Protein 9NV3 (pdb70)

Sequence (1065 aa):
IDPVLEYRLSQVQSRISEERFLKNNGSGNEIGFWIFDYPAQNELQVREHLKYLLRNLEKDHKFAHLNIFQIIVDMLTERGLFDRVCQQEVKVGTEALKKQLVGLLNQKKIADYIAKKVDLQNQEFVILTGMGNAWPLVRGHELMSALQDVMGFTPLLMFYPGTYSGHDLSPLAGIDSRNYYRAFRLVPESGPAATLNPRTLQNQEFIAGLKAKFAEHRIVFWHDPDKRFLEELDNLELENVTLLDMTDQSQLAVKKRIEIDEPEQQFLLWFPHDAPPKEFDWLLDIRLYSTEFHADFAAITLNTLGIPQLGLREHIQRRKAFFSTKRLSALKGLVTEQENEASLDKKMVAVIAGVKTAKTEEILFSLITQYVNQQKDDDSDLENTLAMLKRHDLEGVLWDILNQEMGYQAEHPTLENLILKLFCTDLSAQADPQKREWLEKNVLATPSGRASALAFMVTWRADRRYKEAYDYCAQQMQDALRPEDQYRLSSPYDLHECETTLSIEQTIIHALVTQLLEESTTLDREAFKKLLSERQSKYWCQTRQEYCAIYDALRQAERLLNLRNRHIDGFHYQDSATFWKAYCEELFRFDQAYRLFNEYALLVHSKGAMILKSLDDYIEALYSNWYLAELSRSWNKVLETENRMQEWRIAGVPRQQNFYNEVVKPQFNNPQIKRVFVIISDALRYEVAEELGNQINTEKRFTAELRSQLGVLPSYTQLGMAALLPHDEICYQPGSGDIVYADGLSTSGTPNRDTILKKYKGMAVKSDDLLKWKNQQGRDLIRDYEVVYIWHNTIDAMGDSASTEEKTFEACRNAVVELKDLVTRVINRLHGTRIIVTADHGFLFQQQPLSGQDKTTLQIKPDNTIKNHKRFIIGHQLPADDFCWKGKVADTAGVSDNSEFLIPKGIQRFHFSGGARFVHGGAMLQEVCVPVLQVKALQKTAAEKQPQRRPVDIVKHHPLIKLVNNIDKVSLLQTHPVGELYEPRTLNIFIVDNANNVVSGKERICFDSDNNTMEKRVRDVTLKLIGANFNRRNEYWLILEDAQTETGYQKYPVIIDLAFQDDFF

Nearest PDB structures (foldseek):
  1ng1-assembly1_A  TM=3.173E-01  e=8.007E-02  Thermus aquaticus
  1hz4-assembly1_A  TM=1.875E-01  e=4.697E+00  Escherichia coli
  4wnd-assembly1_A  TM=2.031E-01  e=5.831E+00  Homo sapiens
  4cba-assembly1_A  TM=1.301E-01  e=3.216E+00  Homo sapiens

Organism: Salmonella typhimurium (strain D23580) (NCBI:txid568708)

B-factor: mean 88.4, std 10.83, range [21.86, 98.82]

Secondary structure (DSSP, 8-state):
--HHHHHHHHHHHHHHHSHHHHHTTTTSSS---EEEEE-TT-HHHHHHHHHHHHHHGGGT--EEEEEHHHHHHTT-SSSTHHHHHGGGHHHH-HHHHHHHHHS---GGGGHHHHHHHS-TTTSSEEEEESTT---SS--HHHHHHHGGGTSTT---EEEEEEEE-SSEEEETTT---EE--SSEESS-SSSGGG-----/-HHHHHHHHHHHHHHTT-SEEEEE-TT-TTSS-TTS---SS-EEEE-TTS-HHHHHHIIIII-TT--EEEEESSSPPPGGG-TTHHHHHHSEE---S-HHHHHHHTS---TTTHHHHHHTGGG--HHHHHHHHTT--SS--HHHHHHHHHHHHHT-SS--HHHHHHHHHHHHHHHTTSS--HHHHHHHHHHTTTHHHHHHHHHHHTT----SS--HHHHHHHHHHHHHHHTS-TTS-GGGSTT--SSHHHHHHHHHHHHHHHHSTTTGGGHHHHHHHTTTTT-HHHHHTTS-SGGGGG--S-HHHHHHHHHHHHHIIIII-SS--HHHHHHTHHHHHHSHHHHH-HHHHHHHHHHHHHHHHHHHHHHTBTB---SSHHHHHHHIIIIITHHHHHHHHHHHHHHHHGGGS--TTTTHHHHHHHHIIIIIIHHHHHHHHHHHHHH-GGG----SS--BSTTHIIIIIGGGGGSTT-S--EEEEES---TTHHHHHHHTTTT-SSS-EE---EE--SS-SHHHHHHTTSS-SSEE--TTTTT--EETTEESSSHHHHHHTTGGGT-EEE-TTTGGG--SGGGGTTTTT-S-EEEEE-TTHHHHTSGGGTTTHHHHHHHHHHHHTT---S-SSBBS--------S------SSS--STT----SS--SS-S-EETTEEEESS---BTTBB---HHHHS-SB---EEEB-STT-----TT-SSS---SSSHHHHEE---EE------SS-SSS---------SSSSS---SSEEEE--B-----TTTS----EEEEEEETT--EEEEEEEE---B----GGG-B--EEEEB-TT-S-TTS-EEEEEEETTT-SS-EEEEE------GGGT-

Structure (mmCIF, N/CA/C/O backbone):
data_9NV3
#
_entry.id   9NV3
#
_cell.length_a   1.00
_cell.length_b   1.00
_cell.length_c   1.00
_cell.angle_alpha   90.00
_cell.angle_beta   90.00
_cell.angle_gamma   90.00
#
_symmetry.space_group_name_H-M   'P 1'
#
loop_
_entity.id
_entity.type
_entity.pdbx_description
1 polymer 'DUF1788 domain-containing protein'
2 polymer 'PglZ domain-containing protein'
#
loop_
_atom_site.group_PDB
_atom_site.id
_atom_site.type_symbol
_atom_site.label_atom_id
_atom_site.label_alt_id
_atom_site.label_comp_id
_atom_site.label_asym_id
_atom_site.label_entity_id
_atom_site.label_seq_id
_atom_site.pdbx_PDB_ins_code
_atom_site.Cartn_x
_atom_site.Cartn_y
_atom_site.Cartn_z
_atom_site.occupancy
_atom_site.B_iso_or_equiv
_atom_site.auth_seq_id
_atom_site.auth_comp_id
_atom_site.auth_asym_id
_atom_site.auth_atom_id
_atom_site.pdbx_PDB_model_num
ATOM 1 N N . ILE A 1 1 ? 152.346 163.717 238.815 1.00 61.99 3 ILE A N 1
ATOM 2 C CA . ILE A 1 1 ? 153.093 162.465 238.591 1.00 61.99 3 ILE A CA 1
ATOM 3 C C . ILE A 1 1 ? 153.116 162.117 237.091 1.00 61.99 3 ILE A C 1
ATOM 4 O O . ILE A 1 1 ? 152.079 162.171 236.431 1.00 61.99 3 ILE A O 1
ATOM 20 N N . ASP A 1 2 ? 154.262 161.680 236.557 1.00 71.66 4 ASP A N 1
ATOM 21 C CA . ASP A 1 2 ? 154.323 160.880 235.320 1.00 71.66 4 ASP A CA 1
ATOM 22 C C . ASP A 1 2 ? 154.136 159.382 235.658 1.00 71.66 4 ASP A C 1
ATOM 23 O O . ASP A 1 2 ? 155.037 158.785 236.263 1.00 71.66 4 ASP A O 1
ATOM 32 N N . PRO A 1 3 ? 153.003 158.754 235.289 1.00 73.44 5 PRO A N 1
ATOM 33 C CA . PRO A 1 3 ? 152.708 157.373 235.652 1.00 73.44 5 PRO A CA 1
ATOM 34 C C . PRO A 1 3 ? 153.554 156.354 234.879 1.00 73.44 5 PRO A C 1
ATOM 35 O O . PRO A 1 3 ? 153.709 155.226 235.337 1.00 73.44 5 PRO A O 1
ATOM 46 N N . VAL A 1 4 ? 154.114 156.714 233.718 1.00 75.39 6 VAL A N 1
ATOM 47 C CA . VAL A 1 4 ? 154.964 155.807 232.931 1.00 75.39 6 VAL A CA 1
ATOM 48 C C . VAL A 1 4 ? 156.327 155.657 233.599 1.00 75.39 6 VAL A C 1
ATOM 49 O O . VAL A 1 4 ? 156.781 154.538 233.829 1.00 75.39 6 VAL A O 1
ATOM 62 N N . LEU A 1 5 ? 156.962 156.765 233.990 1.00 83.41 7 LEU A N 1
ATOM 63 C CA . LEU A 1 5 ? 158.214 156.692 234.740 1.00 83.41 7 LEU A CA 1
ATOM 64 C C . LEU A 1 5 ? 157.997 156.164 236.165 1.00 83.41 7 LEU A C 1
ATOM 65 O O . LEU A 1 5 ? 158.813 155.384 236.633 1.00 83.41 7 LEU A O 1
ATOM 81 N N . GLU A 1 6 ? 156.885 156.493 236.832 1.00 79.95 8 GLU A N 1
ATOM 82 C CA . GLU A 1 6 ? 156.542 155.903 238.135 1.00 79.95 8 GLU A CA 1
ATOM 83 C C . GLU A 1 6 ? 156.351 154.384 238.039 1.00 79.95 8 GLU A C 1
ATOM 84 O O . GLU A 1 6 ? 156.899 153.651 238.860 1.00 79.95 8 GLU A O 1
ATOM 96 N N . TYR A 1 7 ? 155.669 153.891 237.000 1.00 78.46 9 TYR A N 1
ATOM 97 C CA . TYR A 1 7 ? 155.615 152.462 236.715 1.00 78.46 9 TYR A CA 1
ATOM 98 C C . TYR A 1 7 ? 157.023 151.900 236.491 1.00 78.46 9 TYR A C 1
ATOM 99 O O . TYR A 1 7 ? 157.409 150.978 237.202 1.00 78.46 9 TYR A O 1
ATOM 117 N N . ARG A 1 8 ? 157.829 152.450 235.575 1.00 85.00 10 ARG A N 1
ATOM 118 C CA . ARG A 1 8 ? 159.177 151.920 235.295 1.00 85.00 10 ARG A CA 1
ATOM 119 C C . ARG A 1 8 ? 160.043 151.926 236.561 1.00 85.00 10 ARG A C 1
ATOM 120 O O . ARG A 1 8 ? 160.692 150.929 236.858 1.00 85.00 10 ARG A O 1
ATOM 141 N N . LEU A 1 9 ? 159.972 152.983 237.368 1.00 88.95 11 LEU A N 1
ATOM 142 C CA . LEU A 1 9 ? 160.613 153.061 238.680 1.00 88.95 11 LEU A CA 1
ATOM 143 C C . LEU A 1 9 ? 160.081 151.990 239.651 1.00 88.95 11 LEU A C 1
ATOM 144 O O . LEU A 1 9 ? 160.870 151.313 240.303 1.00 88.95 11 LEU A O 1
ATOM 160 N N . SER A 1 10 ? 158.772 151.733 239.711 1.00 84.30 12 SER A N 1
ATOM 161 C CA . SER A 1 10 ? 158.229 150.629 240.520 1.00 84.30 12 SER A CA 1
ATOM 162 C C . SER A 1 10 ? 158.754 149.269 240.040 1.00 84.30 12 SER A C 1
ATOM 163 O O . SER A 1 10 ? 158.971 148.356 240.839 1.00 84.30 12 SER A O 1
ATOM 171 N N . GLN A 1 11 ? 159.031 149.142 238.736 1.00 84.91 13 GLN A N 1
ATOM 172 C CA . GLN A 1 11 ? 159.639 147.939 238.188 1.00 84.91 13 GLN A CA 1
ATOM 173 C C . GLN A 1 11 ? 161.112 147.771 238.567 1.00 84.91 13 GLN A C 1
ATOM 174 O O . GLN A 1 11 ? 161.656 146.692 238.365 1.00 84.91 13 GLN A O 1
ATOM 188 N N . VAL A 1 12 ? 161.758 148.757 239.200 1.00 90.07 14 VAL A N 1
ATOM 189 C CA . VAL A 1 12 ? 163.044 148.517 239.874 1.00 90.07 14 VAL A CA 1
ATOM 190 C C . VAL A 1 12 ? 162.837 147.482 240.986 1.00 90.07 14 VAL A C 1
ATOM 191 O O . VAL A 1 12 ? 163.466 146.426 240.978 1.00 90.07 14 VAL A O 1
ATOM 204 N N . GLN A 1 13 ? 161.874 147.719 241.886 1.00 89.45 15 GLN A N 1
ATOM 205 C CA . GLN A 1 13 ? 161.509 146.764 242.938 1.00 89.45 15 GLN A CA 1
ATOM 206 C C . GLN A 1 13 ? 160.898 145.469 242.375 1.00 89.45 15 GLN A C 1
ATOM 207 O O . GLN A 1 13 ? 161.192 144.395 242.894 1.00 89.45 15 GLN A O 1
ATOM 221 N N . SER A 1 14 ? 160.109 145.525 241.292 1.00 85.29 16 SER A N 1
ATOM 222 C CA . SER A 1 14 ? 159.608 144.287 240.671 1.00 85.29 16 SER A CA 1
ATOM 223 C C . SER A 1 14 ? 160.734 143.438 240.069 1.00 85.29 16 SER A C 1
ATOM 224 O O . SER A 1 14 ? 160.824 142.263 240.412 1.00 85.29 16 SER A O 1
ATOM 232 N N . ARG A 1 15 ? 161.646 143.996 239.254 1.00 86.20 17 ARG A N 1
ATOM 233 C CA . ARG A 1 15 ? 162.756 143.220 238.679 1.00 86.20 17 ARG A CA 1
ATOM 234 C C . ARG A 1 15 ? 163.666 142.670 239.770 1.00 86.20 17 ARG A C 1
ATOM 235 O O . ARG A 1 15 ? 164.040 141.509 239.686 1.00 86.20 17 ARG A O 1
ATOM 256 N N . ILE A 1 16 ? 163.971 143.461 240.801 1.00 89.90 18 ILE A N 1
ATOM 257 C CA . ILE A 1 16 ? 164.786 143.044 241.954 1.00 89.90 18 ILE A CA 1
ATOM 258 C C . ILE A 1 16 ? 164.225 141.791 242.657 1.00 89.90 18 ILE A C 1
ATOM 259 O O . ILE A 1 16 ? 165.004 140.897 242.985 1.00 89.90 18 ILE A O 1
ATOM 275 N N . SER A 1 17 ? 162.907 141.692 242.872 1.00 84.17 19 SER A N 1
ATOM 276 C CA . SER A 1 17 ? 162.288 140.497 243.477 1.00 84.17 19 SER A CA 1
ATOM 277 C C . SER A 1 17 ? 161.870 139.411 242.465 1.00 84.17 19 SER A C 1
ATOM 278 O O . SER A 1 17 ? 161.675 138.259 242.852 1.00 84.17 19 SER A O 1
ATOM 286 N N . GLU A 1 18 ? 161.767 139.721 241.172 1.00 81.94 20 GLU A N 1
ATOM 287 C CA . GLU A 1 18 ? 161.737 138.720 240.097 1.00 81.94 20 GLU A CA 1
ATOM 288 C C . GLU A 1 18 ? 163.089 137.988 239.960 1.00 81.94 20 GLU A C 1
ATOM 289 O O . GLU A 1 18 ? 164.125 138.434 240.451 1.00 81.94 20 GLU A O 1
ATOM 301 N N . GLU A 1 19 ? 163.101 136.828 239.300 1.00 79.32 21 GLU A N 1
ATOM 302 C CA . GLU A 1 19 ? 164.281 135.949 239.287 1.00 79.32 21 GLU A CA 1
ATOM 303 C C . GLU A 1 19 ? 165.490 136.543 238.554 1.00 79.32 21 GLU A C 1
ATOM 304 O O . GLU A 1 19 ? 166.621 136.423 239.029 1.00 79.32 21 GLU A O 1
ATOM 316 N N . ARG A 1 20 ? 165.279 137.173 237.388 1.00 79.09 22 ARG A N 1
ATOM 317 C CA . ARG A 1 20 ? 166.378 137.519 236.470 1.00 79.09 22 ARG A CA 1
ATOM 318 C C . ARG A 1 20 ? 167.431 138.437 237.083 1.00 79.09 22 ARG A C 1
ATOM 319 O O . ARG A 1 20 ? 168.598 138.329 236.716 1.00 79.09 22 ARG A O 1
ATOM 340 N N . PHE A 1 21 ? 167.035 139.339 237.979 1.00 85.63 23 PHE A N 1
ATOM 341 C CA . PHE A 1 21 ? 167.903 140.415 238.449 1.00 85.63 23 PHE A CA 1
ATOM 342 C C . PHE A 1 21 ? 169.045 139.881 239.305 1.00 85.63 23 PHE A C 1
ATOM 343 O O . PHE A 1 21 ? 170.197 140.004 238.911 1.00 85.63 23 PHE A O 1
ATOM 360 N N . LEU A 1 22 ? 168.733 139.214 240.418 1.00 84.91 24 LEU A N 1
ATOM 361 C CA . LEU A 1 22 ? 169.739 138.704 241.355 1.00 84.91 24 LEU A CA 1
ATOM 362 C C . LEU A 1 22 ? 170.371 137.371 240.921 1.00 84.91 24 LEU A C 1
ATOM 363 O O . LEU A 1 22 ? 171.486 137.063 241.344 1.00 84.91 24 LEU A O 1
ATOM 379 N N . LYS A 1 23 ? 169.697 136.587 240.065 1.00 76.08 25 LYS A N 1
ATOM 380 C CA . LYS A 1 23 ? 170.293 135.405 239.410 1.00 76.08 25 LYS A CA 1
ATOM 381 C C . LYS A 1 23 ? 171.112 135.750 238.157 1.00 76.08 25 LYS A C 1
ATOM 382 O O . LYS A 1 23 ? 171.785 134.880 237.613 1.00 76.08 25 LYS A O 1
ATOM 401 N N . ASN A 1 24 ? 171.068 137.003 237.700 1.00 64.05 26 ASN A N 1
ATOM 402 C CA . ASN A 1 24 ? 171.764 137.508 236.515 1.00 64.05 26 ASN A CA 1
ATOM 403 C C . ASN A 1 24 ? 171.350 136.799 235.203 1.00 64.05 26 ASN A C 1
ATOM 404 O O . ASN A 1 24 ? 172.157 136.654 234.285 1.00 64.05 26 ASN A O 1
ATOM 415 N N . ASN A 1 25 ? 170.102 136.324 235.097 1.00 54.42 27 ASN A N 1
ATOM 416 C CA . ASN A 1 25 ? 169.644 135.416 234.030 1.00 54.42 27 ASN A CA 1
ATOM 417 C C . ASN A 1 25 ? 169.388 136.077 232.655 1.00 54.42 27 ASN A C 1
ATOM 418 O O . ASN A 1 25 ? 168.356 135.846 232.027 1.00 54.42 27 ASN A O 1
ATOM 429 N N . GLY A 1 26 ? 170.340 136.864 232.154 1.00 45.50 28 GLY A N 1
ATOM 430 C CA . GLY A 1 26 ? 170.506 137.014 230.703 1.00 45.50 28 GLY A CA 1
ATOM 431 C C . GLY A 1 26 ? 171.054 135.698 230.148 1.00 45.50 28 GLY A C 1
ATOM 432 O O . GLY A 1 26 ? 170.358 134.972 229.439 1.00 45.50 28 GLY A O 1
ATOM 436 N N . SER A 1 27 ? 172.244 135.325 230.619 1.00 42.57 29 SER A N 1
ATOM 437 C CA . SER A 1 27 ? 172.802 133.962 230.530 1.00 42.57 29 SER A CA 1
ATOM 438 C C . SER A 1 27 ? 173.095 133.331 231.904 1.00 42.57 29 SER A C 1
ATOM 439 O O . SER A 1 27 ? 173.543 132.187 231.974 1.00 42.57 29 SER A O 1
ATOM 447 N N . GLY A 1 28 ? 172.886 134.057 233.011 1.00 46.69 30 GLY A N 1
ATOM 448 C CA . GLY A 1 28 ? 173.092 133.584 234.390 1.00 46.69 30 GLY A CA 1
ATOM 449 C C . GLY A 1 28 ? 174.560 133.590 234.827 1.00 46.69 30 GLY A C 1
ATOM 450 O O . GLY A 1 28 ? 174.907 134.164 235.856 1.00 46.69 30 GLY A O 1
ATOM 454 N N . ASN A 1 29 ? 175.444 133.025 234.003 1.00 49.80 31 ASN A N 1
ATOM 455 C CA . ASN A 1 29 ? 176.905 133.082 234.147 1.00 49.80 31 ASN A CA 1
ATOM 456 C C . ASN A 1 29 ? 177.457 134.446 233.686 1.00 49.80 31 ASN A C 1
ATOM 457 O O . ASN A 1 29 ? 178.338 134.536 232.835 1.00 49.80 31 ASN A O 1
ATOM 468 N N . GLU A 1 30 ? 176.882 135.522 234.216 1.00 54.50 32 GLU A N 1
ATOM 469 C CA . GLU A 1 30 ? 177.128 136.915 233.830 1.00 54.50 32 GLU A CA 1
ATOM 470 C C . GLU A 1 30 ? 177.069 137.826 235.053 1.00 54.50 32 GLU A C 1
ATOM 471 O O . GLU A 1 30 ? 176.384 137.525 236.025 1.00 54.50 32 GLU A O 1
ATOM 483 N N . ILE A 1 31 ? 177.714 138.989 234.988 1.00 64.80 33 ILE A N 1
ATOM 484 C CA . ILE A 1 31 ? 177.450 140.064 235.943 1.00 64.80 33 ILE A CA 1
ATOM 485 C C . ILE A 1 31 ? 176.077 140.667 235.609 1.00 64.80 33 ILE A C 1
ATOM 486 O O . ILE A 1 31 ? 175.854 141.142 234.498 1.00 64.80 33 ILE A O 1
ATOM 502 N N . GLY A 1 32 ? 175.133 140.628 236.546 1.00 82.76 34 GLY A N 1
ATOM 503 C CA . GLY A 1 32 ? 173.711 140.871 236.279 1.00 82.76 34 GLY A CA 1
ATOM 504 C C . GLY A 1 32 ? 173.301 142.333 236.170 1.00 82.76 34 GLY A C 1
ATOM 505 O O . GLY A 1 32 ? 172.343 142.727 236.817 1.00 82.76 34 GLY A O 1
ATOM 509 N N . PHE A 1 33 ? 174.036 143.169 235.439 1.00 88.37 35 PHE A N 1
ATOM 510 C CA . PHE A 1 33 ? 173.713 144.595 235.285 1.00 88.37 35 PHE A CA 1
ATOM 511 C C . PHE A 1 33 ? 172.382 144.829 234.531 1.00 88.37 35 PHE A C 1
ATOM 512 O O . PHE A 1 33 ? 171.852 143.939 233.867 1.00 88.37 35 PHE A O 1
ATOM 529 N N . TRP A 1 34 ? 171.849 146.054 234.611 1.00 88.60 36 TRP A N 1
ATOM 530 C CA . TRP A 1 34 ? 170.554 146.469 234.069 1.00 88.60 36 TRP A CA 1
ATOM 531 C C . TRP A 1 34 ? 170.554 147.917 233.528 1.00 88.60 36 TRP A C 1
ATOM 532 O O . TRP A 1 34 ? 171.434 148.710 233.861 1.00 88.60 36 TRP A O 1
ATOM 553 N N . ILE A 1 35 ? 169.574 148.283 232.694 1.00 91.99 37 ILE A N 1
ATOM 554 C CA . ILE A 1 35 ? 169.490 149.595 232.019 1.00 91.99 37 ILE A CA 1
ATOM 555 C C . ILE A 1 35 ? 168.161 150.308 232.307 1.00 91.99 37 ILE A C 1
ATOM 556 O O . ILE A 1 35 ? 167.103 149.677 232.272 1.00 91.99 37 ILE A O 1
ATOM 572 N N . PHE A 1 36 ? 168.230 151.625 232.545 1.00 93.22 38 PHE A N 1
ATOM 573 C CA . PHE A 1 36 ? 167.107 152.505 232.871 1.00 93.22 38 PHE A CA 1
ATOM 574 C C . PHE A 1 36 ? 167.314 153.929 232.329 1.00 93.22 38 PHE A C 1
ATOM 575 O O . PHE A 1 36 ? 167.502 154.904 233.057 1.00 93.22 38 PHE A O 1
ATOM 592 N N . ASP A 1 37 ? 167.263 154.090 231.012 1.00 91.78 39 ASP A N 1
ATOM 593 C CA . ASP A 1 37 ? 167.103 155.425 230.440 1.00 91.78 39 ASP A CA 1
ATOM 594 C C . ASP A 1 37 ? 165.760 156.033 230.880 1.00 91.78 39 ASP A C 1
ATOM 595 O O . ASP A 1 37 ? 164.741 155.338 230.920 1.00 91.78 39 ASP A O 1
ATOM 604 N N . TYR A 1 38 ? 165.735 157.321 231.211 1.00 90.41 40 TYR A N 1
ATOM 605 C CA . TYR A 1 38 ? 164.525 158.010 231.673 1.00 90.41 40 TYR A CA 1
ATOM 606 C C . TYR A 1 38 ? 164.468 159.457 231.170 1.00 90.41 40 TYR A C 1
ATOM 607 O O . TYR A 1 38 ? 165.518 160.076 231.008 1.00 90.41 40 TYR A O 1
ATOM 625 N N . PRO A 1 39 ? 163.267 160.027 230.958 1.00 87.27 41 PRO A N 1
ATOM 626 C CA . PRO A 1 39 ? 163.099 161.393 230.471 1.00 87.27 41 PRO A CA 1
ATOM 627 C C . PRO A 1 39 ? 163.943 162.410 231.252 1.00 87.27 41 PRO A C 1
ATOM 628 O O . PRO A 1 39 ? 163.811 162.538 232.468 1.00 87.27 41 PRO A O 1
ATOM 639 N N . ALA A 1 40 ? 164.824 163.127 230.555 1.00 90.08 42 ALA A N 1
ATOM 640 C CA . ALA A 1 40 ? 165.974 163.800 231.160 1.00 90.08 42 ALA A CA 1
ATOM 641 C C . ALA A 1 40 ? 165.632 164.853 232.229 1.00 90.08 42 ALA A C 1
ATOM 642 O O . ALA A 1 40 ? 166.363 165.007 233.207 1.00 90.08 42 ALA A O 1
ATOM 649 N N . GLN A 1 41 ? 164.520 165.570 232.067 1.00 87.40 43 GLN A N 1
ATOM 650 C CA . GLN A 1 41 ? 164.038 166.568 233.028 1.00 87.40 43 GLN A CA 1
ATOM 651 C C . GLN A 1 41 ? 163.361 165.976 234.284 1.00 87.40 43 GLN A C 1
ATOM 652 O O . GLN A 1 41 ? 163.166 166.703 235.259 1.00 87.40 43 GLN A O 1
ATOM 666 N N . ASN A 1 42 ? 163.014 164.682 234.313 1.00 89.52 44 ASN A N 1
ATOM 667 C CA . ASN A 1 42 ? 162.342 164.029 235.456 1.00 89.52 44 ASN A CA 1
ATOM 668 C C . ASN A 1 42 ? 163.314 163.655 236.605 1.00 89.52 44 ASN A C 1
ATOM 669 O O . ASN A 1 42 ? 163.068 162.723 237.370 1.00 89.52 44 ASN A O 1
ATOM 680 N N . GLU A 1 43 ? 164.406 164.410 236.751 1.00 90.89 45 GLU A N 1
ATOM 681 C CA . GLU A 1 43 ? 165.420 164.324 237.813 1.00 90.89 45 GLU A CA 1
ATOM 682 C C . GLU A 1 43 ? 164.813 164.077 239.197 1.00 90.89 45 GLU A C 1
ATOM 683 O O . GLU A 1 43 ? 165.108 163.085 239.863 1.00 90.89 45 GLU A O 1
ATOM 695 N N . LEU A 1 44 ? 163.916 164.976 239.609 1.00 89.00 46 LEU A N 1
ATOM 696 C CA . LEU A 1 44 ? 163.291 164.972 240.932 1.00 89.00 46 LEU A CA 1
ATOM 697 C C . LEU A 1 44 ? 162.576 163.653 241.204 1.00 89.00 46 LEU A C 1
ATOM 698 O O . LEU A 1 44 ? 162.743 163.059 242.263 1.00 89.00 46 LEU A O 1
ATOM 714 N N . GLN A 1 45 ? 161.821 163.174 240.217 1.00 89.68 47 GLN A N 1
ATOM 715 C CA . GLN A 1 45 ? 161.048 161.950 240.325 1.00 89.68 47 GLN A CA 1
ATOM 716 C C . GLN A 1 45 ? 161.955 160.748 240.595 1.00 89.68 47 GLN A C 1
ATOM 717 O O . GLN A 1 45 ? 161.701 159.989 241.525 1.00 89.68 47 GLN A O 1
ATOM 731 N N . VAL A 1 46 ? 163.050 160.601 239.847 1.00 92.49 48 VAL A N 1
ATOM 732 C CA . VAL A 1 46 ? 163.987 159.483 240.034 1.00 92.49 48 VAL A CA 1
ATOM 733 C C . VAL A 1 46 ? 164.777 159.631 241.339 1.00 92.49 48 VAL A C 1
ATOM 734 O O . VAL A 1 46 ? 164.850 158.693 242.128 1.00 92.49 48 VAL A O 1
ATOM 747 N N . ARG A 1 47 ? 165.311 160.822 241.633 1.00 91.30 49 ARG A N 1
ATOM 748 C CA . ARG A 1 47 ? 166.023 161.101 242.890 1.00 91.30 49 ARG A CA 1
ATOM 749 C C . ARG A 1 47 ? 165.163 160.772 244.103 1.00 91.30 49 ARG A C 1
ATOM 750 O O . ARG A 1 47 ? 165.570 160.009 244.973 1.00 91.30 49 ARG A O 1
ATOM 771 N N . GLU A 1 48 ? 163.969 161.352 244.150 1.00 88.63 50 GLU A N 1
ATOM 772 C CA . GLU A 1 48 ? 163.051 161.226 245.275 1.00 88.63 50 GLU A CA 1
ATOM 773 C C . GLU A 1 48 ? 162.522 159.801 245.388 1.00 88.63 50 GLU A C 1
ATOM 774 O O . GLU A 1 48 ? 162.483 159.257 246.489 1.00 88.63 50 GLU A O 1
ATOM 786 N N . HIS A 1 49 ? 162.205 159.154 244.261 1.00 90.98 51 HIS A N 1
ATOM 787 C CA . HIS A 1 49 ? 161.833 157.748 244.274 1.00 90.98 51 HIS A CA 1
ATOM 788 C C . HIS A 1 49 ? 162.949 156.893 244.858 1.00 90.98 51 HIS A C 1
ATOM 789 O O . HIS A 1 49 ? 162.659 155.993 245.626 1.00 90.98 51 HIS A O 1
ATOM 803 N N . LEU A 1 50 ? 164.216 157.151 244.547 1.00 92.74 52 LEU A N 1
ATOM 804 C CA . LEU A 1 50 ? 165.303 156.327 245.060 1.00 92.74 52 LEU A CA 1
ATOM 805 C C . LEU A 1 50 ? 165.655 156.651 246.510 1.00 92.74 52 LEU A C 1
ATOM 806 O O . LEU A 1 50 ? 165.947 155.739 247.283 1.00 92.74 52 LEU A O 1
ATOM 822 N N . LYS A 1 51 ? 165.498 157.910 246.933 1.00 89.17 53 LYS A N 1
ATOM 823 C CA . LYS A 1 51 ? 165.473 158.272 248.356 1.00 89.17 53 LYS A CA 1
ATOM 824 C C . LYS A 1 51 ? 164.350 157.549 249.108 1.00 89.17 53 LYS A C 1
ATOM 825 O O . LYS A 1 51 ? 164.569 157.078 250.220 1.00 89.17 53 LYS A O 1
ATOM 844 N N . TYR A 1 52 ? 163.178 157.385 248.498 1.00 90.38 54 TYR A N 1
ATOM 845 C CA . TYR A 1 52 ? 162.118 156.516 249.019 1.00 90.38 54 TYR A CA 1
ATOM 846 C C . TYR A 1 52 ? 162.509 155.031 248.953 1.00 90.38 54 TYR A C 1
ATOM 847 O O . TYR A 1 52 ? 162.273 154.285 249.899 1.00 90.38 54 TYR A O 1
ATOM 865 N N . LEU A 1 53 ? 163.135 154.579 247.868 1.00 91.37 55 LEU A N 1
ATOM 866 C CA . LEU A 1 53 ? 163.442 153.173 247.649 1.00 91.37 55 LEU A CA 1
ATOM 867 C C . LEU A 1 53 ? 164.473 152.660 248.654 1.00 91.37 55 LEU A C 1
ATOM 868 O O . LEU A 1 53 ? 164.334 151.544 249.147 1.00 91.37 55 LEU A O 1
ATOM 884 N N . LEU A 1 54 ? 165.426 153.506 249.056 1.00 91.13 56 LEU A N 1
ATOM 885 C CA . LEU A 1 54 ? 166.320 153.245 250.186 1.00 91.13 56 LEU A CA 1
ATOM 886 C C . LEU A 1 54 ? 165.572 152.921 251.487 1.00 91.13 56 LEU A C 1
ATOM 887 O O . LEU A 1 54 ? 166.075 152.164 252.316 1.00 91.13 56 LEU A O 1
ATOM 903 N N . ARG A 1 55 ? 164.377 153.488 251.679 1.00 90.00 57 ARG A N 1
ATOM 904 C CA . ARG A 1 55 ? 163.511 153.236 252.838 1.00 90.00 57 ARG A CA 1
ATOM 905 C C . ARG A 1 55 ? 162.593 152.026 252.633 1.00 90.00 57 ARG A C 1
ATOM 906 O O . ARG A 1 55 ? 162.323 151.296 253.583 1.00 90.00 57 ARG A O 1
ATOM 927 N N . ASN A 1 56 ? 162.104 151.803 251.412 1.00 90.27 58 ASN A N 1
ATOM 928 C CA . ASN A 1 56 ? 161.125 150.755 251.127 1.00 90.27 58 ASN A CA 1
ATOM 929 C C . ASN A 1 56 ? 161.743 149.372 250.865 1.00 90.27 58 ASN A C 1
ATOM 930 O O . ASN A 1 56 ? 161.216 148.376 251.356 1.00 90.27 58 ASN A O 1
ATOM 941 N N . LEU A 1 57 ? 162.832 149.264 250.094 1.00 91.16 59 LEU A N 1
ATOM 942 C CA . LEU A 1 57 ? 163.281 147.954 249.601 1.00 91.16 59 LEU A CA 1
ATOM 943 C C . LEU A 1 57 ? 163.891 147.048 250.685 1.00 91.16 59 LEU A C 1
ATOM 944 O O . LEU A 1 57 ? 163.993 145.843 250.469 1.00 91.16 59 LEU A O 1
ATOM 960 N N . GLU A 1 58 ? 164.250 147.569 251.866 1.00 89.55 60 GLU A N 1
ATOM 961 C CA . GLU A 1 58 ? 164.725 146.736 252.988 1.00 89.55 60 GLU A CA 1
ATOM 962 C C . GLU A 1 58 ? 163.649 145.782 253.530 1.00 89.55 60 GLU A C 1
ATOM 963 O O . GLU A 1 58 ? 163.968 144.828 254.243 1.00 89.55 60 GLU A O 1
ATOM 975 N N . LYS A 1 59 ? 162.379 145.977 253.147 1.00 87.95 61 LYS A N 1
ATOM 976 C CA . LYS A 1 59 ? 161.306 144.990 253.344 1.00 87.95 61 LYS A CA 1
ATOM 977 C C . LYS A 1 59 ? 161.605 143.668 252.630 1.00 87.95 61 LYS A C 1
ATOM 978 O O . LYS A 1 59 ? 161.128 142.622 253.068 1.00 87.95 61 LYS A O 1
ATOM 997 N N . ASP A 1 60 ? 162.407 143.712 251.564 1.00 86.93 62 ASP A N 1
ATOM 998 C CA . ASP A 1 60 ? 162.637 142.607 250.637 1.00 86.93 62 ASP A CA 1
ATOM 999 C C . ASP A 1 60 ? 164.117 142.186 250.521 1.00 86.93 62 ASP A C 1
ATOM 1000 O O . ASP A 1 60 ? 164.384 140.986 250.439 1.00 86.93 62 ASP A O 1
ATOM 1009 N N . HIS A 1 61 ? 165.079 143.121 250.512 1.00 91.65 63 HIS A N 1
ATOM 1010 C CA . HIS A 1 61 ? 166.473 142.856 250.097 1.00 91.65 63 HIS A CA 1
ATOM 1011 C C . HIS A 1 61 ? 167.530 143.761 250.770 1.00 91.65 63 HIS A C 1
ATOM 1012 O O . HIS A 1 61 ? 167.202 144.772 251.390 1.00 91.65 63 HIS A O 1
ATOM 1026 N N . LYS A 1 62 ? 168.816 143.394 250.649 1.00 92.88 64 LYS A N 1
ATOM 1027 C CA . LYS A 1 62 ? 169.986 144.016 251.295 1.00 92.88 64 LYS A CA 1
ATOM 1028 C C . LYS A 1 62 ? 170.798 144.913 250.353 1.00 92.88 64 LYS A C 1
ATOM 1029 O O . LYS A 1 62 ? 171.234 144.474 249.291 1.00 92.88 64 LYS A O 1
ATOM 1048 N N . PHE A 1 63 ? 171.063 146.146 250.774 1.00 94.53 65 PHE A N 1
ATOM 1049 C CA . PHE A 1 63 ? 171.752 147.166 249.974 1.00 94.53 65 PHE A CA 1
ATOM 1050 C C . PHE A 1 63 ? 172.308 148.309 250.831 1.00 94.53 65 PHE A C 1
ATOM 1051 O O . PHE A 1 63 ? 172.096 148.361 252.043 1.00 94.53 65 PHE A O 1
ATOM 1068 N N . ALA A 1 64 ? 172.982 149.258 250.178 1.00 94.47 66 ALA A N 1
ATOM 1069 C CA . ALA A 1 64 ? 173.418 150.525 250.764 1.00 94.47 66 ALA A CA 1
ATOM 1070 C C . ALA A 1 64 ? 173.141 151.724 249.826 1.00 94.47 66 ALA A C 1
ATOM 1071 O O . ALA A 1 64 ? 172.474 151.572 248.802 1.00 94.47 66 ALA A O 1
ATOM 1078 N N . HIS A 1 65 ? 173.638 152.912 250.181 1.00 94.69 67 HIS A N 1
ATOM 1079 C CA . HIS A 1 65 ? 173.345 154.205 249.539 1.00 94.69 67 HIS A CA 1
ATOM 1080 C C . HIS A 1 65 ? 174.556 154.815 248.818 1.00 94.69 67 HIS A C 1
ATOM 1081 O O . HIS A 1 65 ? 175.673 154.788 249.331 1.00 94.69 67 HIS A O 1
ATOM 1095 N N . LEU A 1 66 ? 174.314 155.439 247.660 1.00 95.43 68 LEU A N 1
ATOM 1096 C CA . LEU A 1 66 ? 175.257 156.303 246.944 1.00 95.43 68 LEU A CA 1
ATOM 1097 C C . LEU A 1 66 ? 174.603 157.638 246.537 1.00 95.43 68 LEU A C 1
ATOM 1098 O O . LEU A 1 66 ? 173.430 157.684 246.173 1.00 95.43 68 LEU A O 1
ATOM 1114 N N . ASN A 1 67 ? 175.361 158.733 246.534 1.00 94.46 69 ASN A N 1
ATOM 1115 C CA . ASN A 1 67 ? 174.959 159.998 245.907 1.00 94.46 69 ASN A CA 1
ATOM 1116 C C . ASN A 1 67 ? 175.931 160.345 244.774 1.00 94.46 69 ASN A C 1
ATOM 1117 O O . ASN A 1 67 ? 177.135 160.468 244.991 1.00 94.46 69 ASN A O 1
ATOM 1128 N N . ILE A 1 68 ? 175.390 160.506 243.565 1.00 94.33 70 ILE A N 1
ATOM 1129 C CA . ILE A 1 68 ? 176.150 160.637 242.318 1.00 94.33 70 ILE A CA 1
ATOM 1130 C C . ILE A 1 68 ? 177.143 161.796 242.364 1.00 94.33 70 ILE A C 1
ATOM 1131 O O . ILE A 1 68 ? 178.326 161.614 242.082 1.00 94.33 70 ILE A O 1
ATOM 1147 N N . PHE A 1 69 ? 176.680 162.990 242.731 1.00 94.28 71 PHE A N 1
ATOM 1148 C CA . PHE A 1 69 ? 177.547 164.165 242.740 1.00 94.28 71 PHE A CA 1
ATOM 1149 C C . PHE A 1 69 ? 178.418 164.227 244.004 1.00 94.28 71 PHE A C 1
ATOM 1150 O O . PHE A 1 69 ? 179.560 164.682 243.954 1.00 94.28 71 PHE A O 1
ATOM 1167 N N . GLN A 1 70 ? 177.933 163.683 245.124 1.00 94.06 72 GLN A N 1
ATOM 1168 C CA . GLN A 1 70 ? 178.716 163.553 246.349 1.00 94.06 72 GLN A CA 1
ATOM 1169 C C . GLN A 1 70 ? 179.996 162.740 246.119 1.00 94.06 72 GLN A C 1
ATOM 1170 O O . GLN A 1 70 ? 181.060 163.160 246.551 1.00 94.06 72 GLN A O 1
ATOM 1184 N N . ILE A 1 71 ? 179.932 161.618 245.393 1.00 94.12 73 ILE A N 1
ATOM 1185 C CA . ILE A 1 71 ? 181.117 160.782 245.113 1.00 94.12 73 ILE A CA 1
ATOM 1186 C C . ILE A 1 71 ? 182.237 161.588 244.433 1.00 94.12 73 ILE A C 1
ATOM 1187 O O . ILE A 1 71 ? 183.416 161.358 244.687 1.00 94.12 73 ILE A O 1
ATOM 1203 N N . ILE A 1 72 ? 181.874 162.550 243.583 1.00 93.06 74 ILE A N 1
ATOM 1204 C CA . ILE A 1 72 ? 182.818 163.417 242.867 1.00 93.06 74 ILE A CA 1
ATOM 1205 C C . ILE A 1 72 ? 183.329 164.525 243.797 1.00 93.06 74 ILE A C 1
ATOM 1206 O O . ILE A 1 72 ? 184.533 164.725 243.947 1.00 93.06 74 ILE A O 1
ATOM 1222 N N . VAL A 1 73 ? 182.405 165.196 244.480 1.00 93.10 75 VAL A N 1
ATOM 1223 C CA . VAL A 1 73 ? 182.666 166.209 245.513 1.00 93.10 75 VAL A CA 1
ATOM 1224 C C . VAL A 1 73 ? 183.590 165.698 246.624 1.00 93.10 75 VAL A C 1
ATOM 1225 O O . VAL A 1 73 ? 184.412 166.443 247.154 1.00 93.10 75 VAL A O 1
ATOM 1238 N N . ASP A 1 74 ? 183.487 164.421 246.978 1.00 92.63 76 ASP A N 1
ATOM 1239 C CA . ASP A 1 74 ? 184.319 163.766 247.982 1.00 92.63 76 ASP A CA 1
ATOM 1240 C C . ASP A 1 74 ? 185.803 163.673 247.587 1.00 92.63 76 ASP A C 1
ATOM 1241 O O . ASP A 1 74 ? 186.646 163.445 248.456 1.00 92.63 76 ASP A O 1
ATOM 1250 N N . MET A 1 75 ? 186.147 163.854 246.307 1.00 92.16 77 MET A N 1
ATOM 1251 C CA . MET A 1 75 ? 187.531 163.759 245.811 1.00 92.16 77 MET A CA 1
ATOM 1252 C C . MET A 1 75 ? 188.001 164.984 245.012 1.00 92.16 77 MET A C 1
ATOM 1253 O O . MET A 1 75 ? 189.205 165.178 244.831 1.00 92.16 77 MET A O 1
ATOM 1267 N N . LEU A 1 76 ? 187.081 165.840 244.574 1.00 91.51 78 LEU A N 1
ATOM 1268 C CA . LEU A 1 76 ? 187.354 167.025 243.769 1.00 91.51 78 LEU A CA 1
ATOM 1269 C C . LEU A 1 76 ? 186.673 168.273 244.330 1.00 91.51 78 LEU A C 1
ATOM 1270 O O . LEU A 1 76 ? 185.675 168.229 245.044 1.00 91.51 78 LEU A O 1
ATOM 1286 N N . THR A 1 77 ? 187.227 169.421 243.967 1.00 91.19 79 THR A N 1
ATOM 1287 C CA . THR A 1 77 ? 186.682 170.758 244.222 1.00 91.19 79 THR A CA 1
ATOM 1288 C C . THR A 1 77 ? 187.333 171.611 243.151 1.00 91.19 79 THR A C 1
ATOM 1289 O O . THR A 1 77 ? 188.493 171.994 243.268 1.00 91.19 79 THR A O 1
ATOM 1300 N N . GLU A 1 78 ? 186.584 171.800 242.056 1.00 90.37 80 GLU A N 1
ATOM 1301 C CA . GLU A 1 78 ? 187.036 172.072 240.676 1.00 90.37 80 GLU A CA 1
ATOM 1302 C C . GLU A 1 78 ? 187.794 170.934 239.984 1.00 90.37 80 GLU A C 1
ATOM 1303 O O . GLU A 1 78 ? 187.814 169.817 240.512 1.00 90.37 80 GLU A O 1
ATOM 1315 N N . ARG A 1 79 ? 188.396 171.156 238.809 1.00 88.28 81 ARG A N 1
ATOM 1316 C CA . ARG A 1 79 ? 189.113 170.087 238.093 1.00 88.28 81 ARG A CA 1
ATOM 1317 C C . ARG A 1 79 ? 190.213 169.434 238.933 1.00 88.28 81 ARG A C 1
ATOM 1318 O O . ARG A 1 79 ? 190.584 168.308 238.621 1.00 88.28 81 ARG A O 1
ATOM 1339 N N . GLY A 1 80 ? 190.707 170.096 239.985 1.00 88.90 82 GLY A N 1
ATOM 1340 C CA . GLY A 1 80 ? 191.279 169.500 241.204 1.00 88.90 82 GLY A CA 1
ATOM 1341 C C . GLY A 1 80 ? 192.502 168.612 240.991 1.00 88.90 82 GLY A C 1
ATOM 1342 O O . GLY A 1 80 ? 193.631 169.025 241.221 1.00 88.90 82 GLY A O 1
ATOM 1346 N N . LEU A 1 81 ? 192.297 167.393 240.497 1.00 88.84 83 LEU A N 1
ATOM 1347 C CA . LEU A 1 81 ? 193.363 166.565 239.931 1.00 88.84 83 LEU A CA 1
ATOM 1348 C C . LEU A 1 81 ? 194.132 167.286 238.812 1.00 88.84 83 LEU A C 1
ATOM 1349 O O . LEU A 1 81 ? 195.331 167.078 238.688 1.00 88.84 83 LEU A O 1
ATOM 1365 N N . PHE A 1 82 ? 193.495 168.203 238.083 1.00 89.24 84 PHE A N 1
ATOM 1366 C CA . PHE A 1 82 ? 194.180 169.186 237.237 1.00 89.24 84 PHE A CA 1
ATOM 1367 C C . PHE A 1 82 ? 195.217 169.990 238.039 1.00 89.24 84 PHE A C 1
ATOM 1368 O O . PHE A 1 82 ? 196.413 169.979 237.762 1.00 89.24 84 PHE A O 1
ATOM 1385 N N . ASP A 1 83 ? 194.766 170.654 239.100 1.00 88.54 85 ASP A N 1
ATOM 1386 C CA . ASP A 1 83 ? 195.612 171.499 239.946 1.00 88.54 85 ASP A CA 1
ATOM 1387 C C . ASP A 1 83 ? 196.744 170.695 240.610 1.00 88.54 85 ASP A C 1
ATOM 1388 O O . ASP A 1 83 ? 197.853 171.194 240.791 1.00 88.54 85 ASP A O 1
ATOM 1397 N N . ARG A 1 84 ? 196.477 169.427 240.936 1.00 89.18 86 ARG A N 1
ATOM 1398 C CA . ARG A 1 84 ? 197.430 168.488 241.549 1.00 89.18 86 ARG A CA 1
ATOM 1399 C C . ARG A 1 84 ? 198.431 167.929 240.533 1.00 89.18 86 ARG A C 1
ATOM 1400 O O . ARG A 1 84 ? 199.622 167.870 240.826 1.00 89.18 86 ARG A O 1
ATOM 1421 N N . VAL A 1 85 ? 198.003 167.563 239.323 1.00 88.91 87 VAL A N 1
ATOM 1422 C CA . VAL A 1 85 ? 198.888 166.970 238.304 1.00 88.91 87 VAL A CA 1
ATOM 1423 C C . VAL A 1 85 ? 199.832 167.986 237.652 1.00 88.91 87 VAL A C 1
ATOM 1424 O O . VAL A 1 85 ? 200.790 167.610 236.980 1.00 88.91 87 VAL A O 1
ATOM 1437 N N . CYS A 1 86 ? 199.671 169.274 237.962 1.00 88.27 88 CYS A N 1
ATOM 1438 C CA . CYS A 1 86 ? 200.700 170.292 237.740 1.00 88.27 88 CYS A CA 1
ATOM 1439 C C . CYS A 1 86 ? 202.084 169.893 238.314 1.00 88.27 88 CYS A C 1
ATOM 1440 O O . CYS A 1 86 ? 203.112 170.374 237.843 1.00 88.27 88 CYS A O 1
ATOM 1448 N N . GLN A 1 87 ? 202.135 168.975 239.289 1.00 89.73 89 GLN A N 1
ATOM 1449 C CA . GLN A 1 87 ? 203.369 168.396 239.840 1.00 89.73 89 GLN A CA 1
ATOM 1450 C C . GLN A 1 87 ? 204.209 167.582 238.832 1.00 89.73 89 GLN A C 1
ATOM 1451 O O . GLN A 1 87 ? 205.370 167.290 239.110 1.00 89.73 89 GLN A O 1
ATOM 1465 N N . GLN A 1 88 ? 203.659 167.171 237.685 1.00 86.00 90 GLN A N 1
ATOM 1466 C CA . GLN A 1 88 ? 204.341 166.271 236.742 1.00 86.00 90 GLN A CA 1
ATOM 1467 C C . GLN A 1 88 ? 205.594 166.887 236.076 1.00 86.00 90 GLN A C 1
ATOM 1468 O O . GLN A 1 88 ? 206.469 166.168 235.597 1.00 86.00 90 GLN A O 1
ATOM 1482 N N . GLU A 1 89 ? 205.707 168.217 236.059 1.00 85.10 91 GLU A N 1
ATOM 1483 C CA . GLU A 1 89 ? 206.658 168.955 235.216 1.00 85.10 91 GLU A CA 1
ATOM 1484 C C . GLU A 1 89 ? 208.132 168.546 235.390 1.00 85.10 91 GLU A C 1
ATOM 1485 O O . GLU A 1 89 ? 208.823 168.279 234.409 1.00 85.10 91 GLU A O 1
ATOM 1497 N N . VAL A 1 90 ? 208.623 168.486 236.628 1.00 85.70 92 VAL A N 1
ATOM 1498 C CA . VAL A 1 90 ? 210.039 168.185 236.926 1.00 85.70 92 VAL A CA 1
ATOM 1499 C C . VAL A 1 90 ? 210.378 166.710 236.660 1.00 85.70 92 VAL A C 1
ATOM 1500 O O . VAL A 1 90 ? 211.526 166.361 236.383 1.00 85.70 92 VAL A O 1
ATOM 1513 N N . LYS A 1 91 ? 209.377 165.830 236.746 1.00 84.98 93 LYS A N 1
ATOM 1514 C CA . LYS A 1 91 ? 209.548 164.372 236.793 1.00 84.98 93 LYS A CA 1
ATOM 1515 C C . LYS A 1 91 ? 209.953 163.784 235.438 1.00 84.98 93 LYS A C 1
ATOM 1516 O O . LYS A 1 91 ? 210.876 162.976 235.371 1.00 84.98 93 LYS A O 1
ATOM 1535 N N . VAL A 1 92 ? 209.281 164.209 234.366 1.00 84.90 94 VAL A N 1
ATOM 1536 C CA . VAL A 1 92 ? 209.478 163.710 232.987 1.00 84.90 94 VAL A CA 1
ATOM 1537 C C . VAL A 1 92 ? 209.343 164.801 231.912 1.00 84.90 94 VAL A C 1
ATOM 1538 O O . VAL A 1 92 ? 209.340 164.496 230.719 1.00 84.90 94 VAL A O 1
ATOM 1551 N N . GLY A 1 93 ? 209.222 166.073 232.299 1.00 85.52 95 GLY A N 1
ATOM 1552 C CA . GLY A 1 93 ? 209.013 167.193 231.378 1.00 85.52 95 GLY A CA 1
ATOM 1553 C C . GLY A 1 93 ? 207.544 167.521 231.089 1.00 85.52 95 GLY A C 1
ATOM 1554 O O . GLY A 1 93 ? 206.605 166.916 231.613 1.00 85.52 95 GLY A O 1
ATOM 1558 N N . THR A 1 94 ? 207.346 168.530 230.240 1.00 85.74 96 THR A N 1
ATOM 1559 C CA . THR A 1 94 ? 206.046 169.187 230.003 1.00 85.74 96 THR A CA 1
ATOM 1560 C C . THR A 1 94 ? 205.035 168.364 229.194 1.00 85.74 96 THR A C 1
ATOM 1561 O O . THR A 1 94 ? 203.848 168.683 229.210 1.00 85.74 96 THR A O 1
ATOM 1572 N N . GLU A 1 95 ? 205.450 167.294 228.513 1.00 86.05 97 GLU A N 1
ATOM 1573 C CA . GLU A 1 95 ? 204.554 166.464 227.694 1.00 86.05 97 GLU A CA 1
ATOM 1574 C C . GLU A 1 95 ? 203.505 165.728 228.538 1.00 86.05 97 GLU A C 1
ATOM 1575 O O . GLU A 1 95 ? 202.304 165.914 228.334 1.00 86.05 97 GLU A O 1
ATOM 1587 N N . ALA A 1 96 ? 203.941 164.927 229.516 1.00 87.21 98 ALA A N 1
ATOM 1588 C CA . ALA A 1 96 ? 203.033 164.200 230.399 1.00 87.21 98 ALA A CA 1
ATOM 1589 C C . ALA A 1 96 ? 202.169 165.172 231.214 1.00 87.21 98 ALA A C 1
ATOM 1590 O O . ALA A 1 96 ? 200.958 164.993 231.305 1.00 87.21 98 ALA A O 1
ATOM 1597 N N . LEU A 1 97 ? 202.782 166.249 231.719 1.00 86.74 99 LEU A N 1
ATOM 1598 C CA . LEU A 1 97 ? 202.115 167.360 232.395 1.00 86.74 99 LEU A CA 1
ATOM 1599 C C . LEU A 1 97 ? 200.937 167.896 231.569 1.00 86.74 99 LEU A C 1
ATOM 1600 O O . LEU A 1 97 ? 199.794 167.837 232.014 1.00 86.74 99 LEU A O 1
ATOM 1616 N N . LYS A 1 98 ? 201.192 168.387 230.352 1.00 88.91 100 LYS A N 1
ATOM 1617 C CA . LYS A 1 98 ? 200.154 168.980 229.500 1.00 88.91 100 LYS A CA 1
ATOM 1618 C C . LYS A 1 98 ? 199.067 167.968 229.146 1.00 88.91 100 LYS A C 1
ATOM 1619 O O . LYS A 1 98 ? 197.886 168.275 229.284 1.00 88.91 100 LYS A O 1
ATOM 1638 N N . LYS A 1 99 ? 199.437 166.748 228.746 1.00 87.86 101 LYS A N 1
ATOM 1639 C CA . LYS A 1 99 ? 198.466 165.701 228.380 1.00 87.86 101 LYS A CA 1
ATOM 1640 C C . LYS A 1 99 ? 197.586 165.295 229.569 1.00 87.86 101 LYS A C 1
ATOM 1641 O O . LYS A 1 99 ? 196.404 165.033 229.377 1.00 87.86 101 LYS A O 1
ATOM 1660 N N . GLN A 1 100 ? 198.119 165.309 230.792 1.00 87.01 102 GLN A N 1
ATOM 1661 C CA . GLN A 1 100 ? 197.366 165.013 232.017 1.00 87.01 102 GLN A CA 1
ATOM 1662 C C . GLN A 1 100 ? 196.530 166.196 232.532 1.00 87.01 102 GLN A C 1
ATOM 1663 O O . GLN A 1 100 ? 195.485 165.981 233.139 1.00 87.01 102 GLN A O 1
ATOM 1677 N N . LEU A 1 101 ? 196.931 167.441 232.265 1.00 88.18 103 LEU A N 1
ATOM 1678 C CA . LEU A 1 101 ? 196.082 168.613 232.499 1.00 88.18 103 LEU A CA 1
ATOM 1679 C C . LEU A 1 101 ? 194.914 168.678 231.502 1.00 88.18 103 LEU A C 1
ATOM 1680 O O . LEU A 1 101 ? 193.785 168.965 231.888 1.00 88.18 103 LEU A O 1
ATOM 1696 N N . VAL A 1 102 ? 195.162 168.399 230.220 1.00 83.62 104 VAL A N 1
ATOM 1697 C CA . VAL A 1 102 ? 194.151 168.482 229.149 1.00 83.62 104 VAL A CA 1
ATOM 1698 C C . VAL A 1 102 ? 193.210 167.269 229.134 1.00 83.62 104 VAL A C 1
ATOM 1699 O O . VAL A 1 102 ? 191.991 167.428 229.187 1.00 83.62 104 VAL A O 1
ATOM 1712 N N . GLY A 1 103 ? 193.753 166.053 229.063 1.00 83.95 105 GLY A N 1
ATOM 1713 C CA . GLY A 1 103 ? 193.008 164.806 228.836 1.00 83.95 105 GLY A CA 1
ATOM 1714 C C . GLY A 1 103 ? 192.418 164.176 230.102 1.00 83.95 105 GLY A C 1
ATOM 1715 O O . GLY A 1 103 ? 192.757 163.038 230.436 1.00 83.95 105 GLY A O 1
ATOM 1719 N N . LEU A 1 104 ? 191.578 164.903 230.832 1.00 84.84 106 LEU A N 1
ATOM 1720 C CA . LEU A 1 104 ? 191.054 164.444 232.127 1.00 84.84 106 LEU A CA 1
ATOM 1721 C C . LEU A 1 104 ? 190.006 163.313 232.317 1.00 84.84 106 LEU A C 1
ATOM 1722 O O . LEU A 1 104 ? 189.267 162.926 231.408 1.00 84.84 106 LEU A O 1
ATOM 1738 N N . LEU A 1 105 ? 190.027 162.733 233.522 1.00 87.87 107 LEU A N 1
ATOM 1739 C CA . LEU A 1 105 ? 189.174 161.636 234.024 1.00 87.87 107 LEU A CA 1
ATOM 1740 C C . LEU A 1 105 ? 189.041 160.444 233.049 1.00 87.87 107 LEU A C 1
ATOM 1741 O O . LEU A 1 105 ? 187.980 160.203 232.476 1.00 87.87 107 LEU A O 1
ATOM 1757 N N . ASN A 1 106 ? 190.101 159.646 232.888 1.00 89.24 108 ASN A N 1
ATOM 1758 C CA . ASN A 1 106 ? 189.989 158.338 232.224 1.00 89.24 108 ASN A CA 1
ATOM 1759 C C . ASN A 1 106 ? 189.135 157.377 233.082 1.00 89.24 108 ASN A C 1
ATOM 1760 O O . ASN A 1 106 ? 189.488 157.048 234.214 1.00 89.24 108 ASN A O 1
ATOM 1771 N N . GLN A 1 107 ? 187.976 156.963 232.563 1.00 86.96 109 GLN A N 1
ATOM 1772 C CA . GLN A 1 107 ? 186.858 156.465 233.380 1.00 86.96 109 GLN A CA 1
ATOM 1773 C C . GLN A 1 107 ? 187.033 155.062 233.998 1.00 86.96 109 GLN A C 1
ATOM 1774 O O . GLN A 1 107 ? 186.308 154.740 234.938 1.00 86.96 109 GLN A O 1
ATOM 1788 N N . LYS A 1 108 ? 187.987 154.230 233.549 1.00 90.21 110 LYS A N 1
ATOM 1789 C CA . LYS A 1 108 ? 188.230 152.869 234.090 1.00 90.21 110 LYS A CA 1
ATOM 1790 C C . LYS A 1 108 ? 188.248 152.829 235.624 1.00 90.21 110 LYS A C 1
ATOM 1791 O O . LYS A 1 108 ? 187.696 151.925 236.245 1.00 90.21 110 LYS A O 1
ATOM 1810 N N . LYS A 1 109 ? 188.915 153.813 236.224 1.00 91.17 111 LYS A N 1
ATOM 1811 C CA . LYS A 1 109 ? 189.320 153.828 237.637 1.00 91.17 111 LYS A CA 1
ATOM 1812 C C . LYS A 1 109 ? 188.221 154.308 238.602 1.00 91.17 111 LYS A C 1
ATOM 1813 O O . LYS A 1 109 ? 188.467 154.390 239.804 1.00 91.17 111 LYS A O 1
ATOM 1832 N N . ILE A 1 110 ? 187.006 154.600 238.115 1.00 93.76 112 ILE A N 1
ATOM 1833 C CA . ILE A 1 110 ? 185.846 155.017 238.941 1.00 93.76 112 ILE A CA 1
ATOM 1834 C C . ILE A 1 110 ? 185.428 153.924 239.957 1.00 93.76 112 ILE A C 1
ATOM 1835 O O . ILE A 1 110 ? 184.791 154.217 240.967 1.00 93.76 112 ILE A O 1
ATOM 1851 N N . ALA A 1 111 ? 185.817 152.669 239.719 1.00 93.75 113 ALA A N 1
ATOM 1852 C CA . ALA A 1 111 ? 185.396 151.486 240.462 1.00 93.75 113 ALA A CA 1
ATOM 1853 C C . ALA A 1 111 ? 185.665 151.523 241.987 1.00 93.75 113 ALA A C 1
ATOM 1854 O O . ALA A 1 111 ? 184.732 151.390 242.780 1.00 93.75 113 ALA A O 1
ATOM 1861 N N . ASP A 1 112 ? 186.924 151.680 242.415 1.00 92.97 114 ASP A N 1
ATOM 1862 C CA . ASP A 1 112 ? 187.350 151.302 243.778 1.00 92.97 114 ASP A CA 1
ATOM 1863 C C . ASP A 1 112 ? 186.658 152.070 244.916 1.00 92.97 114 ASP A C 1
ATOM 1864 O O . ASP A 1 112 ? 186.331 151.478 245.944 1.00 92.97 114 ASP A O 1
ATOM 1873 N N . TYR A 1 113 ? 186.431 153.381 244.786 1.00 93.54 115 TYR A N 1
ATOM 1874 C CA . TYR A 1 113 ? 185.906 154.175 245.906 1.00 93.54 115 TYR A CA 1
ATOM 1875 C C . TYR A 1 113 ? 184.479 153.762 246.306 1.00 93.54 115 TYR A C 1
ATOM 1876 O O . TYR A 1 113 ? 184.154 153.697 247.488 1.00 93.54 115 TYR A O 1
ATOM 1894 N N . ILE A 1 114 ? 183.640 153.378 245.343 1.00 93.09 116 ILE A N 1
ATOM 1895 C CA . ILE A 1 114 ? 182.295 152.845 245.609 1.00 93.09 116 ILE A CA 1
ATOM 1896 C C . ILE A 1 114 ? 182.373 151.490 246.338 1.00 93.09 116 ILE A C 1
ATOM 1897 O O . ILE A 1 114 ? 181.563 151.240 247.226 1.00 93.09 116 ILE A O 1
ATOM 1913 N N . ALA A 1 115 ? 183.396 150.670 246.070 1.00 92.23 117 ALA A N 1
ATOM 1914 C CA . ALA A 1 115 ? 183.663 149.435 246.818 1.00 92.23 117 ALA A CA 1
ATOM 1915 C C . ALA A 1 115 ? 184.218 149.666 248.236 1.00 92.23 117 ALA A C 1
ATOM 1916 O O . ALA A 1 115 ? 184.102 148.798 249.106 1.00 92.23 117 ALA A O 1
ATOM 1923 N N . LYS A 1 116 ? 184.820 150.833 248.496 1.00 91.11 118 LYS A N 1
ATOM 1924 C CA . LYS A 1 116 ? 185.178 151.292 249.847 1.00 91.11 118 LYS A CA 1
ATOM 1925 C C . LYS A 1 116 ? 183.963 151.876 250.581 1.00 91.11 118 LYS A C 1
ATOM 1926 O O . LYS A 1 116 ? 183.809 151.632 251.776 1.00 91.11 118 LYS A O 1
ATOM 1945 N N . LYS A 1 117 ? 183.069 152.588 249.879 1.00 89.55 119 LYS A N 1
ATOM 1946 C CA . LYS A 1 117 ? 181.788 153.077 250.429 1.00 89.55 119 LYS A CA 1
ATOM 1947 C C . LYS A 1 117 ? 180.825 151.938 250.781 1.00 89.55 119 LYS A C 1
ATOM 1948 O O . LYS A 1 117 ? 180.178 151.987 251.825 1.00 89.55 119 LYS A O 1
ATOM 1967 N N . VAL A 1 118 ? 180.709 150.933 249.915 1.00 90.76 120 VAL A N 1
ATOM 1968 C CA . VAL A 1 118 ? 179.713 149.858 250.015 1.00 90.76 120 VAL A CA 1
ATOM 1969 C C . VAL A 1 118 ? 180.354 148.502 249.737 1.00 90.76 120 VAL A C 1
ATOM 1970 O O . VAL A 1 118 ? 181.098 148.348 248.777 1.00 90.76 120 VAL A O 1
ATOM 1983 N N . ASP A 1 119 ? 180.019 147.480 250.525 1.00 89.68 121 ASP A N 1
ATOM 1984 C CA . ASP A 1 119 ? 180.449 146.104 250.257 1.00 89.68 121 ASP A CA 1
ATOM 1985 C C . ASP A 1 119 ? 179.588 145.460 249.148 1.00 89.68 121 ASP A C 1
ATOM 1986 O O . ASP A 1 119 ? 178.629 144.732 249.408 1.00 89.68 121 ASP A O 1
ATOM 1995 N N . LEU A 1 120 ? 179.887 145.811 247.899 1.00 88.54 122 LEU A N 1
ATOM 1996 C CA . LEU A 1 120 ? 179.064 145.589 246.700 1.00 88.54 122 LEU A CA 1
ATOM 1997 C C . LEU A 1 120 ? 178.683 144.123 246.459 1.00 88.54 122 LEU A C 1
ATOM 1998 O O . LEU A 1 120 ? 177.555 143.814 246.084 1.00 88.54 122 LEU A O 1
ATOM 2014 N N . GLN A 1 121 ? 179.632 143.215 246.673 1.00 82.96 123 GLN A N 1
ATOM 2015 C CA . GLN A 1 121 ? 179.444 141.777 246.448 1.00 82.96 123 GLN A CA 1
ATOM 2016 C C . GLN A 1 121 ? 178.575 141.128 247.540 1.00 82.96 123 GLN A C 1
ATOM 2017 O O . GLN A 1 121 ? 177.928 140.109 247.311 1.00 82.96 123 GLN A O 1
ATOM 2031 N N . ASN A 1 122 ? 178.554 141.733 248.729 1.00 88.94 124 ASN A N 1
ATOM 2032 C CA . ASN A 1 122 ? 177.756 141.326 249.888 1.00 88.94 124 ASN A CA 1
ATOM 2033 C C . ASN A 1 122 ? 176.318 141.871 249.807 1.00 88.94 124 ASN A C 1
ATOM 2034 O O . ASN A 1 122 ? 175.366 141.211 250.227 1.00 88.94 124 ASN A O 1
ATOM 2045 N N . GLN A 1 123 ? 176.133 143.054 249.217 1.00 92.23 125 GLN A N 1
ATOM 2046 C CA . GLN A 1 123 ? 174.798 143.538 248.889 1.00 92.23 125 GLN A CA 1
ATOM 2047 C C . GLN A 1 123 ? 174.119 142.658 247.831 1.00 92.23 125 GLN A C 1
ATOM 2048 O O . GLN A 1 123 ? 174.766 142.050 246.981 1.00 92.23 125 GLN A O 1
ATOM 2062 N N . GLU A 1 124 ? 172.792 142.681 247.817 1.00 90.66 126 GLU A N 1
ATOM 2063 C CA . GLU A 1 124 ? 172.017 142.312 246.636 1.00 90.66 126 GLU A CA 1
ATOM 2064 C C . GLU A 1 124 ? 172.032 143.441 245.586 1.00 90.66 126 GLU A C 1
ATOM 2065 O O . GLU A 1 124 ? 171.957 143.148 244.396 1.00 90.66 126 GLU A O 1
ATOM 2077 N N . PHE A 1 125 ? 172.167 144.712 246.001 1.00 93.14 127 PHE A N 1
ATOM 2078 C CA . PHE A 1 125 ? 172.338 145.892 245.126 1.00 93.14 127 PHE A CA 1
ATOM 2079 C C . PHE A 1 125 ? 172.761 147.155 245.915 1.00 93.14 127 PHE A C 1
ATOM 2080 O O . PHE A 1 125 ? 173.051 147.096 247.105 1.00 93.14 127 PHE A O 1
ATOM 2097 N N . VAL A 1 126 ? 172.815 148.324 245.270 1.00 94.39 128 VAL A N 1
ATOM 2098 C CA . VAL A 1 126 ? 173.078 149.632 245.905 1.00 94.39 128 VAL A CA 1
ATOM 2099 C C . VAL A 1 126 ? 172.130 150.684 245.303 1.00 94.39 128 VAL A C 1
ATOM 2100 O O . VAL A 1 126 ? 171.908 150.658 244.092 1.00 94.39 128 VAL A O 1
ATOM 2113 N N . ILE A 1 127 ? 171.556 151.600 246.094 1.00 95.33 129 ILE A N 1
ATOM 2114 C CA . ILE A 1 127 ? 170.602 152.612 245.595 1.00 95.33 129 ILE A CA 1
ATOM 2115 C C . ILE A 1 127 ? 171.236 154.010 245.545 1.00 95.33 129 ILE A C 1
ATOM 2116 O O . ILE A 1 127 ? 171.887 154.468 246.483 1.00 95.33 129 ILE A O 1
ATOM 2132 N N . LEU A 1 128 ? 171.047 154.671 244.405 1.00 95.24 130 LEU A N 1
ATOM 2133 C CA . LEU A 1 128 ? 171.641 155.955 244.052 1.00 95.24 130 LEU A CA 1
ATOM 2134 C C . LEU A 1 128 ? 170.713 157.128 244.417 1.00 95.24 130 LEU A C 1
ATOM 2135 O O . LEU A 1 128 ? 169.520 156.959 244.635 1.00 95.24 130 LEU A O 1
ATOM 2151 N N . THR A 1 129 ? 171.269 158.337 244.454 1.00 95.88 131 THR A N 1
ATOM 2152 C CA . THR A 1 129 ? 170.588 159.619 244.697 1.00 95.88 131 THR A CA 1
ATOM 2153 C C . THR A 1 129 ? 171.377 160.740 243.999 1.00 95.88 131 THR A C 1
ATOM 2154 O O . THR A 1 129 ? 172.520 160.529 243.594 1.00 95.88 131 THR A O 1
ATOM 2165 N N . GLY A 1 130 ? 170.783 161.915 243.773 1.00 94.66 132 GLY A N 1
ATOM 2166 C CA . GLY A 1 130 ? 171.379 163.004 242.968 1.00 94.66 132 GLY A CA 1
ATOM 2167 C C . GLY A 1 130 ? 171.347 162.770 241.448 1.00 94.66 132 GLY A C 1
ATOM 2168 O O . GLY A 1 130 ? 171.255 163.715 240.670 1.00 94.66 132 GLY A O 1
ATOM 2172 N N . MET A 1 131 ? 171.345 161.505 241.029 1.00 92.58 133 MET A N 1
ATOM 2173 C CA . MET A 1 131 ? 170.891 161.009 239.725 1.00 92.58 133 MET A CA 1
ATOM 2174 C C . MET A 1 131 ? 171.419 161.763 238.496 1.00 92.58 133 MET A C 1
ATOM 2175 O O . MET A 1 131 ? 172.570 161.578 238.112 1.00 92.58 133 MET A O 1
ATOM 2189 N N . GLY A 1 132 ? 170.595 162.571 237.830 1.00 91.64 134 GLY A N 1
ATOM 2190 C CA . GLY A 1 132 ? 170.908 163.214 236.556 1.00 91.64 134 GLY A CA 1
ATOM 2191 C C . GLY A 1 132 ? 171.905 164.370 236.642 1.00 91.64 134 GLY A C 1
ATOM 2192 O O . GLY A 1 132 ? 172.173 165.007 235.628 1.00 91.64 134 GLY A O 1
ATOM 2196 N N . ASN A 1 133 ? 172.542 164.581 237.798 1.00 92.43 135 ASN A N 1
ATOM 2197 C CA . ASN A 1 133 ? 173.666 165.497 237.995 1.00 92.43 135 ASN A CA 1
ATOM 2198 C C . ASN A 1 133 ? 174.958 165.132 237.230 1.00 92.43 135 ASN A C 1
ATOM 2199 O O . ASN A 1 133 ? 176.056 165.517 237.640 1.00 92.43 135 ASN A O 1
ATOM 2210 N N . ALA A 1 134 ? 174.835 164.387 236.140 1.00 91.79 136 ALA A N 1
ATOM 2211 C CA . ALA A 1 134 ? 175.885 163.659 235.454 1.00 91.79 136 ALA A CA 1
ATOM 2212 C C . ALA A 1 134 ? 176.924 164.511 234.709 1.00 91.79 136 ALA A C 1
ATOM 2213 O O . ALA A 1 134 ? 177.873 163.931 234.184 1.00 91.79 136 ALA A O 1
ATOM 2220 N N . TRP A 1 135 ? 176.784 165.840 234.606 1.00 88.24 137 TRP A N 1
ATOM 2221 C CA . TRP A 1 135 ? 177.630 166.627 233.697 1.00 88.24 137 TRP A CA 1
ATOM 2222 C C . TRP A 1 135 ? 179.046 167.109 234.125 1.00 88.24 137 TRP A C 1
ATOM 2223 O O . TRP A 1 135 ? 179.571 168.075 233.576 1.00 88.24 137 TRP A O 1
ATOM 2244 N N . PRO A 1 136 ? 179.748 166.432 235.047 1.00 86.62 138 PRO A N 1
ATOM 2245 C CA . PRO A 1 136 ? 181.219 166.423 235.070 1.00 86.62 138 PRO A CA 1
ATOM 2246 C C . PRO A 1 136 ? 181.807 165.672 233.849 1.00 86.62 138 PRO A C 1
ATOM 2247 O O . PRO A 1 136 ? 181.402 165.921 232.716 1.00 86.62 138 PRO A O 1
ATOM 2258 N N . LEU A 1 137 ? 182.718 164.710 234.048 1.00 88.92 139 LEU A N 1
ATOM 2259 C CA . LEU A 1 137 ? 183.239 163.807 233.003 1.00 88.92 139 LEU A CA 1
ATOM 2260 C C . LEU A 1 137 ? 182.782 162.333 233.140 1.00 88.92 139 LEU A C 1
ATOM 2261 O O . LEU A 1 137 ? 183.184 161.488 232.340 1.00 88.92 139 LEU A O 1
ATOM 2277 N N . VAL A 1 138 ? 181.946 161.997 234.128 1.00 90.51 140 VAL A N 1
ATOM 2278 C CA . VAL A 1 138 ? 181.384 160.642 234.308 1.00 90.51 140 VAL A CA 1
ATOM 2279 C C . VAL A 1 138 ? 180.218 160.408 233.348 1.00 90.51 140 VAL A C 1
ATOM 2280 O O . VAL A 1 138 ? 179.271 161.193 233.304 1.00 90.51 140 VAL A O 1
ATOM 2293 N N . ARG A 1 139 ? 180.267 159.311 232.587 1.00 87.42 141 ARG A N 1
ATOM 2294 C CA . ARG A 1 139 ? 179.265 158.926 231.575 1.00 87.42 141 ARG A CA 1
ATOM 2295 C C . ARG A 1 139 ? 178.643 157.565 231.912 1.00 87.42 141 ARG A C 1
ATOM 2296 O O . ARG A 1 139 ? 179.316 156.717 232.487 1.00 87.42 141 ARG A O 1
ATOM 2317 N N . GLY A 1 140 ? 177.383 157.336 231.539 1.00 88.34 142 GLY A N 1
ATOM 2318 C CA . GLY A 1 140 ? 176.606 156.154 231.948 1.00 88.34 142 GLY A CA 1
ATOM 2319 C C . GLY A 1 140 ? 177.255 154.823 231.563 1.00 88.34 142 GLY A C 1
ATOM 2320 O O . GLY A 1 140 ? 177.623 154.037 232.433 1.00 88.34 142 GLY A O 1
ATOM 2324 N N . HIS A 1 141 ? 177.472 154.579 230.269 1.00 87.62 143 HIS A N 1
ATOM 2325 C CA . HIS A 1 141 ? 178.076 153.324 229.816 1.00 87.62 143 HIS A CA 1
ATOM 2326 C C . HIS A 1 141 ? 179.526 153.161 230.307 1.00 87.62 143 HIS A C 1
ATOM 2327 O O . HIS A 1 141 ? 179.983 152.039 230.506 1.00 87.62 143 HIS A O 1
ATOM 2341 N N . GLU A 1 142 ? 180.260 154.252 230.546 1.00 87.72 144 GLU A N 1
ATOM 2342 C CA . GLU A 1 142 ? 181.596 154.189 231.148 1.00 87.72 144 GLU A CA 1
ATOM 2343 C C . GLU A 1 142 ? 181.541 153.772 232.622 1.00 87.72 144 GLU A C 1
ATOM 2344 O O . GLU A 1 142 ? 182.301 152.902 233.032 1.00 87.72 144 GLU A O 1
ATOM 2356 N N . LEU A 1 143 ? 180.622 154.321 233.422 1.00 91.96 145 LEU A N 1
ATOM 2357 C CA . LEU A 1 143 ? 180.412 153.898 234.815 1.00 91.96 145 LEU A CA 1
ATOM 2358 C C . LEU A 1 143 ? 180.060 152.405 234.885 1.00 91.96 145 LEU A C 1
ATOM 2359 O O . LEU A 1 143 ? 180.641 151.654 235.668 1.00 91.96 145 LEU A O 1
ATOM 2375 N N . MET A 1 144 ? 179.169 151.970 233.993 1.00 89.85 146 MET A N 1
ATOM 2376 C CA . MET A 1 144 ? 178.817 150.563 233.807 1.00 89.85 146 MET A CA 1
ATOM 2377 C C . MET A 1 144 ? 179.988 149.715 233.281 1.00 89.85 146 MET A C 1
ATOM 2378 O O . MET A 1 144 ? 180.034 148.512 233.528 1.00 89.85 146 MET A O 1
ATOM 2392 N N . SER A 1 145 ? 180.952 150.303 232.575 1.00 87.10 147 SER A N 1
ATOM 2393 C CA . SER A 1 145 ? 182.194 149.622 232.187 1.00 87.10 147 SER A CA 1
ATOM 2394 C C . SER A 1 145 ? 183.205 149.545 233.339 1.00 87.10 147 SER A C 1
ATOM 2395 O O . SER A 1 145 ? 183.948 148.570 233.433 1.00 87.10 147 SER A O 1
ATOM 2403 N N . ALA A 1 146 ? 183.230 150.537 234.231 1.00 91.92 148 ALA A N 1
ATOM 2404 C CA . ALA A 1 146 ? 184.173 150.628 235.344 1.00 91.92 148 ALA A CA 1
ATOM 2405 C C . ALA A 1 146 ? 183.803 149.714 236.526 1.00 91.92 148 ALA A C 1
ATOM 2406 O O . ALA A 1 146 ? 184.617 148.909 236.976 1.00 91.92 148 ALA A O 1
ATOM 2413 N N . LEU A 1 147 ? 182.572 149.802 237.041 1.00 91.89 149 LEU A N 1
ATOM 2414 C CA . LEU A 1 147 ? 182.196 149.137 238.297 1.00 91.89 149 LEU A CA 1
ATOM 2415 C C . LEU A 1 147 ? 182.207 147.596 238.251 1.00 91.89 149 LEU A C 1
ATOM 2416 O O . LEU A 1 147 ? 182.281 146.958 239.302 1.00 91.89 149 LEU A O 1
ATOM 2432 N N . GLN A 1 148 ? 182.216 146.970 237.071 1.00 84.84 150 GLN A N 1
ATOM 2433 C CA . GLN A 1 148 ? 182.398 145.514 236.950 1.00 84.84 150 GLN A CA 1
ATOM 2434 C C . GLN A 1 148 ? 183.771 145.009 237.433 1.00 84.84 150 GLN A C 1
ATOM 2435 O O . GLN A 1 148 ? 183.923 143.816 237.688 1.00 84.84 150 GLN A O 1
ATOM 2449 N N . ASP A 1 149 ? 184.753 145.889 237.643 1.00 85.11 151 ASP A N 1
ATOM 2450 C CA . ASP A 1 149 ? 185.999 145.532 238.335 1.00 85.11 151 ASP A CA 1
ATOM 2451 C C . ASP A 1 149 ? 185.796 145.168 239.822 1.00 85.11 151 ASP A C 1
ATOM 2452 O O . ASP A 1 149 ? 186.653 144.497 240.399 1.00 85.11 151 ASP A O 1
ATOM 2461 N N . VAL A 1 150 ? 184.690 145.594 240.457 1.00 89.26 152 VAL A N 1
ATOM 2462 C CA . VAL A 1 150 ? 184.501 145.510 241.923 1.00 89.26 152 VAL A CA 1
ATOM 2463 C C . VAL A 1 150 ? 183.108 145.071 242.401 1.00 89.26 152 VAL A C 1
ATOM 2464 O O . VAL A 1 150 ? 183.003 144.478 243.476 1.00 89.26 152 VAL A O 1
ATOM 2477 N N . MET A 1 151 ? 182.048 145.280 241.613 1.00 87.74 153 MET A N 1
ATOM 2478 C CA . MET A 1 151 ? 180.694 144.780 241.916 1.00 87.74 153 MET A CA 1
ATOM 2479 C C . MET A 1 151 ? 180.626 143.244 241.976 1.00 87.74 153 MET A C 1
ATOM 2480 O O . MET A 1 151 ? 179.662 142.684 242.500 1.00 87.74 153 MET A O 1
ATOM 2494 N N . GLY A 1 152 ? 181.629 142.548 241.427 1.00 79.20 154 GLY A N 1
ATOM 2495 C CA . GLY A 1 152 ? 181.547 141.115 241.169 1.00 79.20 154 GLY A CA 1
ATOM 2496 C C . GLY A 1 152 ? 180.344 140.823 240.277 1.00 79.20 154 GLY A C 1
ATOM 2497 O O . GLY A 1 152 ? 180.050 141.583 239.358 1.00 79.20 154 GLY A O 1
ATOM 2501 N N . PHE A 1 153 ? 179.610 139.754 240.571 1.00 79.82 155 PHE A N 1
ATOM 2502 C CA . PHE A 1 153 ? 178.354 139.439 239.888 1.00 79.82 155 PHE A CA 1
ATOM 2503 C C . PHE A 1 153 ? 177.174 140.335 240.301 1.00 79.82 155 PHE A C 1
ATOM 2504 O O . PHE A 1 153 ? 176.150 140.289 239.619 1.00 79.82 155 PHE A O 1
ATOM 2521 N N . THR A 1 154 ? 177.265 141.138 241.370 1.00 88.22 156 THR A N 1
ATOM 2522 C CA . THR A 1 154 ? 176.112 141.911 241.870 1.00 88.22 156 THR A CA 1
ATOM 2523 C C . THR A 1 154 ? 175.596 142.909 240.814 1.00 88.22 156 THR A C 1
ATOM 2524 O O . THR A 1 154 ? 176.393 143.659 240.257 1.00 88.22 156 THR A O 1
ATOM 2535 N N . PRO A 1 155 ? 174.281 142.961 240.531 1.00 90.26 157 PRO A N 1
ATOM 2536 C CA . PRO A 1 155 ? 173.667 143.931 239.619 1.00 90.26 157 PRO A CA 1
ATOM 2537 C C . PRO A 1 155 ? 173.971 145.417 239.884 1.00 90.26 157 PRO A C 1
ATOM 2538 O O . PRO A 1 155 ? 173.999 145.867 241.028 1.00 90.26 157 PRO A O 1
ATOM 2549 N N . LEU A 1 156 ? 174.070 146.195 238.803 1.00 93.06 158 LEU A N 1
ATOM 2550 C CA . LEU A 1 156 ? 174.091 147.666 238.770 1.00 93.06 158 LEU A CA 1
ATOM 2551 C C . LEU A 1 156 ? 173.063 148.157 237.735 1.00 93.06 158 LEU A C 1
ATOM 2552 O O . LEU A 1 156 ? 172.910 147.514 236.698 1.00 93.06 158 LEU A O 1
ATOM 2568 N N . LEU A 1 157 ? 172.371 149.274 237.982 1.00 94.03 159 LEU A N 1
ATOM 2569 C CA . LEU A 1 157 ? 171.320 149.803 237.100 1.00 94.03 159 LEU A CA 1
ATOM 2570 C C . LEU A 1 157 ? 171.710 151.163 236.497 1.00 94.03 159 LEU A C 1
ATOM 2571 O O . LEU A 1 157 ? 171.883 152.141 237.226 1.00 94.03 159 LEU A O 1
ATOM 2587 N N . MET A 1 158 ? 171.809 151.252 235.165 1.00 94.93 160 MET A N 1
ATOM 2588 C CA . MET A 1 158 ? 172.093 152.501 234.448 1.00 94.93 160 MET A CA 1
ATOM 2589 C C . MET A 1 158 ? 170.848 153.391 234.358 1.00 94.93 160 MET A C 1
ATOM 2590 O O . MET A 1 158 ? 170.239 153.515 233.298 1.00 94.93 160 MET A O 1
ATOM 2604 N N . PHE A 1 159 ? 170.485 154.030 235.468 1.00 95.01 161 PHE A N 1
ATOM 2605 C CA . PHE A 1 159 ? 169.667 155.238 235.434 1.00 95.01 161 PHE A CA 1
ATOM 2606 C C . PHE A 1 159 ? 170.374 156.276 234.561 1.00 95.01 161 PHE A C 1
ATOM 2607 O O . PHE A 1 159 ? 171.477 156.697 234.918 1.00 95.01 161 PHE A O 1
ATOM 2624 N N . TYR A 1 160 ? 169.775 156.706 233.447 1.00 93.10 162 TYR A N 1
ATOM 2625 C CA . TYR A 1 160 ? 170.389 157.750 232.624 1.00 93.10 162 TYR A CA 1
ATOM 2626 C C . TYR A 1 160 ? 169.401 158.810 232.111 1.00 93.10 162 TYR A C 1
ATOM 2627 O O . TYR A 1 160 ? 168.382 158.446 231.521 1.00 93.10 162 TYR A O 1
ATOM 2645 N N . PRO A 1 161 ? 169.694 160.112 232.311 1.00 92.58 163 PRO A N 1
ATOM 2646 C CA . PRO A 1 161 ? 168.763 161.205 232.047 1.00 92.58 163 PRO A CA 1
ATOM 2647 C C . PRO A 1 161 ? 168.697 161.502 230.550 1.00 92.58 163 PRO A C 1
ATOM 2648 O O . PRO A 1 161 ? 169.379 162.388 230.044 1.00 92.58 163 PRO A O 1
ATOM 2659 N N . GLY A 1 162 ? 167.891 160.744 229.820 1.00 90.60 164 GLY A N 1
ATOM 2660 C CA . GLY A 1 162 ? 167.757 160.823 228.376 1.00 90.60 164 GLY A CA 1
ATOM 2661 C C . GLY A 1 162 ? 167.213 159.517 227.803 1.00 90.60 164 GLY A C 1
ATOM 2662 O O . GLY A 1 162 ? 166.126 159.075 228.175 1.00 90.60 164 GLY A O 1
ATOM 2666 N N . THR A 1 163 ? 167.962 158.905 226.887 1.00 87.19 165 THR A N 1
ATOM 2667 C CA . THR A 1 163 ? 167.537 157.736 226.101 1.00 87.19 165 THR A CA 1
ATOM 2668 C C . THR A 1 163 ? 168.640 156.679 225.971 1.00 87.19 165 THR A C 1
ATOM 2669 O O . THR A 1 163 ? 169.834 156.970 226.030 1.00 87.19 165 THR A O 1
ATOM 2680 N N . TYR A 1 164 ? 168.223 155.433 225.761 1.00 85.75 166 TYR A N 1
ATOM 2681 C CA . TYR A 1 164 ? 169.027 154.319 225.269 1.00 85.75 166 TYR A CA 1
ATOM 2682 C C . TYR A 1 164 ? 168.162 153.567 224.267 1.00 85.75 166 TYR A C 1
ATOM 2683 O O . TYR A 1 164 ? 167.181 152.930 224.646 1.00 85.75 166 TYR A O 1
ATOM 2701 N N . SER A 1 165 ? 168.498 153.654 222.985 1.00 77.73 167 SER A N 1
ATOM 2702 C CA . SER A 1 165 ? 167.660 153.160 221.878 1.00 77.73 167 SER A CA 1
ATOM 2703 C C . SER A 1 165 ? 167.602 151.624 221.759 1.00 77.73 167 SER A C 1
ATOM 2704 O O . SER A 1 165 ? 167.369 151.077 220.680 1.00 77.73 167 SER A O 1
ATOM 2712 N N . GLY A 1 166 ? 167.916 150.897 222.833 1.00 77.91 168 GLY A N 1
ATOM 2713 C CA . GLY A 1 166 ? 168.354 149.504 222.776 1.00 77.91 168 GLY A CA 1
ATOM 2714 C C . GLY A 1 166 ? 169.799 149.357 222.279 1.00 77.91 168 GLY A C 1
ATOM 2715 O O . GLY A 1 166 ? 170.272 148.235 222.119 1.00 77.91 168 GLY A O 1
ATOM 2719 N N . HIS A 1 167 ? 170.492 150.472 222.017 1.00 77.29 169 HIS A N 1
ATOM 2720 C CA . HIS A 1 167 ? 171.886 150.510 221.579 1.00 77.29 169 HIS A CA 1
ATOM 2721 C C . HIS A 1 167 ? 172.554 151.838 221.955 1.00 77.29 169 HIS A C 1
ATOM 2722 O O . HIS A 1 167 ? 173.389 151.868 222.856 1.00 77.29 169 HIS A O 1
ATOM 2736 N N . ASP A 1 168 ? 172.195 152.945 221.305 1.00 81.96 170 ASP A N 1
ATOM 2737 C CA . ASP A 1 168 ? 172.822 154.251 221.524 1.00 81.96 170 ASP A CA 1
ATOM 2738 C C . ASP A 1 168 ? 172.281 154.917 222.785 1.00 81.96 170 ASP A C 1
ATOM 2739 O O . ASP A 1 168 ? 171.122 155.328 222.848 1.00 81.96 170 ASP A O 1
ATOM 2748 N N . LEU A 1 169 ? 173.150 155.035 223.788 1.00 85.05 171 LEU A N 1
ATOM 2749 C CA . LEU A 1 169 ? 172.920 155.823 224.989 1.00 85.05 171 LEU A CA 1
ATOM 2750 C C . LEU A 1 169 ? 173.106 157.313 224.670 1.00 85.05 171 LEU A C 1
ATOM 2751 O O . LEU A 1 169 ? 174.046 157.678 223.962 1.00 85.05 171 LEU A O 1
ATOM 2767 N N . SER A 1 170 ? 172.266 158.187 225.226 1.00 87.18 172 SER A N 1
ATOM 2768 C CA . SER A 1 170 ? 172.483 159.636 225.152 1.00 87.18 172 SER A CA 1
ATOM 2769 C C . SER A 1 170 ? 171.762 160.421 226.264 1.00 87.18 172 SER A C 1
ATOM 2770 O O . SER A 1 170 ? 170.558 160.232 226.452 1.00 87.18 172 SER A O 1
ATOM 2778 N N . PRO A 1 171 ? 172.455 161.293 227.023 1.00 88.82 173 PRO A N 1
ATOM 2779 C CA . PRO A 1 171 ? 171.846 162.138 228.042 1.00 88.82 173 PRO A CA 1
ATOM 2780 C C . PRO A 1 171 ? 171.396 163.502 227.491 1.00 88.82 173 PRO A C 1
ATOM 2781 O O . PRO A 1 171 ? 171.892 163.973 226.465 1.00 88.82 173 PRO A O 1
ATOM 2792 N N . LEU A 1 172 ? 170.546 164.194 228.255 1.00 85.84 174 LEU A N 1
ATOM 2793 C CA . LEU A 1 172 ? 170.314 165.641 228.174 1.00 85.84 174 LEU A CA 1
ATOM 2794 C C . LEU A 1 172 ? 169.967 166.127 226.745 1.00 85.84 174 LEU A C 1
ATOM 2795 O O . LEU A 1 172 ? 169.051 165.592 226.121 1.00 85.84 174 LEU A O 1
ATOM 2811 N N . ALA A 1 173 ? 170.652 167.152 226.222 1.00 73.47 175 ALA A N 1
ATOM 2812 C CA . ALA A 1 173 ? 170.391 167.755 224.908 1.00 73.47 175 ALA A CA 1
ATOM 2813 C C . ALA A 1 173 ? 170.932 166.941 223.711 1.00 73.47 175 ALA A C 1
ATOM 2814 O O . ALA A 1 173 ? 170.849 167.413 222.575 1.00 73.47 175 ALA A O 1
ATOM 2821 N N . GLY A 1 174 ? 171.487 165.745 223.944 1.00 69.89 176 GLY A N 1
ATOM 2822 C CA . GLY A 1 174 ? 172.081 164.873 222.922 1.00 69.89 176 GLY A CA 1
ATOM 2823 C C . GLY A 1 174 ? 173.610 164.881 222.962 1.00 69.89 176 GLY A C 1
ATOM 2824 O O . GLY A 1 174 ? 174.251 165.730 222.340 1.00 69.89 176 GLY A O 1
ATOM 2828 N N . ILE A 1 175 ? 174.196 163.932 223.698 1.00 70.68 177 ILE A N 1
ATOM 2829 C CA . ILE A 1 175 ? 175.644 163.790 223.945 1.00 70.68 177 ILE A CA 1
ATOM 2830 C C . ILE A 1 175 ? 176.051 162.298 223.933 1.00 70.68 177 ILE A C 1
ATOM 2831 O O . ILE A 1 175 ? 175.185 161.428 223.994 1.00 70.68 177 ILE A O 1
ATOM 2847 N N . ASP A 1 176 ? 177.350 161.991 223.874 1.00 68.89 178 ASP A N 1
ATOM 2848 C CA . ASP A 1 176 ? 177.932 160.633 223.783 1.00 68.89 178 ASP A CA 1
ATOM 2849 C C . ASP A 1 176 ? 177.679 159.924 222.428 1.00 68.89 178 ASP A C 1
ATOM 2850 O O . ASP A 1 176 ? 176.837 160.336 221.628 1.00 68.89 178 ASP A O 1
ATOM 2859 N N . SER A 1 177 ? 178.453 158.879 222.128 1.00 73.09 179 SER A N 1
ATOM 2860 C CA . SER A 1 177 ? 178.455 158.165 220.834 1.00 73.09 179 SER A CA 1
ATOM 2861 C C . SER A 1 177 ? 178.713 156.663 221.019 1.00 73.09 179 SER A C 1
ATOM 2862 O O . SER A 1 177 ? 179.516 156.055 220.306 1.00 73.09 179 SER A O 1
ATOM 2870 N N . ARG A 1 178 ? 178.109 156.092 222.067 1.00 80.05 180 ARG A N 1
ATOM 2871 C CA . ARG A 1 178 ? 178.516 154.834 222.719 1.00 80.05 180 ARG A CA 1
ATOM 2872 C C . ARG A 1 178 ? 177.305 154.016 223.189 1.00 80.05 180 ARG A C 1
ATOM 2873 O O . ARG A 1 178 ? 176.165 154.486 223.176 1.00 80.05 180 ARG A O 1
ATOM 2894 N N . ASN A 1 179 ? 177.532 152.756 223.553 1.00 73.10 181 ASN A N 1
ATOM 2895 C CA . ASN A 1 179 ? 176.493 151.771 223.879 1.00 73.10 181 ASN A CA 1
ATOM 2896 C C . ASN A 1 179 ? 176.830 151.021 225.181 1.00 73.10 181 ASN A C 1
ATOM 2897 O O . ASN A 1 179 ? 177.980 151.001 225.623 1.00 73.10 181 ASN A O 1
ATOM 2908 N N . TYR A 1 180 ? 175.841 150.334 225.755 1.00 78.16 182 TYR A N 1
ATOM 2909 C CA . TYR A 1 180 ? 176.071 149.292 226.754 1.00 78.16 182 TYR A CA 1
ATOM 2910 C C . TYR A 1 180 ? 175.137 148.092 226.517 1.00 78.16 182 TYR A C 1
ATOM 2911 O O . TYR A 1 180 ? 173.994 148.276 226.096 1.00 78.16 182 TYR A O 1
ATOM 2929 N N . TYR A 1 181 ? 175.610 146.870 226.774 1.00 71.82 183 TYR A N 1
ATOM 2930 C CA . TYR A 1 181 ? 174.903 145.631 226.392 1.00 71.82 183 TYR A CA 1
ATOM 2931 C C . TYR A 1 181 ? 174.978 144.470 227.395 1.00 71.82 183 TYR A C 1
ATOM 2932 O O . TYR A 1 181 ? 174.077 143.630 227.408 1.00 71.82 183 TYR A O 1
ATOM 2950 N N . ARG A 1 182 ? 176.001 144.405 228.263 1.00 74.99 184 ARG A N 1
ATOM 2951 C CA . ARG A 1 182 ? 176.061 143.395 229.346 1.00 74.99 184 ARG A CA 1
ATOM 2952 C C . ARG A 1 182 ? 174.871 143.532 230.303 1.00 74.99 184 ARG A C 1
ATOM 2953 O O . ARG A 1 182 ? 174.439 142.564 230.917 1.00 74.99 184 ARG A O 1
ATOM 2974 N N . ALA A 1 183 ? 174.357 144.754 230.414 1.00 83.75 185 ALA A N 1
ATOM 2975 C CA . ALA A 1 183 ? 173.191 145.102 231.197 1.00 83.75 185 ALA A CA 1
ATOM 2976 C C . ALA A 1 183 ? 171.863 144.821 230.472 1.00 83.75 185 ALA A C 1
ATOM 2977 O O . ALA A 1 183 ? 171.700 145.153 229.298 1.00 83.75 185 ALA A O 1
ATOM 2984 N N . PHE A 1 184 ? 170.890 144.249 231.179 1.00 82.33 186 PHE A N 1
ATOM 2985 C CA . PHE A 1 184 ? 169.564 143.925 230.643 1.00 82.33 186 PHE A CA 1
ATOM 2986 C C . PHE A 1 184 ? 168.623 145.137 230.712 1.00 82.33 186 PHE A C 1
ATOM 2987 O O . PHE A 1 184 ? 168.685 145.910 231.663 1.00 82.33 186 PHE A O 1
ATOM 3004 N N . ARG A 1 185 ? 167.698 145.330 229.769 1.00 84.29 187 ARG A N 1
ATOM 3005 C CA . ARG A 1 185 ? 166.724 146.432 229.900 1.00 84.29 187 ARG A CA 1
ATOM 3006 C C . ARG A 1 185 ? 165.769 146.147 231.055 1.00 84.29 187 ARG A C 1
ATOM 3007 O O . ARG A 1 185 ? 165.047 145.155 231.011 1.00 84.29 187 ARG A O 1
ATOM 3028 N N . LEU A 1 186 ? 165.754 147.011 232.073 1.00 86.20 188 LEU A N 1
ATOM 3029 C CA . LEU A 1 186 ? 164.881 146.844 233.241 1.00 86.20 188 LEU A CA 1
ATOM 3030 C C . LEU A 1 186 ? 163.423 146.945 232.820 1.00 86.20 188 LEU A C 1
ATOM 3031 O O . LEU A 1 186 ? 162.640 146.017 233.022 1.00 86.20 188 LEU A O 1
ATOM 3047 N N . VAL A 1 187 ? 163.108 148.043 232.145 1.00 81.69 189 VAL A N 1
ATOM 3048 C CA . VAL A 1 187 ? 161.934 148.169 231.294 1.00 81.69 189 VAL A CA 1
ATOM 3049 C C . VAL A 1 187 ? 162.357 148.979 230.064 1.00 81.69 189 VAL A C 1
ATOM 3050 O O . VAL A 1 187 ? 162.925 150.061 230.246 1.00 81.69 189 VAL A O 1
ATOM 3063 N N . PRO A 1 188 ? 162.130 148.499 228.830 1.00 71.23 190 PRO A N 1
ATOM 3064 C CA . PRO A 1 188 ? 162.430 149.250 227.611 1.00 71.23 190 PRO A CA 1
ATOM 3065 C C . PRO A 1 188 ? 161.723 150.614 227.501 1.00 71.23 190 PRO A C 1
ATOM 3066 O O . PRO A 1 188 ? 160.883 150.977 228.323 1.00 71.23 190 PRO A O 1
ATOM 3077 N N . GLU A 1 189 ? 162.034 151.363 226.441 1.00 58.71 191 GLU A N 1
ATOM 3078 C CA . GLU A 1 189 ? 161.366 152.640 226.121 1.00 58.71 191 GLU A CA 1
ATOM 3079 C C . GLU A 1 189 ? 159.871 152.500 225.812 1.00 58.71 191 GLU A C 1
ATOM 3080 O O . GLU A 1 189 ? 159.125 153.469 225.944 1.00 58.71 191 GLU A O 1
ATOM 3092 N N . SER A 1 190 ? 159.453 151.336 225.308 1.00 53.33 192 SER A N 1
ATOM 3093 C CA . SER A 1 190 ? 158.286 151.234 224.430 1.00 53.33 192 SER A CA 1
ATOM 3094 C C . SER A 1 190 ? 157.432 149.977 224.630 1.00 53.33 192 SER A C 1
ATOM 3095 O O . SER A 1 190 ? 157.839 148.991 225.252 1.00 53.33 192 SER A O 1
ATOM 3103 N N . GLY A 1 191 ? 156.219 150.034 224.076 1.00 41.33 193 GLY A N 1
ATOM 3104 C CA . GLY A 1 191 ? 155.177 149.011 224.194 1.00 41.33 193 GLY A CA 1
ATOM 3105 C C . GLY A 1 191 ? 154.379 149.110 225.502 1.00 41.33 193 GLY A C 1
ATOM 3106 O O . GLY A 1 191 ? 154.750 149.865 226.404 1.00 41.33 193 GLY A O 1
ATOM 3110 N N . PRO A 1 192 ? 153.295 148.330 225.658 1.00 35.84 194 PRO A N 1
ATOM 3111 C CA . PRO A 1 192 ? 152.493 148.340 226.879 1.00 35.84 194 PRO A CA 1
ATOM 3112 C C . PRO A 1 192 ? 153.305 147.859 228.089 1.00 35.84 194 PRO A C 1
ATOM 3113 O O . PRO A 1 192 ? 153.099 148.347 229.195 1.00 35.84 194 PRO A O 1
ATOM 3124 N N . ALA A 1 193 ? 154.304 146.993 227.882 1.00 34.74 195 ALA A N 1
ATOM 3125 C CA . ALA A 1 193 ? 155.259 146.575 228.911 1.00 34.74 195 ALA A CA 1
ATOM 3126 C C . ALA A 1 193 ? 156.047 147.745 229.535 1.00 34.74 195 ALA A C 1
ATOM 3127 O O . ALA A 1 193 ? 156.564 147.604 230.643 1.00 34.74 195 ALA A O 1
ATOM 3134 N N . ALA A 1 194 ? 156.109 148.902 228.867 1.00 36.42 196 ALA A N 1
ATOM 3135 C CA . ALA A 1 194 ? 156.682 150.131 229.393 1.00 36.42 196 ALA A CA 1
ATOM 3136 C C . ALA A 1 194 ? 155.706 150.991 230.216 1.00 36.42 196 ALA A C 1
ATOM 3137 O O . ALA A 1 194 ? 156.141 152.008 230.745 1.00 36.42 196 ALA A O 1
ATOM 3144 N N . THR A 1 195 ? 154.419 150.634 230.348 1.00 31.32 197 THR A N 1
ATOM 3145 C CA . THR A 1 195 ? 153.369 151.547 230.865 1.00 31.32 197 THR A CA 1
ATOM 3146 C C . THR A 1 195 ? 152.271 150.873 231.720 1.00 31.32 197 THR A C 1
ATOM 3147 O O . THR A 1 195 ? 151.123 151.324 231.708 1.00 31.32 197 THR A O 1
ATOM 3158 N N . LEU A 1 196 ? 152.549 149.782 232.447 1.00 29.37 198 LEU A N 1
ATOM 3159 C CA . LEU A 1 196 ? 151.513 148.957 233.109 1.00 29.37 198 LEU A CA 1
ATOM 3160 C C . LEU A 1 196 ? 150.962 149.521 234.446 1.00 29.37 198 LEU A C 1
ATOM 3161 O O . LEU A 1 196 ? 150.979 148.843 235.474 1.00 29.37 198 LEU A O 1
ATOM 3177 N N . ASN A 1 197 ? 150.409 150.736 234.431 1.00 28.22 199 ASN A N 1
ATOM 3178 C CA . ASN A 1 197 ? 149.548 151.269 235.506 1.00 28.22 199 ASN A CA 1
ATOM 3179 C C . ASN A 1 197 ? 148.289 151.998 234.961 1.00 28.22 199 ASN A C 1
ATOM 3180 O O . ASN A 1 197 ? 148.149 153.216 235.121 1.00 28.22 199 ASN A O 1
ATOM 3191 N N . PRO A 1 198 ? 147.360 151.270 234.306 1.00 24.43 200 PRO A N 1
ATOM 3192 C CA . PRO A 1 198 ? 146.061 151.792 233.861 1.00 24.43 200 PRO A CA 1
ATOM 3193 C C . PRO A 1 198 ? 145.034 151.907 235.008 1.00 24.43 200 PRO A C 1
ATOM 3194 O O . PRO A 1 198 ? 145.279 151.480 236.139 1.00 24.43 200 PRO A O 1
ATOM 3205 N N . ARG A 1 199 ? 143.847 152.445 234.694 1.00 21.86 201 ARG A N 1
ATOM 3206 C CA . ARG A 1 199 ? 142.671 152.524 235.581 1.00 21.86 201 ARG A CA 1
ATOM 3207 C C . ARG A 1 199 ? 141.383 152.160 234.843 1.00 21.86 201 ARG A C 1
ATOM 3208 O O . ARG A 1 199 ? 141.118 152.766 233.787 1.00 21.86 201 ARG A O 1
ATOM 3230 N N . THR B 2 2 ? 164.926 202.389 236.765 1.00 40.98 2 THR C N 1
ATOM 3231 C CA . THR B 2 2 ? 163.856 202.219 237.780 1.00 40.98 2 THR C CA 1
ATOM 3232 C C . THR B 2 2 ? 162.784 201.187 237.395 1.00 40.98 2 THR C C 1
ATOM 3233 O O . THR B 2 2 ? 162.632 200.173 238.075 1.00 40.98 2 THR C O 1
ATOM 3244 N N . LEU B 2 3 ? 162.065 201.370 236.286 1.00 38.17 3 LEU C N 1
ATOM 3245 C CA . LEU B 2 3 ? 161.061 200.399 235.836 1.00 38.17 3 LEU C CA 1
ATOM 3246 C C . LEU B 2 3 ? 161.696 199.122 235.273 1.00 38.17 3 LEU C C 1
ATOM 3247 O O . LEU B 2 3 ? 161.151 198.039 235.463 1.00 38.17 3 LEU C O 1
ATOM 3263 N N . GLN B 2 4 ? 162.893 199.211 234.684 1.00 45.44 4 GLN C N 1
ATOM 3264 C CA . GLN B 2 4 ? 163.675 198.018 234.358 1.00 45.44 4 GLN C CA 1
ATOM 3265 C C . GLN B 2 4 ? 163.952 197.190 235.618 1.00 45.44 4 GLN C C 1
ATOM 3266 O O . GLN B 2 4 ? 163.868 195.975 235.554 1.00 45.44 4 GLN C O 1
ATOM 3280 N N . ASN B 2 5 ? 164.206 197.823 236.770 1.00 55.08 5 ASN C N 1
ATOM 3281 C CA . ASN B 2 5 ? 164.319 197.148 238.057 1.00 55.08 5 ASN C CA 1
ATOM 3282 C C . ASN B 2 5 ? 162.976 196.601 238.547 1.00 55.08 5 ASN C C 1
ATOM 3283 O O . ASN B 2 5 ? 162.949 195.480 239.037 1.00 55.08 5 ASN C O 1
ATOM 3294 N N . GLN B 2 6 ? 161.854 197.307 238.378 1.00 60.15 6 GLN C N 1
ATOM 3295 C CA . GLN B 2 6 ? 160.539 196.734 238.703 1.00 60.15 6 GLN C CA 1
ATOM 3296 C C . GLN B 2 6 ? 160.229 195.481 237.877 1.00 60.15 6 GLN C C 1
ATOM 3297 O O . GLN B 2 6 ? 159.762 194.485 238.421 1.00 60.15 6 GLN C O 1
ATOM 3311 N N . GLU B 2 7 ? 160.518 195.493 236.577 1.00 60.39 7 GLU C N 1
ATOM 3312 C CA . GLU B 2 7 ? 160.326 194.328 235.710 1.00 60.39 7 GLU C CA 1
ATOM 3313 C C . GLU B 2 7 ? 161.413 193.257 235.897 1.00 60.39 7 GLU C C 1
ATOM 3314 O O . GLU B 2 7 ? 161.135 192.074 235.733 1.00 60.39 7 GLU C O 1
ATOM 3326 N N . PHE B 2 8 ? 162.624 193.625 236.316 1.00 66.15 8 PHE C N 1
ATOM 3327 C CA . PHE B 2 8 ? 163.666 192.698 236.772 1.00 66.15 8 PHE C CA 1
ATOM 3328 C C . PHE B 2 8 ? 163.207 191.958 238.033 1.00 66.15 8 PHE C C 1
ATOM 3329 O O . PHE B 2 8 ? 163.225 190.730 238.072 1.00 66.15 8 PHE C O 1
ATOM 3346 N N . ILE B 2 9 ? 162.680 192.695 239.017 1.00 72.30 9 ILE C N 1
ATOM 3347 C CA . ILE B 2 9 ? 162.047 192.150 240.219 1.00 72.30 9 ILE C CA 1
ATOM 3348 C C . ILE B 2 9 ? 160.884 191.222 239.831 1.00 72.30 9 ILE C C 1
ATOM 3349 O O . ILE B 2 9 ? 160.862 190.072 240.261 1.00 72.30 9 ILE C O 1
ATOM 3365 N N . ALA B 2 10 ? 159.950 191.665 238.982 1.00 73.18 10 ALA C N 1
ATOM 3366 C CA . ALA B 2 10 ? 158.814 190.841 238.558 1.00 73.18 10 ALA C CA 1
ATOM 3367 C C . ALA B 2 10 ? 159.237 189.587 237.758 1.00 73.18 10 ALA C C 1
ATOM 3368 O O . ALA B 2 10 ? 158.679 188.508 237.956 1.00 73.18 10 ALA C O 1
ATOM 3375 N N . GLY B 2 11 ? 160.251 189.692 236.894 1.00 74.16 11 GLY C N 1
ATOM 3376 C CA . GLY B 2 11 ? 160.792 188.566 236.131 1.00 74.16 11 GLY C CA 1
ATOM 3377 C C . GLY B 2 11 ? 161.517 187.546 237.010 1.00 74.16 11 GLY C C 1
ATOM 3378 O O . GLY B 2 11 ? 161.274 186.349 236.883 1.00 74.16 11 GLY C O 1
ATOM 3382 N N . LEU B 2 12 ? 162.346 188.000 237.954 1.00 77.23 12 LEU C N 1
ATOM 3383 C CA . LEU B 2 12 ? 162.979 187.141 238.958 1.00 77.23 12 LEU C CA 1
ATOM 3384 C C . LEU B 2 12 ? 161.945 186.471 239.862 1.00 77.23 12 LEU C C 1
ATOM 3385 O O . LEU B 2 12 ? 162.016 185.260 240.053 1.00 77.23 12 LEU C O 1
ATOM 3401 N N . LYS B 2 13 ? 160.938 187.209 240.357 1.00 79.92 13 LYS C N 1
ATOM 3402 C CA . LYS B 2 13 ? 159.800 186.641 241.101 1.00 79.92 13 LYS C CA 1
ATOM 3403 C C . LYS B 2 13 ? 159.097 185.548 240.294 1.00 79.92 13 LYS C C 1
ATOM 3404 O O . LYS B 2 13 ? 158.835 184.472 240.822 1.00 79.92 13 LYS C O 1
ATOM 3423 N N . ALA B 2 14 ? 158.848 185.777 239.004 1.00 80.09 14 ALA C N 1
ATOM 3424 C CA . ALA B 2 14 ? 158.223 184.784 238.134 1.00 80.09 14 ALA C CA 1
ATOM 3425 C C . ALA B 2 14 ? 159.071 183.509 237.953 1.00 80.09 14 ALA C C 1
ATOM 3426 O O . ALA B 2 14 ? 158.505 182.434 237.751 1.00 80.09 14 ALA C O 1
ATOM 3433 N N . LYS B 2 15 ? 160.408 183.592 238.052 1.00 84.49 15 LYS C N 1
ATOM 3434 C CA . LYS B 2 15 ? 161.290 182.411 238.006 1.00 84.49 15 LYS C CA 1
ATOM 3435 C C . LYS B 2 15 ? 161.342 181.705 239.370 1.00 84.49 15 LYS C C 1
ATOM 3436 O O . LYS B 2 15 ? 161.074 180.508 239.471 1.00 84.49 15 LYS C O 1
ATOM 3455 N N . PHE B 2 16 ? 161.617 182.461 240.432 1.00 87.29 16 PHE C N 1
ATOM 3456 C CA . PHE B 2 16 ? 161.722 181.965 241.803 1.00 87.29 16 PHE C CA 1
ATOM 3457 C C . PHE B 2 16 ? 160.410 181.460 242.416 1.00 87.29 16 PHE C C 1
ATOM 3458 O O . PHE B 2 16 ? 160.440 180.760 243.429 1.00 87.29 16 PHE C O 1
ATOM 3475 N N . ALA B 2 17 ? 159.256 181.751 241.812 1.00 83.24 17 ALA C N 1
ATOM 3476 C CA . ALA B 2 17 ? 157.986 181.168 242.231 1.00 83.24 17 ALA C CA 1
ATOM 3477 C C . ALA B 2 17 ? 157.955 179.631 242.101 1.00 83.24 17 ALA C C 1
ATOM 3478 O O . ALA B 2 17 ? 157.288 178.968 242.894 1.00 83.24 17 ALA C O 1
ATOM 3485 N N . GLU B 2 18 ? 158.665 179.051 241.124 1.00 84.15 18 GLU C N 1
ATOM 3486 C CA . GLU B 2 18 ? 158.587 177.607 240.816 1.00 84.15 18 GLU C CA 1
ATOM 3487 C C . GLU B 2 18 ? 159.942 176.917 240.602 1.00 84.15 18 GLU C C 1
ATOM 3488 O O . GLU B 2 18 ? 160.027 175.699 240.765 1.00 84.15 18 GLU C O 1
ATOM 3500 N N . HIS B 2 19 ? 161.018 177.658 240.317 1.00 89.02 19 HIS C N 1
ATOM 3501 C CA . HIS B 2 19 ? 162.383 177.131 240.355 1.00 89.02 19 HIS C CA 1
ATOM 3502 C C . HIS B 2 19 ? 163.151 177.662 241.563 1.00 89.02 19 HIS C C 1
ATOM 3503 O O . HIS B 2 19 ? 163.272 178.870 241.753 1.00 89.02 19 HIS C O 1
ATOM 3517 N N . ARG B 2 20 ? 163.739 176.755 242.348 1.00 90.36 20 ARG C N 1
ATOM 3518 C CA . ARG B 2 20 ? 164.616 177.117 243.465 1.00 90.36 20 ARG C CA 1
ATOM 3519 C C . ARG B 2 20 ? 165.872 177.849 242.989 1.00 90.36 20 ARG C C 1
ATOM 3520 O O . ARG B 2 20 ? 166.351 178.745 243.672 1.00 90.36 20 ARG C O 1
ATOM 3541 N N . ILE B 2 21 ? 166.411 177.497 241.826 1.00 92.35 21 ILE C N 1
ATOM 3542 C CA . ILE B 2 21 ? 167.607 178.133 241.271 1.00 92.35 21 ILE C CA 1
ATOM 3543 C C . ILE B 2 21 ? 167.296 178.787 239.939 1.00 92.35 21 ILE C C 1
ATOM 3544 O O . ILE B 2 21 ? 166.681 178.183 239.061 1.00 92.35 21 ILE C O 1
ATOM 3560 N N . VAL B 2 22 ? 167.765 180.018 239.792 1.00 92.32 22 VAL C N 1
ATOM 3561 C CA . VAL B 2 22 ? 167.581 180.846 238.612 1.00 92.32 22 VAL C CA 1
ATOM 3562 C C . VAL B 2 22 ? 168.950 181.296 238.125 1.00 92.32 22 VAL C C 1
ATOM 3563 O O . VAL B 2 22 ? 169.767 181.796 238.891 1.00 92.32 22 VAL C O 1
ATOM 3576 N N . PHE B 2 23 ? 169.227 181.099 236.845 1.00 90.22 23 PHE C N 1
ATOM 3577 C CA . PHE B 2 23 ? 170.414 181.642 236.190 1.00 90.22 23 PHE C CA 1
ATOM 3578 C C . PHE B 2 23 ? 170.167 183.095 235.756 1.00 90.22 23 PHE C C 1
ATOM 3579 O O . PHE B 2 23 ? 169.025 183.532 235.641 1.00 90.22 23 PHE C O 1
ATOM 3596 N N . TRP B 2 24 ? 171.234 183.830 235.466 1.00 87.30 24 TRP C N 1
ATOM 3597 C CA . TRP B 2 24 ? 171.196 185.158 234.856 1.00 87.30 24 TRP C CA 1
ATOM 3598 C C . TRP B 2 24 ? 172.593 185.467 234.302 1.00 87.30 24 TRP C C 1
ATOM 3599 O O . TRP B 2 24 ? 173.478 185.959 234.999 1.00 87.30 24 TRP C O 1
ATOM 3620 N N . HIS B 2 25 ? 172.826 185.137 233.036 1.00 83.56 25 HIS C N 1
ATOM 3621 C CA . HIS B 2 25 ? 174.078 185.488 232.374 1.00 83.56 25 HIS C CA 1
ATOM 3622 C C . HIS B 2 25 ? 174.043 186.947 231.925 1.00 83.56 25 HIS C C 1
ATOM 3623 O O . HIS B 2 25 ? 173.057 187.429 231.362 1.00 83.56 25 HIS C O 1
ATOM 3637 N N . ASP B 2 26 ? 175.129 187.662 232.189 1.00 77.94 26 ASP C N 1
ATOM 3638 C CA . ASP B 2 26 ? 175.147 189.120 232.176 1.00 77.94 26 ASP C CA 1
ATOM 3639 C C . ASP B 2 26 ? 176.433 189.695 231.548 1.00 77.94 26 ASP C C 1
ATOM 3640 O O . ASP B 2 26 ? 177.057 190.578 232.134 1.00 77.94 26 ASP C O 1
ATOM 3649 N N . PRO B 2 27 ? 176.834 189.284 230.325 1.00 76.10 27 PRO C N 1
ATOM 3650 C CA . PRO B 2 27 ? 177.935 189.941 229.616 1.00 76.10 27 PRO C CA 1
ATOM 3651 C C . PRO B 2 27 ? 177.634 191.419 229.319 1.00 76.10 27 PRO C C 1
ATOM 3652 O O . PRO B 2 27 ? 178.545 192.237 229.216 1.00 76.10 27 PRO C O 1
ATOM 3663 N N . ASP B 2 28 ? 176.353 191.776 229.243 1.00 71.13 28 ASP C N 1
ATOM 3664 C CA . ASP B 2 28 ? 175.856 193.153 229.147 1.00 71.13 28 ASP C CA 1
ATOM 3665 C C . ASP B 2 28 ? 175.789 193.887 230.511 1.00 71.13 28 ASP C C 1
ATOM 3666 O O . ASP B 2 28 ? 175.497 195.082 230.549 1.00 71.13 28 ASP C O 1
ATOM 3675 N N . LYS B 2 29 ? 176.034 193.187 231.631 1.00 75.10 29 LYS C N 1
ATOM 3676 C CA . LYS B 2 29 ? 176.088 193.705 233.013 1.00 75.10 29 LYS C CA 1
ATOM 3677 C C . LYS B 2 29 ? 174.880 194.582 233.393 1.00 75.10 29 LYS C C 1
ATOM 3678 O O . LYS B 2 29 ? 175.030 195.701 233.886 1.00 75.10 29 LYS C O 1
ATOM 3697 N N . ARG B 2 30 ? 173.669 194.109 233.083 1.00 68.71 30 ARG C N 1
ATOM 3698 C CA . ARG B 2 30 ? 172.446 194.922 232.904 1.00 68.71 30 ARG C CA 1
ATOM 3699 C C . ARG B 2 30 ? 171.881 195.519 234.195 1.00 68.71 30 ARG C C 1
ATOM 3700 O O . ARG B 2 30 ? 171.181 196.528 234.144 1.00 68.71 30 ARG C O 1
ATOM 3721 N N . PHE B 2 31 ? 172.193 194.911 235.337 1.00 72.04 31 PHE C N 1
ATOM 3722 C CA . PHE B 2 31 ? 171.734 195.324 236.672 1.00 72.04 31 PHE C CA 1
ATOM 3723 C C . PHE B 2 31 ? 172.851 195.158 237.716 1.00 72.04 31 PHE C C 1
ATOM 3724 O O . PHE B 2 31 ? 172.667 194.584 238.790 1.00 72.04 31 PHE C O 1
ATOM 3741 N N . LEU B 2 32 ? 174.065 195.581 237.348 1.00 72.37 32 LEU C N 1
ATOM 3742 C CA . LEU B 2 32 ? 175.295 195.341 238.108 1.00 72.37 32 LEU C CA 1
ATOM 3743 C C . LEU B 2 32 ? 175.310 196.016 239.496 1.00 72.37 32 LEU C C 1
ATOM 3744 O O . LEU B 2 32 ? 176.034 195.579 240.387 1.00 72.37 32 LEU C O 1
ATOM 3760 N N . GLU B 2 33 ? 174.550 197.096 239.684 1.00 68.04 33 GLU C N 1
ATOM 3761 C CA . GLU B 2 33 ? 174.559 197.908 240.913 1.00 68.04 33 GLU C CA 1
ATOM 3762 C C . GLU B 2 33 ? 173.441 197.515 241.891 1.00 68.04 33 GLU C C 1
ATOM 3763 O O . GLU B 2 33 ? 173.583 197.636 243.105 1.00 68.04 33 GLU C O 1
ATOM 3775 N N . GLU B 2 34 ? 172.305 197.069 241.364 1.00 71.23 34 GLU C N 1
ATOM 3776 C CA . GLU B 2 34 ? 171.021 196.976 242.070 1.00 71.23 34 GLU C CA 1
ATOM 3777 C C . GLU B 2 34 ? 170.796 195.646 242.815 1.00 71.23 34 GLU C C 1
ATOM 3778 O O . GLU B 2 34 ? 169.693 195.369 243.286 1.00 71.23 34 GLU C O 1
ATOM 3790 N N . LEU B 2 35 ? 171.832 194.813 242.924 1.00 73.73 35 LEU C N 1
ATOM 3791 C CA . LEU B 2 35 ? 171.769 193.415 243.375 1.00 73.73 35 LEU C CA 1
ATOM 3792 C C . LEU B 2 35 ? 171.063 193.217 244.733 1.00 73.73 35 LEU C C 1
ATOM 3793 O O . LEU B 2 35 ? 170.382 192.214 244.929 1.00 73.73 35 LEU C O 1
ATOM 3809 N N . ASP B 2 36 ? 171.202 194.171 245.658 1.00 69.55 36 ASP C N 1
ATOM 3810 C CA . ASP B 2 36 ? 170.590 194.139 246.998 1.00 69.55 36 ASP C CA 1
ATOM 3811 C C . ASP B 2 36 ? 169.312 194.997 247.140 1.00 69.55 36 ASP C C 1
ATOM 3812 O O . ASP B 2 36 ? 168.673 194.977 248.191 1.00 69.55 36 ASP C O 1
ATOM 3821 N N . ASN B 2 37 ? 168.888 195.718 246.093 1.00 71.91 37 ASN C N 1
ATOM 3822 C CA . ASN B 2 37 ? 167.578 196.392 246.038 1.00 71.91 37 ASN C CA 1
ATOM 3823 C C . ASN B 2 37 ? 166.424 195.394 245.787 1.00 71.91 37 ASN C C 1
ATOM 3824 O O . ASN B 2 37 ? 165.244 195.738 245.860 1.00 71.91 37 ASN C O 1
ATOM 3835 N N . LEU B 2 38 ? 166.789 194.161 245.440 1.00 74.24 38 LEU C N 1
ATOM 3836 C CA . LEU B 2 38 ? 165.947 193.051 245.018 1.00 74.24 38 LEU C CA 1
ATOM 3837 C C . LEU B 2 38 ? 165.121 192.462 246.182 1.00 74.24 38 LEU C C 1
ATOM 3838 O O . LEU B 2 38 ? 165.665 192.033 247.198 1.00 74.24 38 LEU C O 1
ATOM 3854 N N . GLU B 2 39 ? 163.798 192.420 246.022 1.00 73.15 39 GLU C N 1
ATOM 3855 C CA . GLU B 2 39 ? 162.825 192.080 247.081 1.00 73.15 39 GLU C CA 1
ATOM 3856 C C . GLU B 2 39 ? 162.740 190.586 247.469 1.00 73.15 39 GLU C C 1
ATOM 3857 O O . GLU B 2 39 ? 161.966 190.235 248.361 1.00 73.15 39 GLU C O 1
ATOM 3869 N N . LEU B 2 40 ? 163.456 189.690 246.780 1.00 78.95 40 LEU C N 1
ATOM 3870 C CA . LEU B 2 40 ? 163.202 188.239 246.796 1.00 78.95 40 LEU C CA 1
ATOM 3871 C C . LEU B 2 40 ? 163.267 187.612 248.198 1.00 78.95 40 LEU C C 1
ATOM 3872 O O . LEU B 2 40 ? 164.235 187.789 248.940 1.00 78.95 40 LEU C O 1
ATOM 3888 N N . GLU B 2 41 ? 162.265 186.798 248.528 1.00 80.65 41 GLU C N 1
ATOM 3889 C CA . GLU B 2 41 ? 162.311 185.903 249.683 1.00 80.65 41 GLU C CA 1
ATOM 3890 C C . GLU B 2 41 ? 163.427 184.865 249.497 1.00 80.65 41 GLU C C 1
ATOM 3891 O O . GLU B 2 41 ? 163.561 184.278 248.427 1.00 80.65 41 GLU C O 1
ATOM 3903 N N . ASN B 2 42 ? 164.231 184.635 250.537 1.00 84.57 42 ASN C N 1
ATOM 3904 C CA . ASN B 2 42 ? 165.343 183.677 250.617 1.00 84.57 42 ASN C CA 1
ATOM 3905 C C . ASN B 2 42 ? 166.523 183.855 249.639 1.00 84.57 42 ASN C C 1
ATOM 3906 O O . ASN B 2 42 ? 167.639 183.514 250.019 1.00 84.57 42 ASN C O 1
ATOM 3917 N N . VAL B 2 43 ? 166.332 184.321 248.402 1.00 91.25 43 VAL C N 1
ATOM 3918 C CA . VAL B 2 43 ? 167.311 184.179 247.306 1.00 91.25 43 VAL C CA 1
ATOM 3919 C C . VAL B 2 43 ? 168.711 184.695 247.646 1.00 91.25 43 VAL C C 1
ATOM 3920 O O . VAL B 2 43 ? 168.888 185.834 248.073 1.00 91.25 43 VAL C O 1
ATOM 3933 N N . THR B 2 44 ? 169.712 183.855 247.372 1.00 91.77 44 THR C N 1
ATOM 3934 C CA . THR B 2 44 ? 171.143 184.176 247.443 1.00 91.77 44 THR C CA 1
ATOM 3935 C C . THR B 2 44 ? 171.687 184.362 246.031 1.00 91.77 44 THR C C 1
ATOM 3936 O O . THR B 2 44 ? 171.598 183.448 245.214 1.00 91.77 44 THR C O 1
ATOM 3947 N N . LEU B 2 45 ? 172.287 185.513 245.731 1.00 90.24 45 LEU C N 1
ATOM 3948 C CA . LEU B 2 45 ? 173.039 185.689 244.491 1.00 90.24 45 LEU C CA 1
ATOM 3949 C C . LEU B 2 45 ? 174.343 184.877 244.548 1.00 90.24 45 LEU C C 1
ATOM 3950 O O . LEU B 2 45 ? 175.067 184.933 245.542 1.00 90.24 45 LEU C O 1
ATOM 3966 N N . LEU B 2 46 ? 174.671 184.176 243.468 1.00 89.77 46 LEU C N 1
ATOM 3967 C CA . LEU B 2 46 ? 175.951 183.510 243.262 1.00 89.77 46 LEU C CA 1
ATOM 3968 C C . LEU B 2 46 ? 176.617 184.064 242.002 1.00 89.77 46 LEU C C 1
ATOM 3969 O O . LEU B 2 46 ? 176.324 183.613 240.902 1.00 89.77 46 LEU C O 1
ATOM 3985 N N . ASP B 2 47 ? 177.541 185.016 242.124 1.00 89.01 47 ASP C N 1
ATOM 3986 C CA . ASP B 2 47 ? 178.480 185.254 241.024 1.00 89.01 47 ASP C CA 1
ATOM 3987 C C . ASP B 2 47 ? 179.369 184.016 240.896 1.00 89.01 47 ASP C C 1
ATOM 3988 O O . ASP B 2 47 ? 180.183 183.724 241.768 1.00 89.01 47 ASP C O 1
ATOM 3997 N N . MET B 2 48 ? 179.158 183.261 239.829 1.00 89.26 48 MET C N 1
ATOM 3998 C CA . MET B 2 48 ? 179.757 181.959 239.592 1.00 89.26 48 MET C CA 1
ATOM 3999 C C . MET B 2 48 ? 181.173 182.038 239.026 1.00 89.26 48 MET C C 1
ATOM 4000 O O . MET B 2 48 ? 181.870 181.027 238.965 1.00 89.26 48 MET C O 1
ATOM 4014 N N . THR B 2 49 ? 181.608 183.223 238.609 1.00 85.98 49 THR C N 1
ATOM 4015 C CA . THR B 2 49 ? 182.795 183.419 237.768 1.00 85.98 49 THR C CA 1
ATOM 4016 C C . THR B 2 49 ? 184.092 182.997 238.450 1.00 85.98 49 THR C C 1
ATOM 4017 O O . THR B 2 49 ? 184.930 182.329 237.849 1.00 85.98 49 THR C O 1
ATOM 4028 N N . ASP B 2 50 ? 184.233 183.348 239.727 1.00 83.14 50 ASP C N 1
ATOM 4029 C CA . ASP B 2 50 ? 185.406 183.030 240.553 1.00 83.14 50 ASP C CA 1
ATOM 4030 C C . ASP B 2 50 ? 185.228 181.742 241.374 1.00 83.14 50 ASP C C 1
ATOM 4031 O O . ASP B 2 50 ? 186.119 181.345 242.128 1.00 83.14 50 ASP C O 1
ATOM 4040 N N . GLN B 2 51 ? 184.068 181.094 241.274 1.00 89.06 51 GLN C N 1
ATOM 4041 C CA . GLN B 2 51 ? 183.721 179.954 242.120 1.00 89.06 51 GLN C CA 1
ATOM 4042 C C . GLN B 2 51 ? 184.438 178.673 241.703 1.00 89.06 51 GLN C C 1
ATOM 4043 O O . GLN B 2 51 ? 184.640 178.402 240.519 1.00 89.06 51 GLN C O 1
ATOM 4057 N N . SER B 2 52 ? 184.699 177.805 242.680 1.00 90.05 52 SER C N 1
ATOM 4058 C CA . SER B 2 52 ? 184.882 176.383 242.410 1.00 90.05 52 SER C CA 1
ATOM 4059 C C . SER B 2 52 ? 183.536 175.798 241.969 1.00 90.05 52 SER C C 1
ATOM 4060 O O . SER B 2 52 ? 182.687 175.476 242.798 1.00 90.05 52 SER C O 1
ATOM 4068 N N . GLN B 2 53 ? 183.276 175.740 240.662 1.00 91.01 53 GLN C N 1
ATOM 4069 C CA . GLN B 2 53 ? 181.922 175.491 240.146 1.00 91.01 53 GLN C CA 1
ATOM 4070 C C . GLN B 2 53 ? 181.397 174.078 240.473 1.00 91.01 53 GLN C C 1
ATOM 4071 O O . GLN B 2 53 ? 180.189 173.898 240.622 1.00 91.01 53 GLN C O 1
ATOM 4085 N N . LEU B 2 54 ? 182.290 173.119 240.739 1.00 88.77 54 LEU C N 1
ATOM 4086 C CA . LEU B 2 54 ? 181.970 171.859 241.417 1.00 88.77 54 LEU C CA 1
ATOM 4087 C C . LEU B 2 54 ? 181.387 172.106 242.815 1.00 88.77 54 LEU C C 1
ATOM 4088 O O . LEU B 2 54 ? 180.259 171.713 243.110 1.00 88.77 54 LEU C O 1
ATOM 4104 N N . ALA B 2 55 ? 182.131 172.793 243.680 1.00 91.35 55 ALA C N 1
ATOM 4105 C CA . ALA B 2 55 ? 181.709 173.060 245.048 1.00 91.35 55 ALA C CA 1
ATOM 4106 C C . ALA B 2 55 ? 180.505 174.022 245.149 1.00 91.35 55 ALA C C 1
ATOM 4107 O O . ALA B 2 55 ? 179.797 174.000 246.153 1.00 91.35 55 ALA C O 1
ATOM 4114 N N . VAL B 2 56 ? 180.216 174.839 244.131 1.00 92.91 56 VAL C N 1
ATOM 4115 C CA . VAL B 2 56 ? 179.003 175.677 244.118 1.00 92.91 56 VAL C CA 1
ATOM 4116 C C . VAL B 2 56 ? 177.804 174.988 243.458 1.00 92.91 56 VAL C C 1
ATOM 4117 O O . VAL B 2 56 ? 176.687 175.176 243.930 1.00 92.91 56 VAL C O 1
ATOM 4130 N N . LYS B 2 57 ? 177.993 174.049 242.518 1.00 90.67 57 LYS C N 1
ATOM 4131 C CA . LYS B 2 57 ? 176.941 173.055 242.227 1.00 90.67 57 LYS C CA 1
ATOM 4132 C C . LYS B 2 57 ? 176.578 172.283 243.494 1.00 90.67 57 LYS C C 1
ATOM 4133 O O . LYS B 2 57 ? 175.407 172.146 243.823 1.00 90.67 57 LYS C O 1
ATOM 4152 N N . LYS B 2 58 ? 177.588 171.821 244.232 1.00 93.47 58 LYS C N 1
ATOM 4153 C CA . LYS B 2 58 ? 177.431 171.152 245.530 1.00 93.47 58 LYS C CA 1
ATOM 4154 C C . LYS B 2 58 ? 176.672 172.049 246.516 1.00 93.47 58 LYS C C 1
ATOM 4155 O O . LYS B 2 58 ? 175.700 171.587 247.103 1.00 93.47 58 LYS C O 1
ATOM 4174 N N . ARG B 2 59 ? 177.030 173.335 246.624 1.00 92.36 59 ARG C N 1
ATOM 4175 C CA . ARG B 2 59 ? 176.283 174.322 247.419 1.00 92.36 59 ARG C CA 1
ATOM 4176 C C . ARG B 2 59 ? 174.803 174.315 247.050 1.00 92.36 59 ARG C C 1
ATOM 4177 O O . ARG B 2 59 ? 173.937 174.133 247.901 1.00 92.36 59 ARG C O 1
ATOM 4198 N N . ILE B 2 60 ? 174.532 174.480 245.761 1.00 92.13 60 ILE C N 1
ATOM 4199 C CA . ILE B 2 60 ? 173.187 174.587 245.222 1.00 92.13 60 ILE C CA 1
ATOM 4200 C C . ILE B 2 60 ? 172.369 173.318 245.490 1.00 92.13 60 ILE C C 1
ATOM 4201 O O . ILE B 2 60 ? 171.258 173.385 246.010 1.00 92.13 60 ILE C O 1
ATOM 4217 N N . GLU B 2 61 ? 172.895 172.161 245.107 1.00 90.18 61 GLU C N 1
ATOM 4218 C CA . GLU B 2 61 ? 172.189 170.881 245.152 1.00 90.18 61 GLU C CA 1
ATOM 4219 C C . GLU B 2 61 ? 172.250 170.225 246.537 1.00 90.18 61 GLU C C 1
ATOM 4220 O O . GLU B 2 61 ? 171.222 170.022 247.185 1.00 90.18 61 GLU C O 1
ATOM 4232 N N . ILE B 2 62 ? 173.456 169.857 246.973 1.00 90.21 62 ILE C N 1
ATOM 4233 C CA . ILE B 2 62 ? 173.685 168.988 248.127 1.00 90.21 62 ILE C CA 1
ATOM 4234 C C . ILE B 2 62 ? 173.557 169.778 249.427 1.00 90.21 62 ILE C C 1
ATOM 4235 O O . ILE B 2 62 ? 172.832 169.374 250.335 1.00 90.21 62 ILE C O 1
ATOM 4251 N N . ASP B 2 63 ? 174.290 170.884 249.535 1.00 91.14 63 ASP C N 1
ATOM 4252 C CA . ASP B 2 63 ? 174.465 171.574 250.809 1.00 91.14 63 ASP C CA 1
ATOM 4253 C C . ASP B 2 63 ? 173.217 172.348 251.215 1.00 91.14 63 ASP C C 1
ATOM 4254 O O . ASP B 2 63 ? 172.842 172.342 252.385 1.00 91.14 63 ASP C O 1
ATOM 4263 N N . GLU B 2 64 ? 172.569 173.013 250.261 1.00 92.91 64 GLU C N 1
ATOM 4264 C CA . GLU B 2 64 ? 171.487 173.946 250.547 1.00 92.91 64 GLU C CA 1
ATOM 4265 C C . GLU B 2 64 ? 170.195 173.580 249.798 1.00 92.91 64 GLU C C 1
ATOM 4266 O O . GLU B 2 64 ? 169.705 174.365 248.986 1.00 92.91 64 GLU C O 1
ATOM 4278 N N . PRO B 2 65 ? 169.599 172.402 250.067 1.00 86.85 65 PRO C N 1
ATOM 4279 C CA . PRO B 2 65 ? 168.532 171.811 249.254 1.00 86.85 65 PRO C CA 1
ATOM 4280 C C . PRO B 2 65 ? 167.205 172.581 249.295 1.00 86.85 65 PRO C C 1
ATOM 4281 O O . PRO B 2 65 ? 166.319 172.327 248.484 1.00 86.85 65 PRO C O 1
ATOM 4292 N N . GLU B 2 66 ? 167.057 173.520 250.229 1.00 88.85 66 GLU C N 1
ATOM 4293 C CA . GLU B 2 66 ? 165.894 174.406 250.347 1.00 88.85 66 GLU C CA 1
ATOM 4294 C C . GLU B 2 66 ? 166.225 175.880 250.043 1.00 88.85 66 GLU C C 1
ATOM 4295 O O . GLU B 2 66 ? 165.323 176.713 249.973 1.00 88.85 66 GLU C O 1
ATOM 4307 N N . GLN B 2 67 ? 167.502 176.231 249.844 1.00 92.01 67 GLN C N 1
ATOM 4308 C CA . GLN B 2 67 ? 167.922 177.607 249.566 1.00 92.01 67 GLN C CA 1
ATOM 4309 C C . GLN B 2 67 ? 167.650 177.986 248.111 1.00 92.01 67 GLN C C 1
ATOM 4310 O O . GLN B 2 67 ? 168.054 177.260 247.202 1.00 92.01 67 GLN C O 1
ATOM 4324 N N . GLN B 2 68 ? 167.037 179.147 247.871 1.00 93.86 68 GLN C N 1
ATOM 4325 C CA . GLN B 2 68 ? 166.914 179.686 246.513 1.00 93.86 68 GLN C CA 1
ATOM 4326 C C . GLN B 2 68 ? 168.177 180.431 246.048 1.00 93.86 68 GLN C C 1
ATOM 4327 O O . GLN B 2 68 ? 168.800 181.141 246.837 1.00 93.86 68 GLN C O 1
ATOM 4341 N N . PHE B 2 69 ? 168.551 180.330 244.771 1.00 94.23 69 PHE C N 1
ATOM 4342 C CA . PHE B 2 69 ? 169.800 180.916 244.260 1.00 94.23 69 PHE C CA 1
ATOM 4343 C C . PHE B 2 69 ? 169.649 181.663 242.932 1.00 94.23 69 PHE C C 1
ATOM 4344 O O . PHE B 2 69 ? 169.042 181.130 242.012 1.00 94.23 69 PHE C O 1
ATOM 4361 N N . LEU B 2 70 ? 170.266 182.845 242.802 1.00 92.49 70 LEU C N 1
ATOM 4362 C CA . LEU B 2 70 ? 170.361 183.604 241.552 1.00 92.49 70 LEU C CA 1
ATOM 4363 C C . LEU B 2 70 ? 171.807 183.617 241.040 1.00 92.49 70 LEU C C 1
ATOM 4364 O O . LEU B 2 70 ? 172.648 184.340 241.561 1.00 92.49 70 LEU C O 1
ATOM 4380 N N . LEU B 2 71 ? 172.125 182.812 240.041 1.00 92.98 71 LEU C N 1
ATOM 4381 C CA . LEU B 2 71 ? 173.494 182.700 239.535 1.00 92.98 71 LEU C CA 1
ATOM 4382 C C . LEU B 2 71 ? 173.812 183.826 238.549 1.00 92.98 71 LEU C C 1
ATOM 4383 O O . LEU B 2 71 ? 172.957 184.210 237.759 1.00 92.98 71 LEU C O 1
ATOM 4399 N N . TRP B 2 72 ? 175.056 184.304 238.541 1.00 90.09 72 TRP C N 1
ATOM 4400 C CA . TRP B 2 72 ? 175.512 185.414 237.704 1.00 90.09 72 TRP C CA 1
ATOM 4401 C C . TRP B 2 72 ? 176.896 185.153 237.092 1.00 90.09 72 TRP C C 1
ATOM 4402 O O . TRP B 2 72 ? 177.750 184.544 237.730 1.00 90.09 72 TRP C O 1
ATOM 4423 N N . PHE B 2 73 ? 177.123 185.632 235.868 1.00 88.49 73 PHE C N 1
ATOM 4424 C CA . PHE B 2 73 ? 178.423 185.644 235.183 1.00 88.49 73 PHE C CA 1
ATOM 4425 C C . PHE B 2 73 ? 178.513 186.859 234.233 1.00 88.49 73 PHE C C 1
ATOM 4426 O O . PHE B 2 73 ? 177.492 187.250 233.664 1.00 88.49 73 PHE C O 1
ATOM 4443 N N . PRO B 2 74 ? 179.725 187.365 233.932 1.00 85.92 74 PRO C N 1
ATOM 4444 C CA . PRO B 2 74 ? 180.014 188.352 232.891 1.00 85.92 74 PRO C CA 1
ATOM 4445 C C . PRO B 2 74 ? 180.232 187.717 231.495 1.00 85.92 74 PRO C C 1
ATOM 4446 O O . PRO B 2 74 ? 180.740 188.369 230.584 1.00 85.92 74 PRO C O 1
ATOM 4457 N N . HIS B 2 75 ? 179.916 186.433 231.335 1.00 84.80 75 HIS C N 1
ATOM 4458 C CA . HIS B 2 75 ? 180.016 185.644 230.101 1.00 84.80 75 HIS C CA 1
ATOM 4459 C C . HIS B 2 75 ? 178.958 184.524 230.124 1.00 84.80 75 HIS C C 1
ATOM 4460 O O . HIS B 2 75 ? 178.184 184.437 231.077 1.00 84.80 75 HIS C O 1
ATOM 4474 N N . ASP B 2 76 ? 178.895 183.673 229.099 1.00 82.71 76 ASP C N 1
ATOM 4475 C CA . ASP B 2 76 ? 178.011 182.492 229.057 1.00 82.71 76 ASP C CA 1
ATOM 4476 C C . ASP B 2 76 ? 178.463 181.378 230.040 1.00 82.71 76 ASP C C 1
ATOM 4477 O O . ASP B 2 76 ? 179.222 181.620 230.978 1.00 82.71 76 ASP C O 1
ATOM 4486 N N . ALA B 2 77 ? 177.981 180.143 229.874 1.00 82.45 77 ALA C N 1
ATOM 4487 C CA . ALA B 2 77 ? 178.384 178.999 230.696 1.00 82.45 77 ALA C CA 1
ATOM 4488 C C . ALA B 2 77 ? 179.916 178.747 230.690 1.00 82.45 77 ALA C C 1
ATOM 4489 O O . ALA B 2 77 ? 180.592 179.055 229.701 1.00 82.45 77 ALA C O 1
ATOM 4496 N N . PRO B 2 78 ? 180.479 178.132 231.749 1.00 81.08 78 PRO C N 1
ATOM 4497 C CA . PRO B 2 78 ? 181.835 177.583 231.722 1.00 81.08 78 PRO C CA 1
ATOM 4498 C C . PRO B 2 78 ? 181.931 176.410 230.720 1.00 81.08 78 PRO C C 1
ATOM 4499 O O . PRO B 2 78 ? 180.897 175.883 230.298 1.00 81.08 78 PRO C O 1
ATOM 4510 N N . PRO B 2 79 ? 183.142 175.996 230.295 1.00 81.52 79 PRO C N 1
ATOM 4511 C CA . PRO B 2 79 ? 183.338 174.997 229.236 1.00 81.52 79 PRO C CA 1
ATOM 4512 C C . PRO B 2 79 ? 182.576 173.692 229.485 1.00 81.52 79 PRO C C 1
ATOM 4513 O O . PRO B 2 79 ? 182.739 173.084 230.539 1.00 81.52 79 PRO C O 1
ATOM 4524 N N . LYS B 2 80 ? 181.768 173.231 228.521 1.00 81.80 80 LYS C N 1
ATOM 4525 C CA . LYS B 2 80 ? 180.812 172.133 228.745 1.00 81.80 80 LYS C CA 1
ATOM 4526 C C . LYS B 2 80 ? 181.457 170.831 229.210 1.00 81.80 80 LYS C C 1
ATOM 4527 O O . LYS B 2 80 ? 180.849 170.121 229.994 1.00 81.80 80 LYS C O 1
ATOM 4546 N N . GLU B 2 81 ? 182.696 170.539 228.828 1.00 79.83 81 GLU C N 1
ATOM 4547 C CA . GLU B 2 81 ? 183.433 169.362 229.325 1.00 79.83 81 GLU C CA 1
ATOM 4548 C C . GLU B 2 81 ? 183.693 169.392 230.847 1.00 79.83 81 GLU C C 1
ATOM 4549 O O . GLU B 2 81 ? 183.843 168.351 231.479 1.00 79.83 81 GLU C O 1
ATOM 4561 N N . PHE B 2 82 ? 183.713 170.583 231.438 1.00 82.26 82 PHE C N 1
ATOM 4562 C CA . PHE B 2 82 ? 183.862 170.830 232.869 1.00 82.26 82 PHE C CA 1
ATOM 4563 C C . PHE B 2 82 ? 182.619 171.503 233.464 1.00 82.26 82 PHE C C 1
ATOM 4564 O O . PHE B 2 82 ? 182.639 171.902 234.624 1.00 82.26 82 PHE C O 1
ATOM 4581 N N . ASP B 2 83 ? 181.535 171.667 232.701 1.00 86.54 83 ASP C N 1
ATOM 4582 C CA . ASP B 2 83 ? 180.324 172.337 233.164 1.00 86.54 83 ASP C CA 1
ATOM 4583 C C . ASP B 2 83 ? 179.511 171.406 234.061 1.00 86.54 83 ASP C C 1
ATOM 4584 O O . ASP B 2 83 ? 178.457 170.897 233.676 1.00 86.54 83 ASP C O 1
ATOM 4593 N N . TRP B 2 84 ? 180.004 171.224 235.291 1.00 87.48 84 TRP C N 1
ATOM 4594 C CA . TRP B 2 84 ? 179.351 170.463 236.351 1.00 87.48 84 TRP C CA 1
ATOM 4595 C C . TRP B 2 84 ? 177.852 170.782 236.394 1.00 87.48 84 TRP C C 1
ATOM 4596 O O . TRP B 2 84 ? 177.037 169.887 236.576 1.00 87.48 84 TRP C O 1
ATOM 4617 N N . LEU B 2 85 ? 177.500 172.061 236.224 1.00 89.70 85 LEU C N 1
ATOM 4618 C CA . LEU B 2 85 ? 176.165 172.644 236.345 1.00 89.70 85 LEU C CA 1
ATOM 4619 C C . LEU B 2 85 ? 175.253 172.407 235.130 1.00 89.70 85 LEU C C 1
ATOM 4620 O O . LEU B 2 85 ? 174.084 172.787 235.196 1.00 89.70 85 LEU C O 1
ATOM 4636 N N . LEU B 2 86 ? 175.724 171.809 234.032 1.00 87.70 86 LEU C N 1
ATOM 4637 C CA . LEU B 2 86 ? 174.955 171.795 232.786 1.00 87.70 86 LEU C CA 1
ATOM 4638 C C . LEU B 2 86 ? 173.583 171.117 232.925 1.00 87.70 86 LEU C C 1
ATOM 4639 O O . LEU B 2 86 ? 172.595 171.608 232.395 1.00 87.70 86 LEU C O 1
ATOM 4655 N N . ASP B 2 87 ? 173.482 170.021 233.674 1.00 87.66 87 ASP C N 1
ATOM 4656 C CA . ASP B 2 87 ? 172.192 169.356 233.901 1.00 87.66 87 ASP C CA 1
ATOM 4657 C C . ASP B 2 87 ? 171.171 170.299 234.570 1.00 87.66 87 ASP C C 1
ATOM 4658 O O . ASP B 2 87 ? 170.055 170.458 234.078 1.00 87.66 87 ASP C O 1
ATOM 4667 N N . ILE B 2 88 ? 171.581 171.011 235.620 1.00 90.59 88 ILE C N 1
ATOM 4668 C CA . ILE B 2 88 ? 170.784 172.068 236.257 1.00 90.59 88 ILE C CA 1
ATOM 4669 C C . ILE B 2 88 ? 170.441 173.156 235.255 1.00 90.59 88 ILE C C 1
ATOM 4670 O O . ILE B 2 88 ? 169.275 173.514 235.100 1.00 90.59 88 ILE C O 1
ATOM 4686 N N . ARG B 2 89 ? 171.458 173.664 234.555 1.00 88.97 89 ARG C N 1
ATOM 4687 C CA . ARG B 2 89 ? 171.337 174.709 233.541 1.00 88.97 89 ARG C CA 1
ATOM 4688 C C . ARG B 2 89 ? 170.234 174.364 232.554 1.00 88.97 89 ARG C C 1
ATOM 4689 O O . ARG B 2 89 ? 169.475 175.239 232.155 1.00 88.97 89 ARG C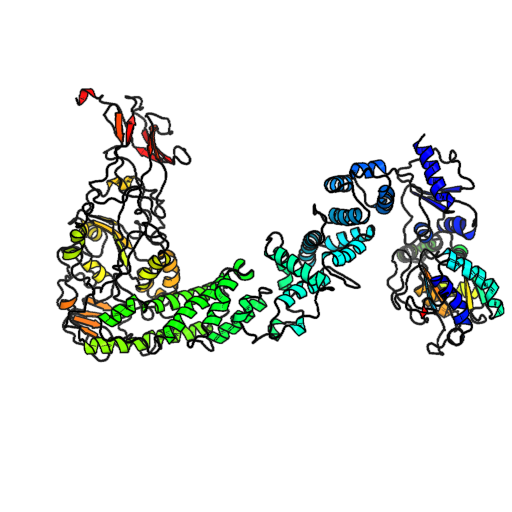 O 1
ATOM 4710 N N . LEU B 2 90 ? 170.109 173.086 232.220 1.00 85.43 90 LEU C N 1
ATOM 4711 C CA . LEU B 2 90 ? 169.097 172.577 231.319 1.00 85.43 90 LEU C CA 1
ATOM 4712 C C . LEU B 2 90 ? 167.735 172.365 231.987 1.00 85.43 90 LEU C C 1
ATOM 4713 O O . LEU B 2 90 ? 166.739 172.873 231.474 1.00 85.43 90 LEU C O 1
ATOM 4729 N N . TYR B 2 91 ? 167.634 171.647 233.108 1.00 86.98 91 TYR C N 1
ATOM 4730 C CA . TYR B 2 91 ? 166.310 171.370 233.678 1.00 86.98 91 TYR C CA 1
ATOM 4731 C C . TYR B 2 91 ? 165.691 172.577 234.394 1.00 86.98 91 TYR C C 1
ATOM 4732 O O . TYR B 2 91 ? 164.488 172.574 234.647 1.00 86.98 91 TYR C O 1
ATOM 4750 N N . SER B 2 92 ? 166.491 173.588 234.738 1.00 89.57 92 SER C N 1
ATOM 4751 C CA . SER B 2 92 ? 166.070 174.757 235.525 1.00 89.57 92 SER C CA 1
ATOM 4752 C C . SER B 2 92 ? 165.633 175.940 234.643 1.00 89.57 92 SER C C 1
ATOM 4753 O O . SER B 2 92 ? 165.081 175.724 233.566 1.00 89.57 92 SER C O 1
ATOM 4761 N N . THR B 2 93 ? 165.842 177.195 235.070 1.00 87.65 93 THR C N 1
ATOM 4762 C CA . THR B 2 93 ? 165.404 178.399 234.329 1.00 87.65 93 THR C CA 1
ATOM 4763 C C . THR B 2 93 ? 166.373 179.593 234.456 1.00 87.65 93 THR C C 1
ATOM 4764 O O . THR B 2 93 ? 167.115 179.698 235.432 1.00 87.65 93 THR C O 1
ATOM 4775 N N . GLU B 2 94 ? 166.368 180.517 233.487 1.00 82.33 94 GLU C N 1
ATOM 4776 C CA . GLU B 2 94 ? 167.099 181.797 233.536 1.00 82.33 94 GLU C CA 1
ATOM 4777 C C . GLU B 2 94 ? 166.138 182.982 233.716 1.00 82.33 94 GLU C C 1
ATOM 4778 O O . GLU B 2 94 ? 165.118 183.102 233.033 1.00 82.33 94 GLU C O 1
ATOM 4790 N N . PHE B 2 95 ? 166.479 183.902 234.607 1.00 77.23 95 PHE C N 1
ATOM 4791 C CA . PHE B 2 95 ? 165.892 185.222 234.590 1.00 77.23 95 PHE C CA 1
ATOM 4792 C C . PHE B 2 95 ? 166.442 186.067 233.427 1.00 77.23 95 PHE C C 1
ATOM 4793 O O . PHE B 2 95 ? 167.644 186.291 233.289 1.00 77.23 95 PHE C O 1
ATOM 4810 N N . HIS B 2 96 ? 165.524 186.583 232.614 1.00 68.24 96 HIS C N 1
ATOM 4811 C CA . HIS B 2 96 ? 165.833 187.440 231.486 1.00 68.24 96 HIS C CA 1
ATOM 4812 C C . HIS B 2 96 ? 166.024 188.895 231.912 1.00 68.24 96 HIS C C 1
ATOM 4813 O O . HIS B 2 96 ? 165.102 189.711 231.857 1.00 68.24 96 HIS C O 1
ATOM 4827 N N . ALA B 2 97 ? 167.253 189.219 232.307 1.00 60.98 97 ALA C N 1
ATOM 4828 C CA . ALA B 2 97 ? 167.718 190.594 232.419 1.00 60.98 97 ALA C CA 1
ATOM 4829 C C . ALA B 2 97 ? 167.770 191.296 231.048 1.00 60.98 97 ALA C C 1
ATOM 4830 O O . ALA B 2 97 ? 167.636 192.512 230.958 1.00 60.98 97 ALA C O 1
ATOM 4837 N N . ASP B 2 98 ? 167.969 190.527 229.981 1.00 64.29 98 ASP C N 1
ATOM 4838 C CA . ASP B 2 98 ? 167.843 190.954 228.590 1.00 64.29 98 ASP C CA 1
ATOM 4839 C C . ASP B 2 98 ? 166.417 191.424 228.236 1.00 64.29 98 ASP C C 1
ATOM 4840 O O . ASP B 2 98 ? 165.420 190.891 228.726 1.00 64.29 98 ASP C O 1
ATOM 4849 N N . PHE B 2 99 ? 166.320 192.410 227.339 1.00 67.24 99 PHE C N 1
ATOM 4850 C CA . PHE B 2 99 ? 165.063 193.061 226.953 1.00 67.24 99 PHE C CA 1
ATOM 4851 C C . PHE B 2 99 ? 164.630 192.635 225.546 1.00 67.24 99 PHE C C 1
ATOM 4852 O O . PHE B 2 99 ? 165.393 192.755 224.585 1.00 67.24 99 PHE C O 1
ATOM 4869 N N . ALA B 2 100 ? 163.396 192.152 225.404 1.00 78.94 100 ALA C N 1
ATOM 4870 C CA . ALA B 2 100 ? 162.910 191.602 224.137 1.00 78.94 100 ALA C CA 1
ATOM 4871 C C . ALA B 2 100 ? 162.565 192.672 223.086 1.00 78.94 100 ALA C C 1
ATOM 4872 O O . ALA B 2 100 ? 162.589 192.390 221.892 1.00 78.94 100 ALA C O 1
ATOM 4879 N N . ALA B 2 101 ? 162.229 193.893 223.503 1.00 73.36 101 ALA C N 1
ATOM 4880 C CA . ALA B 2 101 ? 161.640 194.910 222.633 1.00 73.36 101 ALA C CA 1
ATOM 4881 C C . ALA B 2 101 ? 162.510 195.283 221.419 1.00 73.36 101 ALA C C 1
ATOM 4882 O O . ALA B 2 101 ? 161.981 195.419 220.314 1.00 73.36 101 ALA C O 1
ATOM 4889 N N . ILE B 2 102 ? 163.833 195.393 221.591 1.00 70.74 102 ILE C N 1
ATOM 4890 C CA . ILE B 2 102 ? 164.769 195.649 220.485 1.00 70.74 102 ILE C CA 1
ATOM 4891 C C . ILE B 2 102 ? 164.663 194.554 219.430 1.00 70.74 102 ILE C C 1
ATOM 4892 O O . ILE B 2 102 ? 164.413 194.840 218.264 1.00 70.74 102 ILE C O 1
ATOM 4908 N N . THR B 2 103 ? 164.785 193.299 219.846 1.00 82.10 103 THR C N 1
ATOM 4909 C CA . THR B 2 103 ? 164.654 192.131 218.978 1.00 82.10 103 THR C CA 1
ATOM 4910 C C . THR B 2 103 ? 163.286 192.104 218.306 1.00 82.10 103 THR C C 1
ATOM 4911 O O . THR B 2 103 ? 163.228 192.142 217.083 1.00 82.10 103 THR C O 1
ATOM 4922 N N . LEU B 2 104 ? 162.200 192.157 219.081 1.00 84.40 104 LEU C N 1
ATOM 4923 C CA . LEU B 2 104 ? 160.815 192.168 218.604 1.00 84.40 104 LEU C CA 1
ATOM 4924 C C . LEU B 2 104 ? 160.614 193.199 217.487 1.00 84.40 104 LEU C C 1
ATOM 4925 O O . LEU B 2 104 ? 160.303 192.874 216.346 1.00 84.40 104 LEU C O 1
ATOM 4941 N N . ASN B 2 105 ? 160.897 194.463 217.767 1.00 75.51 105 ASN C N 1
ATOM 4942 C CA . ASN B 2 105 ? 160.662 195.514 216.789 1.00 75.51 105 ASN C CA 1
ATOM 4943 C C . ASN B 2 105 ? 161.703 195.531 215.657 1.00 75.51 105 ASN C C 1
ATOM 4944 O O . ASN B 2 105 ? 161.398 195.989 214.556 1.00 75.51 105 ASN C O 1
ATOM 4955 N N . THR B 2 106 ? 162.897 194.967 215.855 1.00 81.31 106 THR C N 1
ATOM 4956 C CA . THR B 2 106 ? 163.874 194.783 214.767 1.00 81.31 106 THR C CA 1
ATOM 4957 C C . THR B 2 106 ? 163.527 193.577 213.888 1.00 81.31 106 THR C C 1
ATOM 4958 O O . THR B 2 106 ? 163.908 193.573 212.729 1.00 81.31 106 THR C O 1
ATOM 4969 N N . LEU B 2 107 ? 162.735 192.616 214.377 1.00 89.55 107 LEU C N 1
ATOM 4970 C CA . LEU B 2 107 ? 161.979 191.633 213.582 1.00 89.55 107 LEU C CA 1
ATOM 4971 C C . LEU B 2 107 ? 160.712 192.223 212.966 1.00 89.55 107 LEU C C 1
ATOM 4972 O O . LEU B 2 107 ? 159.973 191.530 212.273 1.00 89.55 107 LEU C O 1
ATOM 4988 N N . GLY B 2 108 ? 160.379 193.463 213.303 1.00 84.94 108 GLY C N 1
ATOM 4989 C CA . GLY B 2 108 ? 159.024 193.980 213.172 1.00 84.94 108 GLY C CA 1
ATOM 4990 C C . GLY B 2 108 ? 158.144 193.462 214.305 1.00 84.94 108 GLY C C 1
ATOM 4991 O O . GLY B 2 108 ? 157.704 194.274 215.115 1.00 84.94 108 GLY C O 1
ATOM 4995 N N . ILE B 2 109 ? 157.968 192.134 214.377 1.00 87.78 109 ILE C N 1
ATOM 4996 C CA . ILE B 2 109 ? 157.139 191.387 215.338 1.00 87.78 109 ILE C CA 1
ATOM 4997 C C . ILE B 2 109 ? 157.154 192.030 216.736 1.00 87.78 109 ILE C C 1
ATOM 4998 O O . ILE B 2 109 ? 157.995 191.688 217.558 1.00 87.78 109 ILE C O 1
ATOM 5014 N N . PRO B 2 110 ? 156.193 192.889 217.099 1.00 78.65 110 PRO C N 1
ATOM 5015 C CA . PRO B 2 110 ? 156.205 193.570 218.393 1.00 78.65 110 PRO C CA 1
ATOM 5016 C C . PRO B 2 110 ? 155.703 192.655 219.521 1.00 78.65 110 PRO C C 1
ATOM 5017 O O . PRO B 2 110 ? 155.539 193.083 220.658 1.00 78.65 110 PRO C O 1
ATOM 5028 N N . GLN B 2 111 ? 155.347 191.419 219.179 1.00 80.10 111 GLN C N 1
ATOM 5029 C CA . GLN B 2 111 ? 154.382 190.595 219.885 1.00 80.10 111 GLN C CA 1
ATOM 5030 C C . GLN B 2 111 ? 154.934 190.050 221.213 1.00 80.10 111 GLN C C 1
ATOM 5031 O O . GLN B 2 111 ? 155.748 189.125 221.248 1.00 80.10 111 GLN C O 1
ATOM 5045 N N . LEU B 2 112 ? 154.421 190.577 222.326 1.00 70.81 112 LEU C N 1
ATOM 5046 C CA . LEU B 2 112 ? 154.813 190.204 223.692 1.00 70.81 112 LEU C CA 1
ATOM 5047 C C . LEU B 2 112 ? 154.375 188.784 224.123 1.00 70.81 112 LEU C C 1
ATOM 5048 O O . LEU B 2 112 ? 154.725 188.344 225.217 1.00 70.81 112 LEU C O 1
ATOM 5064 N N . GLY B 2 113 ? 153.646 188.046 223.277 1.00 80.33 113 GLY C N 1
ATOM 5065 C CA . GLY B 2 113 ? 153.415 186.603 223.422 1.00 80.33 113 GLY C CA 1
ATOM 5066 C C . GLY B 2 113 ? 154.524 185.769 222.776 1.00 80.33 113 GLY C C 1
ATOM 5067 O O . GLY B 2 113 ? 155.227 185.021 223.458 1.00 80.33 113 GLY C O 1
ATOM 5071 N N . LEU B 2 114 ? 154.742 185.940 221.463 1.00 89.23 114 LEU C N 1
ATOM 5072 C CA . LEU B 2 114 ? 155.777 185.210 220.699 1.00 89.23 114 LEU C CA 1
ATOM 5073 C C . LEU B 2 114 ? 157.200 185.524 221.197 1.00 89.23 114 LEU C C 1
ATOM 5074 O O . LEU B 2 114 ? 158.103 184.699 221.047 1.00 89.23 114 LEU C O 1
ATOM 5090 N N . ARG B 2 115 ? 157.357 186.662 221.887 1.00 82.33 115 ARG C N 1
ATOM 5091 C CA . ARG B 2 115 ? 158.455 186.986 222.808 1.00 82.33 115 ARG C CA 1
ATOM 5092 C C . ARG B 2 115 ? 158.979 185.772 223.567 1.00 82.33 115 ARG C C 1
ATOM 5093 O O . ARG B 2 115 ? 160.182 185.642 223.691 1.00 82.33 115 ARG C O 1
ATOM 5114 N N . GLU B 2 116 ? 158.135 184.870 224.058 1.00 83.71 116 GLU C N 1
ATOM 5115 C CA . GLU B 2 116 ? 158.607 183.721 224.840 1.00 83.71 116 GLU C CA 1
ATOM 5116 C C . GLU B 2 116 ? 159.252 182.626 223.978 1.00 83.71 116 GLU C C 1
ATOM 5117 O O . GLU B 2 116 ? 160.130 181.901 224.435 1.00 83.71 116 GLU C O 1
ATOM 5129 N N . HIS B 2 117 ? 158.877 182.507 222.708 1.00 90.54 117 HIS C N 1
ATOM 5130 C CA . HIS B 2 117 ? 159.591 181.643 221.766 1.00 90.54 117 HIS C CA 1
ATOM 5131 C C . HIS B 2 117 ? 160.849 182.316 221.264 1.00 90.54 117 HIS C C 1
ATOM 5132 O O . HIS B 2 117 ? 161.905 181.719 221.180 1.00 90.54 117 HIS C O 1
ATOM 5146 N N . ILE B 2 118 ? 160.767 183.612 221.011 1.00 88.14 118 ILE C N 1
ATOM 5147 C CA . ILE B 2 118 ? 161.917 184.434 220.671 1.00 88.14 118 ILE C CA 1
ATOM 5148 C C . ILE B 2 118 ? 162.934 184.414 221.814 1.00 88.14 118 ILE C C 1
ATOM 5149 O O . ILE B 2 118 ? 164.124 184.279 221.582 1.00 88.14 118 ILE C O 1
ATOM 5165 N N . GLN B 2 119 ? 162.478 184.403 223.058 1.00 80.77 119 GLN C N 1
ATOM 5166 C CA . GLN B 2 119 ? 163.276 184.152 224.251 1.00 80.77 119 GLN C CA 1
ATOM 5167 C C . GLN B 2 119 ? 163.894 182.752 224.184 1.00 80.77 119 GLN C C 1
ATOM 5168 O O . GLN B 2 119 ? 165.103 182.611 224.347 1.00 80.77 119 GLN C O 1
ATOM 5182 N N . ARG B 2 120 ? 163.112 181.724 223.832 1.00 86.44 120 ARG C N 1
ATOM 5183 C CA . ARG B 2 120 ? 163.635 180.385 223.501 1.00 86.44 120 ARG C CA 1
ATOM 5184 C C . ARG B 2 120 ? 164.578 180.369 222.285 1.00 86.44 120 ARG C C 1
ATOM 5185 O O . ARG B 2 120 ? 165.245 179.365 222.052 1.00 86.44 120 ARG C O 1
ATOM 5206 N N . ARG B 2 121 ? 164.701 181.479 221.552 1.00 88.19 121 ARG C N 1
ATOM 5207 C CA . ARG B 2 121 ? 165.621 181.713 220.430 1.00 88.19 121 ARG C CA 1
ATOM 5208 C C . ARG B 2 121 ? 166.675 182.790 220.713 1.00 88.19 121 ARG C C 1
ATOM 5209 O O . ARG B 2 121 ? 167.376 183.194 219.798 1.00 88.19 121 ARG C O 1
ATOM 5230 N N . LYS B 2 122 ? 166.857 183.227 221.964 1.00 81.98 122 LYS C N 1
ATOM 5231 C CA . LYS B 2 122 ? 167.789 184.297 222.391 1.00 81.98 122 LYS C CA 1
ATOM 5232 C C . LYS B 2 122 ? 169.169 184.259 221.710 1.00 81.98 122 LYS C C 1
ATOM 5233 O O . LYS B 2 122 ? 169.678 185.292 221.283 1.00 81.98 122 LYS C O 1
ATOM 5252 N N . ALA B 2 123 ? 169.759 183.075 221.552 1.00 83.64 123 ALA C N 1
ATOM 5253 C CA . ALA B 2 123 ? 171.069 182.891 220.922 1.00 83.64 123 ALA C CA 1
ATOM 5254 C C . ALA B 2 123 ? 171.092 183.008 219.378 1.00 83.64 123 ALA C C 1
ATOM 5255 O O . ALA B 2 123 ? 172.142 182.814 218.765 1.00 83.64 123 ALA C O 1
ATOM 5262 N N . PHE B 2 124 ? 169.957 183.267 218.722 1.00 92.24 124 PHE C N 1
ATOM 5263 C CA . PHE B 2 124 ? 169.832 183.412 217.263 1.00 92.24 124 PHE C CA 1
ATOM 5264 C C . PHE B 2 124 ? 170.291 184.788 216.758 1.00 92.24 124 PHE C C 1
ATOM 5265 O O . PHE B 2 124 ? 170.778 184.908 215.633 1.00 92.24 124 PHE C O 1
ATOM 5282 N N . PHE B 2 125 ? 170.094 185.845 217.548 1.00 86.65 125 PHE C N 1
ATOM 5283 C CA . PHE B 2 125 ? 169.890 187.190 217.002 1.00 86.65 125 PHE C CA 1
ATOM 5284 C C . PHE B 2 125 ? 171.141 188.056 216.788 1.00 86.65 125 PHE C C 1
ATOM 5285 O O . PHE B 2 125 ? 172.042 188.127 217.625 1.00 86.65 125 PHE C O 1
ATOM 5302 N N . SER B 2 126 ? 171.108 188.797 215.678 1.00 79.53 126 SER C N 1
ATOM 5303 C CA . SER B 2 126 ? 171.900 189.993 215.372 1.00 79.53 126 SER C CA 1
ATOM 5304 C C . SER B 2 126 ? 171.061 190.900 214.459 1.00 79.53 126 SER C C 1
ATOM 5305 O O . SER B 2 126 ? 170.141 190.422 213.787 1.00 79.53 126 SER C O 1
ATOM 5313 N N . THR B 2 127 ? 171.342 192.206 214.413 1.00 76.30 127 THR C N 1
ATOM 5314 C CA . THR B 2 127 ? 170.523 193.203 213.687 1.00 76.30 127 THR C CA 1
ATOM 5315 C C . THR B 2 127 ? 170.247 192.805 212.234 1.00 76.30 127 THR C C 1
ATOM 5316 O O . THR B 2 127 ? 169.108 192.903 211.777 1.00 76.30 127 THR C O 1
ATOM 5327 N N . LYS B 2 128 ? 171.259 192.263 211.546 1.00 84.31 128 LYS C N 1
ATOM 5328 C CA . LYS B 2 128 ? 171.170 191.698 210.190 1.00 84.31 128 LYS C CA 1
ATOM 5329 C C . LYS B 2 128 ? 170.010 190.715 210.062 1.00 84.31 128 LYS C C 1
ATOM 5330 O O . LYS B 2 128 ? 169.081 190.951 209.294 1.00 84.31 128 LYS C O 1
ATOM 5349 N N . ARG B 2 129 ? 170.042 189.629 210.840 1.00 90.59 129 ARG C N 1
ATOM 5350 C CA . ARG B 2 129 ? 169.005 188.593 210.806 1.00 90.59 129 ARG C CA 1
ATOM 5351 C C . ARG B 2 129 ? 167.662 189.146 211.251 1.00 90.59 129 ARG C C 1
ATOM 5352 O O . ARG B 2 129 ? 166.670 188.893 210.580 1.00 90.59 129 ARG C O 1
ATOM 5373 N N . LEU B 2 130 ? 167.638 189.945 212.318 1.00 87.49 130 LEU C N 1
ATOM 5374 C CA . LEU B 2 130 ? 166.417 190.563 212.836 1.00 87.49 130 LEU C CA 1
ATOM 5375 C C . LEU B 2 130 ? 165.696 191.333 211.724 1.00 87.49 130 LEU C C 1
ATOM 5376 O O . LEU B 2 130 ? 164.559 191.029 211.391 1.00 87.49 130 LEU C O 1
ATOM 5392 N N . SER B 2 131 ? 166.394 192.269 211.087 1.00 89.85 131 SER C N 1
ATOM 5393 C CA . SER B 2 131 ? 165.829 193.114 210.041 1.00 89.85 131 SER C CA 1
ATOM 5394 C C . SER B 2 131 ? 165.585 192.369 208.728 1.00 89.85 131 SER C C 1
ATOM 5395 O O . SER B 2 131 ? 164.582 192.594 208.060 1.00 89.85 131 SER C O 1
ATOM 5403 N N . ALA B 2 132 ? 166.440 191.419 208.358 1.00 93.31 132 ALA C N 1
ATOM 5404 C CA . ALA B 2 132 ? 166.150 190.545 207.231 1.00 93.31 132 ALA C CA 1
ATOM 5405 C C . ALA B 2 132 ? 164.830 189.812 207.475 1.00 93.31 132 ALA C C 1
ATOM 5406 O O . ALA B 2 132 ? 163.960 189.770 206.611 1.00 93.31 132 ALA C O 1
ATOM 5413 N N . LEU B 2 133 ? 164.637 189.316 208.691 1.00 94.28 133 LEU C N 1
ATOM 5414 C CA . LEU B 2 133 ? 163.414 188.660 209.095 1.00 94.28 133 LEU C CA 1
ATOM 5415 C C . LEU B 2 133 ? 162.264 189.651 209.184 1.00 94.28 133 LEU C C 1
ATOM 5416 O O . LEU B 2 133 ? 161.192 189.330 208.713 1.00 94.28 133 LEU C O 1
ATOM 5432 N N . LYS B 2 134 ? 162.476 190.892 209.613 1.00 91.54 134 LYS C N 1
ATOM 5433 C CA . LYS B 2 134 ? 161.491 191.958 209.430 1.00 91.54 134 LYS C CA 1
ATOM 5434 C C . LYS B 2 134 ? 161.077 192.100 207.973 1.00 91.54 134 LYS C C 1
ATOM 5435 O O . LYS B 2 134 ? 159.892 192.211 207.681 1.00 91.54 134 LYS C O 1
ATOM 5454 N N . GLY B 2 135 ? 162.029 191.975 207.053 1.00 92.72 135 GLY C N 1
ATOM 5455 C CA . GLY B 2 135 ? 161.779 191.929 205.616 1.00 92.72 135 GLY C CA 1
ATOM 5456 C C . GLY B 2 135 ? 160.910 190.750 205.165 1.00 92.72 135 GLY C C 1
ATOM 5457 O O . GLY B 2 135 ? 160.337 190.798 204.079 1.00 92.72 135 GLY C O 1
ATOM 5461 N N . LEU B 2 136 ? 160.773 189.710 205.989 1.00 92.95 136 LEU C N 1
ATOM 5462 C CA . LEU B 2 136 ? 159.983 188.505 205.717 1.00 92.95 136 LEU C CA 1
ATOM 5463 C C . LEU B 2 136 ? 158.792 188.325 206.655 1.00 92.95 136 LEU C C 1
ATOM 5464 O O . LEU B 2 136 ? 157.922 187.487 206.423 1.00 92.95 136 LEU C O 1
ATOM 5480 N N . VAL B 2 137 ? 158.742 189.077 207.735 1.00 91.90 137 VAL C N 1
ATOM 5481 C CA . VAL B 2 137 ? 157.756 188.917 208.779 1.00 91.90 137 VAL C CA 1
ATOM 5482 C C . VAL B 2 137 ? 156.395 189.355 208.282 1.00 91.90 137 VAL C C 1
ATOM 5483 O O . VAL B 2 137 ? 156.258 190.293 207.504 1.00 91.90 137 VAL C O 1
ATOM 5496 N N . THR B 2 138 ? 155.377 188.653 208.749 1.00 87.90 138 THR C N 1
ATOM 5497 C CA . THR B 2 138 ? 153.958 188.903 208.523 1.00 87.90 138 THR C CA 1
ATOM 5498 C C . THR B 2 138 ? 153.287 188.685 209.874 1.00 87.90 138 THR C C 1
ATOM 5499 O O . THR B 2 138 ? 153.048 187.548 210.265 1.00 87.90 138 THR C O 1
ATOM 5510 N N . GLU B 2 139 ? 153.079 189.761 210.635 1.00 82.38 139 GLU C N 1
ATOM 5511 C CA . GLU B 2 139 ? 153.010 189.751 212.111 1.00 82.38 139 GLU C CA 1
ATOM 5512 C C . GLU B 2 139 ? 151.826 189.005 212.763 1.00 82.38 139 GLU C C 1
ATOM 5513 O O . GLU B 2 139 ? 151.789 188.889 213.989 1.00 82.38 139 GLU C O 1
ATOM 5525 N N . GLN B 2 140 ? 150.934 188.388 211.981 1.00 85.33 140 GLN C N 1
ATOM 5526 C CA . GLN B 2 140 ? 150.151 187.208 212.394 1.00 85.33 140 GLN C CA 1
ATOM 5527 C C . GLN B 2 140 ? 151.022 185.932 212.498 1.00 85.33 140 GLN C C 1
ATOM 5528 O O . GLN B 2 140 ? 150.598 184.826 212.159 1.00 85.33 140 GLN C O 1
ATOM 5542 N N . GLU B 2 141 ? 152.273 186.075 212.933 1.00 90.17 141 GLU C N 1
ATOM 5543 C CA . GLU B 2 141 ? 153.191 184.959 213.118 1.00 90.17 141 GLU C CA 1
ATOM 5544 C C . GLU B 2 141 ? 152.701 184.032 214.243 1.00 90.17 141 GLU C C 1
ATOM 5545 O O . GLU B 2 141 ? 151.947 184.417 215.139 1.00 90.17 141 GLU C O 1
ATOM 5557 N N . ASN B 2 142 ? 153.185 182.803 214.219 1.00 90.06 142 ASN C N 1
ATOM 5558 C CA . ASN B 2 142 ? 153.027 181.789 215.250 1.00 90.06 142 ASN C CA 1
ATOM 5559 C C . ASN B 2 142 ? 154.357 181.034 215.365 1.00 90.06 142 ASN C C 1
ATOM 5560 O O . ASN B 2 142 ? 155.265 181.246 214.566 1.00 90.06 142 ASN C O 1
ATOM 5571 N N . GLU B 2 143 ? 154.531 180.186 216.374 1.00 92.29 143 GLU C N 1
ATOM 5572 C CA . GLU B 2 143 ? 155.830 179.541 216.586 1.00 92.29 143 GLU C CA 1
ATOM 5573 C C . GLU B 2 143 ? 156.281 178.738 215.360 1.00 92.29 143 GLU C C 1
ATOM 5574 O O . GLU B 2 143 ? 157.404 178.904 214.907 1.00 92.29 143 GLU C O 1
ATOM 5586 N N . ALA B 2 144 ? 155.384 177.982 214.725 1.00 91.77 144 ALA C N 1
ATOM 5587 C CA . ALA B 2 144 ? 155.708 177.247 213.506 1.00 91.77 144 ALA C CA 1
ATOM 5588 C C . ALA B 2 144 ? 156.071 178.156 212.322 1.00 91.77 144 ALA C C 1
ATOM 5589 O O . ALA B 2 144 ? 157.000 177.853 211.576 1.00 91.77 144 ALA C O 1
ATOM 5596 N N . SER B 2 145 ? 155.389 179.284 212.127 1.00 92.85 145 SER C N 1
ATOM 5597 C CA . SER B 2 145 ? 155.801 180.219 211.082 1.00 92.85 145 SER C CA 1
ATOM 5598 C C . SER B 2 145 ? 157.146 180.837 211.438 1.00 92.85 145 SER C C 1
ATOM 5599 O O . SER B 2 145 ? 158.016 180.885 210.578 1.00 92.85 145 SER C O 1
ATOM 5607 N N . LEU B 2 146 ? 157.369 181.217 212.699 1.00 94.04 146 LEU C N 1
ATOM 5608 C CA . LEU B 2 146 ? 158.655 181.720 213.158 1.00 94.04 146 LEU C CA 1
ATOM 5609 C C . LEU B 2 146 ? 159.736 180.702 212.850 1.00 94.04 146 LEU C C 1
ATOM 5610 O O . LEU B 2 146 ? 160.747 181.047 212.271 1.00 94.04 146 LEU C O 1
ATOM 5626 N N . ASP B 2 147 ? 159.489 179.444 213.163 1.00 95.73 147 ASP C N 1
ATOM 5627 C CA . ASP B 2 147 ? 160.386 178.364 212.840 1.00 95.73 147 ASP C CA 1
ATOM 5628 C C . ASP B 2 147 ? 160.650 178.326 211.331 1.00 95.73 147 ASP C C 1
ATOM 5629 O O . ASP B 2 147 ? 161.780 178.477 210.881 1.00 95.73 147 ASP C O 1
ATOM 5638 N N . LYS B 2 148 ? 159.601 178.199 210.523 1.00 95.71 148 LYS C N 1
ATOM 5639 C CA . LYS B 2 148 ? 159.706 178.059 209.070 1.00 95.71 148 LYS C CA 1
ATOM 5640 C C . LYS B 2 148 ? 160.449 179.236 208.461 1.00 95.71 148 LYS C C 1
ATOM 5641 O O . LYS B 2 148 ? 161.271 179.096 207.564 1.00 95.71 148 LYS C O 1
ATOM 5660 N N . LYS B 2 149 ? 160.181 180.422 208.976 1.00 97.07 149 LYS C N 1
ATOM 5661 C CA . LYS B 2 149 ? 160.838 181.633 208.538 1.00 97.07 149 LYS C CA 1
ATOM 5662 C C . LYS B 2 149 ? 162.249 181.702 209.061 1.00 97.07 149 LYS C C 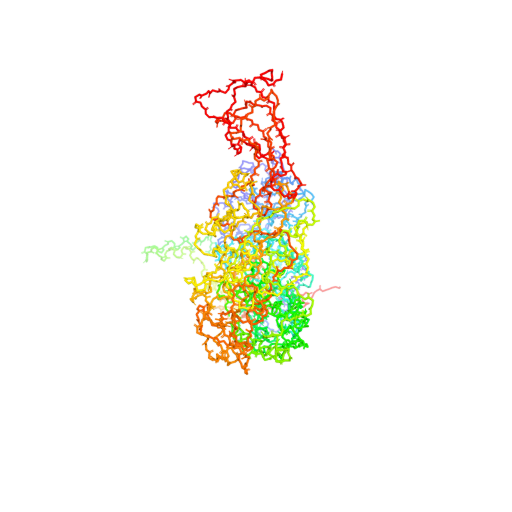1
ATOM 5663 O O . LYS B 2 149 ? 163.121 182.093 208.314 1.00 97.07 149 LYS C O 1
ATOM 5682 N N . MET B 2 150 ? 162.533 181.282 210.278 1.00 96.40 150 MET C N 1
ATOM 5683 C CA . MET B 2 150 ? 163.901 181.248 210.764 1.00 96.40 150 MET C CA 1
ATOM 5684 C C . MET B 2 150 ? 164.722 180.269 209.947 1.00 96.40 150 MET C C 1
ATOM 5685 O O . MET B 2 150 ? 165.866 180.559 209.614 1.00 96.40 150 MET C O 1
ATOM 5699 N N . VAL B 2 151 ? 164.117 179.166 209.513 1.00 97.36 151 VAL C N 1
ATOM 5700 C CA . VAL B 2 151 ? 164.730 178.314 208.509 1.00 97.36 151 VAL C CA 1
ATOM 5701 C C . VAL B 2 151 ? 164.988 179.126 207.266 1.00 97.36 151 VAL C C 1
ATOM 5702 O O . VAL B 2 151 ? 166.127 179.207 206.830 1.00 97.36 151 VAL C O 1
ATOM 5715 N N . ALA B 2 152 ? 163.959 179.763 206.728 1.00 97.37 152 ALA C N 1
ATOM 5716 C CA . ALA B 2 152 ? 164.094 180.559 205.526 1.00 97.37 152 ALA C CA 1
ATOM 5717 C C . ALA B 2 152 ? 165.192 181.623 205.657 1.00 97.37 152 ALA C C 1
ATOM 5718 O O . ALA B 2 152 ? 165.940 181.860 204.713 1.00 97.37 152 ALA C O 1
ATOM 5725 N N . VAL B 2 153 ? 165.352 182.210 206.841 1.00 96.78 153 VAL C N 1
ATOM 5726 C CA . VAL B 2 153 ? 166.357 183.225 207.144 1.00 96.78 153 VAL C CA 1
ATOM 5727 C C . VAL B 2 153 ? 167.751 182.650 207.073 1.00 96.78 153 VAL C C 1
ATOM 5728 O O . VAL B 2 153 ? 168.655 183.272 206.522 1.00 96.78 153 VAL C O 1
ATOM 5741 N N . ILE B 2 154 ? 167.936 181.447 207.594 1.00 96.35 154 ILE C N 1
ATOM 5742 C CA . ILE B 2 154 ? 169.218 180.775 207.474 1.00 96.35 154 ILE C CA 1
ATOM 5743 C C . ILE B 2 154 ? 169.441 180.329 206.017 1.00 96.35 154 ILE C C 1
ATOM 5744 O O . ILE B 2 154 ? 170.571 180.347 205.532 1.00 96.35 154 ILE C O 1
ATOM 5760 N N . ALA B 2 155 ? 168.366 179.998 205.294 1.00 95.81 155 ALA C N 1
ATOM 5761 C CA . ALA B 2 155 ? 168.384 179.459 203.929 1.00 95.81 155 ALA C CA 1
ATOM 5762 C C . ALA B 2 155 ? 168.557 180.484 202.777 1.00 95.81 155 ALA C C 1
ATOM 5763 O O . ALA B 2 155 ? 168.798 180.080 201.634 1.00 95.81 155 ALA C O 1
ATOM 5770 N N . GLY B 2 156 ? 168.413 181.790 203.028 1.00 94.03 156 GLY C N 1
ATOM 5771 C CA . GLY B 2 156 ? 168.676 182.869 202.053 1.00 94.03 156 GLY C CA 1
ATOM 5772 C C . GLY B 2 156 ? 167.572 183.149 201.020 1.00 94.03 156 GLY C C 1
ATOM 5773 O O . GLY B 2 156 ? 167.657 184.118 200.265 1.00 94.03 156 GLY C O 1
ATOM 5777 N N . VAL B 2 157 ? 166.527 182.326 200.992 1.00 94.19 157 VAL C N 1
ATOM 5778 C CA . VAL B 2 157 ? 165.288 182.563 200.232 1.00 94.19 157 VAL C CA 1
ATOM 5779 C C . VAL B 2 157 ? 164.470 183.699 200.859 1.00 94.19 157 VAL C C 1
ATOM 5780 O O . VAL B 2 157 ? 164.711 184.099 201.997 1.00 94.19 157 VAL C O 1
ATOM 5793 N N . LYS B 2 158 ? 163.457 184.198 200.142 1.00 89.94 158 LYS C N 1
ATOM 5794 C CA . LYS B 2 158 ? 162.556 185.268 200.632 1.00 89.94 158 LYS C CA 1
ATOM 5795 C C . LYS B 2 158 ? 161.066 184.909 200.617 1.00 89.94 158 LYS C C 1
ATOM 5796 O O . LYS B 2 158 ? 160.202 185.764 200.800 1.00 89.94 158 LYS C O 1
ATOM 5815 N N . THR B 2 159 ? 160.765 183.626 200.451 1.00 90.76 159 THR C N 1
ATOM 5816 C CA . THR B 2 159 ? 159.484 183.007 200.826 1.00 90.76 159 THR C CA 1
ATOM 5817 C C . THR B 2 159 ? 159.773 181.681 201.536 1.00 90.76 159 THR C C 1
ATOM 5818 O O . THR B 2 159 ? 160.688 180.953 201.157 1.00 90.76 159 THR C O 1
ATOM 5829 N N . ALA B 2 160 ? 159.049 181.370 202.611 1.00 91.39 160 ALA C N 1
ATOM 5830 C CA . ALA B 2 160 ? 159.351 180.235 203.489 1.00 91.39 160 ALA C CA 1
ATOM 5831 C C . ALA B 2 160 ? 158.495 178.997 203.150 1.00 91.39 160 ALA C C 1
ATOM 5832 O O . ALA B 2 160 ? 157.539 178.690 203.860 1.00 91.39 160 ALA C O 1
ATOM 5839 N N . LYS B 2 161 ? 158.805 178.288 202.055 1.00 90.62 161 LYS C N 1
ATOM 5840 C CA . LYS B 2 161 ? 158.078 177.075 201.616 1.00 90.62 161 LYS C CA 1
ATOM 5841 C C . LYS B 2 161 ? 159.042 175.947 201.268 1.00 90.62 161 LYS C C 1
ATOM 5842 O O . LYS B 2 161 ? 160.079 176.189 200.656 1.00 90.62 161 LYS C O 1
ATOM 5861 N N . THR B 2 162 ? 158.747 174.728 201.709 1.00 92.23 162 THR C N 1
ATOM 5862 C CA . THR B 2 162 ? 159.767 173.680 201.781 1.00 92.23 162 THR C CA 1
ATOM 5863 C C . THR B 2 162 ? 160.323 173.311 200.427 1.00 92.23 162 THR C C 1
ATOM 5864 O O . THR B 2 162 ? 161.504 173.042 200.339 1.00 92.23 162 THR C O 1
ATOM 5875 N N . GLU B 2 163 ? 159.524 173.344 199.371 1.00 91.86 163 GLU C N 1
ATOM 5876 C CA . GLU B 2 163 ? 160.016 173.170 198.015 1.00 91.86 163 GLU C CA 1
ATOM 5877 C C . GLU B 2 163 ? 161.111 174.186 197.694 1.00 91.86 163 GLU C C 1
ATOM 5878 O O . GLU B 2 163 ? 162.196 173.813 197.288 1.00 91.86 163 GLU C O 1
ATOM 5890 N N . GLU B 2 164 ? 160.885 175.469 197.939 1.00 94.20 164 GLU C N 1
ATOM 5891 C CA . GLU B 2 164 ? 161.849 176.507 197.608 1.00 94.20 164 GLU C CA 1
ATOM 5892 C C . GLU B 2 164 ? 163.053 176.446 198.543 1.00 94.20 164 GLU C C 1
ATOM 5893 O O . GLU B 2 164 ? 164.201 176.597 198.126 1.00 94.20 164 GLU C O 1
ATOM 5905 N N . ILE B 2 165 ? 162.800 176.167 199.814 1.00 96.12 165 ILE C N 1
ATOM 5906 C CA . ILE B 2 165 ? 163.865 175.932 200.766 1.00 96.12 165 ILE C CA 1
ATOM 5907 C C . ILE B 2 165 ? 164.704 174.786 200.238 1.00 96.12 165 ILE C C 1
ATOM 5908 O O . ILE B 2 165 ? 165.910 174.935 200.095 1.00 96.12 165 ILE C O 1
ATOM 5924 N N . LEU B 2 166 ? 164.063 173.683 199.871 1.00 96.46 166 LEU C N 1
ATOM 5925 C CA . LEU B 2 166 ? 164.723 172.540 199.291 1.00 96.46 166 LEU C CA 1
ATOM 5926 C C . LEU B 2 166 ? 165.457 172.950 198.059 1.00 96.46 166 LEU C C 1
ATOM 5927 O O . LEU B 2 166 ? 166.581 172.540 197.910 1.00 96.46 166 LEU C O 1
ATOM 5943 N N . PHE B 2 167 ? 164.892 173.765 197.189 1.00 96.67 167 PHE C N 1
ATOM 5944 C CA . PHE B 2 167 ? 165.606 174.164 196.008 1.00 96.67 167 PHE C CA 1
ATOM 5945 C C . PHE B 2 167 ? 166.917 174.827 196.412 1.00 96.67 167 PHE C C 1
ATOM 5946 O O . PHE B 2 167 ? 167.979 174.454 195.912 1.00 96.67 167 PHE C O 1
ATOM 5963 N N . SER B 2 168 ? 166.884 175.715 197.403 1.00 96.38 168 SER C N 1
ATOM 5964 C CA . SER B 2 168 ? 168.108 176.277 197.937 1.00 96.38 168 SER C CA 1
ATOM 5965 C C . SER B 2 168 ? 169.001 175.174 198.476 1.00 96.38 168 SER C C 1
ATOM 5966 O O . SER B 2 168 ? 170.089 174.959 197.961 1.00 96.38 168 SER C O 1
ATOM 5974 N N . LEU B 2 169 ? 168.513 174.370 199.409 1.00 97.11 169 LEU C N 1
ATOM 5975 C CA . LEU B 2 169 ? 169.315 173.328 200.023 1.00 97.11 169 LEU C CA 1
ATOM 5976 C C . LEU B 2 169 ? 169.867 172.348 199.007 1.00 97.11 169 LEU C C 1
ATOM 5977 O O . LEU B 2 169 ? 170.975 171.870 199.151 1.00 97.11 169 LEU C O 1
ATOM 5993 N N . ILE B 2 170 ? 169.136 172.068 197.954 1.00 97.37 170 ILE C N 1
ATOM 5994 C CA . ILE B 2 170 ? 169.533 171.167 196.907 1.00 97.37 170 ILE C CA 1
ATOM 5995 C C . ILE B 2 170 ? 170.580 171.860 196.058 1.00 97.37 170 ILE C C 1
ATOM 5996 O O . ILE B 2 170 ? 171.513 171.211 195.610 1.00 97.37 170 ILE C O 1
ATOM 6012 N N . THR B 2 171 ? 170.516 173.180 195.911 1.00 96.46 171 THR C N 1
ATOM 6013 C CA . THR B 2 171 ? 171.649 173.944 195.386 1.00 96.46 171 THR C CA 1
ATOM 6014 C C . THR B 2 171 ? 172.857 173.656 196.245 1.00 96.46 171 THR C C 1
ATOM 6015 O O . THR B 2 171 ? 173.897 173.231 195.759 1.00 96.46 171 THR C O 1
ATOM 6026 N N . GLN B 2 172 ? 172.701 173.817 197.551 1.00 96.08 172 GLN C N 1
ATOM 6027 C CA . GLN B 2 172 ? 173.799 173.572 198.461 1.00 96.08 172 GLN C CA 1
ATOM 6028 C C . GLN B 2 172 ? 174.207 172.092 198.487 1.00 96.08 172 GLN C C 1
ATOM 6029 O O . GLN B 2 172 ? 175.371 171.798 198.720 1.00 96.08 172 GLN C O 1
ATOM 6043 N N . TYR B 2 173 ? 173.320 171.154 198.155 1.00 96.15 173 TYR C N 1
ATOM 6044 C CA . TYR B 2 173 ? 173.655 169.746 197.999 1.00 96.15 173 TYR C CA 1
ATOM 6045 C C . TYR B 2 173 ? 174.484 169.523 196.748 1.00 96.15 173 TYR C C 1
ATOM 6046 O O . TYR B 2 173 ? 175.539 168.910 196.806 1.00 96.15 173 TYR C O 1
ATOM 6064 N N . VAL B 2 174 ? 174.056 170.060 195.611 1.00 96.01 174 VAL C N 1
ATOM 6065 C CA . VAL B 2 174 ? 174.801 169.983 194.353 1.00 96.01 174 VAL C CA 1
ATOM 6066 C C . VAL B 2 174 ? 176.208 170.567 194.526 1.00 96.01 174 VAL C C 1
ATOM 6067 O O . VAL B 2 174 ? 177.183 169.980 194.057 1.00 96.01 174 VAL C O 1
ATOM 6080 N N . ASN B 2 175 ? 176.336 171.655 195.289 1.00 94.15 175 ASN C N 1
ATOM 6081 C CA . ASN B 2 175 ? 177.633 172.167 195.716 1.00 94.15 175 ASN C CA 1
ATOM 6082 C C . ASN B 2 175 ? 178.386 171.141 196.586 1.00 94.15 175 ASN C C 1
ATOM 6083 O O . ASN B 2 175 ? 179.479 170.712 196.239 1.00 94.15 175 ASN C O 1
ATOM 6094 N N . GLN B 2 176 ? 177.793 170.718 197.706 1.00 94.13 176 GLN C N 1
ATOM 6095 C CA . GLN B 2 176 ? 178.394 169.828 198.705 1.00 94.13 176 GLN C CA 1
ATOM 6096 C C . GLN B 2 176 ? 178.858 168.494 198.108 1.00 94.13 176 GLN C C 1
ATOM 6097 O O . GLN B 2 176 ? 179.863 167.934 198.533 1.00 94.13 176 GLN C O 1
ATOM 6111 N N . GLN B 2 177 ? 178.162 168.000 197.093 1.00 92.11 177 GLN C N 1
ATOM 6112 C CA . GLN B 2 177 ? 178.476 166.763 196.390 1.00 92.11 177 GLN C CA 1
ATOM 6113 C C . GLN B 2 177 ? 179.612 166.869 195.370 1.00 92.11 177 GLN C C 1
ATOM 6114 O O . GLN B 2 177 ? 180.106 165.831 194.931 1.00 92.11 177 GLN C O 1
ATOM 6128 N N . LYS B 2 178 ? 180.024 168.076 194.963 1.00 89.79 178 LYS C N 1
ATOM 6129 C CA . LYS B 2 178 ? 180.988 168.268 193.863 1.00 89.79 178 LYS C CA 1
ATOM 6130 C C . LYS B 2 178 ? 182.084 169.293 194.141 1.00 89.79 178 LYS C C 1
ATOM 6131 O O . LYS B 2 178 ? 183.256 169.030 193.888 1.00 89.79 178 LYS C O 1
ATOM 6150 N N . ASP B 2 179 ? 181.697 170.457 194.643 1.00 89.35 179 ASP C N 1
ATOM 6151 C CA . ASP B 2 179 ? 182.437 171.714 194.539 1.00 89.35 179 ASP C CA 1
ATOM 6152 C C . ASP B 2 179 ? 182.619 172.395 195.907 1.00 89.35 179 ASP C C 1
ATOM 6153 O O . ASP B 2 179 ? 182.260 173.553 196.097 1.00 89.35 179 ASP C O 1
ATOM 6162 N N . ASP B 2 180 ? 183.218 171.675 196.858 1.00 87.92 180 ASP C N 1
ATOM 6163 C CA . ASP B 2 180 ? 183.814 172.225 198.089 1.00 87.92 180 ASP C CA 1
ATOM 6164 C C . ASP B 2 180 ? 182.864 173.122 198.917 1.00 87.92 180 ASP C C 1
ATOM 6165 O O . ASP B 2 180 ? 183.080 174.326 199.063 1.00 87.92 180 ASP C O 1
ATOM 6174 N N . ASP B 2 181 ? 181.784 172.539 199.450 1.00 86.38 181 ASP C N 1
ATOM 6175 C CA . ASP B 2 181 ? 180.759 173.240 200.244 1.00 86.38 181 ASP C CA 1
ATOM 6176 C C . ASP B 2 181 ? 180.226 172.361 201.397 1.00 86.38 181 ASP C C 1
ATOM 6177 O O . ASP B 2 181 ? 180.251 171.130 201.348 1.00 86.38 181 ASP C O 1
ATOM 6186 N N . SER B 2 182 ? 179.725 173.010 202.443 1.00 91.27 182 SER C N 1
ATOM 6187 C CA . SER B 2 182 ? 179.096 172.404 203.617 1.00 91.27 182 SER C CA 1
ATOM 6188 C C . SER B 2 182 ? 177.965 173.265 204.194 1.00 91.27 182 SER C C 1
ATOM 6189 O O . SER B 2 182 ? 177.336 172.855 205.164 1.00 91.27 182 SER C O 1
ATOM 6197 N N . ASP B 2 183 ? 177.637 174.428 203.612 1.00 90.54 183 ASP C N 1
ATOM 6198 C CA . ASP B 2 183 ? 176.605 175.316 204.165 1.00 90.54 183 ASP C CA 1
ATOM 6199 C C . ASP B 2 183 ? 175.196 174.717 204.152 1.00 90.54 183 ASP C C 1
ATOM 6200 O O . ASP B 2 183 ? 174.347 175.188 204.903 1.00 90.54 183 ASP C O 1
ATOM 6209 N N . LEU B 2 184 ? 174.959 173.634 203.406 1.00 93.18 184 LEU C N 1
ATOM 6210 C CA . LEU B 2 184 ? 173.813 172.754 203.630 1.00 93.18 184 LEU C CA 1
ATOM 6211 C C . LEU B 2 184 ? 173.811 172.274 205.082 1.00 93.18 184 LEU C C 1
ATOM 6212 O O . LEU B 2 184 ? 172.922 172.595 205.859 1.00 93.18 184 LEU C O 1
ATOM 6228 N N . GLU B 2 185 ? 174.834 171.527 205.471 1.00 92.67 185 GLU C N 1
ATOM 6229 C CA . GLU B 2 185 ? 174.905 170.967 206.810 1.00 92.67 185 GLU C CA 1
ATOM 6230 C C . GLU B 2 185 ? 175.154 172.050 207.857 1.00 92.67 185 GLU C C 1
ATOM 6231 O O . GLU B 2 185 ? 174.625 171.934 208.954 1.00 92.67 185 GLU C O 1
ATOM 6243 N N . ASN B 2 186 ? 175.844 173.149 207.540 1.00 94.33 186 ASN C N 1
ATOM 6244 C CA . ASN B 2 186 ? 175.929 174.278 208.468 1.00 94.33 186 ASN C CA 1
ATOM 6245 C C . ASN B 2 186 ? 174.558 174.935 208.655 1.00 94.33 186 ASN C C 1
ATOM 6246 O O . ASN B 2 186 ? 174.208 175.312 209.767 1.00 94.33 186 ASN C O 1
ATOM 6257 N N . THR B 2 187 ? 173.739 175.004 207.605 1.00 95.50 187 THR C N 1
ATOM 6258 C CA . THR B 2 187 ? 172.341 175.411 207.732 1.00 95.50 187 THR C CA 1
ATOM 6259 C C . THR B 2 187 ? 171.597 174.434 208.616 1.00 95.50 187 THR C C 1
ATOM 6260 O O . THR B 2 187 ? 171.082 174.856 209.636 1.00 95.50 187 THR C O 1
ATOM 6271 N N . LEU B 2 188 ? 171.598 173.139 208.297 1.00 93.43 188 LEU C N 1
ATOM 6272 C CA . LEU B 2 188 ? 170.955 172.099 209.100 1.00 93.43 188 LEU C CA 1
ATOM 6273 C C . LEU B 2 188 ? 171.375 172.153 210.578 1.00 93.43 188 LEU C C 1
ATOM 6274 O O . LEU B 2 188 ? 170.535 172.119 211.472 1.00 93.43 188 LEU C O 1
ATOM 6290 N N . ALA B 2 189 ? 172.665 172.327 210.854 1.00 94.25 189 ALA C N 1
ATOM 6291 C CA . ALA B 2 189 ? 173.195 172.467 212.204 1.00 94.25 189 ALA C CA 1
ATOM 6292 C C . ALA B 2 189 ? 172.687 173.747 212.876 1.00 94.25 189 ALA C C 1
ATOM 6293 O O . ALA B 2 189 ? 172.221 173.713 214.011 1.00 94.25 189 ALA C O 1
ATOM 6300 N N . MET B 2 190 ? 172.689 174.872 212.164 1.00 94.66 190 MET C N 1
ATOM 6301 C CA . MET B 2 190 ? 172.067 176.101 212.641 1.00 94.66 190 MET C CA 1
ATOM 6302 C C . MET B 2 190 ? 170.545 175.977 212.786 1.00 94.66 190 MET C C 1
ATOM 6303 O O . MET B 2 190 ? 169.967 176.651 213.634 1.00 94.66 190 MET C O 1
ATOM 6317 N N . LEU B 2 191 ? 169.879 175.084 212.048 1.00 95.39 191 LEU C N 1
ATOM 6318 C CA . LEU B 2 191 ? 168.483 174.760 212.299 1.00 95.39 191 LEU C CA 1
ATOM 6319 C C . LEU B 2 191 ? 168.379 174.029 213.644 1.00 95.39 191 LEU C C 1
ATOM 6320 O O . LEU B 2 191 ? 167.634 174.421 214.537 1.00 95.39 191 LEU C O 1
ATOM 6336 N N . LYS B 2 192 ? 169.182 172.981 213.823 1.00 92.82 192 LYS C N 1
ATOM 6337 C CA . LYS B 2 192 ? 169.210 172.146 215.028 1.00 92.82 192 LYS C CA 1
ATOM 6338 C C . LYS B 2 192 ? 169.546 172.951 216.288 1.00 92.82 192 LYS C C 1
ATOM 6339 O O . LYS B 2 192 ? 168.929 172.728 217.327 1.00 92.82 192 LYS C O 1
ATOM 6358 N N . ARG B 2 193 ? 170.426 173.954 216.167 1.00 92.06 193 ARG C N 1
ATOM 6359 C CA . ARG B 2 193 ? 170.792 174.945 217.203 1.00 92.06 193 ARG C CA 1
ATOM 6360 C C . ARG B 2 193 ? 169.579 175.640 217.826 1.00 92.06 193 ARG C C 1
ATOM 6361 O O . ARG B 2 193 ? 169.655 176.130 218.948 1.00 92.06 193 ARG C O 1
ATOM 6382 N N . HIS B 2 194 ? 168.458 175.644 217.116 1.00 92.70 194 HIS C N 1
ATOM 6383 C CA . HIS B 2 194 ? 167.215 176.290 217.505 1.00 92.70 194 HIS C CA 1
ATOM 6384 C C . HIS B 2 194 ? 166.008 175.362 217.351 1.00 92.70 194 HIS C C 1
ATOM 6385 O O . HIS B 2 194 ? 164.901 175.828 217.134 1.00 92.70 194 HIS C O 1
ATOM 6399 N N . ASP B 2 195 ? 166.213 174.044 217.447 1.00 92.46 195 ASP C N 1
ATOM 6400 C CA . ASP B 2 195 ? 165.227 172.961 217.253 1.00 92.46 195 ASP C CA 1
ATOM 6401 C C . ASP B 2 195 ? 164.673 172.805 215.821 1.00 92.46 195 ASP C C 1
ATOM 6402 O O . ASP B 2 195 ? 164.117 171.769 215.454 1.00 92.46 195 ASP C O 1
ATOM 6411 N N . LEU B 2 196 ? 164.924 173.788 214.966 1.00 95.61 196 LEU C N 1
ATOM 6412 C CA . LEU B 2 196 ? 164.360 173.921 213.639 1.00 95.61 196 LEU C CA 1
ATOM 6413 C C . LEU B 2 196 ? 164.719 172.796 212.691 1.00 95.61 196 LEU C C 1
ATOM 6414 O O . LEU B 2 196 ? 163.995 172.606 211.726 1.00 95.61 196 LEU C O 1
ATOM 6430 N N . GLU B 2 197 ? 165.819 172.064 212.876 1.00 94.09 197 GLU C N 1
ATOM 6431 C CA . GLU B 2 197 ? 166.096 171.003 211.910 1.00 94.09 197 GLU C CA 1
ATOM 6432 C C . GLU B 2 197 ? 165.053 169.903 212.049 1.00 94.09 197 GLU C C 1
ATOM 6433 O O . GLU B 2 197 ? 164.595 169.358 211.055 1.00 94.09 197 GLU C O 1
ATOM 6445 N N . GLY B 2 198 ? 164.605 169.639 213.277 1.00 93.90 198 GLY C N 1
ATOM 6446 C CA . GLY B 2 198 ? 163.454 168.779 213.507 1.00 93.90 198 GLY C CA 1
ATOM 6447 C C . GLY B 2 198 ? 162.263 169.300 212.722 1.00 93.90 198 GLY C C 1
ATOM 6448 O O . GLY B 2 198 ? 161.694 168.588 211.903 1.00 93.90 198 GLY C O 1
ATOM 6452 N N . VAL B 2 199 ? 161.970 170.590 212.860 1.00 95.17 199 VAL C N 1
ATOM 6453 C CA . VAL B 2 199 ? 160.882 171.213 212.113 1.00 95.17 199 VAL C CA 1
ATOM 6454 C C . VAL B 2 199 ? 161.094 171.135 210.593 1.00 95.17 199 VAL C C 1
ATOM 6455 O O . VAL B 2 199 ? 160.132 170.940 209.859 1.00 95.17 199 VAL C O 1
ATOM 6468 N N . LEU B 2 200 ? 162.325 171.205 210.084 1.00 96.19 200 LEU C N 1
ATOM 6469 C CA . LEU B 2 200 ? 162.617 171.011 208.662 1.00 96.19 200 LEU C CA 1
ATOM 6470 C C . LEU B 2 200 ? 162.192 169.615 208.220 1.00 96.19 200 LEU C C 1
ATOM 6471 O O . LEU B 2 200 ? 161.382 169.468 207.310 1.00 96.19 200 LEU C O 1
ATOM 6487 N N . TRP B 2 201 ? 162.735 168.588 208.857 1.00 95.68 201 TRP C N 1
ATOM 6488 C CA . TRP B 2 201 ? 162.458 167.223 208.443 1.00 95.68 201 TRP C CA 1
ATOM 6489 C C . TRP B 2 201 ? 161.034 166.783 208.824 1.00 95.68 201 TRP C C 1
ATOM 6490 O O . TRP B 2 201 ? 160.502 165.863 208.210 1.00 95.68 201 TRP C O 1
ATOM 6511 N N . ASP B 2 202 ? 160.368 167.499 209.735 1.00 93.99 202 ASP C N 1
ATOM 6512 C CA . ASP B 2 202 ? 158.923 167.426 209.978 1.00 93.99 202 ASP C CA 1
ATOM 6513 C C . ASP B 2 202 ? 158.118 168.007 208.817 1.00 93.99 202 ASP C C 1
ATOM 6514 O O . ASP B 2 202 ? 157.238 167.353 208.264 1.00 93.99 202 ASP C O 1
ATOM 6523 N N . ILE B 2 203 ? 158.382 169.250 208.427 1.00 93.62 203 ILE C N 1
ATOM 6524 C CA . ILE B 2 203 ? 157.606 169.904 207.373 1.00 93.62 203 ILE C CA 1
ATOM 6525 C C . ILE B 2 203 ? 157.987 169.349 205.994 1.00 93.62 203 ILE C C 1
ATOM 6526 O O . ILE B 2 203 ? 157.166 169.321 205.082 1.00 93.62 203 ILE C O 1
ATOM 6542 N N . LEU B 2 204 ? 159.156 168.727 205.852 1.00 94.43 204 LEU C N 1
ATOM 6543 C CA . LEU B 2 204 ? 159.435 167.849 204.725 1.00 94.43 204 LEU C CA 1
ATOM 6544 C C . LEU B 2 204 ? 158.464 166.677 204.615 1.00 94.43 204 LEU C C 1
ATOM 6545 O O . LEU B 2 204 ? 158.237 166.219 203.502 1.00 94.43 204 LEU C O 1
ATOM 6561 N N . ASN B 2 205 ? 157.807 166.252 205.694 1.00 93.06 205 ASN C N 1
ATOM 6562 C CA . ASN B 2 205 ? 156.640 165.384 205.591 1.00 93.06 205 ASN C CA 1
ATOM 6563 C C . ASN B 2 205 ? 155.350 166.177 205.316 1.00 93.06 205 ASN C C 1
ATOM 6564 O O . ASN B 2 205 ? 154.585 165.787 204.439 1.00 93.06 205 ASN C O 1
ATOM 6575 N N . GLN B 2 206 ? 155.112 167.292 206.020 1.00 89.27 206 GLN C N 1
ATOM 6576 C CA . GLN B 2 206 ? 153.878 168.090 205.860 1.00 89.27 206 GLN C CA 1
ATOM 6577 C C . GLN B 2 206 ? 153.695 168.671 204.450 1.00 89.27 206 GLN C C 1
ATOM 6578 O O . GLN B 2 206 ? 152.563 168.850 204.005 1.00 89.27 206 GLN C O 1
ATOM 6592 N N . GLU B 2 207 ? 154.793 168.967 203.752 1.00 89.08 207 GLU C N 1
ATOM 6593 C CA . GLU B 2 207 ? 154.815 169.551 202.411 1.00 89.08 207 GLU C CA 1
ATOM 6594 C C . GLU B 2 207 ? 155.382 168.580 201.355 1.00 89.08 207 GLU C C 1
ATOM 6595 O O . GLU B 2 207 ? 154.716 168.304 200.359 1.00 89.08 207 GLU C O 1
ATOM 6607 N N . MET B 2 208 ? 156.581 168.019 201.550 1.00 91.33 208 MET C N 1
ATOM 6608 C CA . MET B 2 208 ? 157.244 167.179 200.528 1.00 91.33 208 MET C CA 1
ATOM 6609 C C . MET B 2 208 ? 157.018 165.662 200.689 1.00 91.33 208 MET C C 1
ATOM 6610 O O . MET B 2 208 ? 157.509 164.887 199.873 1.00 91.33 208 MET C O 1
ATOM 6624 N N . GLY B 2 209 ? 156.288 165.219 201.720 1.00 90.29 209 GLY C N 1
ATOM 6625 C CA . GLY B 2 209 ? 156.094 163.804 202.076 1.00 90.29 209 GLY C CA 1
ATOM 6626 C C . GLY B 2 209 ? 157.372 162.951 202.084 1.00 90.29 209 GLY C C 1
ATOM 6627 O O . GLY B 2 209 ? 157.383 161.798 201.644 1.00 90.29 209 GLY C O 1
ATOM 6631 N N . TYR B 2 210 ? 158.456 163.538 202.587 1.00 95.26 210 TYR C N 1
ATOM 6632 C CA . TYR B 2 210 ? 159.716 162.874 202.883 1.00 95.26 210 TYR C CA 1
ATOM 6633 C C . TYR B 2 210 ? 159.884 162.626 204.381 1.00 95.26 210 TYR C C 1
ATOM 6634 O O . TYR B 2 210 ? 159.633 163.502 205.203 1.00 95.26 210 TYR C O 1
ATOM 6652 N N . GLN B 2 211 ? 160.382 161.436 204.709 1.00 91.73 211 GLN C N 1
ATOM 6653 C CA . GLN B 2 211 ? 160.877 161.067 206.027 1.00 91.73 211 GLN C CA 1
ATOM 6654 C C . GLN B 2 211 ? 162.066 160.120 205.879 1.00 91.73 211 GLN C C 1
ATOM 6655 O O . GLN B 2 211 ? 162.164 159.371 204.907 1.00 91.73 211 GLN C O 1
ATOM 6669 N N . ALA B 2 212 ? 162.903 160.083 206.907 1.00 91.81 212 ALA C N 1
ATOM 6670 C CA . ALA B 2 212 ? 163.763 158.956 207.233 1.00 91.81 212 ALA C CA 1
ATOM 6671 C C . ALA B 2 212 ? 164.024 158.971 208.746 1.00 91.81 212 ALA C C 1
ATOM 6672 O O . ALA B 2 212 ? 163.797 159.982 209.412 1.00 91.81 212 ALA C O 1
ATOM 6679 N N . GLU B 2 213 ? 164.509 157.866 209.306 1.00 90.01 213 GLU C N 1
ATOM 6680 C CA . GLU B 2 213 ? 164.935 157.832 210.712 1.00 90.01 213 GLU C CA 1
ATOM 6681 C C . GLU B 2 213 ? 166.216 158.642 210.941 1.00 90.01 213 GLU C C 1
ATOM 6682 O O . GLU B 2 213 ? 166.378 159.263 211.988 1.00 90.01 213 GLU C O 1
ATOM 6694 N N . HIS B 2 214 ? 167.104 158.671 209.943 1.00 91.70 214 HIS C N 1
ATOM 6695 C CA . HIS B 2 214 ? 168.389 159.374 209.970 1.00 91.70 214 HIS C CA 1
ATOM 6696 C C . HIS B 2 214 ? 168.608 160.106 208.633 1.00 91.70 214 HIS C C 1
ATOM 6697 O O . HIS B 2 214 ? 169.451 159.706 207.826 1.00 91.70 214 HIS C O 1
ATOM 6711 N N . PRO B 2 215 ? 167.782 161.123 208.331 1.00 93.85 215 PRO C N 1
ATOM 6712 C CA . PRO B 2 215 ? 167.711 161.734 207.010 1.00 93.85 215 PRO C CA 1
ATOM 6713 C C . PRO B 2 215 ? 168.958 162.542 206.655 1.00 93.85 215 PRO C C 1
ATOM 6714 O O . PRO B 2 215 ? 169.661 163.077 207.512 1.00 93.85 215 PRO C O 1
ATOM 6725 N N . THR B 2 216 ? 169.174 162.680 205.357 1.00 94.04 216 THR C N 1
ATOM 6726 C CA . THR B 2 216 ? 170.118 163.609 204.741 1.00 94.04 216 THR C CA 1
ATOM 6727 C C . THR B 2 216 ? 169.543 164.005 203.395 1.00 94.04 216 THR C C 1
ATOM 6728 O O . THR B 2 216 ? 168.685 163.313 202.832 1.00 94.04 216 THR C O 1
ATOM 6739 N N . LEU B 2 217 ? 170.037 165.106 202.839 1.00 94.41 217 LEU C N 1
ATOM 6740 C CA . LEU B 2 217 ? 169.582 165.520 201.521 1.00 94.41 217 LEU C CA 1
ATOM 6741 C C . LEU B 2 217 ? 169.967 164.492 200.450 1.00 94.41 217 LEU C C 1
ATOM 6742 O O . LEU B 2 217 ? 169.233 164.297 199.496 1.00 94.41 217 LEU C O 1
ATOM 6758 N N . GLU B 2 218 ? 171.029 163.728 200.674 1.00 94.42 218 GLU C N 1
ATOM 6759 C CA . GLU B 2 218 ? 171.360 162.582 199.838 1.00 94.42 218 GLU C CA 1
ATOM 6760 C C . GLU B 2 218 ? 170.259 161.524 199.808 1.00 94.42 218 GLU C C 1
ATOM 6761 O O . GLU B 2 218 ? 169.885 161.029 198.747 1.00 94.42 218 GLU C O 1
ATOM 6773 N N . ASN B 2 219 ? 169.710 161.191 200.973 1.00 95.77 219 ASN C N 1
ATOM 6774 C CA . ASN B 2 219 ? 168.658 160.193 201.079 1.00 95.77 219 ASN C CA 1
ATOM 6775 C C . ASN B 2 219 ? 167.327 160.709 200.537 1.00 95.77 219 ASN C C 1
ATOM 6776 O O . ASN B 2 219 ? 166.616 159.991 199.842 1.00 95.77 219 ASN C O 1
ATOM 6787 N N . LEU B 2 220 ? 166.988 161.956 200.834 1.00 96.69 220 LEU C N 1
ATOM 6788 C CA . LEU B 2 220 ? 165.849 162.602 200.209 1.00 96.69 220 LEU C CA 1
ATOM 6789 C C . LEU B 2 220 ? 165.999 162.618 198.694 1.00 96.69 220 LEU C C 1
ATOM 6790 O O . LEU B 2 220 ? 165.083 162.202 197.998 1.00 96.69 220 LEU C O 1
ATOM 6806 N N . ILE B 2 221 ? 167.154 163.012 198.168 1.00 97.29 221 ILE C N 1
ATOM 6807 C CA . ILE B 2 221 ? 167.377 163.048 196.724 1.00 97.29 221 ILE C CA 1
ATOM 6808 C C . ILE B 2 221 ? 167.306 161.659 196.106 1.00 97.29 221 ILE C C 1
ATOM 6809 O O . ILE B 2 221 ? 166.715 161.521 195.039 1.00 97.29 221 ILE C O 1
ATOM 6825 N N . LEU B 2 222 ? 167.776 160.613 196.786 1.00 97.26 222 LEU C N 1
ATOM 6826 C CA . LEU B 2 222 ? 167.426 159.259 196.387 1.00 97.26 222 LEU C CA 1
ATOM 6827 C C . LEU B 2 222 ? 165.906 159.097 196.338 1.00 97.26 222 LEU C C 1
ATOM 6828 O O . LEU B 2 222 ? 165.352 158.847 195.271 1.00 97.26 222 LEU C O 1
ATOM 6844 N N . LYS B 2 223 ? 165.221 159.265 197.464 1.00 97.58 223 LYS C N 1
ATOM 6845 C CA . LYS B 2 223 ? 163.792 158.973 197.568 1.00 97.58 223 LYS C CA 1
ATOM 6846 C C . LYS B 2 223 ? 162.941 159.739 196.563 1.00 97.58 223 LYS C C 1
ATOM 6847 O O . LYS B 2 223 ? 161.995 159.207 195.973 1.00 97.58 223 LYS C O 1
ATOM 6866 N N . LEU B 2 224 ? 163.271 161.000 196.349 1.00 97.50 224 LEU C N 1
ATOM 6867 C CA . LEU B 2 224 ? 162.541 161.871 195.448 1.00 97.50 224 LEU C CA 1
ATOM 6868 C C . LEU B 2 224 ? 162.912 161.586 193.990 1.00 97.50 224 LEU C C 1
ATOM 6869 O O . LEU B 2 224 ? 162.000 161.489 193.174 1.00 97.50 224 LEU C O 1
ATOM 6885 N N . PHE B 2 225 ? 164.183 161.317 193.659 1.00 97.95 225 PHE C N 1
ATOM 6886 C CA . PHE B 2 225 ? 164.549 160.864 192.311 1.00 97.95 225 PHE C CA 1
ATOM 6887 C C . PHE B 2 225 ? 163.787 159.600 191.955 1.00 97.95 225 PHE C C 1
ATOM 6888 O O . PHE B 2 225 ? 163.141 159.526 190.916 1.00 97.95 225 PHE C O 1
ATOM 6905 N N . CYS B 2 226 ? 163.787 158.649 192.881 1.00 97.44 226 CYS C N 1
ATOM 6906 C CA . CYS B 2 226 ? 163.039 157.421 192.750 1.00 97.44 226 CYS C CA 1
ATOM 6907 C C . CYS B 2 226 ? 161.546 157.672 192.506 1.00 97.44 226 CYS C C 1
ATOM 6908 O O . CYS B 2 226 ? 160.907 156.875 191.827 1.00 97.44 226 CYS C O 1
ATOM 6916 N N . THR B 2 227 ? 160.971 158.774 192.997 1.00 97.00 227 THR C N 1
ATOM 6917 C CA . THR B 2 227 ? 159.561 159.090 192.736 1.00 97.00 227 THR C CA 1
ATOM 6918 C C . THR B 2 227 ? 159.287 159.274 191.247 1.00 97.00 227 THR C C 1
ATOM 6919 O O . THR B 2 227 ? 158.491 158.540 190.669 1.00 97.00 227 THR C O 1
ATOM 6930 N N . ASP B 2 228 ? 159.906 160.259 190.604 1.00 96.28 228 ASP C N 1
ATOM 6931 C CA . ASP B 2 228 ? 159.594 160.553 189.202 1.00 96.28 228 ASP C CA 1
ATOM 6932 C C . ASP B 2 228 ? 160.237 159.519 188.261 1.00 96.28 228 ASP C C 1
ATOM 6933 O O . ASP B 2 228 ? 159.655 159.145 187.247 1.00 96.28 228 ASP C O 1
ATOM 6942 N N . LEU B 2 229 ? 161.367 158.929 188.673 1.00 95.81 229 LEU C N 1
ATOM 6943 C CA . LEU B 2 229 ? 161.878 157.692 188.090 1.00 95.81 229 LEU C CA 1
ATOM 6944 C C . LEU B 2 229 ? 160.786 156.626 188.054 1.00 95.81 229 LEU C C 1
ATOM 6945 O O . LEU B 2 229 ? 160.606 156.001 187.022 1.00 95.81 229 LEU C O 1
ATOM 6961 N N . SER B 2 230 ? 160.064 156.411 189.155 1.00 94.20 230 SER C N 1
ATOM 6962 C CA . SER B 2 230 ? 158.976 155.438 189.224 1.00 94.20 230 SER C CA 1
ATOM 6963 C C . SER B 2 230 ? 157.792 155.858 188.358 1.00 94.20 230 SER C C 1
ATOM 6964 O O . SER B 2 230 ? 157.293 155.055 187.573 1.00 94.20 230 SER C O 1
ATOM 6972 N N . ALA B 2 231 ? 157.378 157.126 188.417 1.00 92.43 231 ALA C N 1
ATOM 6973 C CA . ALA B 2 231 ? 156.277 157.632 187.597 1.00 92.43 231 ALA C CA 1
ATOM 6974 C C . ALA B 2 231 ? 156.565 157.521 186.092 1.00 92.43 231 ALA C C 1
ATOM 6975 O O . ALA B 2 231 ? 155.648 157.368 185.292 1.00 92.43 231 ALA C O 1
ATOM 6982 N N . GLN B 2 232 ? 157.841 157.549 185.718 1.00 91.06 232 GLN C N 1
ATOM 6983 C CA . GLN B 2 232 ? 158.330 157.367 184.356 1.00 91.06 232 GLN C CA 1
ATOM 6984 C C . GLN B 2 232 ? 159.072 156.033 184.173 1.00 91.06 232 GLN C C 1
ATOM 6985 O O . GLN B 2 232 ? 159.851 155.890 183.233 1.00 91.06 232 GLN C O 1
ATOM 6999 N N . ALA B 2 233 ? 158.885 155.054 185.060 1.00 90.68 233 ALA C N 1
ATOM 7000 C CA . ALA B 2 233 ? 159.628 153.799 184.983 1.00 90.68 233 ALA C CA 1
ATOM 7001 C C . ALA B 2 233 ? 159.223 152.998 183.745 1.00 90.68 233 ALA C C 1
ATOM 7002 O O . ALA B 2 233 ? 158.156 153.220 183.173 1.00 90.68 233 ALA C O 1
ATOM 7009 N N . ASP B 2 234 ? 160.034 152.030 183.338 1.00 88.61 234 ASP C N 1
ATOM 7010 C CA . ASP B 2 234 ? 159.679 151.153 182.226 1.00 88.61 234 ASP C CA 1
ATOM 7011 C C . ASP B 2 234 ? 158.395 150.383 182.558 1.00 88.61 234 ASP C C 1
ATOM 7012 O O . ASP B 2 234 ? 158.440 149.586 183.488 1.00 88.61 234 ASP C O 1
ATOM 7021 N N . PRO B 2 235 ? 157.280 150.517 181.819 1.00 86.13 235 PRO C N 1
ATOM 7022 C CA . PRO B 2 235 ? 156.051 149.778 182.104 1.00 86.13 235 PRO C CA 1
ATOM 7023 C C . PRO B 2 235 ? 156.257 148.260 182.078 1.00 86.13 235 PRO C C 1
ATOM 7024 O O . PRO B 2 235 ? 155.556 147.530 182.774 1.00 86.13 235 PRO C O 1
ATOM 7035 N N . GLN B 2 236 ? 157.245 147.774 181.327 1.00 85.06 236 GLN C N 1
ATOM 7036 C CA . GLN B 2 236 ? 157.635 146.367 181.305 1.00 85.06 236 GLN C CA 1
ATOM 7037 C C . GLN B 2 236 ? 158.451 145.960 182.552 1.00 85.06 236 GLN C C 1
ATOM 7038 O O . GLN B 2 236 ? 158.585 144.767 182.816 1.00 85.06 236 GLN C O 1
ATOM 7052 N N . LYS B 2 237 ? 159.002 146.913 183.322 1.00 88.71 237 LYS C N 1
ATOM 7053 C CA . LYS B 2 237 ? 159.947 146.691 184.431 1.00 88.71 237 LYS C CA 1
ATOM 7054 C C . LYS B 2 237 ? 159.869 147.771 185.529 1.00 88.71 237 LYS C C 1
ATOM 7055 O O . LYS B 2 237 ? 160.902 148.267 185.986 1.00 88.71 237 LYS C O 1
ATOM 7074 N N . ARG B 2 238 ? 158.671 148.172 185.967 1.00 87.99 238 ARG C N 1
ATOM 7075 C CA . ARG B 2 238 ? 158.535 149.223 186.996 1.00 87.99 238 ARG C CA 1
ATOM 7076 C C . ARG B 2 238 ? 158.890 148.743 188.388 1.00 87.99 238 ARG C C 1
ATOM 7077 O O . ARG B 2 238 ? 159.678 149.385 189.072 1.00 87.99 238 ARG C O 1
ATOM 7098 N N . GLU B 2 239 ? 158.282 147.644 188.822 1.00 90.99 239 GLU C N 1
ATOM 7099 C CA . GLU B 2 239 ? 158.129 147.345 190.250 1.00 90.99 239 GLU C CA 1
ATOM 7100 C C . GLU B 2 239 ? 159.459 147.244 191.011 1.00 90.99 239 GLU C C 1
ATOM 7101 O O . GLU B 2 239 ? 159.569 147.732 192.134 1.00 90.99 239 GLU C O 1
ATOM 7113 N N . TRP B 2 240 ? 160.501 146.669 190.407 1.00 92.86 240 TRP C N 1
ATOM 7114 C CA . TRP B 2 240 ? 161.798 146.509 191.076 1.00 92.86 240 TRP C CA 1
ATOM 7115 C C . TRP B 2 240 ? 162.500 147.847 191.375 1.00 92.86 240 TRP C C 1
ATOM 7116 O O . TRP B 2 240 ? 163.442 147.884 192.164 1.00 92.86 240 TRP C O 1
ATOM 7137 N N . LEU B 2 241 ? 162.015 148.951 190.796 1.00 94.19 241 LEU C N 1
ATOM 7138 C CA . LEU B 2 241 ? 162.465 150.325 191.035 1.00 94.19 241 LEU C CA 1
ATOM 7139 C C . LEU B 2 241 ? 161.436 151.188 191.793 1.00 94.19 241 LEU C C 1
ATOM 7140 O O . LEU B 2 241 ? 161.670 152.374 192.019 1.00 94.19 241 LEU C O 1
ATOM 7156 N N . GLU B 2 242 ? 160.313 150.612 192.234 1.00 91.67 242 GLU C N 1
ATOM 7157 C CA . GLU B 2 242 ? 159.278 151.307 193.023 1.00 91.67 242 GLU C CA 1
ATOM 7158 C C . GLU B 2 242 ? 159.643 151.455 194.513 1.00 91.67 242 GLU C C 1
ATOM 7159 O O . GLU B 2 242 ? 158.971 152.166 195.253 1.00 91.67 242 GLU C O 1
ATOM 7171 N N . LYS B 2 243 ? 160.697 150.772 194.972 1.00 92.14 243 LYS C N 1
ATOM 7172 C CA . LYS B 2 243 ? 160.885 150.406 196.389 1.00 92.14 243 LYS C CA 1
ATOM 7173 C C . LYS B 2 243 ? 161.871 151.285 197.177 1.00 92.14 243 LYS C C 1
ATOM 7174 O O . LYS B 2 243 ? 162.043 151.083 198.378 1.00 92.14 243 LYS C O 1
ATOM 7193 N N . ASN B 2 244 ? 162.486 152.270 196.521 1.00 94.68 244 ASN C N 1
ATOM 7194 C CA . ASN B 2 244 ? 163.432 153.247 197.093 1.00 94.68 244 ASN C CA 1
ATOM 7195 C C . ASN B 2 244 ? 162.873 154.693 197.117 1.00 94.68 244 ASN C C 1
ATOM 7196 O O . ASN B 2 244 ? 163.637 155.650 197.157 1.00 94.68 244 ASN C O 1
ATOM 7207 N N . VAL B 2 245 ? 161.552 154.866 197.033 1.00 94.95 245 VAL C N 1
ATOM 7208 C CA . VAL B 2 245 ? 160.836 156.141 196.786 1.00 94.95 245 VAL C CA 1
ATOM 7209 C C . VAL B 2 245 ? 160.582 156.966 198.067 1.00 94.95 245 VAL C C 1
ATOM 7210 O O . VAL B 2 245 ? 160.841 156.491 199.169 1.00 94.95 245 VAL C O 1
ATOM 7223 N N . LEU B 2 246 ? 160.076 158.205 197.940 1.00 93.77 246 LEU C N 1
ATOM 7224 C CA . LEU B 2 246 ? 159.540 159.037 199.027 1.00 93.77 246 LEU C CA 1
ATOM 7225 C C . LEU B 2 246 ? 158.632 158.300 200.010 1.00 93.77 246 LEU C C 1
ATOM 7226 O O . LEU B 2 246 ? 157.907 157.371 199.653 1.00 93.77 246 LEU C O 1
ATOM 7242 N N . ALA B 2 247 ? 158.668 158.774 201.258 1.00 85.64 247 ALA C N 1
ATOM 7243 C CA . ALA B 2 247 ? 158.040 158.125 202.403 1.00 85.64 247 ALA C CA 1
ATOM 7244 C C . ALA B 2 247 ? 156.507 158.088 202.322 1.00 85.64 247 ALA C C 1
ATOM 7245 O O . ALA B 2 247 ? 155.903 157.175 202.884 1.00 85.64 247 ALA C O 1
ATOM 7252 N N . THR B 2 248 ? 155.868 159.028 201.618 1.00 87.88 248 THR C N 1
ATOM 7253 C CA . THR B 2 248 ? 154.410 159.017 201.432 1.00 87.88 248 THR C CA 1
ATOM 7254 C C . THR B 2 248 ? 154.022 159.234 199.965 1.00 87.88 248 THR C C 1
ATOM 7255 O O . THR B 2 248 ? 154.683 160.003 199.265 1.00 87.88 248 THR C O 1
ATOM 7266 N N . PRO B 2 249 ? 152.931 158.623 199.469 1.00 88.16 249 PRO C N 1
ATOM 7267 C CA . PRO B 2 249 ? 152.349 158.938 198.165 1.00 88.16 249 PRO C CA 1
ATOM 7268 C C . PRO B 2 249 ? 151.924 160.400 198.001 1.00 88.16 249 PRO C C 1
ATOM 7269 O O . PRO B 2 249 ? 152.034 160.942 196.905 1.00 88.16 249 PRO C O 1
ATOM 7280 N N . SER B 2 250 ? 151.501 161.084 199.070 1.00 88.78 250 SER C N 1
ATOM 7281 C CA . SER B 2 250 ? 151.310 162.541 199.013 1.00 88.78 250 SER C CA 1
ATOM 7282 C C . SER B 2 250 ? 152.642 163.257 198.765 1.00 88.78 250 SER C C 1
ATOM 7283 O O . SER B 2 250 ? 152.695 164.191 197.975 1.00 88.78 250 SER C O 1
ATOM 7291 N N . GLY B 2 251 ? 153.741 162.757 199.330 1.00 92.13 251 GLY C N 1
ATOM 7292 C CA . GLY B 2 251 ? 155.098 163.176 199.019 1.00 92.13 251 GLY C CA 1
ATOM 7293 C C . GLY B 2 251 ? 155.478 162.875 197.595 1.00 92.13 251 GLY C C 1
ATOM 7294 O O . GLY B 2 251 ? 155.998 163.749 196.926 1.00 92.13 251 GLY C O 1
ATOM 7298 N N . ARG B 2 252 ? 155.151 161.685 197.087 1.00 93.88 252 ARG C N 1
ATOM 7299 C CA . ARG B 2 252 ? 155.324 161.365 195.671 1.00 93.88 252 ARG C CA 1
ATOM 7300 C C . ARG B 2 252 ? 154.600 162.385 194.798 1.00 93.88 252 ARG C C 1
ATOM 7301 O O . ARG B 2 252 ? 155.205 162.941 193.894 1.00 93.88 252 ARG C O 1
ATOM 7322 N N . ALA B 2 253 ? 153.342 162.692 195.097 1.00 93.22 253 ALA C N 1
ATOM 7323 C CA . ALA B 2 253 ? 152.567 163.689 194.364 1.00 93.22 253 ALA C CA 1
ATOM 7324 C C . ALA B 2 253 ? 153.194 165.092 194.465 1.00 93.22 253 ALA C C 1
ATOM 7325 O O . ALA B 2 253 ? 153.355 165.770 193.450 1.00 93.22 253 ALA C O 1
ATOM 7332 N N . SER B 2 254 ? 153.637 165.500 195.657 1.00 93.79 254 SER C N 1
ATOM 7333 C CA . SER B 2 254 ? 154.411 166.729 195.836 1.00 93.79 254 SER C CA 1
ATOM 7334 C C . SER B 2 254 ? 155.661 166.696 194.979 1.00 93.79 254 SER C C 1
ATOM 7335 O O . SER B 2 254 ? 155.908 167.630 194.237 1.00 93.79 254 SER C O 1
ATOM 7343 N N . ALA B 2 255 ? 156.409 165.604 195.019 1.00 94.47 255 ALA C N 1
ATOM 7344 C CA . ALA B 2 255 ? 157.632 165.390 194.281 1.00 94.47 255 ALA C CA 1
ATOM 7345 C C . ALA B 2 255 ? 157.441 165.421 192.775 1.00 94.47 255 ALA C C 1
ATOM 7346 O O . ALA B 2 255 ? 158.277 165.987 192.088 1.00 94.47 255 ALA C O 1
ATOM 7353 N N . LEU B 2 256 ? 156.351 164.875 192.247 1.00 95.11 256 LEU C N 1
ATOM 7354 C CA . LEU B 2 256 ? 156.038 165.039 190.836 1.00 95.11 256 LEU C CA 1
ATOM 7355 C C . LEU B 2 256 ? 155.753 166.507 190.521 1.00 95.11 256 LEU C C 1
ATOM 7356 O O . LEU B 2 256 ? 156.366 167.039 189.611 1.00 95.11 256 LEU C O 1
ATOM 7372 N N . ALA B 2 257 ? 154.904 167.208 191.277 1.00 94.47 257 ALA C N 1
ATOM 7373 C CA . ALA B 2 257 ? 154.629 168.625 191.015 1.00 94.47 257 ALA C CA 1
ATOM 7374 C C . ALA B 2 257 ? 155.893 169.494 191.149 1.00 94.47 257 ALA C C 1
ATOM 7375 O O . ALA B 2 257 ? 156.143 170.405 190.360 1.00 94.47 257 ALA C O 1
ATOM 7382 N N . PHE B 2 258 ? 156.727 169.158 192.125 1.00 95.21 258 PHE C N 1
ATOM 7383 C CA . PHE B 2 258 ? 158.050 169.699 192.408 1.00 95.21 258 PHE C CA 1
ATOM 7384 C C . PHE B 2 258 ? 159.033 169.399 191.275 1.00 95.21 258 PHE C C 1
ATOM 7385 O O . PHE B 2 258 ? 159.751 170.293 190.853 1.00 95.21 258 PHE C O 1
ATOM 7402 N N . MET B 2 259 ? 159.038 168.196 190.713 1.00 95.83 259 MET C N 1
ATOM 7403 C CA . MET B 2 259 ? 159.931 167.860 189.614 1.00 95.83 259 MET C CA 1
ATOM 7404 C C . MET B 2 259 ? 159.427 168.372 188.267 1.00 95.83 259 MET C C 1
ATOM 7405 O O . MET B 2 259 ? 160.216 168.813 187.440 1.00 95.83 259 MET C O 1
ATOM 7419 N N . VAL B 2 260 ? 158.113 168.437 188.065 1.00 93.28 260 VAL C N 1
ATOM 7420 C CA . VAL B 2 260 ? 157.490 169.197 186.975 1.00 93.28 260 VAL C CA 1
ATOM 7421 C C . VAL B 2 260 ? 157.903 170.664 187.076 1.00 93.28 260 VAL C C 1
ATOM 7422 O O . VAL B 2 260 ? 158.304 171.259 186.085 1.00 93.28 260 VAL C O 1
ATOM 7435 N N . THR B 2 261 ? 157.888 171.238 188.276 1.00 92.95 261 THR C N 1
ATOM 7436 C CA . THR B 2 261 ? 158.392 172.594 188.513 1.00 92.95 261 THR C CA 1
ATOM 7437 C C . THR B 2 261 ? 159.878 172.677 188.179 1.00 92.95 261 THR C C 1
ATOM 7438 O O . THR B 2 261 ? 160.267 173.503 187.373 1.00 92.95 261 THR C O 1
ATOM 7449 N N . TRP B 2 262 ? 160.704 171.779 188.710 1.00 95.12 262 TRP C N 1
ATOM 7450 C CA . TRP B 2 262 ? 162.144 171.702 188.463 1.00 95.12 262 TRP C CA 1
ATOM 7451 C C . TRP B 2 262 ? 162.475 171.579 186.975 1.00 95.12 262 TRP C C 1
ATOM 7452 O O . TRP B 2 262 ? 163.439 172.172 186.510 1.00 95.12 262 TRP C O 1
ATOM 7473 N N . ARG B 2 263 ? 161.661 170.866 186.196 1.00 93.77 263 ARG C N 1
ATOM 7474 C CA . ARG B 2 263 ? 161.748 170.873 184.734 1.00 93.77 263 ARG C CA 1
ATOM 7475 C C . ARG B 2 263 ? 161.322 172.209 184.131 1.00 93.77 263 ARG C C 1
ATOM 7476 O O . ARG B 2 263 ? 162.089 172.834 183.403 1.00 93.77 263 ARG C O 1
ATOM 7497 N N . ALA B 2 264 ? 160.086 172.626 184.375 1.00 89.21 264 ALA C N 1
ATOM 7498 C CA . ALA B 2 264 ? 159.469 173.744 183.667 1.00 89.21 264 ALA C CA 1
ATOM 7499 C C . ALA B 2 264 ? 160.128 175.080 184.020 1.00 89.21 264 ALA C C 1
ATOM 7500 O O . ALA B 2 264 ? 160.504 175.867 183.151 1.00 89.21 264 ALA C O 1
ATOM 7507 N N . ASP B 2 265 ? 160.287 175.320 185.313 1.00 90.22 265 ASP C N 1
ATOM 7508 C CA . ASP B 2 265 ? 160.927 176.496 185.860 1.00 90.22 265 ASP C CA 1
ATOM 7509 C C . ASP B 2 265 ? 162.446 176.312 185.819 1.00 90.22 265 ASP C C 1
ATOM 7510 O O . ASP B 2 265 ? 163.071 175.797 186.749 1.00 90.22 265 ASP C O 1
ATOM 7519 N N . ARG B 2 266 ? 163.060 176.743 184.711 1.00 89.60 266 ARG C N 1
ATOM 7520 C CA . ARG B 2 266 ? 164.507 176.642 184.459 1.00 89.60 266 ARG C CA 1
ATOM 7521 C C . ARG B 2 266 ? 165.386 177.394 185.467 1.00 89.60 266 ARG C C 1
ATOM 7522 O O . ARG B 2 266 ? 166.605 177.248 185.405 1.00 89.60 266 ARG C O 1
ATOM 7543 N N . ARG B 2 267 ? 164.802 178.100 186.447 1.00 91.84 267 ARG C N 1
ATOM 7544 C CA . ARG B 2 267 ? 165.485 178.415 187.716 1.00 91.84 267 ARG C CA 1
ATOM 7545 C C . ARG B 2 267 ? 166.144 177.165 188.305 1.00 91.84 267 ARG C C 1
ATOM 7546 O O . ARG B 2 267 ? 167.294 177.227 188.729 1.00 91.84 267 ARG C O 1
ATOM 7567 N N . TYR B 2 268 ? 165.413 176.043 188.335 1.00 94.54 268 TYR C N 1
ATOM 7568 C CA . TYR B 2 268 ? 165.750 174.889 189.169 1.00 94.54 268 TYR C CA 1
ATOM 7569 C C . TYR B 2 268 ? 165.863 173.529 188.476 1.00 94.54 268 TYR C C 1
ATOM 7570 O O . TYR B 2 268 ? 166.186 172.539 189.127 1.00 94.54 268 TYR C O 1
ATOM 7588 N N . LYS B 2 269 ? 165.853 173.538 187.141 1.00 94.90 269 LYS C N 1
ATOM 7589 C CA . LYS B 2 269 ? 166.511 172.528 186.301 1.00 94.90 269 LYS C CA 1
ATOM 7590 C C . LYS B 2 269 ? 167.825 172.089 186.913 1.00 94.90 269 LYS C C 1
ATOM 7591 O O . LYS B 2 269 ? 168.131 170.905 186.919 1.00 94.90 269 LYS C O 1
ATOM 7610 N N . GLU B 2 270 ? 168.597 173.066 187.389 1.00 95.04 270 GLU C N 1
ATOM 7611 C CA . GLU B 2 270 ? 170.014 172.959 187.735 1.00 95.04 270 GLU C CA 1
ATOM 7612 C C . GLU B 2 270 ? 170.342 171.746 188.587 1.00 95.04 270 GLU C C 1
ATOM 7613 O O . GLU B 2 270 ? 171.422 171.185 188.469 1.00 95.04 270 GLU C O 1
ATOM 7625 N N . ALA B 2 271 ? 169.428 171.291 189.433 1.00 96.61 271 ALA C N 1
ATOM 7626 C CA . ALA B 2 271 ? 169.735 170.163 190.284 1.00 96.61 271 ALA C CA 1
ATOM 7627 C C . ALA B 2 271 ? 169.783 168.819 189.530 1.00 96.61 271 ALA C C 1
ATOM 7628 O O . ALA B 2 271 ? 170.444 167.885 189.987 1.00 96.61 271 ALA C O 1
ATOM 7635 N N . TYR B 2 272 ? 169.241 168.734 188.311 1.00 97.07 272 TYR C N 1
ATOM 7636 C CA . TYR B 2 272 ? 169.550 167.623 187.407 1.00 97.07 272 TYR C CA 1
ATOM 7637 C C . TYR B 2 272 ? 170.973 167.663 186.842 1.00 97.07 272 TYR C C 1
ATOM 7638 O O . TYR B 2 272 ? 171.385 166.709 186.190 1.00 97.07 272 TYR C O 1
ATOM 7656 N N . ASP B 2 273 ? 171.771 168.686 187.142 1.00 96.51 273 ASP C N 1
ATOM 7657 C CA . ASP B 2 273 ? 173.219 168.614 186.947 1.00 96.51 273 ASP C CA 1
ATOM 7658 C C . ASP B 2 273 ? 173.879 167.535 187.829 1.00 96.51 273 ASP C C 1
ATOM 7659 O O . ASP B 2 273 ? 175.013 167.146 187.544 1.00 96.51 273 ASP C O 1
ATOM 7668 N N . TYR B 2 274 ? 173.210 167.026 188.878 1.00 97.07 274 TYR C N 1
ATOM 7669 C CA . TYR B 2 274 ? 173.750 165.946 189.713 1.00 97.07 274 TYR C CA 1
ATOM 7670 C C . TYR B 2 274 ? 172.901 164.679 189.800 1.00 97.07 274 TYR C C 1
ATOM 7671 O O . TYR B 2 274 ? 173.476 163.594 189.837 1.00 97.07 274 TYR C O 1
ATOM 7689 N N . CYS B 2 275 ? 171.568 164.747 189.768 1.00 97.74 275 CYS C N 1
ATOM 7690 C CA . CYS B 2 275 ? 170.749 163.527 189.814 1.00 97.74 275 CYS C CA 1
ATOM 7691 C C . CYS B 2 275 ? 171.146 162.525 188.717 1.00 97.74 275 CYS C C 1
ATOM 7692 O O . CYS B 2 275 ? 171.429 161.374 189.011 1.00 97.74 275 CYS C O 1
ATOM 7700 N N . ALA B 2 276 ? 171.289 162.954 187.464 1.00 97.64 276 ALA C N 1
ATOM 7701 C CA . ALA B 2 276 ? 171.698 162.068 186.372 1.00 97.64 276 ALA C CA 1
ATOM 7702 C C . ALA B 2 276 ? 173.121 161.495 186.522 1.00 97.64 276 ALA C C 1
ATOM 7703 O O . ALA B 2 276 ? 173.457 160.514 185.860 1.00 97.64 276 ALA C O 1
ATOM 7710 N N . GLN B 2 277 ? 173.952 162.079 187.389 1.00 96.73 277 GLN C N 1
ATOM 7711 C CA . GLN B 2 277 ? 175.243 161.515 187.762 1.00 96.73 277 GLN C CA 1
ATOM 7712 C C . GLN B 2 277 ? 175.122 160.514 188.917 1.00 96.73 277 GLN C C 1
ATOM 7713 O O . GLN B 2 277 ? 175.705 159.435 188.852 1.00 96.73 277 GLN C O 1
ATOM 7727 N N . GLN B 2 278 ? 174.332 160.827 189.947 1.00 95.95 278 GLN C N 1
ATOM 7728 C CA . GLN B 2 278 ? 174.025 159.878 191.015 1.00 95.95 278 GLN C CA 1
ATOM 7729 C C . GLN B 2 278 ? 173.369 158.613 190.481 1.00 95.95 278 GLN C C 1
ATOM 7730 O O . GLN B 2 278 ? 173.687 157.500 190.896 1.00 95.95 278 GLN C O 1
ATOM 7744 N N . MET B 2 279 ? 172.414 158.780 189.578 1.00 96.22 279 MET C N 1
ATOM 7745 C CA . MET B 2 279 ? 171.376 157.792 189.358 1.00 96.22 279 MET C CA 1
ATOM 7746 C C . MET B 2 279 ? 171.690 156.855 188.192 1.00 96.22 279 MET C C 1
ATOM 7747 O O . MET B 2 279 ? 170.937 156.771 187.224 1.00 96.22 279 MET C O 1
ATOM 7761 N N . GLN B 2 280 ? 172.799 156.120 188.310 1.00 95.42 280 GLN C N 1
ATOM 7762 C CA . GLN B 2 280 ? 173.071 154.914 187.516 1.00 95.42 280 GLN C CA 1
ATOM 7763 C C . GLN B 2 280 ? 173.655 153.802 188.385 1.00 95.42 280 GLN C C 1
ATOM 7764 O O . GLN B 2 280 ? 173.024 152.775 188.613 1.00 95.42 280 GLN C O 1
ATOM 7778 N N . ASP B 2 281 ? 174.864 154.017 188.890 1.00 95.35 281 ASP C N 1
ATOM 7779 C CA . ASP B 2 281 ? 175.688 152.968 189.494 1.00 95.35 281 ASP C CA 1
ATOM 7780 C C . ASP B 2 281 ? 175.135 152.413 190.807 1.00 95.35 281 ASP C C 1
ATOM 7781 O O . ASP B 2 281 ? 175.591 151.373 191.277 1.00 95.35 281 ASP C O 1
ATOM 7790 N N . ALA B 2 282 ? 174.103 153.048 191.362 1.00 95.05 282 ALA C N 1
ATOM 7791 C CA . ALA B 2 282 ? 173.339 152.525 192.488 1.00 95.05 282 ALA C CA 1
ATOM 7792 C C . ALA B 2 282 ? 172.718 151.141 192.205 1.00 95.05 282 ALA C C 1
ATOM 7793 O O . ALA B 2 282 ? 172.718 150.282 193.085 1.00 95.05 282 ALA C O 1
ATOM 7800 N N . LEU B 2 283 ? 172.197 150.913 190.990 1.00 95.07 283 LEU C N 1
ATOM 7801 C CA . LEU B 2 283 ? 171.536 149.652 190.590 1.00 95.07 283 LEU C CA 1
ATOM 7802 C C . LEU B 2 283 ? 171.829 149.221 189.141 1.00 95.07 283 LEU C C 1
ATOM 7803 O O . LEU B 2 283 ? 171.403 148.145 188.722 1.00 95.07 283 LEU C O 1
ATOM 7819 N N . ARG B 2 284 ? 172.474 150.088 188.355 1.00 94.32 284 ARG C N 1
ATOM 7820 C CA . ARG B 2 284 ? 172.570 150.039 186.887 1.00 94.32 284 ARG C CA 1
ATOM 7821 C C . ARG B 2 284 ? 171.274 149.547 186.212 1.00 94.32 284 ARG C C 1
ATOM 7822 O O . ARG B 2 284 ? 171.276 148.558 185.472 1.00 94.32 284 ARG C O 1
ATOM 7843 N N . PRO B 2 285 ? 170.131 150.206 186.492 1.00 93.40 285 PRO C N 1
ATOM 7844 C CA . PRO B 2 285 ? 168.821 149.762 186.033 1.00 93.40 285 PRO C CA 1
ATOM 7845 C C . PRO B 2 285 ? 168.679 149.783 184.516 1.00 93.40 285 PRO C C 1
ATOM 7846 O O . PRO B 2 285 ? 167.913 149.003 183.968 1.00 93.40 285 PRO C O 1
ATOM 7857 N N . GLU B 2 286 ? 169.445 150.617 183.820 1.00 85.24 286 GLU C N 1
ATOM 7858 C CA . GLU B 2 286 ? 169.530 150.618 182.367 1.00 85.24 286 GLU C CA 1
ATOM 7859 C C . GLU B 2 286 ? 170.051 149.288 181.823 1.00 85.24 286 GLU C C 1
ATOM 7860 O O . GLU B 2 286 ? 169.537 148.764 180.838 1.00 85.24 286 GLU C O 1
ATOM 7872 N N . ASP B 2 287 ? 171.049 148.716 182.491 1.00 86.97 287 ASP C N 1
ATOM 7873 C CA . ASP B 2 287 ? 171.578 147.416 182.129 1.00 86.97 287 ASP C CA 1
ATOM 7874 C C . ASP B 2 287 ? 170.591 146.310 182.522 1.00 86.97 287 ASP C C 1
ATOM 7875 O O . ASP B 2 287 ? 170.507 145.294 181.834 1.00 86.97 287 ASP C O 1
ATOM 7884 N N . GLN B 2 288 ? 169.777 146.521 183.564 1.00 87.58 288 GLN C N 1
ATOM 7885 C CA . GLN B 2 288 ? 168.668 145.617 183.892 1.00 87.58 288 GLN C CA 1
ATOM 7886 C C . GLN B 2 288 ? 167.505 145.718 182.890 1.00 87.58 288 GLN C C 1
ATOM 7887 O O . GLN B 2 288 ? 166.804 144.737 182.644 1.00 87.58 288 GLN C O 1
ATOM 7901 N N . TYR B 2 289 ? 167.292 146.891 182.294 1.00 84.46 289 TYR C N 1
ATOM 7902 C CA . TYR B 2 289 ? 166.232 147.134 181.323 1.00 84.46 289 TYR C CA 1
ATOM 7903 C C . TYR B 2 289 ? 166.573 146.640 179.909 1.00 84.46 289 TYR C C 1
ATOM 7904 O O . TYR B 2 289 ? 165.747 145.963 179.297 1.00 84.46 289 TYR C O 1
ATOM 7922 N N . ARG B 2 290 ? 167.773 146.953 179.404 1.00 78.85 290 ARG C N 1
ATOM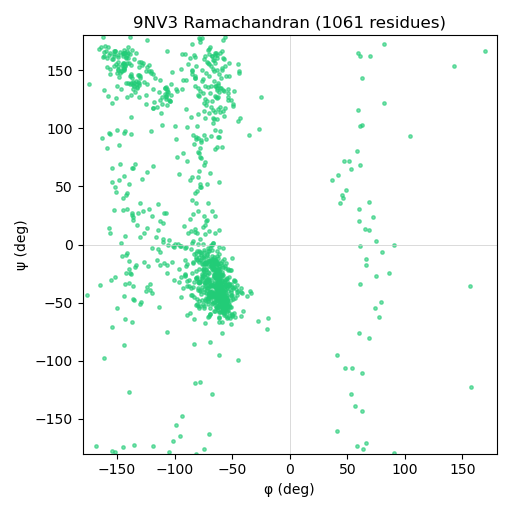 7923 C CA . ARG B 2 290 ? 168.339 146.513 178.110 1.00 78.85 290 ARG C CA 1
ATOM 7924 C C . ARG B 2 290 ? 167.334 146.523 176.944 1.00 78.85 290 ARG C C 1
ATOM 7925 O O . ARG B 2 290 ? 167.159 147.548 176.294 1.00 78.85 290 ARG C O 1
ATOM 7946 N N . LEU B 2 291 ? 166.699 145.390 176.655 1.00 74.03 291 LEU C N 1
ATOM 7947 C CA . LEU B 2 291 ? 165.831 145.184 175.491 1.00 74.03 291 LEU C CA 1
ATOM 7948 C C . LEU B 2 291 ? 164.387 145.690 175.656 1.00 74.03 291 LEU C C 1
ATOM 7949 O O . LEU B 2 291 ? 163.533 145.384 174.823 1.00 74.03 291 LEU C O 1
ATOM 7965 N N . SER B 2 292 ? 164.077 146.456 176.700 1.00 78.99 292 SER C N 1
ATOM 7966 C CA . SER B 2 292 ? 162.757 147.087 176.850 1.00 78.99 292 SER C CA 1
ATOM 7967 C C . SER B 2 292 ? 162.374 147.958 175.642 1.00 78.99 292 SER C C 1
ATOM 7968 O O . SER B 2 292 ? 163.233 148.608 175.047 1.00 78.99 292 SER C O 1
ATOM 7976 N N . SER B 2 293 ? 161.085 147.992 175.282 1.00 80.68 293 SER C N 1
ATOM 7977 C CA . SER B 2 293 ? 160.566 148.682 174.080 1.00 80.68 293 SER C CA 1
ATOM 7978 C C . SER B 2 293 ? 160.968 150.174 173.965 1.00 80.68 293 SER C C 1
ATOM 7979 O O . SER B 2 293 ? 160.667 150.942 174.879 1.00 80.68 293 SER C O 1
ATOM 7987 N N . PRO B 2 294 ? 161.604 150.626 172.863 1.00 86.76 294 PRO C N 1
ATOM 7988 C CA . PRO B 2 294 ? 162.068 152.010 172.703 1.00 86.76 294 PRO C CA 1
ATOM 7989 C C . PRO B 2 294 ? 160.975 153.049 172.413 1.00 86.76 294 PRO C C 1
ATOM 7990 O O . PRO B 2 294 ? 160.935 154.092 173.057 1.00 86.76 294 PRO C O 1
ATOM 8001 N N . TYR B 2 295 ? 160.116 152.821 171.416 1.00 86.10 295 TYR C N 1
ATOM 8002 C CA . TYR B 2 295 ? 159.239 153.878 170.889 1.00 86.10 295 TYR C CA 1
ATOM 8003 C C . TYR B 2 295 ? 158.185 154.369 171.888 1.00 86.10 295 TYR C C 1
ATOM 8004 O O . TYR B 2 295 ? 157.764 155.524 171.856 1.00 86.10 295 TYR C O 1
ATOM 8022 N N . ASP B 2 296 ? 157.803 153.501 172.817 1.00 88.64 296 ASP C N 1
ATOM 8023 C CA . ASP B 2 296 ? 156.926 153.809 173.945 1.00 88.64 296 ASP C CA 1
ATOM 8024 C C . ASP B 2 296 ? 157.555 154.776 174.962 1.00 88.64 296 ASP C C 1
ATOM 8025 O O . ASP B 2 296 ? 156.837 155.418 175.724 1.00 88.64 296 ASP C O 1
ATOM 8034 N N . LEU B 2 297 ? 158.884 154.915 174.995 1.00 92.39 297 LEU C N 1
ATOM 8035 C CA . LEU B 2 297 ? 159.557 155.778 175.968 1.00 92.39 297 LEU C CA 1
ATOM 8036 C C . LEU B 2 297 ? 159.540 157.257 175.592 1.00 92.39 297 LEU C C 1
ATOM 8037 O O . LEU B 2 297 ? 160.163 158.054 176.285 1.00 92.39 297 LEU C O 1
ATOM 8053 N N . HIS B 2 298 ? 158.771 157.655 174.576 1.00 89.72 298 HIS C N 1
ATOM 8054 C CA . HIS B 2 298 ? 158.412 159.049 174.314 1.00 89.72 298 HIS C CA 1
ATOM 8055 C C . HIS B 2 298 ? 158.044 159.796 175.608 1.00 89.72 298 HIS C C 1
ATOM 8056 O O . HIS B 2 298 ? 158.491 160.917 175.829 1.00 89.72 298 HIS C O 1
ATOM 8070 N N . GLU B 2 299 ? 157.371 159.087 176.512 1.00 89.47 299 GLU C N 1
ATOM 8071 C CA . GLU B 2 299 ? 157.009 159.442 177.879 1.00 89.47 299 GLU C CA 1
ATOM 8072 C C . GLU B 2 299 ? 158.178 159.873 178.776 1.00 89.47 299 GLU C C 1
ATOM 8073 O O . GLU B 2 299 ? 158.060 160.871 179.486 1.00 89.47 299 GLU C O 1
ATOM 8085 N N . CYS B 2 300 ? 159.279 159.119 178.791 1.00 93.70 300 CYS C N 1
ATOM 8086 C CA . CYS B 2 300 ? 160.226 159.104 179.910 1.00 93.70 300 CYS C CA 1
ATOM 8087 C C . CYS B 2 300 ? 161.507 159.880 179.608 1.00 93.70 300 CYS C C 1
ATOM 8088 O O . CYS B 2 300 ? 162.220 159.549 178.665 1.00 93.70 300 CYS C O 1
ATOM 8096 N N . GLU B 2 301 ? 161.860 160.873 180.421 1.00 93.56 301 GLU C N 1
ATOM 8097 C CA . GLU B 2 301 ? 163.040 161.728 180.214 1.00 93.56 301 GLU C CA 1
ATOM 8098 C C . GLU B 2 301 ? 164.056 161.656 181.365 1.00 93.56 301 GLU C C 1
ATOM 8099 O O . GLU B 2 301 ? 164.837 162.580 181.586 1.00 93.56 301 GLU C O 1
ATOM 8111 N N . THR B 2 302 ? 164.061 160.559 182.119 1.00 95.97 302 THR C N 1
ATOM 8112 C CA . THR B 2 302 ? 164.735 160.514 183.424 1.00 95.97 302 THR C CA 1
ATOM 8113 C C . THR B 2 302 ? 166.264 160.619 183.366 1.00 95.97 302 THR C C 1
ATOM 8114 O O . THR B 2 302 ? 166.858 161.167 184.290 1.00 95.97 302 THR C O 1
ATOM 8125 N N . THR B 2 303 ? 166.939 160.120 182.329 1.00 95.98 303 THR C N 1
ATOM 8126 C CA . THR B 2 303 ? 168.413 160.009 182.336 1.00 95.98 303 THR C CA 1
ATOM 8127 C C . THR B 2 303 ? 169.031 159.955 180.933 1.00 95.98 303 THR C C 1
ATOM 8128 O O . THR B 2 303 ? 168.372 159.576 179.963 1.00 95.98 303 THR C O 1
ATOM 8139 N N . LEU B 2 304 ? 170.347 160.197 180.845 1.00 93.68 304 LEU C N 1
ATOM 8140 C CA . LEU B 2 304 ? 171.160 159.863 179.666 1.00 93.68 304 LEU C CA 1
ATOM 8141 C C . LEU B 2 304 ? 171.022 158.384 179.281 1.00 93.68 304 LEU C C 1
ATOM 8142 O O . LEU B 2 304 ? 170.994 158.019 178.110 1.00 93.68 304 LEU C O 1
ATOM 8158 N N . SER B 2 305 ? 170.928 157.511 180.275 1.00 93.04 305 SER C N 1
ATOM 8159 C CA . SER B 2 305 ? 170.795 156.088 180.028 1.00 93.04 305 SER C CA 1
ATOM 8160 C C . SER B 2 305 ? 169.443 155.702 179.424 1.00 93.04 305 SER C C 1
ATOM 8161 O O . SER B 2 305 ? 169.437 154.911 178.490 1.00 93.04 305 SER C O 1
ATOM 8169 N N . ILE B 2 306 ? 168.305 156.258 179.852 1.00 93.30 306 ILE C N 1
ATOM 8170 C CA . ILE B 2 306 ? 167.002 156.006 179.211 1.00 93.30 306 ILE C CA 1
ATOM 8171 C C . ILE B 2 306 ? 167.124 156.310 177.732 1.00 93.30 306 ILE C C 1
ATOM 8172 O O . ILE B 2 306 ? 166.817 155.490 176.876 1.00 93.30 306 ILE C O 1
ATOM 8188 N N . GLU B 2 307 ? 167.661 157.485 177.447 1.00 93.22 307 GLU C N 1
ATOM 8189 C CA . GLU B 2 307 ? 167.846 157.957 176.093 1.00 93.22 307 GLU C CA 1
ATOM 8190 C C . GLU B 2 307 ? 168.726 156.959 175.328 1.00 93.22 307 GLU C C 1
ATOM 8191 O O . GLU B 2 307 ? 168.307 156.363 174.339 1.00 93.22 307 GLU C O 1
ATOM 8203 N N . GLN B 2 308 ? 169.911 156.659 175.849 1.00 90.82 308 GLN C N 1
ATOM 8204 C CA . GLN B 2 308 ? 170.819 155.734 175.201 1.00 90.82 308 GLN C CA 1
ATOM 8205 C C . GLN B 2 308 ? 170.241 154.319 175.133 1.00 90.82 308 GLN C C 1
ATOM 8206 O O . GLN B 2 308 ? 170.612 153.574 174.234 1.00 90.82 308 GLN C O 1
ATOM 8220 N N . THR B 2 309 ? 169.271 153.957 175.975 1.00 88.72 309 THR C N 1
ATOM 8221 C CA . THR B 2 309 ? 168.518 152.702 175.846 1.00 88.72 309 THR C CA 1
ATOM 8222 C C . THR B 2 309 ? 167.752 152.719 174.548 1.00 88.72 309 THR C C 1
ATOM 8223 O O . THR B 2 309 ? 167.895 151.834 173.715 1.00 88.72 309 THR C O 1
ATOM 8234 N N . ILE B 2 310 ? 166.967 153.767 174.364 1.00 91.56 310 ILE C N 1
ATOM 8235 C CA . ILE B 2 310 ? 166.111 153.928 173.210 1.00 91.56 310 ILE C CA 1
ATOM 8236 C C . ILE B 2 310 ? 166.961 154.012 171.948 1.00 91.56 310 ILE C C 1
ATOM 8237 O O . ILE B 2 310 ? 166.623 153.363 170.962 1.00 91.56 310 ILE C O 1
ATOM 8253 N N . ILE B 2 311 ? 168.102 154.717 172.005 1.00 91.75 311 ILE C N 1
ATOM 8254 C CA . ILE B 2 311 ? 169.076 154.730 170.911 1.00 91.75 311 ILE C CA 1
ATOM 8255 C C . ILE B 2 311 ? 169.390 153.307 170.546 1.00 91.75 311 ILE C C 1
ATOM 8256 O O . ILE B 2 311 ? 169.125 152.891 169.433 1.00 91.75 311 ILE C O 1
ATOM 8272 N N . HIS B 2 312 ? 169.972 152.563 171.476 1.00 85.39 312 HIS C N 1
ATOM 8273 C CA . HIS B 2 312 ? 170.549 151.300 171.099 1.00 85.39 312 HIS C CA 1
ATOM 8274 C C . HIS B 2 312 ? 169.450 150.302 170.750 1.00 85.39 312 HIS C C 1
ATOM 8275 O O . HIS B 2 312 ? 169.608 149.512 169.829 1.00 85.39 312 HIS C O 1
ATOM 8289 N N . ALA B 2 313 ? 168.279 150.406 171.361 1.00 82.18 313 ALA C N 1
ATOM 8290 C CA . ALA B 2 313 ? 167.103 149.637 171.001 1.00 82.18 313 ALA C CA 1
ATOM 8291 C C . ALA B 2 313 ? 166.591 149.947 169.581 1.00 82.18 313 ALA C C 1
ATOM 8292 O O . ALA B 2 313 ? 165.980 149.093 168.946 1.00 82.18 313 ALA C O 1
ATOM 8299 N N . LEU B 2 314 ? 166.876 151.124 169.029 1.00 88.81 314 LEU C N 1
ATOM 8300 C CA . LEU B 2 314 ? 166.508 151.482 167.656 1.00 88.81 314 LEU C CA 1
ATOM 8301 C C . LEU B 2 314 ? 167.651 151.358 166.646 1.00 88.81 314 LEU C C 1
ATOM 8302 O O . LEU B 2 314 ? 167.435 150.943 165.512 1.00 88.81 314 LEU C O 1
ATOM 8318 N N . VAL B 2 315 ? 168.885 151.572 167.080 1.00 85.42 315 VAL C N 1
ATOM 8319 C CA . VAL B 2 315 ? 170.095 151.133 166.386 1.00 85.42 315 VAL C CA 1
ATOM 8320 C C . VAL B 2 315 ? 169.998 149.637 166.143 1.00 85.42 315 VAL C C 1
ATOM 8321 O O . VAL B 2 315 ? 170.207 149.186 165.028 1.00 85.42 315 VAL C O 1
ATOM 8334 N N . THR B 2 316 ? 169.546 148.882 167.147 1.00 75.29 316 THR C N 1
ATOM 8335 C CA . THR B 2 316 ? 169.140 147.483 167.006 1.00 75.29 316 THR C CA 1
ATOM 8336 C C . THR B 2 316 ? 168.132 147.357 165.882 1.00 75.29 316 THR C C 1
ATOM 8337 O O . THR B 2 316 ? 168.427 146.716 164.886 1.00 75.29 316 THR C O 1
ATOM 8348 N N . GLN B 2 317 ? 167.005 148.053 165.966 1.00 75.09 317 GLN C N 1
ATOM 8349 C CA . GLN B 2 317 ? 165.978 148.005 164.937 1.00 75.09 317 GLN C CA 1
ATOM 8350 C C . GLN B 2 317 ? 166.457 148.435 163.534 1.00 75.09 317 GLN C C 1
ATOM 8351 O O . GLN B 2 317 ? 165.785 148.133 162.551 1.00 75.09 317 GLN C O 1
ATOM 8365 N N . LEU B 2 318 ? 167.628 149.065 163.401 1.00 81.94 318 LEU C N 1
ATOM 8366 C CA . LEU B 2 318 ? 168.198 149.463 162.119 1.00 81.94 318 LEU C CA 1
ATOM 8367 C C . LEU B 2 318 ? 169.492 148.762 161.707 1.00 81.94 318 LEU C C 1
ATOM 8368 O O . LEU B 2 318 ? 169.929 148.903 160.572 1.00 81.94 318 LEU C O 1
ATOM 8384 N N . LEU B 2 319 ? 170.035 147.915 162.561 1.00 72.46 319 LEU C N 1
ATOM 8385 C CA . LEU B 2 319 ? 170.992 146.878 162.192 1.00 72.46 319 LEU C CA 1
ATOM 8386 C C . LEU B 2 319 ? 170.252 145.568 161.900 1.00 72.46 319 LEU C C 1
ATOM 8387 O O . LEU B 2 319 ? 170.548 144.881 160.930 1.00 72.46 319 LEU C O 1
ATOM 8403 N N . GLU B 2 320 ? 169.202 145.289 162.678 1.00 61.81 320 GLU C N 1
ATOM 8404 C CA . GLU B 2 320 ? 168.045 144.492 162.254 1.00 61.81 320 GLU C CA 1
ATOM 8405 C C . GLU B 2 320 ? 167.339 145.160 161.072 1.00 61.81 320 GLU C C 1
ATOM 8406 O O . GLU B 2 320 ? 166.645 144.502 160.305 1.00 61.81 320 GLU C O 1
ATOM 8418 N N . GLU B 2 321 ? 167.569 146.461 160.910 1.00 55.82 321 GLU C N 1
ATOM 8419 C CA . GLU B 2 321 ? 167.439 147.143 159.642 1.00 55.82 321 GLU C CA 1
ATOM 8420 C C . GLU B 2 321 ? 166.017 147.062 159.097 1.00 55.82 321 GLU C C 1
ATOM 8421 O O . GLU B 2 321 ? 165.708 146.419 158.097 1.00 55.82 321 GLU C O 1
ATOM 8433 N N . SER B 2 322 ? 165.143 147.759 159.810 1.00 48.21 322 SER C N 1
ATOM 8434 C CA . SER B 2 322 ? 163.719 147.930 159.564 1.00 48.21 322 SER C CA 1
ATOM 8435 C C . SER B 2 322 ? 163.376 148.613 158.223 1.00 48.21 322 SER C C 1
ATOM 8436 O O . SER B 2 322 ? 162.620 149.581 158.236 1.00 48.21 322 SER C O 1
ATOM 8444 N N . THR B 2 323 ? 163.862 148.131 157.060 1.00 45.91 323 THR C N 1
ATOM 8445 C CA . THR B 2 323 ? 163.275 148.518 155.759 1.00 45.91 323 THR C CA 1
ATOM 8446 C C . THR B 2 323 ? 161.775 148.313 155.841 1.00 45.91 323 THR C C 1
ATOM 8447 O O . THR B 2 323 ? 161.014 149.270 155.778 1.00 45.91 323 THR C O 1
ATOM 8458 N N . THR B 2 324 ? 161.365 147.072 156.092 1.00 51.63 324 THR C N 1
ATOM 8459 C CA . THR B 2 324 ? 160.013 146.739 156.537 1.00 51.63 324 THR C CA 1
ATOM 8460 C C . THR B 2 324 ? 159.743 147.502 157.830 1.00 51.63 324 THR C C 1
ATOM 8461 O O . THR B 2 324 ? 160.438 147.293 158.824 1.00 51.63 324 THR C O 1
ATOM 8472 N N . LEU B 2 325 ? 158.795 148.436 157.802 1.00 65.85 325 LEU C N 1
ATOM 8473 C CA . LEU B 2 325 ? 158.846 149.578 158.705 1.00 65.85 325 LEU C CA 1
ATOM 8474 C C . LEU B 2 325 ? 157.817 149.492 159.828 1.00 65.85 325 LEU C C 1
ATOM 8475 O O . LEU B 2 325 ? 156.627 149.317 159.580 1.00 65.85 325 LEU C O 1
ATOM 8491 N N . ASP B 2 326 ? 158.265 149.674 161.068 1.00 73.31 326 ASP C N 1
ATOM 8492 C CA . ASP B 2 326 ? 157.406 149.706 162.258 1.00 73.31 326 ASP C CA 1
ATOM 8493 C C . ASP B 2 326 ? 156.671 151.051 162.417 1.00 73.31 326 ASP C C 1
ATOM 8494 O O . ASP B 2 326 ? 156.751 151.703 163.456 1.00 73.31 326 ASP C O 1
ATOM 8503 N N . ARG B 2 327 ? 156.033 151.512 161.333 1.00 78.78 327 ARG C N 1
ATOM 8504 C CA . ARG B 2 327 ? 155.745 152.926 161.036 1.00 78.78 327 ARG C CA 1
ATOM 8505 C C . ARG B 2 327 ? 155.251 153.771 162.204 1.00 78.78 327 ARG C C 1
ATOM 8506 O O . ARG B 2 327 ? 155.878 154.758 162.563 1.00 78.78 327 ARG C O 1
ATOM 8527 N N . GLU B 2 328 ? 154.110 153.441 162.799 1.00 80.13 328 GLU C N 1
ATOM 8528 C CA . GLU B 2 328 ? 153.524 154.336 163.803 1.00 80.13 328 GLU C CA 1
ATOM 8529 C C . GLU B 2 328 ? 154.324 154.348 165.120 1.00 80.13 328 GLU C C 1
ATOM 8530 O O . GLU B 2 328 ? 154.394 155.383 165.774 1.00 80.13 328 GLU C O 1
ATOM 8542 N N . ALA B 2 329 ? 155.003 153.257 165.490 1.00 83.57 329 ALA C N 1
ATOM 8543 C CA . ALA B 2 329 ? 155.950 153.279 166.603 1.00 83.57 329 ALA C CA 1
ATOM 8544 C C . ALA B 2 329 ? 157.190 154.097 166.217 1.00 83.57 329 ALA C C 1
ATOM 8545 O O . ALA B 2 329 ? 157.601 154.991 166.952 1.00 83.57 329 ALA C O 1
ATOM 8552 N N . PHE B 2 330 ? 157.677 153.906 164.992 1.00 87.67 330 PHE C N 1
ATOM 8553 C CA . PHE B 2 330 ? 158.669 154.760 164.354 1.00 87.67 330 PHE C CA 1
ATOM 8554 C C . PHE B 2 330 ? 158.355 156.250 164.511 1.00 87.67 330 PHE C C 1
ATOM 8555 O O . PHE B 2 330 ? 159.258 157.026 164.800 1.00 87.67 330 PHE C O 1
ATOM 8572 N N . LYS B 2 331 ? 157.083 156.648 164.375 1.00 87.28 331 LYS C N 1
ATOM 8573 C CA . LYS B 2 331 ? 156.595 158.013 164.620 1.00 87.28 331 LYS C CA 1
ATOM 8574 C C . LYS B 2 331 ? 156.413 158.364 166.100 1.00 87.28 331 LYS C C 1
ATOM 8575 O O . LYS B 2 331 ? 156.708 159.496 166.477 1.00 87.28 331 LYS C O 1
ATOM 8594 N N . LYS B 2 332 ? 155.911 157.438 166.928 1.00 89.03 332 LYS C N 1
ATOM 8595 C CA . LYS B 2 332 ? 155.449 157.635 168.328 1.00 89.03 332 LYS C CA 1
ATOM 8596 C C . LYS B 2 332 ? 156.401 158.457 169.193 1.00 89.03 332 LYS C C 1
ATOM 8597 O O . LYS B 2 332 ? 155.999 159.220 170.065 1.00 89.03 332 LYS C O 1
ATOM 8616 N N . LEU B 2 333 ? 157.679 158.273 168.926 1.00 91.82 333 LEU C N 1
ATOM 8617 C CA . LEU B 2 333 ? 158.781 158.825 169.682 1.00 91.82 333 LEU C CA 1
ATOM 8618 C C . LEU B 2 333 ? 159.194 160.260 169.260 1.00 91.82 333 LEU C C 1
ATOM 8619 O O . LEU B 2 333 ? 159.502 161.096 170.104 1.00 91.82 333 LEU C O 1
ATOM 8635 N N . LEU B 2 334 ? 159.151 160.578 167.966 1.00 93.37 334 LEU C N 1
ATOM 8636 C CA . LEU B 2 334 ? 160.035 161.581 167.348 1.00 93.37 334 LEU C CA 1
ATOM 8637 C C . LEU B 2 334 ? 159.918 163.015 167.881 1.00 93.37 334 LEU C C 1
ATOM 8638 O O . LEU B 2 334 ? 160.855 163.522 168.499 1.00 93.37 334 LEU C O 1
ATOM 8654 N N . SER B 2 335 ? 158.772 163.663 167.653 1.00 90.04 335 SER C N 1
ATOM 8655 C CA . SER B 2 335 ? 158.535 165.047 168.090 1.00 90.04 335 SER C CA 1
ATOM 8656 C C . SER B 2 335 ? 158.550 165.161 169.608 1.00 90.04 335 SER C C 1
ATOM 8657 O O . SER B 2 335 ? 159.093 166.122 170.156 1.00 90.04 335 SER C O 1
ATOM 8665 N N . GLU B 2 336 ? 158.016 164.149 170.303 1.00 90.89 336 GLU C N 1
ATOM 8666 C CA . GLU B 2 336 ? 158.050 164.119 171.759 1.00 90.89 336 GLU C CA 1
ATOM 8667 C C . GLU B 2 336 ? 159.484 164.196 172.233 1.00 90.89 336 GLU C C 1
ATOM 8668 O O . GLU B 2 336 ? 159.802 165.124 172.966 1.00 90.89 336 GLU C O 1
ATOM 8680 N N . ARG B 2 337 ? 160.375 163.328 171.754 1.00 93.33 337 ARG C N 1
ATOM 8681 C CA . ARG B 2 337 ? 161.770 163.432 172.165 1.00 93.33 337 ARG C CA 1
ATOM 8682 C C . ARG B 2 337 ? 162.348 164.782 171.814 1.00 93.33 337 ARG C C 1
ATOM 8683 O O . ARG B 2 337 ? 162.811 165.450 172.717 1.00 93.33 337 ARG C O 1
ATOM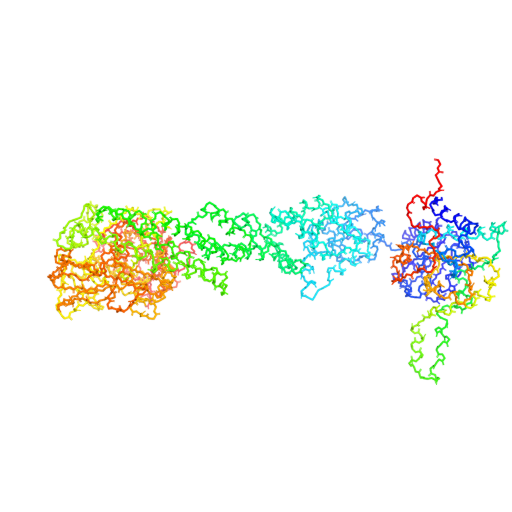 8704 N N . GLN B 2 338 ? 162.214 165.257 170.582 1.00 90.89 338 GLN C N 1
ATOM 8705 C CA . GLN B 2 338 ? 162.716 166.578 170.189 1.00 90.89 338 GLN C CA 1
ATOM 8706 C C . GLN B 2 338 ? 162.280 167.693 171.149 1.00 90.89 338 GLN C C 1
ATOM 8707 O O . GLN B 2 338 ? 163.063 168.587 171.455 1.00 90.89 338 GLN C O 1
ATOM 8721 N N . SER B 2 339 ? 161.059 167.611 171.681 1.00 87.45 339 SER C N 1
ATOM 8722 C CA . SER B 2 339 ? 160.505 168.534 172.678 1.00 87.45 339 SER C CA 1
ATOM 8723 C C . SER B 2 339 ? 160.869 168.248 174.149 1.00 87.45 339 SER C C 1
ATOM 8724 O O . SER B 2 339 ? 160.652 169.103 175.009 1.00 87.45 339 SER C O 1
ATOM 8732 N N . LYS B 2 340 ? 161.368 167.055 174.474 1.00 91.93 340 LYS C N 1
ATOM 8733 C CA . LYS B 2 340 ? 161.637 166.592 175.846 1.00 91.93 340 LYS C CA 1
ATOM 8734 C C . LYS B 2 340 ? 162.983 167.094 176.358 1.00 91.93 340 LYS C C 1
ATOM 8735 O O . LYS B 2 340 ? 163.854 167.466 175.578 1.00 91.93 340 LYS C O 1
ATOM 8754 N N . TYR B 2 341 ? 163.172 167.081 177.673 1.00 93.14 341 TYR C N 1
ATOM 8755 C CA . TYR B 2 341 ? 164.243 167.796 178.352 1.00 93.14 341 TYR C CA 1
ATOM 8756 C C . TYR B 2 341 ? 165.627 167.615 177.725 1.00 93.14 341 TYR C C 1
ATOM 8757 O O . TYR B 2 341 ? 166.214 168.579 177.253 1.00 93.14 341 TYR C O 1
ATOM 8775 N N . TRP B 2 342 ? 166.173 166.403 177.682 1.00 93.58 342 TRP C N 1
ATOM 8776 C CA . TRP B 2 342 ? 167.558 166.227 177.239 1.00 93.58 342 TRP C CA 1
ATOM 8777 C C . TRP B 2 342 ? 167.717 166.718 175.788 1.00 93.58 342 TRP C C 1
ATOM 8778 O O . TRP B 2 342 ? 168.652 167.445 175.486 1.00 93.58 342 TRP C O 1
ATOM 8799 N N . CYS B 2 343 ? 166.756 166.447 174.911 1.00 89.95 343 CYS C N 1
ATOM 8800 C CA . CYS B 2 343 ? 166.718 166.972 173.544 1.00 89.95 343 CYS C CA 1
ATOM 8801 C C . CYS B 2 343 ? 166.747 168.489 173.551 1.00 89.95 343 CYS C C 1
ATOM 8802 O O . CYS B 2 343 ? 167.579 169.102 172.887 1.00 89.95 343 CYS C O 1
ATOM 8810 N N . GLN B 2 344 ? 165.895 169.091 174.370 1.00 88.06 344 GLN C N 1
ATOM 8811 C CA . GLN B 2 344 ? 165.873 170.527 174.557 1.00 88.06 344 GLN C CA 1
ATOM 8812 C C . GLN B 2 344 ? 167.206 171.059 175.100 1.00 88.06 344 GLN C C 1
ATOM 8813 O O . GLN B 2 344 ? 167.608 172.161 174.742 1.00 88.06 344 GLN C O 1
ATOM 8827 N N . THR B 2 345 ? 167.953 170.288 175.892 1.00 91.18 345 THR C N 1
ATOM 8828 C CA . THR B 2 345 ? 169.319 170.680 176.271 1.00 91.18 345 THR C CA 1
ATOM 8829 C C . THR B 2 345 ? 170.317 170.527 175.127 1.00 91.18 345 THR C C 1
ATOM 8830 O O . THR B 2 345 ? 171.271 171.299 175.045 1.00 91.18 345 THR C O 1
ATOM 8841 N N . ARG B 2 346 ? 170.132 169.512 174.279 1.00 88.79 346 ARG C N 1
ATOM 8842 C CA . ARG B 2 346 ? 171.152 168.957 173.385 1.00 88.79 346 ARG C CA 1
ATOM 8843 C C . ARG B 2 346 ? 170.534 168.519 172.050 1.00 88.79 346 ARG C C 1
ATOM 8844 O O . ARG B 2 346 ? 169.972 167.439 171.869 1.00 88.79 346 ARG C O 1
ATOM 8865 N N . GLN B 2 347 ? 170.636 169.430 171.095 1.00 87.88 347 GLN C N 1
ATOM 8866 C CA . GLN B 2 347 ? 170.067 169.356 169.758 1.00 87.88 347 GLN C CA 1
ATOM 8867 C C . GLN B 2 347 ? 170.435 168.080 169.003 1.00 87.88 347 GLN C C 1
ATOM 8868 O O . GLN B 2 347 ? 169.635 167.542 168.252 1.00 87.88 347 GLN C O 1
ATOM 8882 N N . GLU B 2 348 ? 171.640 167.562 169.178 1.00 89.37 348 GLU C N 1
ATOM 8883 C CA . GLU B 2 348 ? 172.084 166.327 168.552 1.00 89.37 348 GLU C CA 1
ATOM 8884 C C . GLU B 2 348 ? 171.141 165.171 168.894 1.00 89.37 348 GLU C C 1
ATOM 8885 O O . GLU B 2 348 ? 170.826 164.329 168.059 1.00 89.37 348 GLU C O 1
ATOM 8897 N N . TYR B 2 349 ? 170.562 165.212 170.088 1.00 92.00 349 TYR C N 1
ATOM 8898 C CA . TYR B 2 349 ? 169.529 164.272 170.421 1.00 92.00 349 TYR C CA 1
ATOM 8899 C C . TYR B 2 349 ? 168.274 164.566 169.641 1.00 92.00 349 TYR C C 1
ATOM 8900 O O . TYR B 2 349 ? 167.729 163.672 169.022 1.00 92.00 349 TYR C O 1
ATOM 8918 N N . CYS B 2 350 ? 167.861 165.821 169.533 1.00 91.18 350 CYS C N 1
ATOM 8919 C CA . CYS B 2 350 ? 166.746 166.142 168.655 1.00 91.18 350 CYS C CA 1
ATOM 8920 C C . CYS B 2 350 ? 166.973 165.585 167.237 1.00 91.18 350 CYS C C 1
ATOM 8921 O O . CYS B 2 350 ? 166.034 165.123 166.586 1.00 91.18 350 CYS C O 1
ATOM 8929 N N . ALA B 2 351 ? 168.225 165.550 166.778 1.00 94.68 351 ALA C N 1
ATOM 8930 C CA . ALA B 2 351 ? 168.558 165.027 165.473 1.00 94.68 351 ALA C CA 1
ATOM 8931 C C . ALA B 2 351 ? 168.257 163.548 165.345 1.00 94.68 351 ALA C C 1
ATOM 8932 O O . ALA B 2 351 ? 167.872 163.105 164.271 1.00 94.68 351 ALA C O 1
ATOM 8939 N N . ILE B 2 352 ? 168.323 162.800 166.434 1.00 96.13 352 ILE C N 1
ATOM 8940 C CA . ILE B 2 352 ? 167.982 161.395 166.438 1.00 96.13 352 ILE C CA 1
ATOM 8941 C C . ILE B 2 352 ? 166.634 161.191 165.817 1.00 96.13 352 ILE C C 1
ATOM 8942 O O . ILE B 2 352 ? 166.420 160.308 165.005 1.00 96.13 352 ILE C O 1
ATOM 8958 N N . TYR B 2 353 ? 165.708 162.040 166.176 1.00 95.56 353 TYR C N 1
ATOM 8959 C CA . TYR B 2 353 ? 164.330 161.828 165.825 1.00 95.56 353 TYR C CA 1
ATOM 8960 C C . TYR B 2 353 ? 164.014 162.163 164.394 1.00 95.56 353 TYR C C 1
ATOM 8961 O O . TYR B 2 353 ? 162.957 161.779 163.924 1.00 95.56 353 TYR C O 1
ATOM 8979 N N . ASP B 2 354 ? 164.946 162.746 163.657 1.00 96.15 354 ASP C N 1
ATOM 8980 C CA . ASP B 2 354 ? 164.838 162.833 162.214 1.00 96.15 354 ASP C CA 1
ATOM 8981 C C . ASP B 2 354 ? 165.873 162.014 161.476 1.00 96.15 354 ASP C C 1
ATOM 8982 O O . ASP B 2 354 ? 165.638 161.621 160.338 1.00 96.15 354 ASP C O 1
ATOM 8991 N N . ALA B 2 355 ? 166.940 161.622 162.151 1.00 97.27 355 ALA C N 1
ATOM 8992 C CA . ALA B 2 355 ? 167.675 160.449 161.759 1.00 97.27 355 ALA C CA 1
ATOM 8993 C C . ALA B 2 355 ? 166.680 159.294 161.689 1.00 97.27 355 ALA C C 1
ATOM 8994 O O . ALA B 2 355 ? 166.739 158.479 160.785 1.00 97.27 355 ALA C O 1
ATOM 9001 N N . LEU B 2 356 ? 165.687 159.297 162.581 1.00 95.68 356 LEU C N 1
ATOM 9002 C CA . LEU B 2 356 ? 164.470 158.517 162.476 1.00 95.68 356 LEU C CA 1
ATOM 9003 C C . LEU B 2 356 ? 163.526 159.068 161.419 1.00 95.68 356 LEU C C 1
ATOM 9004 O O . LEU B 2 356 ? 163.336 158.406 160.417 1.00 95.68 356 LEU C O 1
ATOM 9020 N N . ARG B 2 357 ? 162.926 160.247 161.582 1.00 95.16 357 ARG C N 1
ATOM 9021 C CA . ARG B 2 357 ? 161.833 160.701 160.709 1.00 95.16 357 ARG C CA 1
ATOM 9022 C C . ARG B 2 357 ? 162.151 160.595 159.227 1.00 95.16 357 ARG C C 1
ATOM 9023 O O . ARG B 2 357 ? 161.310 160.211 158.423 1.00 95.16 357 ARG C O 1
ATOM 9044 N N . GLN B 2 358 ? 163.375 160.904 158.850 1.00 96.76 358 GLN C N 1
ATOM 9045 C CA . GLN B 2 358 ? 163.726 160.933 157.447 1.00 96.76 358 GLN C CA 1
ATOM 9046 C C . GLN B 2 358 ? 164.239 159.591 156.964 1.00 96.76 358 GLN C C 1
ATOM 9047 O O . GLN B 2 358 ? 164.239 159.327 155.771 1.00 96.76 358 GLN C O 1
ATOM 9061 N N . ALA B 2 359 ? 164.564 158.680 157.874 1.00 95.05 359 ALA C N 1
ATOM 9062 C CA . ALA B 2 359 ? 164.631 157.271 157.548 1.00 95.05 359 ALA C CA 1
ATOM 9063 C C . ALA B 2 359 ? 163.219 156.673 157.477 1.00 95.05 359 ALA C C 1
ATOM 9064 O O . ALA B 2 359 ? 162.959 155.790 156.669 1.00 95.05 359 ALA C O 1
ATOM 9071 N N . GLU B 2 360 ? 162.282 157.177 158.278 1.00 92.62 360 GLU C N 1
ATOM 9072 C CA . GLU B 2 360 ? 160.888 156.742 158.283 1.00 92.62 360 GLU C CA 1
ATOM 9073 C C . GLU B 2 360 ? 160.292 157.020 156.906 1.00 92.62 360 GLU C C 1
ATOM 9074 O O . GLU B 2 360 ? 159.743 156.112 156.288 1.00 92.62 360 GLU C O 1
ATOM 9086 N N . ARG B 2 361 ? 160.592 158.199 156.341 1.00 92.21 361 ARG C N 1
ATOM 9087 C CA . ARG B 2 361 ? 160.489 158.410 154.901 1.00 92.21 361 ARG C CA 1
ATOM 9088 C C . ARG B 2 361 ? 161.229 157.333 154.118 1.00 92.21 361 ARG C C 1
ATOM 9089 O O . ARG B 2 361 ? 160.561 156.583 153.424 1.00 92.21 361 ARG C O 1
ATOM 9110 N N . LEU B 2 362 ? 162.562 157.254 154.158 1.00 92.72 362 LEU C N 1
ATOM 9111 C CA . LEU B 2 362 ? 163.327 156.438 153.202 1.00 92.72 362 LEU C CA 1
ATOM 9112 C C . LEU B 2 362 ? 162.886 154.977 153.149 1.00 92.72 362 LEU C C 1
ATOM 9113 O O . LEU B 2 362 ? 162.935 154.363 152.092 1.00 92.72 362 LEU C O 1
ATOM 9129 N N . LEU B 2 363 ? 162.477 154.411 154.271 1.00 83.82 363 LEU C N 1
ATOM 9130 C CA . LEU B 2 363 ? 162.120 153.010 154.350 1.00 83.82 363 LEU C CA 1
ATOM 9131 C C . LEU B 2 363 ? 160.652 152.774 154.041 1.00 83.82 363 LEU C C 1
ATOM 9132 O O . LEU B 2 363 ? 160.341 151.786 153.390 1.00 83.82 363 LEU C O 1
ATOM 9148 N N . ASN B 2 364 ? 159.756 153.712 154.350 1.00 84.98 364 ASN C N 1
ATOM 9149 C CA . ASN B 2 364 ? 158.413 153.714 153.780 1.00 84.98 364 ASN C CA 1
ATOM 9150 C C . ASN B 2 364 ? 158.479 153.821 152.248 1.00 84.98 364 ASN C C 1
ATOM 9151 O O . ASN B 2 364 ? 157.882 153.028 151.524 1.00 84.98 364 ASN C O 1
ATOM 9162 N N . LEU B 2 365 ? 159.261 154.786 151.773 1.00 88.43 365 LEU C N 1
ATOM 9163 C CA . LEU B 2 365 ? 159.575 155.008 150.375 1.00 88.43 365 LEU C CA 1
ATOM 9164 C C . LEU B 2 365 ? 160.144 153.711 149.775 1.00 88.43 365 LEU C C 1
ATOM 9165 O O . LEU B 2 365 ? 159.536 153.163 148.854 1.00 88.43 365 LEU C O 1
ATOM 9181 N N . ARG B 2 366 ? 161.216 153.145 150.355 1.00 83.28 366 ARG C N 1
ATOM 9182 C CA . ARG B 2 366 ? 161.777 151.860 149.929 1.00 83.28 366 ARG C CA 1
ATOM 9183 C C . ARG B 2 366 ? 160.688 150.816 149.866 1.00 83.28 366 ARG C C 1
ATOM 9184 O O . ARG B 2 366 ? 160.540 150.223 148.821 1.00 83.28 366 ARG C O 1
ATOM 9205 N N . ASN B 2 367 ? 159.911 150.597 150.920 1.00 69.40 367 ASN C N 1
ATOM 9206 C CA . ASN B 2 367 ? 158.876 149.567 150.923 1.00 69.40 367 ASN C CA 1
ATOM 9207 C C . ASN B 2 367 ? 157.902 149.708 149.758 1.00 69.40 367 ASN C C 1
ATOM 9208 O O . ASN B 2 367 ? 157.619 148.731 149.066 1.00 69.40 367 ASN C O 1
ATOM 9219 N N . ARG B 2 368 ? 157.383 150.917 149.532 1.00 76.30 368 ARG C N 1
ATOM 9220 C CA . ARG B 2 368 ? 156.396 151.158 148.475 1.00 76.30 368 ARG C CA 1
ATOM 9221 C C . ARG B 2 368 ? 156.994 151.054 147.079 1.00 76.30 368 ARG C C 1
ATOM 9222 O O . ARG B 2 368 ? 156.252 150.915 146.112 1.00 76.30 368 ARG C O 1
ATOM 9243 N N . HIS B 2 369 ? 158.317 151.064 146.974 1.00 78.72 369 HIS C N 1
ATOM 9244 C CA . HIS B 2 369 ? 159.044 150.973 145.718 1.00 78.72 369 HIS C CA 1
ATOM 9245 C C . HIS B 2 369 ? 160.316 150.149 145.931 1.00 78.72 369 HIS C C 1
ATOM 9246 O O . HIS B 2 369 ? 161.433 150.640 145.789 1.00 78.72 369 HIS C O 1
ATOM 9260 N N . ILE B 2 370 ? 160.127 148.898 146.369 1.00 67.77 370 ILE C N 1
ATOM 9261 C CA . ILE B 2 370 ? 161.201 148.045 146.910 1.00 67.77 370 ILE C CA 1
ATOM 9262 C C . ILE B 2 370 ? 161.915 147.201 145.845 1.00 67.77 370 ILE C C 1
ATOM 9263 O O . ILE B 2 370 ? 162.872 146.499 146.139 1.00 67.77 370 ILE C O 1
ATOM 9279 N N . ASP B 2 371 ? 161.493 147.282 144.588 1.00 64.55 371 ASP C N 1
ATOM 9280 C CA . ASP B 2 371 ? 162.129 146.625 143.435 1.00 64.55 371 ASP C CA 1
ATOM 9281 C C . ASP B 2 371 ? 162.679 147.699 142.492 1.00 64.55 371 ASP C C 1
ATOM 9282 O O . ASP B 2 371 ? 162.597 147.607 141.263 1.00 64.55 371 ASP C O 1
ATOM 9291 N N . GLY B 2 372 ? 163.151 148.792 143.092 1.00 74.83 372 GLY C N 1
ATOM 9292 C CA . GLY B 2 372 ? 163.112 150.081 142.428 1.00 74.83 372 GLY C CA 1
ATOM 9293 C C . GLY B 2 372 ? 161.646 150.473 142.170 1.00 74.83 372 GLY C C 1
ATOM 9294 O O . GLY B 2 372 ? 160.737 150.151 142.936 1.00 74.83 372 GLY C O 1
ATOM 9298 N N . PHE B 2 373 ? 161.407 151.117 141.035 1.00 86.61 373 PHE C N 1
ATOM 9299 C CA . PHE B 2 373 ? 160.114 151.676 140.630 1.00 86.61 373 PHE C CA 1
ATOM 9300 C C . PHE B 2 373 ? 159.758 151.168 139.237 1.00 86.61 373 PHE C C 1
ATOM 9301 O O . PHE B 2 373 ? 160.667 150.831 138.480 1.00 86.61 373 PHE C O 1
ATOM 9318 N N . HIS B 2 374 ? 158.482 151.141 138.853 1.00 84.80 374 HIS C N 1
ATOM 9319 C CA . HIS B 2 374 ? 158.127 150.924 137.450 1.00 84.80 374 HIS C CA 1
ATOM 9320 C C . HIS B 2 374 ? 156.866 151.670 137.035 1.00 84.80 374 HIS C C 1
ATOM 9321 O O . HIS B 2 374 ? 155.831 151.572 137.693 1.00 84.80 374 HIS C O 1
ATOM 9335 N N . TYR B 2 375 ? 156.942 152.331 135.884 1.00 92.04 375 TYR C N 1
ATOM 9336 C CA . TYR B 2 375 ? 155.816 152.978 135.217 1.00 92.04 375 TYR C CA 1
ATOM 9337 C C . TYR B 2 375 ? 155.868 152.685 133.706 1.00 92.04 375 TYR C C 1
ATOM 9338 O O . TYR B 2 375 ? 156.820 152.075 133.220 1.00 92.04 375 TYR C O 1
ATOM 9356 N N . GLN B 2 376 ? 154.787 152.980 132.987 1.00 92.32 376 GLN C N 1
ATOM 9357 C CA . GLN B 2 376 ? 154.505 152.437 131.649 1.00 92.32 376 GLN C CA 1
ATOM 9358 C C . GLN B 2 376 ? 155.366 153.017 130.516 1.00 92.32 376 GLN C C 1
ATOM 9359 O O . GLN B 2 376 ? 155.673 152.318 129.552 1.00 92.32 376 GLN C O 1
ATOM 9373 N N . ASP B 2 377 ? 155.747 154.283 130.606 1.00 95.80 377 ASP C N 1
ATOM 9374 C CA . ASP B 2 377 ? 156.556 154.997 129.619 1.00 95.80 377 ASP C CA 1
ATOM 9375 C C . ASP B 2 377 ? 157.316 156.153 130.295 1.00 95.80 377 ASP C C 1
ATOM 9376 O O . ASP B 2 377 ? 157.238 156.342 131.512 1.00 95.80 377 ASP C O 1
ATOM 9385 N N . SER B 2 378 ? 158.067 156.942 129.528 1.00 97.15 378 SER C N 1
ATOM 9386 C CA . SER B 2 378 ? 158.815 158.074 130.078 1.00 97.15 378 SER C CA 1
ATOM 9387 C C . SER B 2 378 ? 157.915 159.142 130.701 1.00 97.15 378 SER C C 1
ATOM 9388 O O . SER B 2 378 ? 158.282 159.696 131.734 1.00 97.15 378 SER C O 1
ATOM 9396 N N . ALA B 2 379 ? 156.731 159.418 130.147 1.00 97.76 379 ALA C N 1
ATOM 9397 C CA . ALA B 2 379 ? 155.810 160.398 130.720 1.00 97.76 379 ALA C CA 1
ATOM 9398 C C . ALA B 2 379 ? 155.210 159.933 132.060 1.00 97.76 379 ALA C C 1
ATOM 9399 O O . ALA B 2 379 ? 155.083 160.720 132.995 1.00 97.76 379 ALA C O 1
ATOM 9406 N N . THR B 2 380 ? 154.840 158.661 132.192 1.00 97.44 380 THR C N 1
ATOM 9407 C CA . THR B 2 380 ? 154.251 158.111 133.425 1.00 97.44 380 THR C CA 1
ATOM 9408 C C . THR B 2 380 ? 155.298 157.818 134.502 1.00 97.44 380 THR C C 1
ATOM 9409 O O . THR B 2 380 ? 155.010 158.046 135.677 1.00 97.44 380 THR C O 1
ATOM 9420 N N . PHE B 2 381 ? 156.533 157.438 134.141 1.00 97.29 381 PHE C N 1
ATOM 9421 C CA . PHE B 2 381 ? 157.660 157.489 135.079 1.00 97.29 381 PHE C CA 1
ATOM 9422 C C . PHE B 2 381 ? 157.922 158.935 135.543 1.00 97.29 381 PHE C C 1
ATOM 9423 O O . PHE B 2 381 ? 158.029 159.169 136.744 1.00 97.29 381 PHE C O 1
ATOM 9440 N N . TRP B 2 382 ? 157.975 159.920 134.636 1.00 98.26 382 TRP C N 1
ATOM 9441 C CA . TRP B 2 382 ? 158.168 161.338 134.993 1.00 98.26 382 TRP C CA 1
ATOM 9442 C C . TRP B 2 382 ? 157.068 161.857 135.933 1.00 98.26 382 TRP C C 1
ATOM 9443 O O . TRP B 2 382 ? 157.368 162.525 136.928 1.00 98.26 382 TRP C O 1
ATOM 9464 N N . LYS B 2 383 ? 155.796 161.520 135.650 1.00 97.64 383 LYS C N 1
ATOM 9465 C CA . LYS B 2 383 ? 154.647 161.850 136.502 1.00 97.64 383 LYS C CA 1
ATOM 9466 C C . LYS B 2 383 ? 154.855 161.348 137.931 1.00 97.64 383 LYS C C 1
ATOM 9467 O O . LYS B 2 383 ? 154.785 162.146 138.863 1.00 97.64 383 LYS C O 1
ATOM 9486 N N . ALA B 2 384 ? 155.177 160.065 138.112 1.00 97.83 384 ALA C N 1
ATOM 9487 C CA . ALA B 2 384 ? 155.481 159.530 139.437 1.00 97.83 384 ALA C CA 1
ATOM 9488 C C . ALA B 2 384 ? 156.742 160.175 140.060 1.00 97.83 384 ALA C C 1
ATOM 9489 O O . ALA B 2 384 ? 156.734 160.541 141.238 1.00 97.83 384 ALA C O 1
ATOM 9496 N N . TYR B 2 385 ? 157.811 160.388 139.279 1.00 98.36 385 TYR C N 1
ATOM 9497 C CA . TYR B 2 385 ? 159.045 161.032 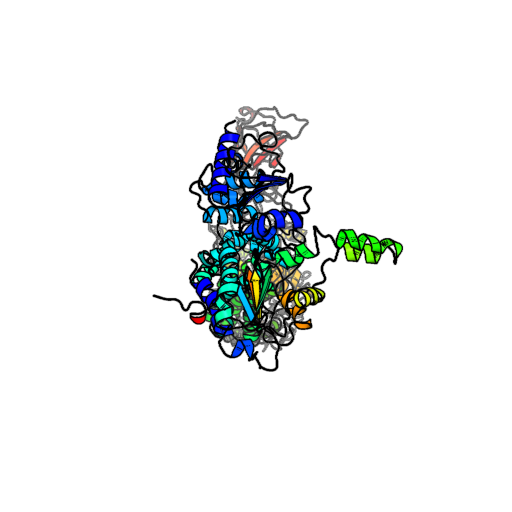139.751 1.00 98.36 385 TYR C CA 1
ATOM 9498 C C . TYR B 2 385 ? 158.757 162.366 140.421 1.00 98.36 385 TYR C C 1
ATOM 9499 O O . TYR B 2 385 ? 159.145 162.568 141.567 1.00 98.36 385 TYR C O 1
ATOM 9517 N N . CYS B 2 386 ? 158.003 163.231 139.749 1.00 97.70 386 CYS C N 1
ATOM 9518 C CA . CYS B 2 386 ? 157.648 164.547 140.260 1.00 97.70 386 CYS C CA 1
ATOM 9519 C C . CYS B 2 386 ? 156.568 164.533 141.366 1.00 97.70 386 CYS C C 1
ATOM 9520 O O . CYS B 2 386 ? 156.376 165.549 142.029 1.00 97.70 386 CYS C O 1
ATOM 9528 N N . GLU B 2 387 ? 155.892 163.413 141.645 1.00 96.08 387 GLU C N 1
ATOM 9529 C CA . GLU B 2 387 ? 155.229 163.242 142.947 1.00 96.08 387 GLU C CA 1
ATOM 9530 C C . GLU B 2 387 ? 156.257 162.995 144.060 1.00 96.08 387 GLU C C 1
ATOM 9531 O O . GLU B 2 387 ? 156.167 163.587 145.140 1.00 96.08 387 GLU C O 1
ATOM 9543 N N . GLU B 2 388 ? 157.191 162.061 143.829 1.00 96.24 388 GLU C N 1
ATOM 9544 C CA . GLU B 2 388 ? 157.826 161.333 144.930 1.00 96.24 388 GLU C CA 1
ATOM 9545 C C . GLU B 2 388 ? 159.222 160.759 144.658 1.00 96.24 388 GLU C C 1
ATOM 9546 O O . GLU B 2 388 ? 159.992 160.620 145.601 1.00 96.24 388 GLU C O 1
ATOM 9558 N N . LEU B 2 389 ? 159.594 160.373 143.438 1.00 97.80 389 LEU C N 1
ATOM 9559 C CA . LEU B 2 389 ? 160.745 159.460 143.266 1.00 97.80 389 LEU C CA 1
ATOM 9560 C C . LEU B 2 389 ? 162.135 160.154 143.285 1.00 97.80 389 LEU C C 1
ATOM 9561 O O . LEU B 2 389 ? 163.160 159.541 142.986 1.00 97.80 389 LEU C O 1
ATOM 9577 N N . PHE B 2 390 ? 162.188 161.419 143.713 1.00 98.38 390 PHE C N 1
ATOM 9578 C CA . PHE B 2 390 ? 163.378 162.093 144.262 1.00 98.38 390 PHE C CA 1
ATOM 9579 C C . PHE B 2 390 ? 163.342 162.207 145.795 1.00 98.38 390 PHE C C 1
ATOM 9580 O O . PHE B 2 390 ? 164.345 162.517 146.427 1.00 98.38 390 PHE C O 1
ATOM 9597 N N . ARG B 2 391 ? 162.196 161.993 146.452 1.00 98.07 391 ARG C N 1
ATOM 9598 C CA . ARG B 2 391 ? 162.080 162.086 147.917 1.00 98.07 391 ARG C CA 1
ATOM 9599 C C . ARG B 2 391 ? 162.953 161.041 148.599 1.00 98.07 391 ARG C C 1
ATOM 9600 O O . ARG B 2 391 ? 163.391 161.234 149.719 1.00 98.07 391 ARG C O 1
ATOM 9621 N N . PHE B 2 392 ? 163.275 159.968 147.890 1.00 98.05 392 PHE C N 1
ATOM 9622 C CA . PHE B 2 392 ? 164.266 158.969 148.270 1.00 98.05 392 PHE C CA 1
ATOM 9623 C C . PHE B 2 392 ? 165.717 159.483 148.244 1.00 98.05 392 PHE C C 1
ATOM 9624 O O . PHE B 2 392 ? 166.606 158.873 148.840 1.00 98.05 392 PHE C O 1
ATOM 9641 N N . ASP B 2 393 ? 165.980 160.599 147.567 1.00 98.50 393 ASP C N 1
ATOM 9642 C CA . ASP B 2 393 ? 167.192 161.383 147.770 1.00 98.50 393 ASP C CA 1
ATOM 9643 C C . ASP B 2 393 ? 167.091 162.146 149.081 1.00 98.50 393 ASP C C 1
ATOM 9644 O O . ASP B 2 393 ? 167.891 161.955 149.994 1.00 98.50 393 ASP C O 1
ATOM 9653 N N . GLN B 2 394 ? 166.011 162.908 149.199 1.00 98.47 394 GLN C N 1
ATOM 9654 C CA . GLN B 2 394 ? 165.777 163.793 150.317 1.00 98.47 394 GLN C CA 1
ATOM 9655 C C . GLN B 2 394 ? 165.855 163.043 151.623 1.00 98.47 394 GLN C C 1
ATOM 9656 O O . GLN B 2 394 ? 166.626 163.396 152.491 1.00 98.47 394 GLN C O 1
ATOM 9670 N N . ALA B 2 395 ? 165.110 161.964 151.742 1.00 97.96 395 ALA C N 1
ATOM 9671 C CA . ALA B 2 395 ? 164.951 161.201 152.951 1.00 97.96 395 ALA C CA 1
ATOM 9672 C C . ALA B 2 395 ? 166.273 160.575 153.403 1.00 97.96 395 ALA C C 1
ATOM 9673 O O . ALA B 2 395 ? 166.670 160.768 154.551 1.00 97.96 395 ALA C O 1
ATOM 9680 N N . TYR B 2 396 ? 166.975 159.887 152.483 1.00 98.12 396 TYR C N 1
ATOM 9681 C CA . TYR B 2 396 ? 168.297 159.278 152.718 1.00 98.12 396 TYR C CA 1
ATOM 9682 C C . TYR B 2 396 ? 169.297 160.325 153.160 1.00 98.12 396 TYR C C 1
ATOM 9683 O O . TYR B 2 396 ? 169.960 160.189 154.189 1.00 98.12 396 TYR C O 1
ATOM 9701 N N . ARG B 2 397 ? 169.374 161.390 152.370 1.00 98.06 397 ARG C N 1
ATOM 9702 C CA . ARG B 2 397 ? 170.241 162.506 152.627 1.00 98.06 397 ARG C CA 1
ATOM 9703 C C . ARG B 2 397 ? 169.944 163.073 154.003 1.00 98.06 397 ARG C C 1
ATOM 9704 O O . ARG B 2 397 ? 170.822 163.118 154.856 1.00 98.06 397 ARG C O 1
ATOM 9725 N N . LEU B 2 398 ? 168.696 163.453 154.236 1.00 97.84 398 LEU C N 1
ATOM 9726 C CA . LEU B 2 398 ? 168.251 164.013 155.489 1.00 97.84 398 LEU C CA 1
ATOM 9727 C C . LEU B 2 398 ? 168.625 163.105 156.641 1.00 97.84 398 LEU C C 1
ATOM 9728 O O . LEU B 2 398 ? 169.372 163.527 157.511 1.00 97.84 398 LEU C O 1
ATOM 9744 N N . PHE B 2 399 ? 168.111 161.885 156.690 1.00 97.86 399 PHE C N 1
ATOM 9745 C CA . PHE B 2 399 ? 168.250 161.091 157.894 1.00 97.86 399 PHE C CA 1
ATOM 9746 C C . PHE B 2 399 ? 169.715 160.749 158.162 1.00 97.86 399 PHE C C 1
ATOM 9747 O O . PHE B 2 399 ? 170.096 160.736 159.326 1.00 97.86 399 PHE C O 1
ATOM 9764 N N . ASN B 2 400 ? 170.540 160.506 157.131 1.00 96.87 400 ASN C N 1
ATOM 9765 C CA . ASN B 2 400 ? 171.975 160.321 157.331 1.00 96.87 400 ASN C CA 1
ATOM 9766 C C . ASN B 2 400 ? 172.571 161.566 157.963 1.00 96.87 400 ASN C C 1
ATOM 9767 O O . ASN B 2 400 ? 173.284 161.478 158.955 1.00 96.87 400 ASN C O 1
ATOM 9778 N N . GLU B 2 401 ? 172.261 162.739 157.425 1.00 95.27 401 GLU C N 1
ATOM 9779 C CA . GLU B 2 401 ? 172.743 163.974 158.014 1.00 95.27 401 GLU C CA 1
ATOM 9780 C C . GLU B 2 401 ? 172.183 164.204 159.419 1.00 95.27 401 GLU C C 1
ATOM 9781 O O . GLU B 2 401 ? 172.892 164.711 160.280 1.00 95.27 401 GLU C O 1
ATOM 9793 N N . TYR B 2 402 ? 170.962 163.783 159.714 1.00 94.86 402 TYR C N 1
ATOM 9794 C CA . TYR B 2 402 ? 170.438 163.854 161.059 1.00 94.86 402 TYR C CA 1
ATOM 9795 C C . TYR B 2 402 ? 171.119 162.874 161.984 1.00 94.86 402 TYR C C 1
ATOM 9796 O O . TYR B 2 402 ? 171.468 163.244 163.093 1.00 94.86 402 TYR C O 1
ATOM 9814 N N . ALA B 2 403 ? 171.370 161.653 161.534 1.00 93.54 403 ALA C N 1
ATOM 9815 C CA . ALA B 2 403 ? 172.136 160.676 162.281 1.00 93.54 403 ALA C CA 1
ATOM 9816 C C . ALA B 2 403 ? 173.504 161.262 162.596 1.00 93.54 403 ALA C C 1
ATOM 9817 O O . ALA B 2 403 ? 173.939 161.291 163.739 1.00 93.54 403 ALA C O 1
ATOM 9824 N N . LEU B 2 404 ? 174.132 161.835 161.576 1.00 90.04 404 LEU C N 1
ATOM 9825 C CA . LEU B 2 404 ? 175.399 162.531 161.655 1.00 90.04 404 LEU C CA 1
ATOM 9826 C C . LEU B 2 404 ? 175.300 163.808 162.493 1.00 90.04 404 LEU C C 1
ATOM 9827 O O . LEU B 2 404 ? 176.305 164.271 163.015 1.00 90.04 404 LEU C O 1
ATOM 9843 N N . LEU B 2 405 ? 174.104 164.358 162.685 1.00 87.04 405 LEU C N 1
ATOM 9844 C CA . LEU B 2 405 ? 173.857 165.457 163.607 1.00 87.04 405 LEU C CA 1
ATOM 9845 C C . LEU B 2 405 ? 173.613 164.959 165.038 1.00 87.04 405 LEU C C 1
ATOM 9846 O O . LEU B 2 405 ? 173.978 165.667 165.970 1.00 87.04 405 LEU C O 1
ATOM 9862 N N . VAL B 2 406 ? 173.167 163.721 165.246 1.00 88.76 406 VAL C N 1
ATOM 9863 C CA . VAL B 2 406 ? 173.375 163.051 166.530 1.00 88.76 406 VAL C CA 1
ATOM 9864 C C . VAL B 2 406 ? 174.865 162.861 166.762 1.00 88.76 406 VAL C C 1
ATOM 9865 O O . VAL B 2 406 ? 175.389 163.234 167.805 1.00 88.76 406 VAL C O 1
ATOM 9878 N N . HIS B 2 407 ? 175.578 162.371 165.746 1.00 86.27 407 HIS C N 1
ATOM 9879 C CA . HIS B 2 407 ? 177.031 162.198 165.785 1.00 86.27 407 HIS C CA 1
ATOM 9880 C C . HIS B 2 407 ? 177.834 163.508 165.815 1.00 86.27 407 HIS C C 1
ATOM 9881 O O . HIS B 2 407 ? 179.063 163.459 165.849 1.00 86.27 407 HIS C O 1
ATOM 9895 N N . SER B 2 408 ? 177.190 164.679 165.788 1.00 82.77 408 SER C N 1
ATOM 9896 C CA . SER B 2 408 ? 177.865 165.967 165.559 1.00 82.77 408 SER C CA 1
ATOM 9897 C C . SER B 2 408 ? 179.006 166.238 166.537 1.00 82.77 408 SER C C 1
ATOM 9898 O O . SER B 2 408 ? 180.034 166.796 166.159 1.00 82.77 408 SER C O 1
ATOM 9906 N N . LYS B 2 409 ? 178.849 165.807 167.788 1.00 79.24 409 LYS C N 1
ATOM 9907 C CA . LYS B 2 409 ? 179.826 165.999 168.865 1.00 79.24 409 LYS C CA 1
ATOM 9908 C C . LYS B 2 409 ? 180.821 164.828 168.990 1.00 79.24 409 LYS C C 1
ATOM 9909 O O . LYS B 2 409 ? 181.470 164.667 170.020 1.00 79.24 409 LYS C O 1
ATOM 9928 N N . GLY B 2 410 ? 180.906 163.977 167.966 1.00 77.08 410 GLY C N 1
ATOM 9929 C CA . GLY B 2 410 ? 181.670 162.724 167.956 1.00 77.08 410 GLY C CA 1
ATOM 9930 C C . GLY B 2 410 ? 180.883 161.495 168.425 1.00 77.08 410 GLY C C 1
ATOM 9931 O O . GLY B 2 410 ? 181.434 160.395 168.438 1.00 77.08 410 GLY C O 1
ATOM 9935 N N . ALA B 2 411 ? 179.608 161.644 168.805 1.00 77.69 411 ALA C N 1
ATOM 9936 C CA . ALA B 2 411 ? 178.755 160.561 169.297 1.00 77.69 411 ALA C CA 1
ATOM 9937 C C . ALA B 2 411 ? 178.300 159.604 168.176 1.00 77.69 411 ALA C C 1
ATOM 9938 O O . ALA B 2 411 ? 177.129 159.581 167.803 1.00 77.69 411 ALA C O 1
ATOM 9945 N N . MET B 2 412 ? 179.203 158.782 167.634 1.00 83.25 412 MET C N 1
ATOM 9946 C CA . MET B 2 412 ? 178.950 157.763 166.596 1.00 83.25 412 MET C CA 1
ATOM 9947 C C . MET B 2 412 ? 178.078 156.582 167.070 1.00 83.25 412 MET C C 1
ATOM 9948 O O . MET B 2 412 ? 178.171 155.475 166.550 1.00 83.25 412 MET C O 1
ATOM 9962 N N . ILE B 2 413 ? 177.196 156.832 168.038 1.00 82.56 413 ILE C N 1
ATOM 9963 C CA . ILE B 2 413 ? 176.371 155.938 168.865 1.00 82.56 413 ILE C CA 1
ATOM 9964 C C . ILE B 2 413 ? 175.349 155.067 168.101 1.00 82.56 413 ILE C C 1
ATOM 9965 O O . ILE B 2 413 ? 174.473 154.456 168.696 1.00 82.56 413 ILE C O 1
ATOM 9981 N N . LEU B 2 414 ? 175.474 155.005 166.775 1.00 88.55 414 LEU C N 1
ATOM 9982 C CA . LEU B 2 414 ? 174.613 154.297 165.824 1.00 88.55 414 LEU C CA 1
ATOM 9983 C C . LEU B 2 414 ? 175.399 153.592 164.698 1.00 88.55 414 LEU C C 1
ATOM 9984 O O . LEU B 2 414 ? 174.818 152.809 163.959 1.00 88.55 414 LEU C O 1
ATOM 10000 N N . LYS B 2 415 ? 176.688 153.919 164.516 1.00 84.98 415 LYS C N 1
ATOM 10001 C CA . LYS B 2 415 ? 177.445 153.875 163.244 1.00 84.98 415 LYS C CA 1
ATOM 10002 C C . LYS B 2 415 ? 176.976 152.864 162.205 1.00 84.98 415 LYS C C 1
ATOM 10003 O O . LYS B 2 415 ? 176.578 153.268 161.121 1.00 84.98 415 LYS C O 1
ATOM 10022 N N . SER B 2 416 ? 177.084 151.569 162.466 1.00 79.50 416 SER C N 1
ATOM 10023 C CA . SER B 2 416 ? 177.169 150.582 161.381 1.00 79.50 416 SER C CA 1
ATOM 10024 C C . SER B 2 416 ? 175.887 150.391 160.564 1.00 79.50 416 SER C C 1
ATOM 10025 O O . SER B 2 416 ? 175.949 149.878 159.454 1.00 79.50 416 SER C O 1
ATOM 10033 N N . LEU B 2 417 ? 174.726 150.858 161.021 1.00 86.16 417 LEU C N 1
ATOM 10034 C CA . LEU B 2 417 ? 173.533 150.862 160.167 1.00 86.16 417 LEU C CA 1
ATOM 10035 C C . LEU B 2 417 ? 173.648 151.856 158.998 1.00 86.16 417 LEU C C 1
ATOM 10036 O O . LEU B 2 417 ? 172.961 151.671 158.000 1.00 86.16 417 LEU C O 1
ATOM 10052 N N . ASP B 2 418 ? 174.567 152.829 159.046 1.00 88.87 418 ASP C N 1
ATOM 10053 C CA . ASP B 2 418 ? 175.012 153.581 157.858 1.00 88.87 418 ASP C CA 1
ATOM 10054 C C . ASP B 2 418 ? 175.393 152.621 156.733 1.00 88.87 418 ASP C C 1
ATOM 10055 O O . ASP B 2 418 ? 174.984 152.787 155.593 1.00 88.87 418 ASP C O 1
ATOM 10064 N N . ASP B 2 419 ? 176.108 151.556 157.081 1.00 83.93 419 ASP C N 1
ATOM 10065 C CA . ASP B 2 419 ? 176.525 150.545 156.130 1.00 83.93 419 ASP C CA 1
ATOM 10066 C C . ASP B 2 419 ? 175.341 149.712 155.630 1.00 83.93 419 ASP C C 1
ATOM 10067 O O . ASP B 2 419 ? 175.350 149.319 154.469 1.00 83.93 419 ASP C O 1
ATOM 10076 N N . TYR B 2 420 ? 174.299 149.476 156.446 1.00 83.32 420 TYR C N 1
ATOM 10077 C CA . TYR B 2 420 ? 173.053 148.871 155.946 1.00 83.32 420 TYR C CA 1
ATOM 10078 C C . TYR B 2 420 ? 172.374 149.813 154.941 1.00 83.32 420 TYR C C 1
ATOM 10079 O O . TYR B 2 420 ? 172.122 149.463 153.792 1.00 83.32 420 TYR C O 1
ATOM 10097 N N . ILE B 2 421 ? 172.070 151.048 155.344 1.00 90.65 421 ILE C N 1
ATOM 10098 C CA . ILE B 2 421 ? 171.266 151.947 154.506 1.00 90.65 421 ILE C CA 1
ATOM 10099 C C . ILE B 2 421 ? 172.029 152.371 153.261 1.00 90.65 421 ILE C C 1
ATOM 10100 O O . ILE B 2 421 ? 171.477 152.501 152.176 1.00 90.65 421 ILE C O 1
ATOM 10116 N N . GLU B 2 422 ? 173.330 152.541 153.367 1.00 90.04 422 GLU C N 1
ATOM 10117 C CA . GLU B 2 422 ? 174.121 152.752 152.188 1.00 90.04 422 GLU C CA 1
ATOM 10118 C C . GLU B 2 422 ? 174.072 151.559 151.233 1.00 90.04 422 GLU C C 1
ATOM 10119 O O . GLU B 2 422 ? 173.990 151.730 150.022 1.00 90.04 422 GLU C O 1
ATOM 10131 N N . ALA B 2 423 ? 174.086 150.333 151.746 1.00 81.75 423 ALA C N 1
ATOM 10132 C CA . ALA B 2 423 ? 173.871 149.200 150.874 1.00 81.75 423 ALA C CA 1
ATOM 10133 C C . ALA B 2 423 ? 172.479 149.253 150.228 1.00 81.75 423 ALA C C 1
ATOM 10134 O O . ALA B 2 423 ? 172.353 148.845 149.071 1.00 81.75 423 ALA C O 1
ATOM 10141 N N . LEU B 2 424 ? 171.447 149.802 150.898 1.00 84.02 424 LEU C N 1
ATOM 10142 C CA . LEU B 2 424 ? 170.215 150.100 150.175 1.00 84.02 424 LEU C CA 1
ATOM 10143 C C . LEU B 2 424 ? 170.546 150.968 148.991 1.00 84.02 424 LEU C C 1
ATOM 10144 O O . LEU B 2 424 ? 170.134 150.645 147.898 1.00 84.02 424 LEU C O 1
ATOM 10160 N N . TYR B 2 425 ? 171.311 152.030 149.186 1.00 92.15 425 TYR C N 1
ATOM 10161 C CA . TYR B 2 425 ? 171.666 152.930 148.113 1.00 92.15 425 TYR C CA 1
ATOM 10162 C C . TYR B 2 425 ? 172.401 152.219 146.979 1.00 92.15 425 TYR C C 1
ATOM 10163 O O . TYR B 2 425 ? 171.801 151.940 145.938 1.00 92.15 425 TYR C O 1
ATOM 10181 N N . SER B 2 426 ? 173.676 151.901 147.181 1.00 85.32 426 SER C N 1
ATOM 10182 C CA . SER B 2 426 ? 174.509 151.325 146.137 1.00 85.32 426 SER C CA 1
ATOM 10183 C C . SER B 2 426 ? 173.846 150.083 145.573 1.00 85.32 426 SER C C 1
ATOM 10184 O O . SER B 2 426 ? 173.609 149.951 144.379 1.00 85.32 426 SER C O 1
ATOM 10192 N N . ASN B 2 427 ? 173.476 149.164 146.448 1.00 76.67 427 ASN C N 1
ATOM 10193 C CA . ASN B 2 427 ? 173.207 147.801 146.045 1.00 76.67 427 ASN C CA 1
ATOM 10194 C C . ASN B 2 427 ? 171.722 147.497 145.824 1.00 76.67 427 ASN C C 1
ATOM 10195 O O . ASN B 2 427 ? 171.396 146.371 145.455 1.00 76.67 427 ASN C O 1
ATOM 10206 N N . TRP B 2 428 ? 170.814 148.456 145.997 1.00 80.36 428 TRP C N 1
ATOM 10207 C CA . TRP B 2 428 ? 169.397 148.177 145.819 1.00 80.36 428 TRP C CA 1
ATOM 10208 C C . TRP B 2 428 ? 168.610 149.322 145.179 1.00 80.36 428 TRP C C 1
ATOM 10209 O O . TRP B 2 428 ? 168.093 149.174 144.081 1.00 80.36 428 TRP C O 1
ATOM 10230 N N . TYR B 2 429 ? 168.512 150.465 145.842 1.00 91.77 429 TYR C N 1
ATOM 10231 C CA . TYR B 2 429 ? 167.741 151.644 145.468 1.00 91.77 429 TYR C CA 1
ATOM 10232 C C . TYR B 2 429 ? 168.177 152.109 144.093 1.00 91.77 429 TYR C C 1
ATOM 10233 O O . TYR B 2 429 ? 167.385 152.129 143.149 1.00 91.77 429 TYR C O 1
ATOM 10251 N N . LEU B 2 430 ? 169.469 152.419 143.979 1.00 91.16 430 LEU C N 1
ATOM 10252 C CA . LEU B 2 430 ? 170.079 152.746 142.712 1.00 91.16 430 LEU C CA 1
ATOM 10253 C C . LEU B 2 430 ? 169.976 151.497 141.822 1.00 91.16 430 LEU C C 1
ATOM 10254 O O . LEU B 2 430 ? 169.367 151.535 140.754 1.00 91.16 430 LEU C O 1
ATOM 10270 N N . ALA B 2 431 ? 170.471 150.365 142.326 1.00 84.40 431 ALA C N 1
ATOM 10271 C CA . ALA B 2 431 ? 170.625 149.134 141.576 1.00 84.40 431 ALA C CA 1
ATOM 10272 C C . ALA B 2 431 ? 169.402 148.689 140.767 1.00 84.40 431 ALA C C 1
ATOM 10273 O O . ALA B 2 431 ? 169.582 148.141 139.684 1.00 84.40 431 ALA C O 1
ATOM 10280 N N . GLU B 2 432 ? 168.185 148.882 141.263 1.00 85.07 432 GLU C N 1
ATOM 10281 C CA . GLU B 2 432 ? 167.002 148.283 140.665 1.00 85.07 432 GLU C CA 1
ATOM 10282 C C . GLU B 2 432 ? 166.337 149.124 139.580 1.00 85.07 432 GLU C C 1
ATOM 10283 O O . GLU B 2 432 ? 166.272 148.700 138.428 1.00 85.07 432 GLU C O 1
ATOM 10295 N N . LEU B 2 433 ? 165.869 150.335 139.882 1.00 94.65 433 LEU C N 1
ATOM 10296 C CA . LEU B 2 433 ? 165.162 151.151 138.879 1.00 94.65 433 LEU C CA 1
ATOM 10297 C C . LEU B 2 433 ? 166.032 151.435 137.657 1.00 94.65 433 LEU C C 1
ATOM 10298 O O . LEU B 2 433 ? 165.516 151.591 136.557 1.00 94.65 433 LEU C O 1
ATOM 10314 N N . SER B 2 434 ? 167.344 151.411 137.869 1.00 90.23 434 SER C N 1
ATOM 10315 C CA . SER B 2 434 ? 168.353 151.123 136.872 1.00 90.23 434 SER C CA 1
ATOM 10316 C C . SER B 2 434 ? 167.789 150.391 135.657 1.00 90.23 434 SER C C 1
ATOM 10317 O O . SER B 2 434 ? 167.553 150.969 134.608 1.00 90.23 434 SER C O 1
ATOM 10325 N N . ARG B 2 435 ? 167.472 149.123 135.863 1.00 88.98 435 ARG C N 1
ATOM 10326 C CA . ARG B 2 435 ? 166.848 148.198 134.941 1.00 88.98 435 ARG C CA 1
ATOM 10327 C C . ARG B 2 435 ? 165.450 148.677 134.570 1.00 88.98 435 ARG C C 1
ATOM 10328 O O . ARG B 2 435 ? 165.099 148.667 133.398 1.00 88.98 435 ARG C O 1
ATOM 10349 N N . SER B 2 436 ? 164.632 149.096 135.530 1.00 91.69 436 SER C N 1
ATOM 10350 C CA . SER B 2 436 ? 163.214 149.374 135.264 1.00 91.69 436 SER C CA 1
ATOM 10351 C C . SER B 2 436 ? 162.974 150.432 134.183 1.00 91.69 436 SER C C 1
ATOM 10352 O O . SER B 2 436 ? 162.274 150.188 133.203 1.00 91.69 436 SER C O 1
ATOM 10360 N N . TRP B 2 437 ? 163.574 151.614 134.307 1.00 96.80 437 TRP C N 1
ATOM 10361 C CA . TRP B 2 437 ? 163.368 152.640 133.281 1.00 96.80 437 TRP C CA 1
ATOM 10362 C C . TRP B 2 437 ? 164.224 152.350 132.037 1.00 96.80 437 TRP C C 1
ATOM 10363 O O . TRP B 2 437 ? 163.906 152.801 130.940 1.00 96.80 437 TRP C O 1
ATOM 10384 N N . ASN B 2 438 ? 165.195 151.436 132.114 1.00 92.61 438 ASN C N 1
ATOM 10385 C CA . ASN B 2 438 ? 165.667 150.841 130.871 1.00 92.61 438 ASN C CA 1
ATOM 10386 C C . ASN B 2 438 ? 164.526 150.169 130.144 1.00 92.61 438 ASN C C 1
ATOM 10387 O O . ASN B 2 438 ? 164.281 150.499 128.998 1.00 92.61 438 ASN C O 1
ATOM 10398 N N . LYS B 2 439 ? 163.763 149.288 130.789 1.00 92.88 439 LYS C N 1
ATOM 10399 C CA . LYS B 2 439 ? 162.693 148.581 130.085 1.00 92.88 439 LYS C CA 1
ATOM 10400 C C . LYS B 2 439 ? 161.697 149.535 129.429 1.00 92.88 439 LYS C C 1
ATOM 10401 O O . LYS B 2 439 ? 161.195 149.238 128.349 1.00 92.88 439 LYS C O 1
ATOM 10420 N N . VAL B 2 440 ? 161.480 150.718 129.994 1.00 95.75 440 VAL C N 1
ATOM 10421 C CA . VAL B 2 440 ? 160.721 151.765 129.310 1.00 95.75 440 VAL C CA 1
ATOM 10422 C C . VAL B 2 440 ? 161.456 152.389 128.135 1.00 95.75 440 VAL C C 1
ATOM 10423 O O . VAL B 2 440 ? 160.869 152.488 127.066 1.00 95.75 440 VAL C O 1
ATOM 10436 N N . LEU B 2 441 ? 162.722 152.767 128.254 1.00 95.81 441 LEU C N 1
ATOM 10437 C CA . LEU B 2 441 ? 163.443 153.242 127.078 1.00 95.81 441 LEU C CA 1
ATOM 10438 C C . LEU B 2 441 ? 163.614 152.152 126.016 1.00 95.81 441 LEU C C 1
ATOM 10439 O O . LEU B 2 441 ? 163.722 152.459 124.837 1.00 95.81 441 LEU C O 1
ATOM 10455 N N . GLU B 2 442 ? 163.546 150.887 126.406 1.00 93.09 442 GLU C N 1
ATOM 10456 C CA . GLU B 2 442 ? 163.509 149.738 125.512 1.00 93.09 442 GLU C CA 1
ATOM 10457 C C . GLU B 2 442 ? 162.160 149.643 124.808 1.00 93.09 442 GLU C C 1
ATOM 10458 O O . GLU B 2 442 ? 162.079 149.291 123.635 1.00 93.09 442 GLU C O 1
ATOM 10470 N N . THR B 2 443 ? 161.096 149.981 125.533 1.00 94.81 443 THR C N 1
ATOM 10471 C CA . THR B 2 443 ? 159.731 150.038 125.013 1.00 94.81 443 THR C CA 1
ATOM 10472 C C . THR B 2 443 ? 159.586 151.186 124.016 1.00 94.81 443 THR C C 1
ATOM 10473 O O . THR B 2 443 ? 159.011 151.028 122.943 1.00 94.81 443 THR C O 1
ATOM 10484 N N . GLU B 2 444 ? 160.109 152.355 124.362 1.00 96.24 444 GLU C N 1
ATOM 10485 C CA . GLU B 2 444 ? 159.897 153.577 123.597 1.00 96.24 444 GLU C CA 1
ATOM 10486 C C . GLU B 2 444 ? 160.926 153.818 122.493 1.00 96.24 444 GLU C C 1
ATOM 10487 O O . GLU B 2 444 ? 160.609 154.409 121.465 1.00 96.24 444 GLU C O 1
ATOM 10499 N N . ASN B 2 445 ? 162.181 153.445 122.745 1.00 95.33 445 ASN C N 1
ATOM 10500 C CA . ASN B 2 445 ? 163.361 153.876 121.998 1.00 95.33 445 ASN C CA 1
ATOM 10501 C C . ASN B 2 445 ? 163.383 155.394 121.718 1.00 95.33 445 ASN C C 1
ATOM 10502 O O . ASN B 2 445 ? 163.753 155.825 120.625 1.00 95.33 445 ASN C O 1
ATOM 10513 N N . ARG B 2 446 ? 163.026 156.235 122.709 1.00 95.71 446 ARG C N 1
ATOM 10514 C CA . ARG B 2 446 ? 163.029 157.708 122.550 1.00 95.71 446 ARG C CA 1
ATOM 10515 C C . ARG B 2 446 ? 164.364 158.258 122.050 1.00 95.71 446 ARG C C 1
ATOM 10516 O O . ARG B 2 446 ? 164.388 159.310 121.424 1.00 95.71 446 ARG C O 1
ATOM 10537 N N . MET B 2 447 ? 165.434 157.488 122.255 1.00 94.30 447 MET C N 1
ATOM 10538 C CA . MET B 2 447 ? 166.732 157.563 121.600 1.00 94.30 447 MET C CA 1
ATOM 10539 C C . MET B 2 447 ? 166.716 158.325 120.281 1.00 94.30 447 MET C C 1
ATOM 10540 O O . MET B 2 447 ? 167.342 159.368 120.189 1.00 94.30 447 MET C O 1
ATOM 10554 N N . GLN B 2 448 ? 165.975 157.836 119.287 1.00 94.13 448 GLN C N 1
ATOM 10555 C CA . GLN B 2 448 ? 165.761 158.499 117.995 1.00 94.13 448 GLN C CA 1
ATOM 10556 C C . GLN B 2 448 ? 164.259 158.609 117.681 1.00 94.13 448 GLN C C 1
ATOM 10557 O O . GLN B 2 448 ? 163.840 158.560 116.527 1.00 94.13 448 GLN C O 1
ATOM 10571 N N . GLU B 2 449 ? 163.438 158.690 118.726 1.00 94.69 449 GLU C N 1
ATOM 10572 C CA . GLU B 2 449 ? 161.976 158.672 118.670 1.00 94.69 449 GLU C CA 1
ATOM 10573 C C . GLU B 2 449 ? 161.466 159.796 119.578 1.00 94.69 449 GLU C C 1
ATOM 10574 O O . GLU B 2 449 ? 160.993 159.594 120.696 1.00 94.69 449 GLU C O 1
ATOM 10586 N N . TRP B 2 450 ? 161.712 161.025 119.133 1.00 97.14 450 TRP C N 1
ATOM 10587 C CA . TRP B 2 450 ? 161.695 162.183 120.005 1.00 97.14 450 TRP C CA 1
ATOM 10588 C C . TRP B 2 450 ? 160.323 162.852 120.126 1.00 97.14 450 TRP C C 1
ATOM 10589 O O . TRP B 2 450 ? 160.111 163.977 119.665 1.00 97.14 450 TRP C O 1
ATOM 10610 N N . ARG B 2 451 ? 159.397 162.179 120.822 1.00 96.25 451 ARG C N 1
ATOM 10611 C CA . ARG B 2 451 ? 158.301 162.837 121.559 1.00 96.25 451 ARG C CA 1
ATOM 10612 C C . ARG B 2 451 ? 157.897 162.050 122.811 1.00 96.25 451 ARG C C 1
ATOM 10613 O O . ARG B 2 451 ? 157.881 160.824 122.814 1.00 96.25 451 ARG C O 1
ATOM 10634 N N . ILE B 2 452 ? 157.531 162.780 123.862 1.00 97.26 452 ILE C N 1
ATOM 10635 C CA . ILE B 2 452 ? 157.046 162.276 125.151 1.00 97.26 452 ILE C CA 1
ATOM 10636 C C . ILE B 2 452 ? 155.765 163.046 125.491 1.00 97.26 452 ILE C C 1
ATOM 10637 O O . ILE B 2 452 ? 155.688 164.249 125.235 1.00 97.26 452 ILE C O 1
ATOM 10653 N N . ALA B 2 453 ? 154.743 162.379 126.024 1.00 95.68 453 ALA C N 1
ATOM 10654 C CA . ALA B 2 453 ? 153.438 163.001 126.246 1.00 95.68 453 ALA C CA 1
ATOM 10655 C C . ALA B 2 453 ? 153.493 164.189 127.235 1.00 95.68 453 ALA C C 1
ATOM 10656 O O . ALA B 2 453 ? 153.963 164.052 128.366 1.00 95.68 453 ALA C O 1
ATOM 10663 N N . GLY B 2 454 ? 152.974 165.347 126.814 1.00 95.09 454 GLY C N 1
ATOM 10664 C CA . GLY B 2 454 ? 152.734 166.542 127.639 1.00 95.09 454 GLY C CA 1
ATOM 10665 C C . GLY B 2 454 ? 153.965 167.368 128.054 1.00 95.09 454 GLY C C 1
ATOM 10666 O O . GLY B 2 454 ? 153.996 168.579 127.828 1.00 95.09 454 GLY C O 1
ATOM 10670 N N . VAL B 2 455 ? 154.963 166.749 128.691 1.00 97.53 455 VAL C N 1
ATOM 10671 C CA . VAL B 2 455 ? 156.045 167.444 129.427 1.00 97.53 455 VAL C CA 1
ATOM 10672 C C . VAL B 2 455 ? 156.926 168.327 128.514 1.00 97.53 455 VAL C C 1
ATOM 10673 O O . VAL B 2 455 ? 157.346 167.856 127.455 1.00 97.53 455 VAL C O 1
ATOM 10686 N N . PRO B 2 456 ? 157.223 169.594 128.880 1.00 97.77 456 PRO C N 1
ATOM 10687 C CA . PRO B 2 456 ? 158.049 170.492 128.069 1.00 97.77 456 PRO C CA 1
ATOM 10688 C C . PRO B 2 456 ? 159.523 170.087 127.992 1.00 97.77 456 PRO C C 1
ATOM 10689 O O . PRO B 2 456 ? 159.997 169.205 128.709 1.00 97.77 456 PRO C O 1
ATOM 10700 N N . ARG B 2 457 ? 160.245 170.762 127.097 1.00 97.68 457 ARG C N 1
ATOM 10701 C CA . ARG B 2 457 ? 161.615 170.428 126.694 1.00 97.68 457 ARG C CA 1
ATOM 10702 C C . ARG B 2 457 ? 162.523 171.662 126.771 1.00 97.68 457 ARG C C 1
ATOM 10703 O O . ARG B 2 457 ? 162.100 172.759 126.417 1.00 97.68 457 ARG C O 1
ATOM 10724 N N . GLN B 2 458 ? 163.788 171.483 127.147 1.00 98.18 458 GLN C N 1
ATOM 10725 C CA . GLN B 2 458 ? 164.769 172.574 127.270 1.00 98.18 458 GLN C CA 1
ATOM 10726 C C . GLN B 2 458 ? 165.281 173.158 125.926 1.00 98.18 458 GLN C C 1
ATOM 10727 O O . GLN B 2 458 ? 165.866 174.237 125.912 1.00 98.18 458 GLN C O 1
ATOM 10741 N N . GLN B 2 459 ? 165.087 172.472 124.791 1.00 95.89 459 GLN C N 1
ATOM 10742 C CA . GLN B 2 459 ? 165.898 172.643 123.564 1.00 95.89 459 GLN C CA 1
ATOM 10743 C C . GLN B 2 459 ? 165.798 173.980 122.774 1.00 95.89 459 GLN C C 1
ATOM 10744 O O . GLN B 2 459 ? 166.475 174.117 121.755 1.00 95.89 459 GLN C O 1
ATOM 10758 N N . ASN B 2 460 ? 164.982 174.962 123.182 1.00 96.43 460 ASN C N 1
ATOM 10759 C CA . ASN B 2 460 ? 164.786 176.220 122.428 1.00 96.43 460 ASN C CA 1
ATOM 10760 C C . ASN B 2 460 ? 164.381 177.424 123.321 1.00 96.43 460 ASN C C 1
ATOM 10761 O O . ASN B 2 460 ? 163.632 178.299 122.890 1.00 96.43 460 ASN C O 1
ATOM 10772 N N . PHE B 2 461 ? 164.805 177.452 124.593 1.00 98.37 461 PHE C N 1
ATOM 10773 C CA . PHE B 2 461 ? 164.233 178.305 125.656 1.00 98.37 461 PHE C CA 1
ATOM 10774 C C . PHE B 2 461 ? 164.235 179.821 125.388 1.00 98.37 461 PHE C C 1
ATOM 10775 O O . PHE B 2 461 ? 163.187 180.464 125.464 1.00 98.37 461 PHE C O 1
ATOM 10792 N N . TYR B 2 462 ? 165.375 180.437 125.073 1.00 97.83 462 TYR C N 1
ATOM 10793 C CA . TYR B 2 462 ? 165.376 181.875 124.807 1.00 97.83 462 TYR C CA 1
ATOM 10794 C C . TYR B 2 462 ? 164.706 182.195 123.459 1.00 97.83 462 TYR C C 1
ATOM 10795 O O . TYR B 2 462 ? 164.004 183.200 123.351 1.00 97.83 462 TYR C O 1
ATOM 10813 N N . ASN B 2 463 ? 164.809 181.299 122.470 1.00 95.92 463 ASN C N 1
ATOM 10814 C CA . ASN B 2 463 ? 164.170 181.439 121.162 1.00 95.92 463 ASN C CA 1
ATOM 10815 C C . ASN B 2 463 ? 162.622 181.395 121.214 1.00 95.92 463 ASN C C 1
ATOM 10816 O O . ASN B 2 463 ? 161.965 182.191 120.547 1.00 95.92 463 ASN C O 1
ATOM 10827 N N . GLU B 2 464 ? 162.017 180.500 122.009 1.00 96.59 464 GLU C N 1
ATOM 10828 C CA . GLU B 2 464 ? 160.558 180.232 121.999 1.00 96.59 464 GLU C CA 1
ATOM 10829 C C . GLU B 2 464 ? 159.849 180.254 123.377 1.00 96.59 464 GLU C C 1
ATOM 10830 O O . GLU B 2 464 ? 158.653 179.962 123.452 1.00 96.59 464 GLU C O 1
ATOM 10842 N N . VAL B 2 465 ? 160.525 180.638 124.469 1.00 97.28 465 VAL C N 1
ATOM 10843 C CA . VAL B 2 465 ? 159.910 180.793 125.811 1.00 97.28 465 VAL C CA 1
ATOM 10844 C C . VAL B 2 465 ? 160.214 182.145 126.456 1.00 97.28 465 VAL C C 1
ATOM 10845 O O . VAL B 2 465 ? 159.276 182.797 126.900 1.00 97.28 465 VAL C O 1
ATOM 10858 N N . VAL B 2 466 ? 161.473 182.602 126.502 1.00 97.65 466 VAL C N 1
ATOM 10859 C CA . VAL B 2 466 ? 161.876 183.768 127.324 1.00 97.65 466 VAL C CA 1
ATOM 10860 C C . VAL B 2 466 ? 161.130 185.049 126.985 1.00 97.65 466 VAL C C 1
ATOM 10861 O O . VAL B 2 466 ? 160.351 185.526 127.803 1.00 97.65 466 VAL C O 1
ATOM 10874 N N . LYS B 2 467 ? 161.325 185.632 125.799 1.00 95.51 467 LYS C N 1
ATOM 10875 C CA . LYS B 2 467 ? 160.569 186.839 125.441 1.00 95.51 467 LYS C CA 1
ATOM 10876 C C . LYS B 2 467 ? 159.060 186.584 125.275 1.00 95.51 467 LYS C C 1
ATOM 10877 O O . LYS B 2 467 ? 158.275 187.454 125.632 1.00 95.51 467 LYS C O 1
ATOM 10896 N N . PRO B 2 468 ? 158.592 185.384 124.886 1.00 95.75 468 PRO C N 1
ATOM 10897 C CA . PRO B 2 468 ? 157.198 184.974 125.073 1.00 95.75 468 PRO C CA 1
ATOM 10898 C C . PRO B 2 468 ? 156.665 185.003 126.517 1.00 95.75 468 PRO C C 1
ATOM 10899 O O . PRO B 2 468 ? 155.451 184.957 126.698 1.00 95.75 468 PRO C O 1
ATOM 10910 N N . GLN B 2 469 ? 157.500 185.148 127.554 1.00 94.15 469 GLN C N 1
ATOM 10911 C CA . GLN B 2 469 ? 157.006 185.468 128.901 1.00 94.15 469 GLN C CA 1
ATOM 10912 C C . GLN B 2 469 ? 156.487 186.914 129.022 1.00 94.15 469 GLN C C 1
ATOM 10913 O O . GLN B 2 469 ? 155.907 187.273 130.044 1.00 94.15 469 GLN C O 1
ATOM 10927 N N . PHE B 2 470 ? 156.630 187.755 127.991 1.00 93.44 470 PHE C N 1
ATOM 10928 C CA . PHE B 2 470 ? 156.097 189.123 127.960 1.00 93.44 470 PHE C CA 1
ATOM 10929 C C . PHE B 2 470 ? 154.552 189.170 127.772 1.00 93.44 470 PHE C C 1
ATOM 10930 O O . PHE B 2 470 ? 153.998 190.205 127.406 1.00 93.44 470 PHE C O 1
ATOM 10947 N N . ASN B 2 471 ? 153.829 188.061 128.002 1.00 93.07 471 ASN C N 1
ATOM 10948 C CA . ASN B 2 471 ? 152.361 187.954 127.894 1.00 93.07 471 ASN C CA 1
ATOM 10949 C C . ASN B 2 471 ? 151.582 188.744 128.972 1.00 93.07 471 ASN C C 1
ATOM 10950 O O . ASN B 2 471 ? 150.373 188.929 128.835 1.00 93.07 471 ASN C O 1
ATOM 10961 N N . ASN B 2 472 ? 152.242 189.211 130.036 1.00 90.03 472 ASN C N 1
ATOM 10962 C CA . ASN B 2 472 ? 151.694 190.175 130.997 1.00 90.03 472 ASN C CA 1
ATOM 10963 C C . ASN B 2 472 ? 152.358 191.554 130.786 1.00 90.03 472 ASN C C 1
ATOM 10964 O O . ASN B 2 472 ? 153.586 191.622 130.678 1.00 90.03 472 ASN C O 1
ATOM 10975 N N . PRO B 2 473 ? 151.594 192.662 130.739 1.00 88.03 473 PRO C N 1
ATOM 10976 C CA . PRO B 2 473 ? 152.058 193.941 130.185 1.00 88.03 473 PRO C CA 1
ATOM 10977 C C . PRO B 2 473 ? 153.235 194.597 130.917 1.00 88.03 473 PRO C C 1
ATOM 10978 O O . PRO B 2 473 ? 153.892 195.481 130.367 1.00 88.03 473 PRO C O 1
ATOM 10989 N N . GLN B 2 474 ? 153.543 194.180 132.143 1.00 85.97 474 GLN C N 1
ATOM 10990 C CA . GLN B 2 474 ? 154.703 194.690 132.868 1.00 85.97 474 GLN C CA 1
ATOM 10991 C C . GLN B 2 474 ? 156.035 194.220 132.273 1.00 85.97 474 GLN C C 1
ATOM 10992 O O . GLN B 2 474 ? 157.059 194.861 132.502 1.00 85.97 474 GLN C O 1
ATOM 11006 N N . ILE B 2 475 ? 156.057 193.093 131.558 1.00 90.18 475 ILE C N 1
ATOM 11007 C CA . ILE B 2 475 ? 157.258 192.256 131.495 1.00 90.18 475 ILE C CA 1
ATOM 11008 C C . ILE B 2 475 ? 158.126 192.474 130.261 1.00 90.18 475 ILE C C 1
ATOM 11009 O O . ILE B 2 475 ? 157.639 192.397 129.136 1.00 90.18 475 ILE C O 1
ATOM 11025 N N . LYS B 2 476 ? 159.438 192.618 130.508 1.00 90.34 476 LYS C N 1
ATOM 11026 C CA . LYS B 2 476 ? 160.508 192.459 129.506 1.00 90.34 476 LYS C CA 1
ATOM 11027 C C . LYS B 2 476 ? 161.794 191.769 130.001 1.00 90.34 476 LYS C C 1
ATOM 11028 O O . LYS B 2 476 ? 162.694 191.564 129.189 1.00 90.34 476 LYS C O 1
ATOM 11047 N N . ARG B 2 477 ? 161.961 191.488 131.311 1.00 95.27 477 ARG C N 1
ATOM 11048 C CA . ARG B 2 477 ? 163.299 191.256 131.923 1.00 95.27 477 ARG C CA 1
ATOM 11049 C C . ARG B 2 477 ? 163.281 190.809 133.396 1.00 95.27 477 ARG C C 1
ATOM 11050 O O . ARG B 2 477 ? 162.597 191.452 134.179 1.00 95.27 477 ARG C O 1
ATOM 11071 N N . VAL B 2 478 ? 164.107 189.847 133.832 1.00 97.17 478 VAL C N 1
ATOM 11072 C CA . VAL B 2 478 ? 164.461 189.614 135.261 1.00 97.17 478 VAL C CA 1
ATOM 11073 C C . VAL B 2 478 ? 165.935 189.203 135.389 1.00 97.17 478 VAL C C 1
ATOM 11074 O O . VAL B 2 478 ? 166.566 188.812 134.411 1.00 97.17 478 VAL C O 1
ATOM 11087 N N . PHE B 2 479 ? 166.527 189.334 136.571 1.00 98.09 479 PHE C N 1
ATOM 11088 C CA . PHE B 2 479 ? 167.906 188.934 136.820 1.00 98.09 479 PHE C CA 1
ATOM 11089 C C . PHE B 2 479 ? 168.070 187.409 136.926 1.00 98.09 479 PHE C C 1
ATOM 11090 O O . PHE B 2 479 ? 167.243 186.722 137.522 1.00 98.09 479 PHE C O 1
ATOM 11107 N N . VAL B 2 480 ? 169.180 186.887 136.403 1.00 98.53 480 VAL C N 1
ATOM 11108 C CA . VAL B 2 480 ? 169.555 185.470 136.414 1.00 98.53 480 VAL C CA 1
ATOM 11109 C C . VAL B 2 480 ? 170.682 185.123 137.362 1.00 98.53 480 VAL C C 1
ATOM 11110 O O . VAL B 2 480 ? 171.725 185.765 137.365 1.00 98.53 480 VAL C O 1
ATOM 11123 N N . ILE B 2 481 ? 170.504 184.030 138.095 1.00 98.67 481 ILE C N 1
ATOM 11124 C CA . ILE B 2 481 ? 171.604 183.289 138.687 1.00 98.67 481 ILE C CA 1
ATOM 11125 C C . ILE B 2 481 ? 171.763 181.976 137.918 1.00 98.67 481 ILE C C 1
ATOM 11126 O O . ILE B 2 481 ? 170.802 181.311 137.550 1.00 98.67 481 ILE C O 1
ATOM 11142 N N . ILE B 2 482 ? 173.003 181.642 137.602 1.00 98.53 482 ILE C N 1
ATOM 11143 C CA . ILE B 2 482 ? 173.426 180.567 136.719 1.00 98.53 482 ILE C CA 1
ATOM 11144 C C . ILE B 2 482 ? 174.257 179.613 137.544 1.00 98.53 482 ILE C C 1
ATOM 11145 O O . ILE B 2 482 ? 175.316 180.009 138.017 1.00 98.53 482 ILE C O 1
ATOM 11161 N N . SER B 2 483 ? 173.806 178.371 137.689 1.00 98.68 483 SER C N 1
ATOM 11162 C CA . SER B 2 483 ? 174.412 177.456 138.645 1.00 98.68 483 SER C CA 1
ATOM 11163 C C . SER B 2 483 ? 174.936 176.157 138.047 1.00 98.68 483 SER C C 1
ATOM 11164 O O . SER B 2 483 ? 174.361 175.623 137.102 1.00 98.68 483 SER C O 1
ATOM 11172 N N . ASP B 2 484 ? 175.989 175.633 138.671 1.00 97.62 484 ASP C N 1
ATOM 11173 C CA . ASP B 2 484 ? 176.686 174.403 138.297 1.00 97.62 484 ASP C CA 1
ATOM 11174 C C . ASP B 2 484 ? 176.378 173.268 139.299 1.00 97.62 484 ASP C C 1
ATOM 11175 O O . ASP B 2 484 ? 176.611 173.450 140.497 1.00 97.62 484 ASP C O 1
ATOM 11184 N N . ALA B 2 485 ? 175.892 172.114 138.818 1.00 98.26 485 ALA C N 1
ATOM 11185 C CA . ALA B 2 485 ? 175.486 170.904 139.564 1.00 98.26 485 ALA C CA 1
ATOM 11186 C C . ALA B 2 485 ? 174.358 171.049 140.627 1.00 98.26 485 ALA C C 1
ATOM 11187 O O . ALA B 2 485 ? 174.540 171.676 141.668 1.00 98.26 485 ALA C O 1
ATOM 11194 N N . LEU B 2 486 ? 173.199 170.391 140.437 1.00 98.65 486 LEU C N 1
ATOM 11195 C CA . LEU B 2 486 ? 172.061 170.416 141.386 1.00 98.65 486 LEU C CA 1
ATOM 11196 C C . LEU B 2 486 ? 171.109 169.193 141.290 1.00 98.65 486 LEU C C 1
ATOM 11197 O O . LEU B 2 486 ? 170.138 169.197 140.529 1.00 98.65 486 LEU C O 1
ATOM 11213 N N . ARG B 2 487 ? 171.328 168.167 142.127 1.00 98.36 487 ARG C N 1
ATOM 11214 C CA . ARG B 2 487 ? 170.402 167.033 142.363 1.00 98.36 487 ARG C CA 1
ATOM 11215 C C . ARG B 2 487 ? 169.009 167.584 142.646 1.00 98.36 487 ARG C C 1
ATOM 11216 O O . ARG B 2 487 ? 168.849 168.365 143.580 1.00 98.36 487 ARG C O 1
ATOM 11237 N N . TYR B 2 488 ? 168.036 167.236 141.802 1.00 98.71 488 TYR C N 1
ATOM 11238 C CA . TYR B 2 488 ? 166.818 168.034 141.614 1.00 98.71 488 TYR C CA 1
ATOM 11239 C C . TYR B 2 488 ? 166.131 168.386 142.928 1.00 98.71 488 TYR C C 1
ATOM 11240 O O . TYR B 2 488 ? 165.582 169.474 143.049 1.00 98.71 488 TYR C O 1
ATOM 11258 N N . GLU B 2 489 ? 166.185 167.495 143.917 1.00 98.46 489 GLU C N 1
ATOM 11259 C CA . GLU B 2 489 ? 165.507 167.682 145.193 1.00 98.46 489 GLU C CA 1
ATOM 11260 C C . GLU B 2 489 ? 165.873 168.984 145.960 1.00 98.46 489 GLU C C 1
ATOM 11261 O O . GLU B 2 489 ? 165.064 169.415 146.777 1.00 98.46 489 GLU C O 1
ATOM 11273 N N . VAL B 2 490 ? 166.987 169.687 145.677 1.00 98.70 490 VAL C N 1
ATOM 11274 C CA . VAL B 2 490 ? 167.174 171.063 146.192 1.00 98.70 490 VAL C CA 1
ATOM 11275 C C . VAL B 2 490 ? 165.997 171.910 145.780 1.00 98.70 490 VAL C C 1
ATOM 11276 O O . VAL B 2 490 ? 165.316 172.494 146.608 1.00 98.70 490 VAL C O 1
ATOM 11289 N N . ALA B 2 491 ? 165.711 171.902 144.489 1.00 98.79 491 ALA C N 1
ATOM 11290 C CA . ALA B 2 491 ? 164.554 172.533 143.901 1.00 98.79 491 ALA C CA 1
ATOM 11291 C C . ALA B 2 491 ? 163.232 171.771 144.145 1.00 98.79 491 ALA C C 1
ATOM 11292 O O . ALA B 2 491 ? 162.271 171.951 143.402 1.00 98.79 491 ALA C O 1
ATOM 11299 N N . GLU B 2 492 ? 163.138 170.969 145.208 1.00 98.07 492 GLU C N 1
ATOM 11300 C CA . GLU B 2 492 ? 161.853 170.644 145.834 1.00 98.07 492 GLU C CA 1
ATOM 11301 C C . GLU B 2 492 ? 161.859 170.982 147.321 1.00 98.07 492 GLU C C 1
ATOM 11302 O O . GLU B 2 492 ? 160.895 171.566 147.796 1.00 98.07 492 GLU C O 1
ATOM 11314 N N . GLU B 2 493 ? 162.955 170.732 148.045 1.00 96.95 493 GLU C N 1
ATOM 11315 C CA . GLU B 2 493 ? 163.109 171.092 149.462 1.00 96.95 493 GLU C CA 1
ATOM 11316 C C . GLU B 2 493 ? 163.016 172.612 149.701 1.00 96.95 493 GLU C C 1
ATOM 11317 O O . GLU B 2 493 ? 162.204 173.074 150.497 1.00 96.95 493 GLU C O 1
ATOM 11329 N N . LEU B 2 494 ? 163.796 173.401 148.959 1.00 97.81 494 LEU C N 1
ATOM 11330 C CA . LEU B 2 494 ? 163.851 174.863 149.016 1.00 97.81 494 LEU C CA 1
ATOM 11331 C C . LEU B 2 494 ? 162.474 175.535 148.868 1.00 97.81 494 LEU C C 1
ATOM 11332 O O . LEU B 2 494 ? 162.219 176.566 149.486 1.00 97.81 494 LEU C O 1
ATOM 11348 N N . GLY B 2 495 ? 161.605 174.933 148.048 1.00 95.97 495 GLY C N 1
ATOM 11349 C CA . GLY B 2 495 ? 160.259 175.402 147.724 1.00 95.97 495 GLY C CA 1
ATOM 11350 C C . GLY B 2 495 ? 159.158 174.787 148.593 1.00 95.97 495 GLY C C 1
ATOM 11351 O O . GLY B 2 495 ? 158.303 175.505 149.096 1.00 95.97 495 GLY C O 1
ATOM 11355 N N . ASN B 2 496 ? 159.173 173.473 148.830 1.00 89.27 496 ASN C N 1
ATOM 11356 C CA . ASN B 2 496 ? 158.195 172.789 149.686 1.00 89.27 496 ASN C CA 1
ATOM 11357 C C . ASN B 2 496 ? 158.380 173.194 151.160 1.00 89.27 496 ASN C C 1
ATOM 11358 O O . ASN B 2 496 ? 157.415 173.560 151.831 1.00 89.27 496 ASN C O 1
ATOM 11369 N N . GLN B 2 497 ? 159.629 173.285 151.636 1.00 89.61 497 GLN C N 1
ATOM 11370 C CA . GLN B 2 497 ? 159.979 173.894 152.930 1.00 89.61 497 GLN C CA 1
ATOM 11371 C C . GLN B 2 497 ? 159.911 175.434 152.901 1.00 89.61 497 GLN C C 1
ATOM 11372 O O . GLN B 2 497 ? 160.382 176.096 153.825 1.00 89.61 497 GLN C O 1
ATOM 11386 N N . ILE B 2 498 ? 159.265 176.000 151.872 1.00 91.15 498 ILE C N 1
ATOM 11387 C CA . ILE B 2 498 ? 158.744 177.367 151.843 1.00 91.15 498 ILE C CA 1
ATOM 11388 C C . ILE B 2 498 ? 157.323 177.479 151.242 1.00 91.15 498 ILE C C 1
ATOM 11389 O O . ILE B 2 498 ? 156.869 178.557 150.870 1.00 91.15 498 ILE C O 1
ATOM 11405 N N . ASN B 2 499 ? 156.539 176.390 151.274 1.00 86.04 499 ASN C N 1
ATOM 11406 C CA . ASN B 2 499 ? 155.081 176.445 151.077 1.00 86.04 499 ASN C CA 1
ATOM 11407 C C . ASN B 2 499 ? 154.400 177.408 152.070 1.00 86.04 499 ASN C C 1
ATOM 11408 O O . ASN B 2 499 ? 153.248 177.794 151.883 1.00 86.04 499 ASN C O 1
ATOM 11419 N N . THR B 2 500 ? 155.112 177.775 153.135 1.00 76.47 500 THR C N 1
ATOM 11420 C CA . THR B 2 500 ? 154.758 178.754 154.160 1.00 76.47 500 THR C CA 1
ATOM 11421 C C . THR B 2 500 ? 154.851 180.218 153.709 1.00 76.47 500 THR C C 1
ATOM 11422 O O . THR B 2 500 ? 154.310 181.084 154.394 1.00 76.47 500 THR C O 1
ATOM 11433 N N . GLU B 2 501 ? 155.532 180.543 152.605 1.00 74.87 501 GLU C N 1
ATOM 11434 C CA . GLU B 2 501 ? 155.771 181.938 152.200 1.00 74.87 501 GLU C CA 1
ATOM 11435 C C . GLU B 2 501 ? 154.657 182.595 151.345 1.00 74.87 501 GLU C C 1
ATOM 11436 O O . GLU B 2 501 ? 153.769 181.934 150.798 1.00 74.87 501 GLU C O 1
ATOM 11448 N N . LYS B 2 502 ? 154.672 183.936 151.333 1.00 71.02 502 LYS C N 1
ATOM 11449 C CA . LYS B 2 502 ? 153.571 184.826 150.915 1.00 71.02 502 LYS C CA 1
ATOM 11450 C C . LYS B 2 502 ? 153.511 185.013 149.389 1.00 71.02 502 LYS C C 1
ATOM 11451 O O . LYS B 2 502 ? 153.351 184.047 148.648 1.00 71.02 502 LYS C O 1
ATOM 11470 N N . ARG B 2 503 ? 153.664 186.251 148.893 1.00 78.40 503 ARG C N 1
ATOM 11471 C CA . ARG B 2 503 ? 153.925 186.542 147.467 1.00 78.40 503 ARG C CA 1
ATOM 11472 C C . ARG B 2 503 ? 155.349 186.123 147.048 1.00 78.40 503 ARG C C 1
ATOM 11473 O O . ARG B 2 503 ? 155.639 186.016 145.861 1.00 78.40 503 ARG C O 1
ATOM 11494 N N . PHE B 2 504 ? 156.214 185.796 148.013 1.00 81.91 504 PHE C N 1
ATOM 11495 C CA . PHE B 2 504 ? 157.317 184.849 147.842 1.00 81.91 504 PHE C CA 1
ATOM 11496 C C . PHE B 2 504 ? 156.678 183.489 147.486 1.00 81.91 504 PHE C C 1
ATOM 11497 O O . PHE B 2 504 ? 156.223 182.772 148.372 1.00 81.91 504 PHE C O 1
ATOM 11514 N N . THR B 2 505 ? 156.512 183.170 146.197 1.00 87.65 505 THR C N 1
ATOM 11515 C CA . THR B 2 505 ? 155.488 182.191 145.760 1.00 87.65 505 THR C CA 1
ATOM 11516 C C . THR B 2 505 ? 155.889 181.306 144.569 1.00 87.65 505 THR C C 1
ATOM 11517 O O . THR B 2 505 ? 156.863 181.607 143.874 1.00 87.65 505 THR C O 1
ATOM 11528 N N . ALA B 2 506 ? 155.151 180.204 144.353 1.00 93.35 506 ALA C N 1
ATOM 11529 C CA . ALA B 2 506 ? 155.468 179.141 143.397 1.00 93.35 506 ALA C CA 1
ATOM 11530 C C . ALA B 2 506 ? 154.264 178.249 142.987 1.00 93.35 506 ALA C C 1
ATOM 11531 O O . ALA B 2 506 ? 153.206 178.315 143.611 1.00 93.35 506 ALA C O 1
ATOM 11538 N N . GLU B 2 507 ? 154.425 177.376 141.979 1.00 96.04 507 GLU C N 1
ATOM 11539 C CA . GLU B 2 507 ? 153.478 176.288 141.629 1.00 96.04 507 GLU C CA 1
ATOM 11540 C C . GLU B 2 507 ? 154.193 174.983 141.230 1.00 96.04 507 GLU C C 1
ATOM 11541 O O . GLU B 2 507 ? 155.142 175.034 140.444 1.00 96.04 507 GLU C O 1
ATOM 11553 N N . LEU B 2 508 ? 153.679 173.824 141.684 1.00 97.73 508 LEU C N 1
ATOM 11554 C CA . LEU B 2 508 ? 154.189 172.462 141.407 1.00 97.73 508 LEU C CA 1
ATOM 11555 C C . LEU B 2 508 ? 154.180 172.104 139.909 1.00 97.73 508 LEU C C 1
ATOM 11556 O O . LEU B 2 508 ? 153.151 171.703 139.364 1.00 97.73 508 LEU C O 1
ATOM 11572 N N . ARG B 2 509 ? 155.336 172.254 139.252 1.00 97.97 509 ARG C N 1
ATOM 11573 C CA . ARG B 2 509 ? 155.568 172.105 137.804 1.00 97.97 509 ARG C CA 1
ATOM 11574 C C . ARG B 2 509 ? 157.013 171.643 137.544 1.00 97.97 509 ARG C C 1
ATOM 11575 O O . ARG B 2 509 ? 157.880 171.877 138.384 1.00 97.97 509 ARG C O 1
ATOM 11596 N N . SER B 2 510 ? 157.291 170.985 136.418 1.00 98.55 510 SER C N 1
ATOM 11597 C CA . SER B 2 510 ? 158.646 170.528 136.028 1.00 98.55 510 SER C CA 1
ATOM 11598 C C . SER B 2 510 ? 158.741 170.220 134.520 1.00 98.55 510 SER C C 1
ATOM 11599 O O . SER B 2 510 ? 157.713 170.049 133.861 1.00 98.55 510 SER C O 1
ATOM 11607 N N . GLN B 2 511 ? 159.953 170.146 133.943 1.00 98.66 511 GLN C N 1
ATOM 11608 C CA . GLN B 2 511 ? 160.144 169.823 132.514 1.00 98.66 511 GLN C CA 1
ATOM 11609 C C . GLN B 2 511 ? 161.501 169.173 132.188 1.00 98.66 511 GLN C C 1
ATOM 11610 O O . GLN B 2 511 ? 162.454 169.328 132.950 1.00 98.66 511 GLN C O 1
ATOM 11624 N N . LEU B 2 512 ? 161.608 168.481 131.047 1.00 98.73 512 LEU C N 1
ATOM 11625 C CA . LEU B 2 512 ? 162.775 167.676 130.657 1.00 98.73 512 LEU C CA 1
ATOM 11626 C C . LEU B 2 512 ? 163.951 168.491 130.093 1.00 98.73 512 LEU C C 1
ATOM 11627 O O . LEU B 2 512 ? 163.815 169.304 129.175 1.00 98.73 512 LEU C O 1
ATOM 11643 N N . GLY B 2 513 ? 165.135 168.252 130.651 1.00 98.66 513 GLY C N 1
ATOM 11644 C CA . GLY B 2 513 ? 166.356 168.979 130.318 1.00 98.66 513 GLY C CA 1
ATOM 11645 C C . GLY B 2 513 ? 167.076 168.500 129.062 1.00 98.66 513 GLY C C 1
ATOM 11646 O O . GLY B 2 513 ? 166.661 167.541 128.417 1.00 98.66 513 GLY C O 1
ATOM 11650 N N . VAL B 2 514 ? 168.197 169.149 128.741 1.00 98.30 514 VAL C N 1
ATOM 11651 C CA . VAL B 2 514 ? 169.176 168.652 127.764 1.00 98.30 514 VAL C CA 1
ATOM 11652 C C . VAL B 2 514 ? 169.587 167.232 128.141 1.00 98.30 514 VAL C C 1
ATOM 11653 O O . VAL B 2 514 ? 169.837 166.951 129.311 1.00 98.30 514 VAL C O 1
ATOM 11666 N N . LEU B 2 515 ? 169.614 166.312 127.173 1.00 97.95 515 LEU C N 1
ATOM 11667 C CA . LEU B 2 515 ? 169.764 164.890 127.497 1.00 97.95 515 LEU C CA 1
ATOM 11668 C C . LEU B 2 515 ? 171.144 164.511 128.071 1.00 97.95 515 LEU C C 1
ATOM 11669 O O . LEU B 2 515 ? 171.182 163.774 129.054 1.00 97.95 515 LEU C O 1
ATOM 11685 N N . PRO B 2 516 ? 172.282 164.995 127.554 1.00 97.23 516 PRO C N 1
ATOM 11686 C CA . PRO B 2 516 ? 173.565 164.842 128.236 1.00 97.23 516 PRO C CA 1
ATOM 11687 C C . PRO B 2 516 ? 173.611 165.719 129.502 1.00 97.23 516 PRO C C 1
ATOM 11688 O O . PRO B 2 516 ? 173.606 166.947 129.398 1.00 97.23 516 PRO C O 1
ATOM 11699 N N . SER B 2 517 ? 173.658 165.115 130.698 1.00 97.73 517 SER C N 1
ATOM 11700 C CA . SER B 2 517 ? 173.584 165.831 131.991 1.00 97.73 517 SER C CA 1
ATOM 11701 C C . SER B 2 517 ? 174.961 166.214 132.586 1.00 97.73 517 SER C C 1
ATOM 11702 O O . SER B 2 517 ? 175.470 165.612 133.535 1.00 97.73 517 SER C O 1
ATOM 11710 N N . TYR B 2 518 ? 17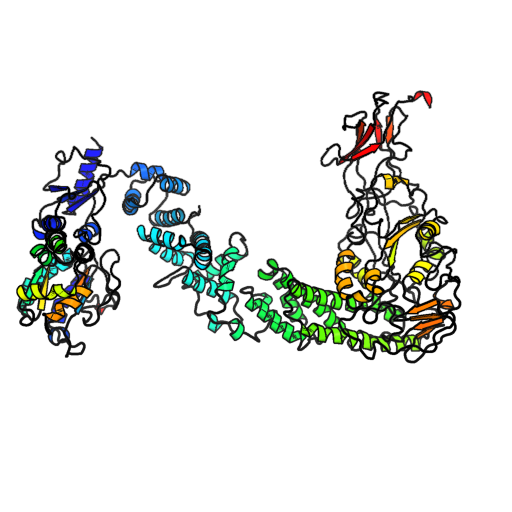5.541 167.295 132.047 1.00 96.16 518 TYR C N 1
ATOM 11711 C CA . TYR B 2 518 ? 176.666 168.056 132.621 1.00 96.16 518 TYR C CA 1
ATOM 11712 C C . TYR B 2 518 ? 176.469 169.566 132.422 1.00 96.16 518 TYR C C 1
ATOM 11713 O O . TYR B 2 518 ? 175.692 170.003 131.572 1.00 96.16 518 TYR C O 1
ATOM 11731 N N . THR B 2 519 ? 177.165 170.375 133.220 1.00 95.52 519 THR C N 1
ATOM 11732 C CA . THR B 2 519 ? 176.822 171.787 133.413 1.00 95.52 519 THR C CA 1
ATOM 11733 C C . THR B 2 519 ? 176.688 172.590 132.114 1.00 95.52 519 THR C C 1
ATOM 11734 O O . THR B 2 519 ? 175.666 173.235 131.880 1.00 95.52 519 THR C O 1
ATOM 11745 N N . GLN B 2 520 ? 177.697 172.563 131.242 1.00 94.72 520 GLN C N 1
ATOM 11746 C CA . GLN B 2 520 ? 177.789 173.584 130.188 1.00 94.72 520 GLN C CA 1
ATOM 11747 C C . GLN B 2 520 ? 176.771 173.403 129.048 1.00 94.72 520 GLN C C 1
ATOM 11748 O O . GLN B 2 520 ? 176.372 174.386 128.433 1.00 94.72 520 GLN C O 1
ATOM 11762 N N . LEU B 2 521 ? 176.270 172.196 128.783 1.00 96.40 521 LEU C N 1
ATOM 11763 C CA . LEU B 2 521 ? 175.177 172.029 127.815 1.00 96.40 521 LEU C CA 1
ATOM 11764 C C . LEU B 2 521 ? 173.835 172.514 128.377 1.00 96.40 521 LEU C C 1
ATOM 11765 O O . LEU B 2 521 ? 173.015 173.076 127.652 1.00 96.40 521 LEU C O 1
ATOM 11781 N N . GLY B 2 522 ? 173.642 172.374 129.690 1.00 97.62 522 GLY C N 1
ATOM 11782 C CA . GLY B 2 522 ? 172.540 173.032 130.374 1.00 97.62 522 GLY C CA 1
ATOM 11783 C C . GLY B 2 522 ? 172.636 174.549 130.218 1.00 97.62 522 GLY C C 1
ATOM 11784 O O . GLY B 2 522 ? 171.644 175.188 129.874 1.00 97.62 522 GLY C O 1
ATOM 11788 N N . MET B 2 523 ? 173.840 175.121 130.391 1.00 97.43 523 MET C N 1
ATOM 11789 C CA . MET B 2 523 ? 174.091 176.557 130.178 1.00 97.43 523 MET C CA 1
ATOM 11790 C C . MET B 2 523 ? 173.781 177.006 128.741 1.00 97.43 523 MET C C 1
ATOM 11791 O O . MET B 2 523 ? 173.110 178.014 128.543 1.00 97.43 523 MET C O 1
ATOM 11805 N N . ALA B 2 524 ? 174.263 176.275 127.735 1.00 97.41 524 ALA C N 1
ATOM 11806 C CA . ALA B 2 524 ? 174.140 176.655 126.328 1.00 97.41 524 ALA C CA 1
ATOM 11807 C C . ALA B 2 524 ? 172.681 176.856 125.917 1.00 97.41 524 ALA C C 1
ATOM 11808 O O . ALA B 2 524 ? 172.332 177.894 125.365 1.00 97.41 524 ALA C O 1
ATOM 11815 N N . ALA B 2 525 ? 171.814 175.907 126.277 1.00 97.72 525 ALA C N 1
ATOM 11816 C CA . ALA B 2 525 ? 170.382 175.987 126.014 1.00 97.72 525 ALA C CA 1
ATOM 11817 C C . ALA B 2 525 ? 169.676 177.167 126.721 1.00 97.72 525 ALA C C 1
ATOM 11818 O O . ALA B 2 525 ? 168.496 177.406 126.483 1.00 97.72 525 ALA C O 1
ATOM 11825 N N . LEU B 2 526 ? 170.381 177.915 127.576 1.00 98.19 526 LEU C N 1
ATOM 11826 C CA . LEU B 2 526 ? 169.867 179.033 128.359 1.00 98.19 526 LEU C CA 1
ATOM 11827 C C . LEU B 2 526 ? 170.635 180.341 128.116 1.00 98.19 526 LEU C C 1
ATOM 11828 O O . LEU B 2 526 ? 170.082 181.409 128.380 1.00 98.19 526 LEU C O 1
ATOM 11844 N N . LEU B 2 527 ? 171.856 180.291 127.571 1.00 98.05 527 LEU C N 1
ATOM 11845 C CA . LEU B 2 527 ? 172.545 181.460 127.024 1.00 98.05 527 LEU C CA 1
ATOM 11846 C C . LEU B 2 527 ? 171.580 182.200 126.093 1.00 98.05 527 LEU C C 1
ATOM 11847 O O . LEU B 2 527 ? 170.900 181.539 125.312 1.00 98.05 527 LEU C O 1
ATOM 11863 N N . PRO B 2 528 ? 171.423 183.528 126.189 1.00 97.27 528 PRO C N 1
ATOM 11864 C CA . PRO B 2 528 ? 170.295 184.179 125.560 1.00 97.27 528 PRO C CA 1
ATOM 11865 C C . PRO B 2 528 ? 170.467 184.115 124.049 1.00 97.27 528 PRO C C 1
ATOM 11866 O O . PRO B 2 528 ? 171.559 184.362 123.538 1.00 97.27 528 PRO C O 1
ATOM 11877 N N . HIS B 2 529 ? 169.428 183.679 123.342 1.00 96.26 529 HIS C N 1
ATOM 11878 C CA . HIS B 2 529 ? 169.602 183.210 121.980 1.00 96.26 529 HIS C CA 1
ATOM 11879 C C . HIS B 2 529 ? 168.354 183.203 121.104 1.00 96.26 529 HIS C C 1
ATOM 11880 O O . HIS B 2 529 ? 167.225 183.057 121.570 1.00 96.26 529 HIS C O 1
ATOM 11894 N N . ASP B 2 530 ? 168.625 183.168 119.803 1.00 92.76 530 ASP C N 1
ATOM 11895 C CA . ASP B 2 530 ? 167.747 182.592 118.791 1.00 92.76 530 ASP C CA 1
ATOM 11896 C C . ASP B 2 530 ? 168.285 181.243 118.270 1.00 92.76 530 ASP C C 1
ATOM 11897 O O . ASP B 2 530 ? 167.524 180.453 117.719 1.00 92.76 530 ASP C O 1
ATOM 11906 N N . GLU B 2 531 ? 169.567 180.919 118.472 1.00 91.16 531 GLU C N 1
ATOM 11907 C CA . GLU B 2 531 ? 170.141 179.597 118.165 1.00 91.16 531 GLU C CA 1
ATOM 11908 C C . GLU B 2 531 ? 171.241 179.199 119.166 1.00 91.16 531 GLU C C 1
ATOM 11909 O O . GLU B 2 531 ? 171.936 180.045 119.720 1.00 91.16 531 GLU C O 1
ATOM 11921 N N . ILE B 2 532 ? 171.401 177.896 119.427 1.00 93.88 532 ILE C N 1
ATOM 11922 C CA . ILE B 2 532 ? 172.359 177.382 120.418 1.00 93.88 532 ILE C CA 1
ATOM 11923 C C . ILE B 2 532 ? 173.529 176.690 119.714 1.00 93.88 532 ILE C C 1
ATOM 11924 O O . ILE B 2 532 ? 173.331 175.818 118.869 1.00 93.88 532 ILE C O 1
ATOM 11940 N N . CYS B 2 533 ? 174.752 177.054 120.087 1.00 91.41 533 CYS C N 1
ATOM 11941 C CA . CYS B 2 533 ? 175.961 176.733 119.348 1.00 91.41 533 CYS C CA 1
ATOM 11942 C C . CYS B 2 533 ? 176.845 175.719 120.090 1.00 91.41 533 CYS C C 1
ATOM 11943 O O . CYS B 2 533 ? 177.395 176.011 121.150 1.00 91.41 533 CYS C O 1
ATOM 11951 N N . TYR B 2 534 ? 177.104 174.579 119.453 1.00 89.53 534 TYR C N 1
ATOM 11952 C CA . TYR B 2 534 ? 178.337 173.824 119.679 1.00 89.53 534 TYR C CA 1
ATOM 11953 C C . TYR B 2 534 ? 179.295 174.176 118.537 1.00 89.53 534 TYR C C 1
ATOM 11954 O O . TYR B 2 534 ? 178.896 174.187 117.372 1.00 89.53 534 TYR C O 1
ATOM 11972 N N . GLN B 2 535 ? 180.557 174.474 118.856 1.00 82.77 535 GLN C N 1
ATOM 11973 C CA . GLN B 2 535 ? 181.592 174.768 117.858 1.00 82.77 535 GLN C CA 1
ATOM 11974 C C . GLN B 2 535 ? 182.915 174.077 118.232 1.00 82.77 535 GLN C C 1
ATOM 11975 O O . GLN B 2 535 ? 183.227 173.953 119.424 1.00 82.77 535 GLN C O 1
ATOM 11989 N N . PRO B 2 536 ? 183.716 173.648 117.239 1.00 76.73 536 PRO C N 1
ATOM 11990 C CA . PRO B 2 536 ? 185.089 173.189 117.449 1.00 76.73 536 PRO C CA 1
ATOM 11991 C C . PRO B 2 536 ? 185.962 174.191 118.219 1.00 76.73 536 PRO C C 1
ATOM 11992 O O . PRO B 2 536 ? 185.709 175.396 118.235 1.00 76.73 536 PRO C O 1
ATOM 12003 N N . GLY B 2 537 ? 187.013 173.684 118.861 1.00 74.44 537 GLY C N 1
ATOM 12004 C CA . GLY B 2 537 ? 187.952 174.460 119.682 1.00 74.44 537 GLY C CA 1
ATOM 12005 C C . GLY B 2 537 ? 187.526 174.652 121.143 1.00 74.44 537 GLY C C 1
ATOM 12006 O O . GLY B 2 537 ? 188.392 174.799 122.005 1.00 74.44 537 GLY C O 1
ATOM 12010 N N . SER B 2 538 ? 186.226 174.591 121.447 1.00 78.93 538 SER C N 1
ATOM 12011 C CA . SER B 2 538 ? 185.705 174.652 122.823 1.00 78.93 538 SER C CA 1
ATOM 12012 C C . SER B 2 538 ? 185.460 173.281 123.471 1.00 78.93 538 SER C C 1
ATOM 12013 O O . SER B 2 538 ? 185.581 173.160 124.689 1.00 78.93 538 SER C O 1
ATOM 12021 N N . GLY B 2 539 ? 185.163 172.231 122.698 1.00 81.99 539 GLY C N 1
ATOM 12022 C CA . GLY B 2 539 ? 184.977 170.872 123.225 1.00 81.99 539 GLY C CA 1
ATOM 12023 C C . GLY B 2 539 ? 183.799 170.775 124.201 1.00 81.99 539 GLY C C 1
ATOM 12024 O O . GLY B 2 539 ? 182.646 170.910 123.802 1.00 81.99 539 GLY C O 1
ATOM 12028 N N . ASP B 2 540 ? 184.085 170.564 125.487 1.00 87.19 540 ASP C N 1
ATOM 12029 C CA . ASP B 2 540 ? 183.076 170.565 126.551 1.00 87.19 540 ASP C CA 1
ATOM 12030 C C . ASP B 2 540 ? 182.670 171.980 127.030 1.00 87.19 540 ASP C C 1
ATOM 12031 O O . ASP B 2 540 ? 181.734 172.101 127.823 1.00 87.19 540 ASP C O 1
ATOM 12040 N N . ILE B 2 541 ? 183.313 173.050 126.550 1.00 92.42 541 ILE C N 1
ATOM 12041 C CA . ILE B 2 541 ? 182.802 174.430 126.623 1.00 92.42 541 ILE C CA 1
ATOM 12042 C C . ILE B 2 541 ? 181.856 174.680 125.430 1.00 92.42 541 ILE C C 1
ATOM 12043 O O . ILE B 2 541 ? 182.019 174.077 124.368 1.00 92.42 541 ILE C O 1
ATOM 12059 N N . VAL B 2 542 ? 180.841 175.538 125.591 1.00 94.96 542 VAL C N 1
ATOM 12060 C CA . VAL B 2 542 ? 179.686 175.635 124.670 1.00 94.96 542 VAL C CA 1
ATOM 12061 C C . VAL B 2 542 ? 179.289 177.103 124.411 1.00 94.96 542 VAL C C 1
ATOM 12062 O O . VAL B 2 542 ? 179.935 178.017 124.926 1.00 94.96 542 VAL C O 1
ATOM 12075 N N . TYR B 2 543 ? 178.275 177.371 123.583 1.00 95.01 543 TYR C N 1
ATOM 12076 C CA . TYR B 2 543 ? 177.841 178.716 123.191 1.00 95.01 543 TYR C CA 1
ATOM 12077 C C . TYR B 2 543 ? 176.322 178.808 122.932 1.00 95.01 543 TYR C C 1
ATOM 12078 O O . TYR B 2 543 ? 175.657 177.802 122.695 1.00 95.01 543 TYR C O 1
ATOM 12096 N N . ALA B 2 544 ? 175.779 180.025 122.853 1.00 94.96 544 ALA C N 1
ATOM 12097 C CA . ALA B 2 544 ? 174.560 180.304 122.093 1.00 94.96 544 ALA C CA 1
ATOM 12098 C C . ALA B 2 544 ? 174.629 181.687 121.451 1.00 94.96 544 ALA C C 1
ATOM 12099 O O . ALA B 2 544 ? 175.381 182.544 121.909 1.00 94.96 544 ALA C O 1
ATOM 12106 N N . ASP B 2 545 ? 173.940 181.862 120.327 1.00 94.18 545 ASP C N 1
ATOM 12107 C CA . ASP B 2 545 ? 174.197 182.934 119.359 1.00 94.18 545 ASP C CA 1
ATOM 12108 C C . ASP B 2 545 ? 175.711 183.129 119.096 1.00 94.18 545 ASP C C 1
ATOM 12109 O O . ASP B 2 545 ? 176.202 184.250 118.947 1.00 94.18 545 ASP C O 1
ATOM 12118 N N . GLY B 2 546 ? 176.477 182.033 119.102 1.00 91.68 546 GLY C N 1
ATOM 12119 C CA . GLY B 2 546 ? 177.930 182.041 118.923 1.00 91.68 546 GLY C CA 1
ATOM 12120 C C . GLY B 2 546 ? 178.756 182.665 120.061 1.00 91.68 546 GLY C C 1
ATOM 12121 O O . GLY B 2 546 ? 179.949 182.894 119.870 1.00 91.68 546 GLY C O 1
ATOM 12125 N N . LEU B 2 547 ? 178.182 182.928 121.241 1.00 95.33 547 LEU C N 1
ATOM 12126 C CA . LEU B 2 547 ? 178.902 183.452 122.417 1.00 95.33 547 LEU C CA 1
ATOM 12127 C C . LEU B 2 547 ? 178.874 182.466 123.593 1.00 95.33 547 LEU C C 1
ATOM 12128 O O . LEU B 2 547 ? 177.903 181.742 123.784 1.00 95.33 547 LEU C O 1
ATOM 12144 N N . SER B 2 548 ? 179.978 182.392 124.342 1.00 95.81 548 SER C N 1
ATOM 12145 C CA . SER B 2 548 ? 180.377 181.170 125.061 1.00 95.81 548 SER C CA 1
ATOM 12146 C C . SER B 2 548 ? 180.106 181.132 126.570 1.00 95.81 548 SER C C 1
ATOM 12147 O O . SER B 2 548 ? 180.219 182.129 127.275 1.00 95.81 548 SER C O 1
ATOM 12155 N N . THR B 2 549 ? 179.835 179.926 127.069 1.00 95.87 549 THR C N 1
ATOM 12156 C CA . THR B 2 549 ? 179.567 179.569 128.471 1.00 95.87 549 THR C CA 1
ATOM 12157 C C . THR B 2 549 ? 180.716 179.806 129.465 1.00 95.87 549 THR C C 1
ATOM 12158 O O . THR B 2 549 ? 180.474 179.704 130.667 1.00 95.87 549 THR C O 1
ATOM 12169 N N . SER B 2 550 ? 181.948 180.127 129.039 1.00 93.70 550 SER C N 1
ATOM 12170 C CA . SER B 2 550 ? 183.116 180.227 129.939 1.00 93.70 550 SER C CA 1
ATOM 12171 C C . SER B 2 550 ? 184.056 181.404 129.634 1.00 93.70 550 SER C C 1
ATOM 12172 O O . SER B 2 550 ? 184.111 181.898 128.508 1.00 93.70 550 SER C O 1
ATOM 12180 N N . GLY B 2 551 ? 184.814 181.846 130.646 1.00 93.18 551 GLY C N 1
ATOM 12181 C CA . GLY B 2 551 ? 185.736 182.987 130.594 1.00 93.18 551 GLY C CA 1
ATOM 12182 C C . GLY B 2 551 ? 185.029 184.329 130.778 1.00 93.18 551 GLY C C 1
ATOM 12183 O O . GLY B 2 551 ? 184.123 184.681 130.026 1.00 93.18 551 GLY C O 1
ATOM 12187 N N . THR B 2 552 ? 185.424 185.094 131.792 1.00 93.65 552 THR C N 1
ATOM 12188 C CA . THR B 2 552 ? 184.680 186.273 132.275 1.00 93.65 552 THR C CA 1
ATOM 12189 C C . THR B 2 552 ? 184.351 187.335 131.209 1.00 93.65 552 THR C C 1
ATOM 12190 O O . THR B 2 552 ? 183.188 187.743 131.138 1.00 93.65 552 THR C O 1
ATOM 12201 N N . PRO B 2 553 ? 185.287 187.768 130.338 1.00 94.86 553 PRO C N 1
ATOM 12202 C CA . PRO B 2 553 ? 184.979 188.752 129.294 1.00 94.86 553 PRO C CA 1
ATOM 12203 C C . PRO B 2 553 ? 183.928 188.240 128.300 1.00 94.86 553 PRO C C 1
ATOM 12204 O O . PRO B 2 553 ? 183.020 188.962 127.888 1.00 94.86 553 PRO C O 1
ATOM 12215 N N . ASN B 2 554 ? 184.015 186.959 127.937 1.00 96.50 554 ASN C N 1
ATOM 12216 C CA . ASN B 2 554 ? 183.045 186.309 127.055 1.00 96.50 554 ASN C CA 1
ATOM 12217 C C . ASN B 2 554 ? 181.681 186.245 127.747 1.00 96.50 554 ASN C C 1
ATOM 12218 O O . ASN B 2 554 ? 180.659 186.593 127.157 1.00 96.50 554 ASN C O 1
ATOM 12229 N N . ARG B 2 555 ? 181.691 185.860 129.026 1.00 96.68 555 ARG C N 1
ATOM 12230 C CA . ARG B 2 555 ? 180.515 185.662 129.866 1.00 96.68 555 ARG C CA 1
ATOM 12231 C C . ARG B 2 555 ? 179.661 186.912 130.041 1.00 96.68 555 ARG C C 1
ATOM 12232 O O . ARG B 2 555 ? 178.445 186.802 129.950 1.00 96.68 555 ARG C O 1
ATOM 12253 N N . ASP B 2 556 ? 180.241 188.097 130.235 1.00 96.73 556 ASP C N 1
ATOM 12254 C CA . ASP B 2 556 ? 179.420 189.319 130.234 1.00 96.73 556 ASP C CA 1
ATOM 12255 C C . ASP B 2 556 ? 178.969 189.713 128.814 1.00 96.73 556 ASP C C 1
ATOM 12256 O O . ASP B 2 556 ? 177.932 190.347 128.641 1.00 96.73 556 ASP C O 1
ATOM 12265 N N . THR B 2 557 ? 179.688 189.264 127.783 1.00 97.20 557 THR C N 1
ATOM 12266 C CA . THR B 2 557 ? 179.430 189.617 126.384 1.00 97.20 557 THR C CA 1
ATOM 12267 C C . THR B 2 557 ? 178.312 188.817 125.719 1.00 97.20 557 THR C C 1
ATOM 12268 O O . THR B 2 557 ? 177.613 189.394 124.889 1.00 97.20 557 THR C O 1
ATOM 12279 N N . ILE B 2 558 ? 178.045 187.562 126.121 1.00 97.36 558 ILE C N 1
ATOM 12280 C CA . ILE B 2 558 ? 176.925 186.724 125.605 1.00 97.36 558 ILE C CA 1
ATOM 12281 C C . ILE B 2 558 ? 175.590 187.486 125.594 1.00 97.36 558 ILE C C 1
ATOM 12282 O O . ILE B 2 558 ? 174.698 187.282 124.777 1.00 97.36 558 ILE C O 1
ATOM 12298 N N . LEU B 2 559 ? 175.476 188.384 126.562 1.00 97.65 559 LEU C N 1
ATOM 12299 C CA . LEU B 2 559 ? 174.257 188.993 127.049 1.00 97.65 559 LEU C CA 1
ATOM 12300 C C . LEU B 2 559 ? 173.996 190.346 126.395 1.00 97.65 559 LEU C C 1
ATOM 12301 O O . LEU B 2 559 ? 172.855 190.784 126.349 1.00 97.65 559 LEU C O 1
ATOM 12317 N N . LYS B 2 560 ? 175.033 190.989 125.852 1.00 96.26 560 LYS C N 1
ATOM 12318 C CA . LYS B 2 560 ? 174.996 192.329 125.246 1.00 96.26 560 LYS C CA 1
ATOM 12319 C C . LYS B 2 560 ? 174.094 192.391 124.016 1.00 96.26 560 LYS C C 1
ATOM 12320 O O . LYS B 2 560 ? 173.484 193.423 123.760 1.00 96.26 560 LYS C O 1
ATOM 12339 N N . LYS B 2 561 ? 173.888 191.255 123.343 1.00 95.02 561 LYS C N 1
ATOM 12340 C CA . LYS B 2 561 ? 172.848 191.041 122.316 1.00 95.02 561 LYS C CA 1
ATOM 12341 C C . LYS B 2 561 ? 171.420 191.274 122.837 1.00 95.02 561 LYS C C 1
ATOM 12342 O O . LYS B 2 561 ? 170.499 191.538 122.072 1.00 95.02 561 LYS C O 1
ATOM 12361 N N . TYR B 2 562 ? 171.278 191.262 124.155 1.00 94.12 562 TYR C N 1
ATOM 12362 C CA . TYR B 2 562 ? 170.085 191.498 124.954 1.00 94.12 562 TYR C CA 1
ATOM 12363 C C . TYR B 2 562 ? 170.417 192.527 126.050 1.00 94.12 562 TYR C C 1
ATOM 12364 O O . TYR B 2 562 ? 169.993 192.445 127.199 1.00 94.12 562 TYR C O 1
ATOM 12382 N N . LYS B 2 563 ? 171.280 193.487 125.686 1.00 95.62 563 LYS C N 1
ATOM 12383 C CA . LYS B 2 563 ? 171.809 194.593 126.500 1.00 95.62 563 LYS C CA 1
ATOM 12384 C C . LYS B 2 563 ? 172.623 194.201 127.750 1.00 95.62 563 LYS C C 1
ATOM 12385 O O . LYS B 2 563 ? 173.105 195.079 128.446 1.00 95.62 563 LYS C O 1
ATOM 12404 N N . GLY B 2 564 ? 172.792 192.923 128.053 1.00 96.90 564 GLY C N 1
ATOM 12405 C CA . GLY B 2 564 ? 173.241 192.431 129.352 1.00 96.90 564 GLY C CA 1
ATOM 12406 C C . GLY B 2 564 ? 174.724 192.475 129.730 1.00 96.90 564 GLY C C 1
ATOM 12407 O O . GLY B 2 564 ? 175.587 192.829 128.934 1.00 96.90 564 GLY C O 1
ATOM 12411 N N . MET B 2 565 ? 174.973 192.041 130.973 1.00 97.20 565 MET C N 1
ATOM 12412 C CA . MET B 2 565 ? 176.269 191.865 131.657 1.00 97.20 565 MET C CA 1
ATOM 12413 C C . MET B 2 565 ? 176.209 190.700 132.674 1.00 97.20 565 MET C C 1
ATOM 12414 O O . MET B 2 565 ? 175.120 190.280 133.069 1.00 97.20 565 MET C O 1
ATOM 12428 N N . ALA B 2 566 ? 177.365 190.191 133.128 1.00 97.26 566 ALA C N 1
ATOM 12429 C CA . ALA B 2 566 ? 177.474 189.069 134.073 1.00 97.26 566 ALA C CA 1
ATOM 12430 C C . ALA B 2 566 ? 178.387 189.352 135.287 1.00 97.26 566 ALA C C 1
ATOM 12431 O O . ALA B 2 566 ? 179.303 190.170 135.187 1.00 97.26 566 ALA C O 1
ATOM 12438 N N . VAL B 2 567 ? 178.198 188.637 136.409 1.00 96.17 567 VAL C N 1
ATOM 12439 C CA . VAL B 2 567 ? 179.065 188.710 137.608 1.00 96.17 567 VAL C CA 1
ATOM 12440 C C . VAL B 2 567 ? 179.378 187.332 138.222 1.00 96.17 567 VAL C C 1
ATOM 12441 O O . VAL B 2 567 ? 178.547 186.428 138.222 1.00 96.17 567 VAL C O 1
ATOM 12454 N N . LYS B 2 568 ? 180.605 187.156 138.728 1.00 96.40 568 LYS C N 1
ATOM 12455 C CA . LYS B 2 568 ? 181.144 185.901 139.290 1.00 96.40 568 LYS C CA 1
ATOM 12456 C C . LYS B 2 568 ? 180.402 185.407 140.543 1.00 96.40 568 LYS C C 1
ATOM 12457 O O . LYS B 2 568 ? 179.861 186.208 141.309 1.00 96.40 568 LYS C O 1
ATOM 12476 N N . SER B 2 569 ? 180.561 184.119 140.864 1.00 96.17 569 SER C N 1
ATOM 12477 C CA . SER B 2 569 ? 180.309 183.591 142.221 1.00 96.17 569 SER C CA 1
ATOM 12478 C C . SER B 2 569 ? 181.263 184.147 143.287 1.00 96.17 569 SER C C 1
ATOM 12479 O O . SER B 2 569 ? 180.988 184.051 144.478 1.00 96.17 569 SER C O 1
ATOM 12487 N N . ASP B 2 570 ? 182.353 184.793 142.870 1.00 93.74 570 ASP C N 1
ATOM 12488 C CA . ASP B 2 570 ? 183.253 185.574 143.727 1.00 93.74 570 ASP C CA 1
ATOM 12489 C C . ASP B 2 570 ? 182.656 186.932 144.168 1.00 93.74 570 ASP C C 1
ATOM 12490 O O . ASP B 2 570 ? 183.173 187.567 145.083 1.00 93.74 570 ASP C O 1
ATOM 12499 N N . ASP B 2 571 ? 181.579 187.404 143.521 1.00 93.32 571 ASP C N 1
ATOM 12500 C CA . ASP B 2 571 ? 181.149 188.810 143.595 1.00 93.32 571 ASP C CA 1
ATOM 12501 C C . ASP B 2 571 ? 179.640 189.034 143.784 1.00 93.32 571 ASP C C 1
ATOM 12502 O O . ASP B 2 571 ? 179.272 189.944 144.519 1.00 93.32 571 ASP C O 1
ATOM 12511 N N . LEU B 2 572 ? 178.753 188.212 143.207 1.00 93.41 572 LEU C N 1
ATOM 12512 C CA . LEU B 2 572 ? 177.284 188.418 143.220 1.00 93.41 572 LEU C CA 1
ATOM 12513 C C . LEU B 2 572 ? 176.648 188.643 144.604 1.00 93.41 572 LEU C C 1
ATOM 12514 O O . LEU B 2 572 ? 175.601 189.267 144.761 1.00 93.41 572 LEU C O 1
ATOM 12530 N N . LEU B 2 573 ? 177.318 188.062 145.588 1.00 91.49 573 LEU C N 1
ATOM 12531 C CA . LEU B 2 573 ? 176.816 187.548 146.851 1.00 91.49 573 LEU C CA 1
ATOM 12532 C C . LEU B 2 573 ? 175.914 188.533 147.603 1.00 91.49 573 LEU C C 1
ATOM 12533 O O . LEU B 2 573 ? 174.786 188.215 147.991 1.00 91.49 573 LEU C O 1
ATOM 12549 N N . LYS B 2 574 ? 176.385 189.770 147.683 1.00 91.53 574 LYS C N 1
ATOM 12550 C CA . LYS B 2 574 ? 175.609 190.950 148.060 1.00 91.53 574 LYS C CA 1
ATOM 12551 C C . LYS B 2 574 ? 176.239 192.197 147.449 1.00 91.53 574 LYS C C 1
ATOM 12552 O O . LYS B 2 574 ? 176.601 193.152 148.127 1.00 91.53 574 LYS C O 1
ATOM 12571 N N . TRP B 2 575 ? 176.402 192.107 146.128 1.00 93.49 575 TRP C N 1
ATOM 12572 C CA . TRP B 2 575 ? 177.240 192.944 145.266 1.00 93.49 575 TRP C CA 1
ATOM 12573 C C . TRP B 2 575 ? 176.936 194.453 145.275 1.00 93.49 575 TRP C C 1
ATOM 12574 O O . TRP B 2 575 ? 176.254 194.946 144.380 1.00 93.49 575 TRP C O 1
ATOM 12595 N N . LYS B 2 576 ? 177.506 195.165 146.260 1.00 93.28 576 LYS C N 1
ATOM 12596 C CA . LYS B 2 576 ? 177.698 196.630 146.332 1.00 93.28 576 LYS C CA 1
ATOM 12597 C C . LYS B 2 576 ? 176.404 197.473 146.339 1.00 93.28 576 LYS C C 1
ATOM 12598 O O . LYS B 2 576 ? 175.400 197.133 145.727 1.00 93.28 576 LYS C O 1
ATOM 12617 N N . ASN B 2 577 ? 176.374 198.568 147.100 1.00 91.83 577 ASN C N 1
ATOM 12618 C CA . ASN B 2 577 ? 175.122 199.220 147.503 1.00 91.83 577 ASN C CA 1
ATOM 12619 C C . ASN B 2 577 ? 174.414 200.104 146.452 1.00 91.83 577 ASN C C 1
ATOM 12620 O O . ASN B 2 577 ? 173.890 199.600 145.464 1.00 91.83 577 ASN C O 1
ATOM 12631 N N . GLN B 2 578 ? 174.249 201.406 146.713 1.00 93.15 578 GLN C N 1
ATOM 12632 C CA . GLN B 2 578 ? 173.211 202.189 146.035 1.00 93.15 578 GLN C CA 1
ATOM 12633 C C . GLN B 2 578 ? 173.504 202.423 144.541 1.00 93.15 578 GLN C C 1
ATOM 12634 O O . GLN B 2 578 ? 172.578 202.673 143.772 1.00 93.15 578 GLN C O 1
ATOM 12648 N N . GLN B 2 579 ? 174.754 202.257 144.094 1.00 93.59 579 GLN C N 1
ATOM 12649 C CA . GLN B 2 579 ? 175.136 202.282 142.673 1.00 93.59 579 GLN C CA 1
ATOM 12650 C C . GLN B 2 579 ? 174.435 201.201 141.832 1.00 93.59 579 GLN C C 1
ATOM 12651 O O . GLN B 2 579 ? 174.396 201.294 140.606 1.00 93.59 579 GLN C O 1
ATOM 12665 N N . GLY B 2 580 ? 173.847 200.184 142.474 1.00 93.76 580 GLY C N 1
ATOM 12666 C CA . GLY B 2 580 ? 173.112 199.117 141.802 1.00 93.76 580 GLY C CA 1
ATOM 12667 C C . GLY B 2 580 ? 171.873 199.610 141.043 1.00 93.76 580 GLY C C 1
ATOM 12668 O O . GLY B 2 580 ? 171.393 198.927 140.142 1.00 93.76 580 GLY C O 1
ATOM 12672 N N . ARG B 2 581 ? 171.405 200.837 141.316 1.00 94.90 581 ARG C N 1
ATOM 12673 C CA . ARG B 2 581 ? 170.374 201.524 140.525 1.00 94.90 581 ARG C CA 1
ATOM 12674 C C . ARG B 2 581 ? 170.759 201.767 139.061 1.00 94.90 581 ARG C C 1
ATOM 12675 O O . ARG B 2 581 ? 169.875 201.946 138.230 1.00 94.90 581 ARG C O 1
ATOM 12696 N N . ASP B 2 582 ? 172.052 201.854 138.750 1.00 95.13 582 ASP C N 1
ATOM 12697 C CA . ASP B 2 582 ? 172.521 202.598 137.575 1.00 95.13 582 ASP C CA 1
ATOM 12698 C C . ASP B 2 582 ? 173.281 201.746 136.539 1.00 95.13 582 ASP C C 1
ATOM 12699 O O . ASP B 2 582 ? 173.018 201.859 135.344 1.00 95.13 582 ASP C O 1
ATOM 12708 N N . LEU B 2 583 ? 174.165 200.837 136.977 1.00 94.45 583 LEU C N 1
ATOM 12709 C CA . LEU B 2 583 ? 175.102 200.058 136.134 1.00 94.45 583 LEU C CA 1
ATOM 12710 C C . LEU B 2 583 ? 174.458 199.060 135.141 1.00 94.45 583 LEU C C 1
ATOM 12711 O O . LEU B 2 583 ? 175.160 198.216 134.583 1.00 94.45 583 LEU C O 1
ATOM 12727 N N . ILE B 2 584 ? 173.138 199.098 134.958 1.00 94.39 584 ILE C N 1
ATOM 12728 C CA . ILE B 2 584 ? 172.338 197.990 134.425 1.00 94.39 584 ILE C CA 1
ATOM 12729 C C . ILE B 2 584 ? 171.134 198.384 133.560 1.00 94.39 584 ILE C C 1
ATOM 12730 O O . ILE B 2 584 ? 170.525 197.515 132.955 1.00 94.39 584 ILE C O 1
ATOM 12746 N N . ARG B 2 585 ? 170.754 199.662 133.485 1.00 93.24 585 ARG C N 1
ATOM 12747 C CA . ARG B 2 585 ? 169.374 200.105 133.178 1.00 93.24 585 ARG C CA 1
ATOM 12748 C C . ARG B 2 585 ? 168.825 199.815 131.773 1.00 93.24 585 ARG C C 1
ATOM 12749 O O . ARG B 2 585 ? 167.691 200.183 131.484 1.00 93.24 585 ARG C O 1
ATOM 12770 N N . ASP B 2 586 ? 169.582 199.160 130.905 1.00 93.24 586 ASP C N 1
ATOM 12771 C CA . ASP B 2 586 ? 169.094 198.700 129.599 1.00 93.24 586 ASP C CA 1
ATOM 12772 C C . ASP B 2 586 ? 168.943 197.178 129.532 1.00 93.24 586 ASP C C 1
ATOM 12773 O O . ASP B 2 586 ? 168.331 196.637 128.615 1.00 93.24 586 ASP C O 1
ATOM 12782 N N . TYR B 2 587 ? 169.547 196.462 130.467 1.00 96.27 587 TYR C N 1
ATOM 12783 C CA . TYR B 2 587 ? 169.990 195.099 130.278 1.00 96.27 587 TYR C CA 1
ATOM 12784 C C . TYR B 2 587 ? 168.813 194.133 130.284 1.00 96.27 587 TYR C C 1
ATOM 12785 O O . TYR B 2 587 ? 168.388 193.701 131.346 1.00 96.27 587 TYR C O 1
ATOM 12803 N N . GLU B 2 588 ? 168.249 193.782 129.123 1.00 95.79 588 GLU C N 1
ATOM 12804 C CA . GLU B 2 588 ? 167.177 192.767 128.993 1.00 95.79 588 GLU C CA 1
ATOM 12805 C C . GLU B 2 588 ? 167.560 191.433 129.640 1.00 95.79 588 GLU C C 1
ATOM 12806 O O . GLU B 2 588 ? 166.690 190.622 129.955 1.00 95.79 588 GLU C O 1
ATOM 12818 N N . VAL B 2 589 ? 168.860 191.201 129.820 1.00 96.95 589 VAL C N 1
ATOM 12819 C CA . VAL B 2 589 ? 169.458 190.025 130.449 1.00 96.95 589 VAL C CA 1
ATOM 12820 C C . VAL B 2 589 ? 170.514 190.462 131.468 1.00 96.95 589 VAL C C 1
ATOM 12821 O O . VAL B 2 589 ? 171.356 191.288 131.141 1.00 96.95 589 VAL C O 1
ATOM 12834 N N . VAL B 2 590 ? 170.554 189.891 132.674 1.00 97.78 590 VAL C N 1
ATOM 12835 C CA . VAL B 2 590 ? 171.705 190.083 133.578 1.00 97.78 590 VAL C CA 1
ATOM 12836 C C . VAL B 2 590 ? 172.037 188.812 134.348 1.00 97.78 590 VAL C C 1
ATOM 12837 O O . VAL B 2 590 ? 171.129 188.116 134.791 1.00 97.78 590 VAL C O 1
ATOM 12850 N N . TYR B 2 591 ? 173.324 188.505 134.491 1.00 98.31 591 TYR C N 1
ATOM 12851 C CA . TYR B 2 591 ? 173.817 187.183 134.877 1.00 98.31 591 TYR C CA 1
ATOM 12852 C C . TYR B 2 591 ? 174.634 187.191 136.161 1.00 98.31 591 TYR C C 1
ATOM 12853 O O . TYR B 2 591 ? 175.416 188.099 136.417 1.00 98.31 591 TYR C O 1
ATOM 12871 N N . ILE B 2 592 ? 174.539 186.096 136.902 1.00 98.12 592 ILE C N 1
ATOM 12872 C CA . ILE B 2 592 ? 175.372 185.761 138.046 1.00 98.12 592 ILE C CA 1
ATOM 12873 C C . ILE B 2 592 ? 175.817 184.304 137.927 1.00 98.12 592 ILE C C 1
ATOM 12874 O O . ILE B 2 592 ? 174.969 183.443 137.783 1.00 98.12 592 ILE C O 1
ATOM 12890 N N . TRP B 2 593 ? 177.094 183.981 138.082 1.00 97.17 593 TRP C N 1
ATOM 12891 C CA . TRP B 2 593 ? 177.563 182.585 138.127 1.00 97.17 593 TRP C CA 1
ATOM 12892 C C . TRP B 2 593 ? 177.529 182.016 139.561 1.00 97.17 593 TRP C C 1
ATOM 12893 O O . TRP B 2 593 ? 177.587 182.780 140.520 1.00 97.17 593 TRP C O 1
ATOM 12914 N N . HIS B 2 594 ? 177.428 180.694 139.740 1.00 97.95 594 HIS C N 1
ATOM 12915 C CA . HIS B 2 594 ? 177.086 180.054 141.027 1.00 97.95 594 HIS C CA 1
ATOM 12916 C C . HIS B 2 594 ? 177.507 178.562 141.034 1.00 97.95 594 HIS C C 1
ATOM 12917 O O . HIS B 2 594 ? 177.280 177.869 140.047 1.00 97.95 594 HIS C O 1
ATOM 12931 N N . ASN B 2 595 ? 178.181 178.033 142.071 1.00 96.55 595 ASN C N 1
ATOM 12932 C CA . ASN B 2 595 ? 178.951 176.782 141.875 1.00 96.55 595 ASN C CA 1
ATOM 12933 C C . ASN B 2 595 ? 179.282 175.886 143.100 1.00 96.55 595 ASN C C 1
ATOM 12934 O O . ASN B 2 595 ? 180.128 175.001 142.958 1.00 96.55 595 ASN C O 1
ATOM 12945 N N . THR B 2 596 ? 178.672 176.047 144.285 1.00 97.27 596 THR C N 1
ATOM 12946 C CA . THR B 2 596 ? 179.108 175.301 145.496 1.00 97.27 596 THR C CA 1
ATOM 12947 C C . THR B 2 596 ? 179.147 173.780 145.314 1.00 97.27 596 THR C C 1
ATOM 12948 O O . THR B 2 596 ? 180.135 173.157 145.701 1.00 97.27 596 THR C O 1
ATOM 12959 N N . ILE B 2 597 ? 178.121 173.152 144.725 1.00 97.91 597 ILE C N 1
ATOM 12960 C CA . ILE B 2 597 ? 178.124 171.684 144.596 1.00 97.91 597 ILE C CA 1
ATOM 12961 C C . ILE B 2 597 ? 179.064 171.212 143.479 1.00 97.91 597 ILE C C 1
ATOM 12962 O O . ILE B 2 597 ? 179.764 170.217 143.651 1.00 97.91 597 ILE C O 1
ATOM 12978 N N . ASP B 2 598 ? 179.168 171.935 142.361 1.00 95.87 598 ASP C N 1
ATOM 12979 C CA . ASP B 2 598 ? 180.152 171.586 141.329 1.00 95.87 598 ASP C CA 1
ATOM 12980 C C . ASP B 2 598 ? 181.591 171.647 141.875 1.00 95.87 598 ASP C C 1
ATOM 12981 O O . ASP B 2 598 ? 182.406 170.767 141.599 1.00 95.87 598 ASP C O 1
ATOM 12990 N N . ALA B 2 599 ? 181.892 172.618 142.746 1.00 94.76 599 ALA C N 1
ATOM 12991 C CA . ALA B 2 599 ? 183.165 172.696 143.459 1.00 94.76 599 ALA C CA 1
ATOM 12992 C C . ALA B 2 599 ? 183.387 171.555 144.486 1.00 94.76 599 ALA C C 1
ATOM 12993 O O . ALA B 2 599 ? 184.518 171.355 144.923 1.00 94.76 599 ALA C O 1
ATOM 13000 N N . MET B 2 600 ? 182.359 170.778 144.853 1.00 94.94 600 MET C N 1
ATOM 13001 C CA . MET B 2 600 ? 182.497 169.498 145.573 1.00 94.94 600 MET C CA 1
ATOM 13002 C C . MET B 2 600 ? 182.634 168.287 144.625 1.00 94.94 600 MET C C 1
ATOM 13003 O O . MET B 2 600 ? 183.071 167.222 145.053 1.00 94.94 600 MET C O 1
ATOM 13017 N N . GLY B 2 601 ? 182.247 168.428 143.355 1.00 93.46 601 GLY C N 1
ATOM 13018 C CA . GLY B 2 601 ? 182.141 167.347 142.370 1.00 93.46 601 GLY C CA 1
ATOM 13019 C C . GLY B 2 601 ? 183.455 166.982 141.671 1.00 93.46 601 GLY C C 1
ATOM 13020 O O . GLY B 2 601 ? 184.153 166.068 142.105 1.00 93.46 601 GLY C O 1
ATOM 13024 N N . ASP B 2 602 ? 183.809 167.692 140.590 1.00 90.35 602 ASP C N 1
ATOM 13025 C CA . ASP B 2 602 ? 185.049 167.430 139.833 1.00 90.35 602 ASP C CA 1
ATOM 13026 C C . ASP B 2 602 ? 186.322 167.711 140.656 1.00 90.35 602 ASP C C 1
ATOM 13027 O O . ASP B 2 602 ? 187.401 167.223 140.321 1.00 90.35 602 ASP C O 1
ATOM 13036 N N . SER B 2 603 ? 186.178 168.402 141.790 1.00 89.39 603 SER C N 1
ATOM 13037 C CA . SER B 2 603 ? 187.049 168.256 142.960 1.00 89.39 603 SER C CA 1
ATOM 13038 C C . SER B 2 603 ? 186.922 166.823 143.510 1.00 89.39 603 SER C C 1
ATOM 13039 O O . SER B 2 603 ? 186.149 166.551 144.428 1.00 89.39 603 SER C O 1
ATOM 13047 N N . ALA B 2 604 ? 187.672 165.881 142.935 1.00 87.65 604 ALA C N 1
ATOM 13048 C CA . ALA B 2 604 ? 187.495 164.446 143.182 1.00 87.65 604 ALA C CA 1
ATOM 13049 C C . ALA B 2 604 ? 187.652 164.027 144.659 1.00 87.65 604 ALA C C 1
ATOM 13050 O O . ALA B 2 604 ? 187.020 163.072 145.101 1.00 87.65 604 ALA C O 1
ATOM 13057 N N . SER B 2 605 ? 188.420 164.768 145.461 1.00 89.60 605 SER C N 1
ATOM 13058 C CA . SER B 2 605 ? 188.541 164.539 146.912 1.00 89.60 605 SER C CA 1
ATOM 13059 C C . SER B 2 605 ? 187.214 164.703 147.666 1.00 89.60 605 SER C C 1
ATOM 13060 O O . SER B 2 605 ? 187.035 164.130 148.739 1.00 89.60 605 SER C O 1
ATOM 13068 N N . THR B 2 606 ? 186.261 165.451 147.112 1.00 92.94 606 THR C N 1
ATOM 13069 C CA . THR B 2 606 ? 184.948 165.718 147.708 1.00 92.94 606 THR C CA 1
ATOM 13070 C C . THR B 2 606 ? 183.801 164.950 147.055 1.00 92.94 606 THR C C 1
ATOM 13071 O O . THR B 2 606 ? 182.679 165.033 147.545 1.00 92.94 606 THR C O 1
ATOM 13082 N N . GLU B 2 607 ? 184.048 164.125 146.031 1.00 93.25 607 GLU C N 1
ATOM 13083 C CA . GLU B 2 607 ? 182.998 163.284 145.432 1.00 93.25 607 GLU C CA 1
ATOM 13084 C C . GLU B 2 607 ? 182.484 162.243 146.441 1.00 93.25 607 GLU C C 1
ATOM 13085 O O . GLU B 2 607 ? 181.284 162.157 146.706 1.00 93.25 607 GLU C O 1
ATOM 13097 N N . GLU B 2 608 ? 183.407 161.566 147.134 1.00 91.42 608 GLU C N 1
ATOM 13098 C CA . GLU B 2 608 ? 183.119 160.686 148.272 1.00 91.42 608 GLU C CA 1
ATOM 13099 C C . GLU B 2 608 ? 182.484 161.452 149.444 1.00 91.42 608 GLU C C 1
ATOM 13100 O O . GLU B 2 608 ? 181.921 160.852 150.354 1.00 91.42 608 GLU C O 1
ATOM 13112 N N . LYS B 2 609 ? 182.570 162.786 149.414 1.00 94.23 609 LYS C N 1
ATOM 13113 C CA . LYS B 2 609 ? 182.028 163.728 150.390 1.00 94.23 609 LYS C CA 1
ATOM 13114 C C . LYS B 2 609 ? 180.821 164.473 149.822 1.00 94.23 609 LYS C C 1
ATOM 13115 O O . LYS B 2 609 ? 180.518 165.578 150.253 1.00 94.23 609 LYS C O 1
ATOM 13134 N N . THR B 2 610 ? 180.074 163.900 148.883 1.00 96.88 610 THR C N 1
ATOM 13135 C CA . THR B 2 610 ? 178.865 164.582 148.395 1.00 96.88 610 THR C CA 1
ATOM 13136 C C . THR B 2 610 ? 177.716 164.506 149.412 1.00 96.88 610 THR C C 1
ATOM 13137 O O . THR B 2 610 ? 176.827 165.350 149.389 1.00 96.88 610 THR C O 1
ATOM 13148 N N . PHE B 2 611 ? 177.775 163.628 150.421 1.00 96.25 611 PHE C N 1
ATOM 13149 C CA . PHE B 2 611 ? 176.977 163.829 151.642 1.00 96.25 611 PHE C CA 1
ATOM 13150 C C . PHE B 2 611 ? 177.384 165.109 152.394 1.00 96.25 611 PHE C C 1
ATOM 13151 O O . PHE B 2 611 ? 176.552 165.786 152.982 1.00 96.25 611 PHE C O 1
ATOM 13168 N N . GLU B 2 612 ? 178.650 165.515 152.313 1.00 95.32 612 GLU C N 1
ATOM 13169 C CA . GLU B 2 612 ? 179.086 166.823 152.800 1.00 95.32 612 GLU C CA 1
ATOM 13170 C C . GLU B 2 612 ? 178.669 167.975 151.870 1.00 95.32 612 GLU C C 1
ATOM 13171 O O . GLU B 2 612 ? 178.509 169.093 152.339 1.00 95.32 612 GLU C O 1
ATOM 13183 N N . ALA B 2 613 ? 178.365 167.747 150.587 1.00 97.69 613 ALA C N 1
ATOM 13184 C CA . ALA B 2 613 ? 177.592 168.728 149.812 1.00 97.69 613 ALA C CA 1
ATOM 13185 C C . ALA B 2 613 ? 176.141 168.777 150.331 1.00 97.69 613 ALA C C 1
ATOM 13186 O O . ALA B 2 613 ? 175.619 169.849 150.639 1.00 97.69 613 ALA C O 1
ATOM 13193 N N . CYS B 2 614 ? 175.541 167.608 150.587 1.00 98.11 614 CYS C N 1
ATOM 13194 C CA . CYS B 2 614 ? 174.295 167.454 151.337 1.00 98.11 614 CYS C CA 1
ATOM 13195 C C . CYS B 2 614 ? 174.336 168.019 152.773 1.00 98.11 614 CYS C C 1
ATOM 13196 O O . CYS B 2 614 ? 173.317 167.998 153.461 1.00 98.11 614 CYS C O 1
ATOM 13204 N N . ARG B 2 615 ? 175.488 168.533 153.221 1.00 97.44 615 ARG C N 1
ATOM 13205 C CA . ARG B 2 615 ? 175.653 169.377 154.404 1.00 97.44 615 ARG C CA 1
ATOM 13206 C C . ARG B 2 615 ? 175.926 170.820 153.973 1.00 97.44 615 ARG C C 1
ATOM 13207 O O . ARG B 2 615 ? 175.029 171.653 154.016 1.00 97.44 615 ARG C O 1
ATOM 13228 N N . ASN B 2 616 ? 177.133 171.125 153.508 1.00 97.35 616 ASN C N 1
ATOM 13229 C CA . ASN B 2 616 ? 177.617 172.482 153.260 1.00 97.35 616 ASN C CA 1
ATOM 13230 C C . ASN B 2 616 ? 176.786 173.225 152.207 1.00 97.35 616 ASN C C 1
ATOM 13231 O O . ASN B 2 616 ? 176.346 174.348 152.442 1.00 97.35 616 ASN C O 1
ATOM 13242 N N . ALA B 2 617 ? 176.527 172.594 151.063 1.00 98.52 617 ALA C N 1
ATOM 13243 C CA . ALA B 2 617 ? 175.674 173.201 150.056 1.00 98.52 617 ALA C CA 1
ATOM 13244 C C . ALA B 2 617 ? 174.213 173.221 150.529 1.00 98.52 617 ALA C C 1
ATOM 13245 O O . ALA B 2 617 ? 173.522 174.207 150.328 1.00 98.52 617 ALA C O 1
ATOM 13252 N N . VAL B 2 618 ? 173.726 172.198 151.232 1.00 98.17 618 VAL C N 1
ATOM 13253 C CA . VAL B 2 618 ? 172.357 172.226 151.785 1.00 98.17 618 VAL C CA 1
ATOM 13254 C C . VAL B 2 618 ? 172.131 173.385 152.766 1.00 98.17 618 VAL C C 1
ATOM 13255 O O . VAL B 2 618 ? 171.074 174.005 152.733 1.00 98.17 618 VAL C O 1
ATOM 13268 N N . VAL B 2 619 ? 173.124 173.750 153.578 1.00 96.63 619 VAL C N 1
ATOM 13269 C CA . VAL B 2 619 ? 173.085 174.934 154.468 1.00 96.63 619 VAL C CA 1
ATOM 13270 C C . VAL B 2 619 ? 173.074 176.267 153.693 1.00 96.63 619 VAL C C 1
ATOM 13271 O O . VAL B 2 619 ? 172.683 177.312 154.214 1.00 96.63 619 VAL C O 1
ATOM 13284 N N . GLU B 2 620 ? 173.474 176.244 152.427 1.00 97.67 620 GLU C N 1
ATOM 13285 C CA . GLU B 2 620 ? 173.279 177.341 151.486 1.00 97.67 620 GLU C CA 1
ATOM 13286 C C . GLU B 2 620 ? 171.920 177.277 150.745 1.00 97.67 620 GLU C C 1
ATOM 13287 O O . GLU B 2 620 ? 171.388 178.288 150.296 1.00 97.67 620 GLU C O 1
ATOM 13299 N N . LEU B 2 621 ? 171.372 176.090 150.510 1.00 98.38 621 LEU C N 1
ATOM 13300 C CA . LEU B 2 621 ? 170.437 175.901 149.407 1.00 98.38 621 LEU C CA 1
ATOM 13301 C C . LEU B 2 621 ? 168.964 175.780 149.791 1.00 98.38 621 LEU C C 1
ATOM 13302 O O . LEU B 2 621 ? 168.138 175.614 148.903 1.00 98.38 621 LEU C O 1
ATOM 13318 N N . LYS B 2 622 ? 168.584 175.924 151.059 1.00 96.31 622 LYS C N 1
ATOM 13319 C CA . LYS B 2 622 ? 167.186 176.146 151.475 1.00 96.31 622 LYS C CA 1
ATOM 13320 C C . LYS B 2 622 ? 166.845 177.639 151.455 1.00 96.31 622 LYS C C 1
ATOM 13321 O O . LYS B 2 622 ? 165.969 178.099 152.184 1.00 96.31 622 LYS C O 1
ATOM 13340 N N . ASP B 2 623 ? 167.601 178.419 150.678 1.00 94.86 623 ASP C N 1
ATOM 13341 C CA . ASP B 2 623 ? 167.840 179.815 150.977 1.00 94.86 623 ASP C CA 1
ATOM 13342 C C . ASP B 2 623 ? 167.910 180.723 149.736 1.00 94.86 623 ASP C C 1
ATOM 13343 O O . ASP B 2 623 ? 166.894 181.255 149.317 1.00 94.86 623 ASP C O 1
ATOM 13352 N N . LEU B 2 624 ? 169.064 180.890 149.086 1.00 96.49 624 LEU C N 1
ATOM 13353 C CA . LEU B 2 624 ? 169.201 181.552 147.770 1.00 96.49 624 LEU C CA 1
ATOM 13354 C C . LEU B 2 624 ? 168.956 183.092 147.604 1.00 96.49 624 LEU C C 1
ATOM 13355 O O . LEU B 2 624 ? 169.928 183.835 147.503 1.00 96.49 624 LEU C O 1
ATOM 13371 N N . VAL B 2 625 ? 167.709 183.581 147.509 1.00 96.28 625 VAL C N 1
ATOM 13372 C CA . VAL B 2 625 ? 167.317 184.829 146.762 1.00 96.28 625 VAL C CA 1
ATOM 13373 C C . VAL B 2 625 ? 167.897 186.180 147.177 1.00 96.28 625 VAL C C 1
ATOM 13374 O O . VAL B 2 625 ? 168.972 186.562 146.729 1.00 96.28 625 VAL C O 1
ATOM 13387 N N . THR B 2 626 ? 167.194 186.935 148.007 1.00 92.98 626 THR C N 1
ATOM 13388 C CA . THR B 2 626 ? 167.267 188.391 148.154 1.00 92.98 626 THR C CA 1
ATOM 13389 C C . THR B 2 626 ? 166.916 189.232 146.921 1.00 92.98 626 THR C C 1
ATOM 13390 O O . THR B 2 626 ? 166.981 188.770 145.792 1.00 92.98 626 THR C O 1
ATOM 13401 N N . ARG B 2 627 ? 166.626 190.527 147.115 1.00 94.16 627 ARG C N 1
ATOM 13402 C CA . ARG B 2 627 ? 166.508 191.547 146.062 1.00 94.16 627 ARG C CA 1
ATOM 13403 C C . ARG B 2 627 ? 165.275 191.466 145.170 1.00 94.16 627 ARG C C 1
ATOM 13404 O O . ARG B 2 627 ? 165.313 192.000 144.068 1.00 94.16 627 ARG C O 1
ATOM 13425 N N . VAL B 2 628 ? 164.180 190.850 145.631 1.00 95.03 628 VAL C N 1
ATOM 13426 C CA . VAL B 2 628 ? 163.007 190.600 144.764 1.00 95.03 628 VAL C CA 1
ATOM 13427 C C . VAL B 2 628 ? 161.630 190.884 145.350 1.00 95.03 628 VAL C C 1
ATOM 13428 O O . VAL B 2 628 ? 160.818 191.476 144.650 1.00 95.03 628 VAL C O 1
ATOM 13441 N N . ILE B 2 629 ? 161.309 190.450 146.567 1.00 91.79 629 ILE C N 1
ATOM 13442 C CA . ILE B 2 629 ? 159.917 190.549 147.039 1.00 91.79 629 ILE C CA 1
ATOM 13443 C C . ILE B 2 629 ? 159.393 191.999 147.052 1.00 91.79 629 ILE C C 1
ATOM 13444 O O . ILE B 2 629 ? 160.165 192.937 147.241 1.00 91.79 629 ILE C O 1
ATOM 13460 N N . ASN B 2 630 ? 158.086 192.186 146.854 1.00 88.89 630 ASN C N 1
ATOM 13461 C CA . ASN B 2 630 ? 157.431 193.477 146.638 1.00 88.89 630 ASN C CA 1
ATOM 13462 C C . ASN B 2 630 ? 157.891 194.595 147.600 1.00 88.89 630 ASN C C 1
ATOM 13463 O O . ASN B 2 630 ? 157.513 194.630 148.770 1.00 88.89 630 ASN C O 1
ATOM 13474 N N . ARG B 2 631 ? 158.687 195.533 147.068 1.00 92.86 631 ARG C N 1
ATOM 13475 C CA . ARG B 2 631 ? 159.086 196.814 147.674 1.00 92.86 631 ARG C CA 1
ATOM 13476 C C . ARG B 2 631 ? 159.594 197.774 146.586 1.00 92.86 631 ARG C C 1
ATOM 13477 O O . ARG B 2 631 ? 158.793 198.380 145.885 1.00 92.86 631 ARG C O 1
ATOM 13498 N N . LEU B 2 632 ? 160.912 197.866 146.398 1.00 93.41 632 LEU C N 1
ATOM 13499 C CA . LEU B 2 632 ? 161.589 198.698 145.391 1.00 93.41 632 LEU C CA 1
ATOM 13500 C C . LEU B 2 632 ? 161.616 198.054 143.991 1.00 93.41 632 LEU C C 1
ATOM 13501 O O . LEU B 2 632 ? 162.603 198.198 143.281 1.00 93.41 632 LEU C O 1
ATOM 13517 N N . HIS B 2 633 ? 160.553 197.334 143.620 1.00 89.46 633 HIS C N 1
ATOM 13518 C CA . HIS B 2 633 ? 160.312 196.688 142.324 1.00 89.46 633 HIS C CA 1
ATOM 13519 C C . HIS B 2 633 ? 161.336 195.603 141.895 1.00 89.46 633 HIS C C 1
ATOM 13520 O O . HIS B 2 633 ? 162.402 195.902 141.367 1.00 89.46 633 HIS C O 1
ATOM 13534 N N . GLY B 2 634 ? 160.969 194.320 142.037 1.00 91.14 634 GLY C N 1
ATOM 13535 C CA . GLY B 2 634 ? 161.652 193.133 141.469 1.00 91.14 634 GLY C CA 1
ATOM 13536 C C . GLY B 2 634 ? 160.662 191.961 141.292 1.00 91.14 634 GLY C C 1
ATOM 13537 O O . GLY B 2 634 ? 159.595 192.021 141.898 1.00 91.14 634 GLY C O 1
ATOM 13541 N N . THR B 2 635 ? 160.934 190.941 140.449 1.00 90.67 635 THR C N 1
ATOM 13542 C CA . THR B 2 635 ? 159.819 190.099 139.922 1.00 90.67 635 THR C CA 1
ATOM 13543 C C . THR B 2 635 ? 159.903 188.558 139.989 1.00 90.67 635 THR C C 1
ATOM 13544 O O . THR B 2 635 ? 158.903 187.980 140.399 1.00 90.67 635 THR C O 1
ATOM 13555 N N . ARG B 2 636 ? 160.953 187.844 139.542 1.00 95.29 636 ARG C N 1
ATOM 13556 C CA . ARG B 2 636 ? 160.864 186.372 139.275 1.00 95.29 636 ARG C CA 1
ATOM 13557 C C . ARG B 2 636 ? 162.081 185.549 139.721 1.00 95.29 636 ARG C C 1
ATOM 13558 O O . ARG B 2 636 ? 163.175 186.086 139.873 1.00 95.29 636 ARG C O 1
ATOM 13579 N N . ILE B 2 637 ? 161.922 184.222 139.814 1.00 97.62 637 ILE C N 1
ATOM 13580 C CA . ILE B 2 637 ? 163.065 183.298 139.715 1.00 97.62 637 ILE C CA 1
ATOM 13581 C C . ILE B 2 637 ? 163.768 183.450 138.374 1.00 97.62 637 ILE C C 1
ATOM 13582 O O . ILE B 2 637 ? 163.096 183.604 137.360 1.00 97.62 637 ILE C O 1
ATOM 13598 N N . ILE B 2 638 ? 165.093 183.337 138.359 1.00 98.61 638 ILE C N 1
ATOM 13599 C CA . ILE B 2 638 ? 165.772 182.840 137.165 1.00 98.61 638 ILE C CA 1
ATOM 13600 C C . ILE B 2 638 ? 167.024 182.090 137.606 1.00 98.61 638 ILE C C 1
ATOM 13601 O O . ILE B 2 638 ? 168.108 182.652 137.656 1.00 98.61 638 ILE C O 1
ATOM 13617 N N . VAL B 2 639 ? 166.818 180.808 137.911 1.00 98.77 639 VAL C N 1
ATOM 13618 C CA . VAL B 2 639 ? 167.792 179.707 137.928 1.00 98.77 639 VAL C CA 1
ATOM 13619 C C . VAL B 2 639 ? 167.019 178.436 137.577 1.00 98.77 639 VAL C C 1
ATOM 13620 O O . VAL B 2 639 ? 165.842 178.335 137.925 1.00 98.77 639 VAL C O 1
ATOM 13633 N N . THR B 2 640 ? 167.649 177.440 136.958 1.00 98.80 640 THR C N 1
ATOM 13634 C CA . THR B 2 640 ? 167.107 176.072 136.868 1.00 98.80 640 THR C CA 1
ATOM 13635 C C . THR B 2 640 ? 168.210 175.057 136.577 1.00 98.80 640 THR C C 1
ATOM 13636 O O . THR B 2 640 ? 169.337 175.439 136.267 1.00 98.80 640 THR C O 1
ATOM 13647 N N . ALA B 2 641 ? 167.923 173.768 136.738 1.00 98.81 641 ALA C N 1
ATOM 13648 C CA . ALA B 2 641 ? 168.930 172.715 136.748 1.00 98.81 641 ALA C CA 1
ATOM 13649 C C . ALA B 2 641 ? 169.682 172.604 135.435 1.00 98.81 641 ALA C C 1
ATOM 13650 O O . ALA B 2 641 ? 169.127 172.203 134.418 1.00 98.81 641 ALA C O 1
ATOM 13657 N N . ASP B 2 642 ? 170.982 172.861 135.497 1.00 98.33 642 ASP C N 1
ATOM 13658 C CA . ASP B 2 642 ? 171.914 172.434 134.475 1.00 98.33 642 ASP C CA 1
ATOM 13659 C C . ASP B 2 642 ? 171.960 170.906 134.437 1.00 98.33 642 ASP C C 1
ATOM 13660 O O . ASP B 2 642 ? 171.758 170.327 133.376 1.00 98.33 642 ASP C O 1
ATOM 13669 N N . HIS B 2 643 ? 172.190 170.254 135.580 1.00 98.28 643 HIS C N 1
ATOM 13670 C CA . HIS B 2 643 ? 172.187 168.799 135.720 1.00 98.28 643 HIS C CA 1
ATOM 13671 C C . HIS B 2 643 ? 171.907 168.339 137.154 1.00 98.28 643 HIS C C 1
ATOM 13672 O O . HIS B 2 643 ? 172.373 168.943 138.118 1.00 98.28 643 HIS C 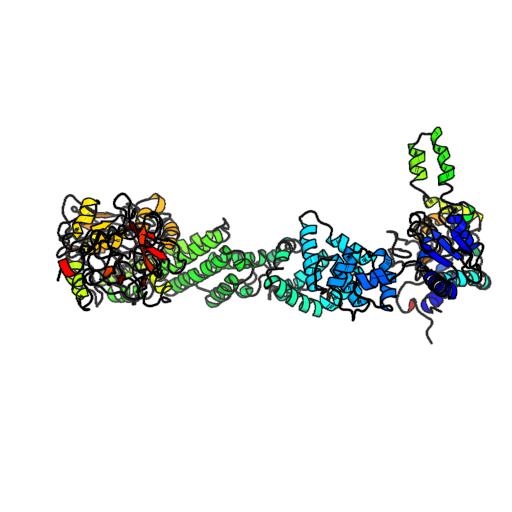O 1
ATOM 13686 N N . GLY B 2 644 ? 171.237 167.193 137.296 1.00 98.22 644 GLY C N 1
ATOM 13687 C CA . GLY B 2 644 ? 171.177 166.445 138.557 1.00 98.22 644 GLY C CA 1
ATOM 13688 C C . GLY B 2 644 ? 172.453 165.641 138.831 1.00 98.22 644 GLY C C 1
ATOM 13689 O O . GLY B 2 644 ? 173.340 165.589 137.985 1.00 98.22 644 GLY C O 1
ATOM 13693 N N . PHE B 2 645 ? 172.556 165.012 140.001 1.00 98.14 645 PHE C N 1
ATOM 13694 C CA . PHE B 2 645 ? 173.660 164.130 140.377 1.00 98.14 645 PHE C CA 1
ATOM 13695 C C . PHE B 2 645 ? 173.245 163.161 141.488 1.00 98.14 645 PHE C C 1
ATOM 13696 O O . PHE B 2 645 ? 172.180 163.301 142.085 1.00 98.14 645 PHE C O 1
ATOM 13713 N N . LEU B 2 646 ? 174.103 162.179 141.767 1.00 96.43 646 LEU C N 1
ATOM 13714 C CA . LEU B 2 646 ? 173.933 161.184 142.834 1.00 96.43 646 LEU C CA 1
ATOM 13715 C C . LEU B 2 646 ? 174.855 161.401 144.037 1.00 96.43 646 LEU C C 1
ATOM 13716 O O . LEU B 2 646 ? 175.873 162.076 143.924 1.00 96.43 646 LEU C O 1
ATOM 13732 N N . PHE B 2 647 ? 174.572 160.715 145.143 1.00 96.77 647 PHE C N 1
ATOM 13733 C CA . PHE B 2 647 ? 175.611 160.322 146.098 1.00 96.77 647 PHE C CA 1
ATOM 13734 C C . PHE B 2 647 ? 175.304 158.960 146.732 1.00 96.77 647 PHE C C 1
ATOM 13735 O O . PHE B 2 647 ? 174.140 158.595 146.840 1.00 96.77 647 PHE C O 1
ATOM 13752 N N . GLN B 2 648 ? 176.331 158.237 147.190 1.00 92.68 648 GLN C N 1
ATOM 13753 C CA . GLN B 2 648 ? 176.199 157.008 147.971 1.00 92.68 648 GLN C CA 1
ATOM 13754 C C . GLN B 2 648 ? 177.395 156.845 148.930 1.00 92.68 648 GLN C C 1
ATOM 13755 O O . GLN B 2 648 ? 178.548 157.111 148.586 1.00 92.68 648 GLN C O 1
ATOM 13769 N N . GLN B 2 649 ? 177.115 156.459 150.165 1.00 90.63 649 GLN C N 1
ATOM 13770 C CA . GLN B 2 649 ? 178.000 156.366 151.318 1.00 90.63 649 GLN C CA 1
ATOM 13771 C C . GLN B 2 649 ? 179.096 155.285 151.240 1.00 90.63 649 GLN C C 1
ATOM 13772 O O . GLN B 2 649 ? 179.929 155.231 152.141 1.00 90.63 649 GLN C O 1
ATOM 13786 N N . GLN B 2 650 ? 179.147 154.433 150.212 1.00 85.40 650 GLN C N 1
ATOM 13787 C CA . GLN B 2 650 ? 180.126 153.338 150.087 1.00 85.40 650 GLN C CA 1
ATOM 13788 C C . GLN B 2 650 ? 180.621 153.172 148.648 1.00 85.40 650 GLN C C 1
ATOM 13789 O O . GLN B 2 650 ? 180.000 153.667 147.706 1.00 85.40 650 GLN C O 1
ATOM 13803 N N . PRO B 2 651 ? 181.730 152.434 148.462 1.00 86.51 651 PRO C N 1
ATOM 13804 C CA . PRO B 2 651 ? 182.067 151.807 147.197 1.00 86.51 651 PRO C CA 1
ATOM 13805 C C . PRO B 2 651 ? 180.887 151.111 146.509 1.00 86.51 651 PRO C C 1
ATOM 13806 O O . PRO B 2 651 ? 179.973 150.573 147.135 1.00 86.51 651 PRO C O 1
ATOM 13817 N N . LEU B 2 652 ? 180.948 151.142 145.187 1.00 85.01 652 LEU C N 1
ATOM 13818 C CA . LEU B 2 652 ? 179.860 150.857 144.261 1.00 85.01 652 LEU C CA 1
ATOM 13819 C C . LEU B 2 652 ? 179.433 149.384 144.254 1.00 85.01 652 LEU C C 1
ATOM 13820 O O . LEU B 2 652 ? 180.233 148.481 144.507 1.00 85.01 652 LEU C O 1
ATOM 13836 N N . SER B 2 653 ? 178.176 149.137 143.892 1.00 78.93 653 SER C N 1
ATOM 13837 C CA . SER B 2 653 ? 177.666 147.812 143.517 1.00 78.93 653 SER C CA 1
ATOM 13838 C C . SER B 2 653 ? 178.109 147.391 142.098 1.00 78.93 653 SER C C 1
ATOM 13839 O O . SER B 2 653 ? 178.725 148.166 141.362 1.00 78.93 653 SER C O 1
ATOM 13847 N N . GLY B 2 654 ? 177.743 146.182 141.658 1.00 77.20 654 GLY C N 1
ATOM 13848 C CA . GLY B 2 654 ? 177.844 145.801 140.242 1.00 77.20 654 GLY C CA 1
ATOM 13849 C C . GLY B 2 654 ? 176.943 146.657 139.338 1.00 77.20 654 GLY C C 1
ATOM 13850 O O . GLY B 2 654 ? 177.395 147.165 138.311 1.00 77.20 654 GLY C O 1
ATOM 13854 N N . GLN B 2 655 ? 175.691 146.890 139.753 1.00 70.15 655 GLN C N 1
ATOM 13855 C CA . GLN B 2 655 ? 174.729 147.737 139.035 1.00 70.15 655 GLN C CA 1
ATOM 13856 C C . GLN B 2 655 ? 175.173 149.204 138.933 1.00 70.15 655 GLN C C 1
ATOM 13857 O O . GLN B 2 655 ? 174.768 149.908 138.017 1.00 70.15 655 GLN C O 1
ATOM 13871 N N . ASP B 2 656 ? 176.007 149.687 139.848 1.00 75.28 656 ASP C N 1
ATOM 13872 C CA . ASP B 2 656 ? 176.583 151.019 139.738 1.00 75.28 656 ASP C CA 1
ATOM 13873 C C . ASP B 2 656 ? 177.563 151.170 138.573 1.00 75.28 656 ASP C C 1
ATOM 13874 O O . ASP B 2 656 ? 177.861 152.303 138.219 1.00 75.28 656 ASP C O 1
ATOM 13883 N N . LYS B 2 657 ? 178.081 150.096 137.951 1.00 80.63 657 LYS C N 1
ATOM 13884 C CA . LYS B 2 657 ? 179.094 150.258 136.897 1.00 80.63 657 LYS C CA 1
ATOM 13885 C C . LYS B 2 657 ? 179.175 149.183 135.805 1.00 80.63 657 LYS C C 1
ATOM 13886 O O . LYS B 2 657 ? 180.262 148.710 135.485 1.00 80.63 657 LYS C O 1
ATOM 13905 N N . THR B 2 658 ? 178.062 148.807 135.176 1.00 76.27 658 THR C N 1
ATOM 13906 C CA . THR B 2 658 ? 178.152 148.327 133.775 1.00 76.27 658 THR C CA 1
ATOM 13907 C C . THR B 2 658 ? 178.395 149.553 132.870 1.00 76.27 658 THR C C 1
ATOM 13908 O O . THR B 2 658 ? 178.206 150.690 133.306 1.00 76.27 658 THR C O 1
ATOM 13919 N N . THR B 2 659 ? 178.903 149.382 131.650 1.00 76.08 659 THR C N 1
ATOM 13920 C CA . THR B 2 659 ? 179.668 150.456 130.988 1.00 76.08 659 THR C CA 1
ATOM 13921 C C . THR B 2 659 ? 179.456 150.505 129.464 1.00 76.08 659 THR C C 1
ATOM 13922 O O . THR B 2 659 ? 178.589 149.830 128.910 1.00 76.08 659 THR C O 1
ATOM 13933 N N . LEU B 2 660 ? 180.224 151.382 128.820 1.00 74.78 660 LEU C N 1
ATOM 13934 C CA . LEU B 2 660 ? 180.239 151.807 127.423 1.00 74.78 660 LEU C CA 1
ATOM 13935 C C . LEU B 2 660 ? 180.141 150.700 126.364 1.00 74.78 660 LEU C C 1
ATOM 13936 O O . LEU B 2 660 ? 180.612 149.578 126.541 1.00 74.78 660 LEU C O 1
ATOM 13952 N N . GLN B 2 661 ? 179.641 151.104 125.197 1.00 66.16 661 GLN C N 1
ATOM 13953 C CA . GLN B 2 661 ? 179.971 150.503 123.901 1.00 66.16 661 GLN C CA 1
ATOM 13954 C C . GLN B 2 661 ? 181.048 151.364 123.207 1.00 66.16 661 GLN C C 1
ATOM 13955 O O . GLN B 2 661 ? 181.798 152.053 123.877 1.00 66.16 661 GLN C O 1
ATOM 13969 N N . ILE B 2 662 ? 181.179 151.347 121.884 1.00 66.31 662 ILE C N 1
ATOM 13970 C CA . ILE B 2 662 ? 182.194 152.146 121.168 1.00 66.31 662 ILE C CA 1
ATOM 13971 C C . ILE B 2 662 ? 181.988 153.655 121.413 1.00 66.31 662 ILE C C 1
ATOM 13972 O O . ILE B 2 662 ? 180.995 154.231 120.967 1.00 66.31 662 ILE C O 1
ATOM 13988 N N . LYS B 2 663 ? 182.944 154.300 122.095 1.00 68.50 663 LYS C N 1
ATOM 13989 C CA . LYS B 2 663 ? 183.000 155.754 122.340 1.00 68.50 663 LYS C CA 1
ATOM 13990 C C . LYS B 2 663 ? 183.047 156.538 121.009 1.00 68.50 663 LYS C C 1
ATOM 13991 O O . LYS B 2 663 ? 183.831 156.174 120.131 1.00 68.50 663 LYS C O 1
ATOM 14010 N N . PRO B 2 664 ? 182.260 157.619 120.843 1.00 71.81 664 PRO C N 1
ATOM 14011 C CA . PRO B 2 664 ? 182.185 158.368 119.586 1.00 71.81 664 PRO C CA 1
ATOM 14012 C C . PRO B 2 664 ? 183.438 159.213 119.307 1.00 71.81 664 PRO C C 1
ATOM 14013 O O . PRO B 2 664 ? 184.048 159.768 120.220 1.00 71.81 664 PRO C O 1
ATOM 14024 N N . ASP B 2 665 ? 183.794 159.371 118.029 1.00 69.97 665 ASP C N 1
ATOM 14025 C CA . ASP B 2 665 ? 185.001 160.106 117.604 1.00 69.97 665 ASP C CA 1
ATOM 14026 C C . ASP B 2 665 ? 184.923 161.611 117.917 1.00 69.97 665 ASP C C 1
ATOM 14027 O O . ASP B 2 665 ? 185.812 162.168 118.566 1.00 69.97 665 ASP C O 1
ATOM 14036 N N . ASN B 2 666 ? 183.825 162.268 117.534 1.00 78.81 666 ASN C N 1
ATOM 14037 C CA . ASN B 2 666 ? 183.472 163.605 118.019 1.00 78.81 666 ASN C CA 1
ATOM 14038 C C . ASN B 2 666 ? 182.862 163.506 119.429 1.00 78.81 666 ASN C C 1
ATOM 14039 O O . ASN B 2 666 ? 181.695 163.823 119.647 1.00 78.81 666 ASN C O 1
ATOM 14050 N N . THR B 2 667 ? 183.658 163.027 120.388 1.00 84.82 667 THR C N 1
ATOM 14051 C CA . THR B 2 667 ? 183.338 163.098 121.815 1.00 84.82 667 THR C CA 1
ATOM 14052 C C . THR B 2 667 ? 183.266 164.567 122.221 1.00 84.82 667 THR C C 1
ATOM 14053 O O . THR B 2 667 ? 184.293 165.245 122.276 1.00 84.82 667 THR C O 1
ATOM 14064 N N . ILE B 2 668 ? 182.066 165.084 122.483 1.00 85.07 668 ILE C N 1
ATOM 14065 C CA . ILE B 2 668 ? 181.901 166.509 122.821 1.00 85.07 668 ILE C CA 1
ATOM 14066 C C . ILE B 2 668 ? 182.167 166.745 124.322 1.00 85.07 668 ILE C C 1
ATOM 14067 O O . ILE B 2 668 ? 182.846 167.695 124.698 1.00 85.07 668 ILE C O 1
ATOM 14083 N N . LYS B 2 669 ? 181.761 165.784 125.161 1.00 87.66 669 LYS C N 1
ATOM 14084 C CA . LYS B 2 669 ? 182.386 165.481 126.458 1.00 87.66 669 LYS C CA 1
ATOM 14085 C C . LYS B 2 669 ? 182.244 163.971 126.711 1.00 87.66 669 LYS C C 1
ATOM 14086 O O . LYS B 2 669 ? 181.246 163.387 126.287 1.00 87.66 669 LYS C O 1
ATOM 14105 N N . ASN B 2 670 ? 183.207 163.353 127.398 1.00 88.05 670 ASN C N 1
ATOM 14106 C CA . ASN B 2 670 ? 183.104 162.017 128.000 1.00 88.05 670 ASN C CA 1
ATOM 14107 C C . ASN B 2 670 ? 183.281 162.128 129.512 1.00 88.05 670 ASN C C 1
ATOM 14108 O O . ASN B 2 670 ? 184.001 163.001 129.997 1.00 88.05 670 ASN C O 1
ATOM 14119 N N . HIS B 2 671 ? 182.601 161.267 130.261 1.00 89.06 671 HIS C N 1
ATOM 14120 C CA . HIS B 2 671 ? 182.334 161.574 131.652 1.00 89.06 671 HIS C CA 1
ATOM 14121 C C . HIS B 2 671 ? 181.968 160.347 132.482 1.00 89.06 671 HIS C C 1
ATOM 14122 O O . HIS B 2 671 ? 181.526 159.341 131.935 1.00 89.06 671 HIS C O 1
ATOM 14136 N N . LYS B 2 672 ? 182.005 160.488 133.809 1.00 90.75 672 LYS C N 1
ATOM 14137 C CA . LYS B 2 672 ? 181.663 159.473 134.824 1.00 90.75 672 LYS C CA 1
ATOM 14138 C C . LYS B 2 672 ? 180.330 158.760 134.644 1.00 90.75 672 LYS C C 1
ATOM 14139 O O . LYS B 2 672 ? 180.056 157.764 135.308 1.00 90.75 672 LYS C O 1
ATOM 14158 N N . ARG B 2 673 ? 179.483 159.263 133.755 1.00 94.49 673 ARG C N 1
ATOM 14159 C CA . ARG B 2 673 ? 178.136 158.762 133.526 1.00 94.49 673 ARG C CA 1
ATOM 14160 C C . ARG B 2 673 ? 177.573 159.082 132.126 1.00 94.49 673 ARG C C 1
ATOM 14161 O O . ARG B 2 673 ? 176.405 158.809 131.886 1.00 94.49 673 ARG C O 1
ATOM 14182 N N . PHE B 2 674 ? 178.369 159.592 131.177 1.00 95.13 674 PHE C N 1
ATOM 14183 C CA . PHE B 2 674 ? 177.934 159.745 129.770 1.00 95.13 674 PHE C CA 1
ATOM 14184 C C . PHE B 2 674 ? 179.077 160.018 128.793 1.00 95.13 674 PHE C C 1
ATOM 14185 O O . PHE B 2 674 ? 180.176 160.374 129.210 1.00 95.13 674 PHE C O 1
ATOM 14202 N N . ILE B 2 675 ? 178.794 159.926 127.493 1.00 93.38 675 ILE C N 1
ATOM 14203 C CA . ILE B 2 675 ? 179.562 160.570 126.427 1.00 93.38 675 ILE C CA 1
ATOM 14204 C C . ILE B 2 675 ? 178.591 161.193 125.413 1.00 93.38 675 ILE C C 1
ATOM 14205 O O . ILE B 2 675 ? 177.583 160.582 125.075 1.00 93.38 675 ILE C O 1
ATOM 14221 N N . ILE B 2 676 ? 178.866 162.390 124.893 1.00 93.44 676 ILE C N 1
ATOM 14222 C CA . ILE B 2 676 ? 178.148 162.925 123.718 1.00 93.44 676 ILE C CA 1
ATOM 14223 C C . ILE B 2 676 ? 178.941 162.577 122.476 1.00 93.44 676 ILE C C 1
ATOM 14224 O O . ILE B 2 676 ? 180.134 162.868 122.444 1.00 93.44 676 ILE C O 1
ATOM 14240 N N . GLY B 2 677 ? 178.298 162.080 121.423 1.00 90.92 677 GLY C N 1
ATOM 14241 C CA . GLY B 2 677 ? 178.916 162.084 120.105 1.00 90.92 677 GLY C CA 1
ATOM 14242 C C . GLY B 2 677 ? 178.154 161.259 119.077 1.00 90.92 677 GLY C C 1
ATOM 14243 O O . GLY B 2 677 ? 177.211 160.542 119.380 1.00 90.92 677 GLY C O 1
ATOM 14247 N N . HIS B 2 678 ? 178.490 161.428 117.809 1.00 90.32 678 HIS C N 1
ATOM 14248 C CA . HIS B 2 678 ? 177.638 160.995 116.703 1.00 90.32 678 HIS C CA 1
ATOM 14249 C C . HIS B 2 678 ? 177.463 159.464 116.600 1.00 90.32 678 HIS C C 1
ATOM 14250 O O . HIS B 2 678 ? 178.373 158.699 116.898 1.00 90.32 678 HIS C O 1
ATOM 14264 N N . GLN B 2 679 ? 176.293 159.051 116.101 1.00 88.36 679 GLN C N 1
ATOM 14265 C CA . GLN B 2 679 ? 175.934 157.699 115.644 1.00 88.36 679 GLN C CA 1
ATOM 14266 C C . GLN B 2 679 ? 176.068 156.584 116.697 1.00 88.36 679 GLN C C 1
ATOM 14267 O O . GLN B 2 679 ? 177.037 155.829 116.724 1.00 88.36 679 GLN C O 1
ATOM 14281 N N . LEU B 2 680 ? 175.065 156.477 117.568 1.00 90.62 680 LEU C N 1
ATOM 14282 C CA . LEU B 2 680 ? 174.992 155.591 118.728 1.00 90.62 680 LEU C CA 1
ATOM 14283 C C . LEU B 2 680 ? 173.515 155.195 119.016 1.00 90.62 680 LEU C C 1
ATOM 14284 O O . LEU B 2 680 ? 172.801 155.964 119.648 1.00 90.62 680 LEU C O 1
ATOM 14300 N N . PRO B 2 681 ? 173.033 154.014 118.582 1.00 86.66 681 PRO C N 1
ATOM 14301 C CA . PRO B 2 681 ? 171.780 153.380 119.028 1.00 86.66 681 PRO C CA 1
ATOM 14302 C C . PRO B 2 681 ? 171.996 152.369 120.178 1.00 86.66 681 PRO C C 1
ATOM 14303 O O . PRO B 2 681 ? 173.082 151.809 120.311 1.00 86.66 681 PRO C O 1
ATOM 14314 N N . ALA B 2 682 ? 171.000 152.165 121.047 1.00 84.60 682 ALA C N 1
ATOM 14315 C CA . ALA B 2 682 ? 171.155 151.589 122.395 1.00 84.60 682 ALA C CA 1
ATOM 14316 C C . ALA B 2 682 ? 171.662 150.117 122.502 1.00 84.60 682 ALA C C 1
ATOM 14317 O O . ALA B 2 682 ? 171.647 149.356 121.538 1.00 84.60 682 ALA C O 1
ATOM 14324 N N . ASP B 2 683 ? 172.096 149.712 123.705 1.00 82.68 683 ASP C N 1
ATOM 14325 C CA . ASP B 2 683 ? 172.760 148.446 124.093 1.00 82.68 683 ASP C CA 1
ATOM 14326 C C . ASP B 2 683 ? 172.299 147.974 125.486 1.00 82.68 683 ASP C C 1
ATOM 14327 O O . ASP B 2 683 ? 171.957 148.813 126.302 1.00 82.68 683 ASP C O 1
ATOM 14336 N N . ASP B 2 684 ? 172.335 146.674 125.794 1.00 81.86 684 ASP C N 1
ATOM 14337 C CA . ASP B 2 684 ? 171.902 146.035 127.059 1.00 81.86 684 ASP C CA 1
ATOM 14338 C C . ASP B 2 684 ? 172.132 146.843 128.347 1.00 81.86 684 ASP C C 1
ATOM 14339 O O . ASP B 2 684 ? 171.263 146.853 129.220 1.00 81.86 684 ASP C O 1
ATOM 14348 N N . PHE B 2 685 ? 173.271 147.531 128.458 1.00 87.21 685 PHE C N 1
ATOM 14349 C CA . PHE B 2 685 ? 173.532 148.486 129.526 1.00 87.21 685 PHE C CA 1
ATOM 14350 C C . PHE B 2 685 ? 174.198 149.785 129.054 1.00 87.21 685 PHE C C 1
ATOM 14351 O O . PHE B 2 685 ? 174.790 150.490 129.864 1.00 87.21 685 PHE C O 1
ATOM 14368 N N . CYS B 2 686 ? 173.998 150.187 127.796 1.00 91.03 686 CYS C N 1
ATOM 14369 C CA . CYS B 2 686 ? 174.053 151.594 127.387 1.00 91.03 686 CYS C CA 1
ATOM 14370 C C . CYS B 2 686 ? 172.805 152.138 126.669 1.00 91.03 686 CYS C C 1
ATOM 14371 O O . CYS B 2 686 ? 172.455 151.687 125.585 1.00 91.03 686 CYS C O 1
ATOM 14379 N N . TRP B 2 687 ? 172.153 153.170 127.200 1.00 95.18 687 TRP C N 1
ATOM 14380 C CA . TRP B 2 687 ? 171.248 153.984 126.407 1.00 95.18 687 TRP C CA 1
ATOM 14381 C C . TRP B 2 687 ? 172.049 154.773 125.387 1.00 95.18 687 TRP C C 1
ATOM 14382 O O . TRP B 2 687 ? 173.111 155.314 125.688 1.00 95.18 687 TRP C O 1
ATOM 14403 N N . LYS B 2 688 ? 171.554 154.826 124.154 1.00 94.72 688 LYS C N 1
ATOM 14404 C CA . LYS B 2 688 ? 172.209 155.568 123.089 1.00 94.72 688 LYS C CA 1
ATOM 14405 C C . LYS B 2 688 ? 171.220 156.080 122.043 1.00 94.72 688 LYS C C 1
ATOM 14406 O O . LYS B 2 688 ? 170.428 155.289 121.524 1.00 94.72 688 LYS C O 1
ATOM 14425 N N . GLY B 2 689 ? 171.248 157.383 121.764 1.00 94.91 689 GLY C N 1
ATOM 14426 C CA . GLY B 2 689 ? 170.230 158.057 120.970 1.00 94.91 689 GLY C CA 1
ATOM 14427 C C . GLY B 2 689 ? 170.638 159.428 120.447 1.00 94.91 689 GLY C C 1
ATOM 14428 O O . GLY B 2 689 ? 171.643 159.984 120.861 1.00 94.91 689 GLY C O 1
ATOM 14432 N N . LYS B 2 690 ? 169.841 160.014 119.557 1.00 96.23 690 LYS C N 1
ATOM 14433 C CA . LYS B 2 690 ? 170.083 161.251 118.824 1.00 96.23 690 LYS C CA 1
ATOM 14434 C C . LYS B 2 690 ? 169.970 162.486 119.694 1.00 96.23 690 LYS C C 1
ATOM 14435 O O . LYS B 2 690 ? 168.940 163.151 119.722 1.00 96.23 690 LYS C O 1
ATOM 14454 N N . VAL B 2 691 ? 171.099 162.892 120.269 1.00 95.72 691 VAL C N 1
ATOM 14455 C CA . VAL B 2 691 ? 171.288 164.268 120.742 1.00 95.72 691 VAL C CA 1
ATOM 14456 C C . VAL B 2 691 ? 170.826 165.273 119.689 1.00 95.72 691 VAL C C 1
ATOM 14457 O O . VAL B 2 691 ? 170.160 166.239 120.029 1.00 95.72 691 VAL C O 1
ATOM 14470 N N . ALA B 2 692 ? 171.060 165.021 118.401 1.00 95.07 692 ALA C N 1
ATOM 14471 C CA . ALA B 2 692 ? 170.589 165.901 117.335 1.00 95.07 692 ALA C CA 1
ATOM 14472 C C . ALA B 2 692 ? 169.059 166.040 117.260 1.00 95.07 692 ALA C C 1
ATOM 14473 O O . ALA B 2 692 ? 168.568 167.102 116.884 1.00 95.07 692 ALA C O 1
ATOM 14480 N N . ASP B 2 693 ? 168.292 165.012 117.634 1.00 95.41 693 ASP C N 1
ATOM 14481 C CA . ASP B 2 693 ? 166.838 165.148 117.742 1.00 95.41 693 ASP C CA 1
ATOM 14482 C C . ASP B 2 693 ? 166.503 166.010 118.956 1.00 95.41 693 ASP C C 1
ATOM 14483 O O . ASP B 2 693 ? 165.681 166.927 118.897 1.00 95.41 693 ASP C O 1
ATOM 14492 N N . THR B 2 694 ? 167.158 165.706 120.072 1.00 96.45 694 THR C N 1
ATOM 14493 C CA . THR B 2 694 ? 166.684 166.138 121.379 1.00 96.45 694 THR C CA 1
ATOM 14494 C C . THR B 2 694 ? 167.237 167.482 121.836 1.00 96.45 694 THR C C 1
ATOM 14495 O O . THR B 2 694 ? 166.625 168.125 122.679 1.00 96.45 694 THR C O 1
ATOM 14506 N N . ALA B 2 695 ? 168.408 167.904 121.359 1.00 94.88 695 ALA C N 1
ATOM 14507 C CA . ALA B 2 695 ? 169.161 169.017 121.945 1.00 94.88 695 ALA C CA 1
ATOM 14508 C C . ALA B 2 695 ? 168.852 170.395 121.360 1.00 94.88 695 ALA C C 1
ATOM 14509 O O . ALA B 2 695 ? 169.078 171.390 122.045 1.00 94.88 695 ALA C O 1
ATOM 14516 N N . GLY B 2 696 ? 168.397 170.495 120.106 1.00 89.67 696 GLY C N 1
ATOM 14517 C CA . GLY B 2 696 ? 168.169 171.777 119.414 1.00 89.67 696 GLY C CA 1
ATOM 14518 C C . GLY B 2 696 ? 169.434 172.608 119.131 1.00 89.67 696 GLY C C 1
ATOM 14519 O O . GLY B 2 696 ? 169.411 173.481 118.265 1.00 89.67 696 GLY C O 1
ATOM 14523 N N . VAL B 2 697 ? 170.551 172.322 119.804 1.00 88.07 697 VAL C N 1
ATOM 14524 C CA . VAL B 2 697 ? 171.887 172.847 119.497 1.00 88.07 697 VAL C CA 1
ATOM 14525 C C . VAL B 2 697 ? 172.288 172.467 118.075 1.00 88.07 697 VAL C C 1
ATOM 14526 O O . VAL B 2 697 ? 171.879 171.423 117.566 1.00 88.07 697 VAL C O 1
ATOM 14539 N N . SER B 2 698 ? 173.128 173.278 117.437 1.00 86.95 698 SER C N 1
ATOM 14540 C CA . SER B 2 698 ? 173.860 172.889 116.229 1.00 86.95 698 SER C CA 1
ATOM 14541 C C . SER B 2 698 ? 174.855 171.746 116.523 1.00 86.95 698 SER C C 1
ATOM 14542 O O . SER B 2 698 ? 176.043 171.957 116.753 1.00 86.95 698 SER C O 1
ATOM 14550 N N . ASP B 2 699 ? 174.347 170.511 116.542 1.00 83.94 699 ASP C N 1
ATOM 14551 C CA . ASP B 2 699 ? 175.060 169.295 116.955 1.00 83.94 699 ASP C CA 1
ATOM 14552 C C . ASP B 2 699 ? 174.482 168.022 116.291 1.00 83.94 699 ASP C C 1
ATOM 14553 O O . ASP B 2 699 ? 173.310 167.690 116.473 1.00 83.94 699 ASP C O 1
ATOM 14562 N N . ASN B 2 700 ? 175.311 167.277 115.548 1.00 87.26 700 ASN C N 1
ATOM 14563 C CA . ASN B 2 700 ? 174.926 166.029 114.869 1.00 87.26 700 ASN C CA 1
ATOM 14564 C C . ASN B 2 700 ? 174.703 164.832 115.822 1.00 87.26 700 ASN C C 1
ATOM 14565 O O . ASN B 2 700 ? 174.303 163.748 115.385 1.00 87.26 700 ASN C O 1
ATOM 14576 N N . SER B 2 701 ? 175.050 164.967 117.098 1.00 91.86 701 SER C N 1
ATOM 14577 C CA . SER B 2 701 ? 175.398 163.815 117.921 1.00 91.86 701 SER C CA 1
ATOM 14578 C C . SER B 2 701 ? 174.282 162.830 118.233 1.00 91.86 701 SER C C 1
ATOM 14579 O O . SER B 2 701 ? 173.084 163.099 118.171 1.00 91.86 701 SER C O 1
ATOM 14587 N N . GLU B 2 702 ? 174.722 161.635 118.583 1.00 94.38 702 GLU C N 1
ATOM 14588 C CA . GLU B 2 702 ? 173.980 160.776 119.471 1.00 94.38 702 GLU C CA 1
ATOM 14589 C C . GLU B 2 702 ? 174.618 160.863 120.864 1.00 94.38 702 GLU C C 1
ATOM 14590 O O . GLU B 2 702 ? 175.433 161.741 121.152 1.00 94.38 702 GLU C O 1
ATOM 14602 N N . PHE B 2 703 ? 174.230 159.988 121.769 1.00 95.47 703 PHE C N 1
ATOM 14603 C CA . PHE B 2 703 ? 174.794 159.920 123.100 1.00 95.47 703 PHE C CA 1
ATOM 14604 C C . PHE B 2 703 ? 175.171 158.493 123.424 1.00 95.47 703 PHE C C 1
ATOM 14605 O O . PHE B 2 703 ? 174.571 157.552 122.921 1.00 95.47 703 PHE C O 1
ATOM 14622 N N . LEU B 2 704 ? 176.151 158.349 124.300 1.00 94.97 704 LEU C N 1
ATOM 14623 C CA . LEU B 2 704 ? 176.392 157.142 125.052 1.00 94.97 704 LEU C CA 1
ATOM 14624 C C . LEU B 2 704 ? 176.053 157.445 126.507 1.00 94.97 704 LEU C C 1
ATOM 14625 O O . LEU B 2 704 ? 176.512 158.419 127.097 1.00 94.97 704 LEU C O 1
ATOM 14641 N N . ILE B 2 705 ? 175.205 156.609 127.070 1.00 95.52 705 ILE C N 1
ATOM 14642 C CA . ILE B 2 705 ? 174.721 156.671 128.439 1.00 95.52 705 ILE C CA 1
ATOM 14643 C C . ILE B 2 705 ? 174.704 155.233 128.927 1.00 95.52 705 ILE C C 1
ATOM 14644 O O . ILE B 2 705 ? 174.259 154.387 128.179 1.00 95.52 705 ILE C O 1
ATOM 14660 N N . PRO B 2 706 ? 175.110 154.886 130.144 1.00 93.40 706 PRO C N 1
ATOM 14661 C CA . PRO B 2 706 ? 174.826 153.559 130.665 1.00 93.40 706 PRO C CA 1
ATOM 14662 C C . PRO B 2 706 ? 173.309 153.382 130.824 1.00 93.40 706 PRO C C 1
ATOM 14663 O O . PRO B 2 706 ? 172.672 154.205 131.480 1.00 93.40 706 PRO C O 1
ATOM 14674 N N . LYS B 2 707 ? 172.693 152.325 130.286 1.00 90.86 707 LYS C N 1
ATOM 14675 C CA . LYS B 2 707 ? 171.322 152.018 130.704 1.00 90.86 707 LYS C CA 1
ATOM 14676 C C . LYS B 2 707 ? 171.355 151.712 132.187 1.00 90.86 707 LYS C C 1
ATOM 14677 O O . LYS B 2 707 ? 172.226 150.985 132.636 1.00 90.86 707 LYS C O 1
ATOM 14696 N N . GLY B 2 708 ? 170.407 152.216 132.951 1.00 91.88 708 GLY C N 1
ATOM 14697 C CA . GLY B 2 708 ? 170.354 152.022 134.387 1.00 91.88 708 GLY C CA 1
ATOM 14698 C C . GLY B 2 708 ? 171.538 152.629 135.125 1.00 91.88 708 GLY C C 1
ATOM 14699 O O . GLY B 2 708 ? 172.376 153.288 134.521 1.00 91.88 708 GLY C O 1
ATOM 14703 N N . ILE B 2 709 ? 171.618 152.421 136.436 1.00 92.46 709 ILE C N 1
ATOM 14704 C CA . ILE B 2 709 ? 172.547 153.122 137.341 1.00 92.46 709 ILE C CA 1
ATOM 14705 C C . ILE B 2 709 ? 174.009 152.739 137.166 1.00 92.46 709 ILE C C 1
ATOM 14706 O O . ILE B 2 709 ? 174.848 153.116 137.967 1.00 92.46 709 ILE C O 1
ATOM 14722 N N . GLN B 2 710 ? 174.285 152.030 136.093 1.00 91.50 710 GLN C N 1
ATOM 14723 C CA . GLN B 2 710 ? 175.565 151.666 135.547 1.00 91.50 710 GLN C CA 1
ATOM 14724 C C . GLN B 2 710 ? 176.356 152.956 135.175 1.00 91.50 710 GLN C C 1
ATOM 14725 O O . GLN B 2 710 ? 175.758 154.037 135.125 1.00 91.50 710 GLN C O 1
ATOM 14739 N N . ARG B 2 711 ? 177.677 152.914 134.930 1.00 90.82 711 ARG C N 1
ATOM 14740 C CA . ARG B 2 711 ? 178.551 154.116 134.781 1.00 90.82 711 ARG C CA 1
ATOM 14741 C C . ARG B 2 711 ? 179.792 153.979 133.897 1.00 90.82 711 ARG C C 1
ATOM 14742 O O . ARG B 2 711 ? 180.176 152.882 133.500 1.00 90.82 711 ARG C O 1
ATOM 14763 N N . PHE B 2 712 ? 180.386 155.135 133.570 1.00 89.86 712 PHE C N 1
ATOM 14764 C CA . PHE B 2 712 ? 181.474 155.356 132.601 1.00 89.86 712 PHE C CA 1
ATOM 14765 C C . PHE B 2 712 ? 182.751 155.931 133.254 1.00 89.86 712 PHE C C 1
ATOM 14766 O O . PHE B 2 712 ? 182.824 156.041 134.474 1.00 89.86 712 PHE C O 1
ATOM 14783 N N . HIS B 2 713 ? 183.753 156.300 132.441 1.00 85.62 713 HIS C N 1
ATOM 14784 C CA . HIS B 2 713 ? 185.054 156.852 132.854 1.00 85.62 713 HIS C CA 1
ATOM 14785 C C . HIS B 2 713 ? 184.918 157.899 133.964 1.00 85.62 713 HIS C C 1
ATOM 14786 O O . HIS B 2 713 ? 184.432 158.991 133.695 1.00 85.62 713 HIS C O 1
ATOM 14800 N N . PHE B 2 714 ? 185.336 157.589 135.193 1.00 80.96 714 PHE C N 1
ATOM 14801 C CA . PHE B 2 714 ? 185.025 158.355 136.409 1.00 80.96 714 PHE C CA 1
ATOM 14802 C C . PHE B 2 714 ? 185.730 159.723 136.545 1.00 80.96 714 PHE C C 1
ATOM 14803 O O . PHE B 2 714 ? 186.351 160.017 137.567 1.00 80.96 714 PHE C O 1
ATOM 14820 N N . SER B 2 715 ? 185.639 160.584 135.529 1.00 81.43 715 SER C N 1
ATOM 14821 C CA . SER B 2 715 ? 186.154 161.954 135.562 1.00 81.43 715 SER C CA 1
ATOM 14822 C C . SER B 2 715 ? 185.381 162.793 136.586 1.00 81.43 715 SER C C 1
ATOM 14823 O O . SER B 2 715 ? 184.218 163.153 136.373 1.00 81.43 715 SER C O 1
ATOM 14831 N N . GLY B 2 716 ? 186.024 163.108 137.708 1.00 82.07 716 GLY C N 1
ATOM 14832 C CA . GLY B 2 716 ? 185.426 163.929 138.754 1.00 82.07 716 GLY C CA 1
ATOM 14833 C C . GLY B 2 716 ? 184.270 163.262 139.503 1.00 82.07 716 GLY C C 1
ATOM 14834 O O . GLY B 2 716 ? 183.288 163.935 139.801 1.00 82.07 716 GLY C O 1
ATOM 14838 N N . GLY B 2 717 ? 184.330 161.949 139.755 1.00 87.11 717 GLY C N 1
ATOM 14839 C CA . GLY B 2 717 ? 183.334 161.252 140.579 1.00 87.11 717 GLY C CA 1
ATOM 14840 C C . GLY B 2 717 ? 182.948 159.838 140.132 1.00 87.11 717 GLY C C 1
ATOM 14841 O O . GLY B 2 717 ? 183.044 159.500 138.954 1.00 87.11 717 GLY C O 1
ATOM 14845 N N . ALA B 2 718 ? 182.509 159.030 141.098 1.00 90.07 718 ALA C N 1
ATOM 14846 C CA . ALA B 2 718 ? 182.078 157.640 140.940 1.00 90.07 718 ALA C CA 1
ATOM 14847 C C . ALA B 2 718 ? 180.906 157.274 141.871 1.00 90.07 718 ALA C C 1
ATOM 14848 O O . ALA B 2 718 ? 179.924 156.667 141.433 1.00 90.07 718 ALA C O 1
ATOM 14855 N N . ARG B 2 719 ? 180.980 157.678 143.146 1.00 93.91 719 ARG C N 1
ATOM 14856 C CA . ARG B 2 719 ? 179.874 157.661 144.122 1.00 93.91 719 ARG C CA 1
ATOM 14857 C C . ARG B 2 719 ? 178.975 158.883 143.949 1.00 93.91 719 ARG C C 1
ATOM 14858 O O . ARG B 2 719 ? 177.774 158.798 144.182 1.00 93.91 719 ARG C O 1
ATOM 14879 N N . PHE B 2 720 ? 179.543 159.987 143.463 1.00 95.94 720 PHE C N 1
ATOM 14880 C CA . PHE B 2 720 ? 178.827 161.082 142.804 1.00 95.94 720 PHE C CA 1
ATOM 14881 C C . PHE B 2 720 ? 179.059 161.013 141.291 1.00 95.94 720 PHE C C 1
ATOM 14882 O O . PHE B 2 720 ? 180.196 161.042 140.833 1.00 95.94 720 PHE C O 1
ATOM 14899 N N . VAL B 2 721 ? 177.996 160.947 140.492 1.00 96.05 721 VAL C N 1
ATOM 14900 C CA . VAL B 2 721 ? 178.068 161.023 139.025 1.00 96.05 721 VAL C CA 1
ATOM 14901 C C . VAL B 2 721 ? 176.854 161.755 138.462 1.00 96.05 721 VAL C C 1
ATOM 14902 O O . VAL B 2 721 ? 175.855 161.947 139.153 1.00 96.05 721 VAL C O 1
ATOM 14915 N N . HIS B 2 722 ? 176.955 162.156 137.198 1.00 96.36 722 HIS C N 1
ATOM 14916 C CA . HIS B 2 722 ? 175.866 162.717 136.406 1.00 96.36 722 HIS C CA 1
ATOM 14917 C C . HIS B 2 722 ? 176.183 162.564 134.918 1.00 96.36 722 HIS C C 1
ATOM 14918 O O . HIS B 2 722 ? 177.356 162.506 134.538 1.00 96.36 722 HIS C O 1
ATOM 14932 N N . GLY B 2 723 ? 175.176 162.479 134.060 1.00 97.13 723 GLY C N 1
ATOM 14933 C CA . GLY B 2 723 ? 175.424 162.374 132.631 1.00 97.13 723 GLY C CA 1
ATOM 14934 C C . GLY B 2 723 ? 174.312 161.745 131.811 1.00 97.13 723 GLY C C 1
ATOM 14935 O O . GLY B 2 723 ? 174.089 162.124 130.663 1.00 97.13 723 GLY C O 1
ATOM 14939 N N . GLY B 2 724 ? 173.647 160.762 132.388 1.00 97.16 724 GLY C N 1
ATOM 14940 C CA . GLY B 2 724 ? 172.730 159.891 131.710 1.00 97.16 724 GLY C CA 1
ATOM 14941 C C . GLY B 2 724 ? 171.279 160.323 131.804 1.00 97.16 724 GLY C C 1
ATOM 14942 O O . GLY B 2 724 ? 170.950 161.468 132.107 1.00 97.16 724 GLY C O 1
ATOM 14946 N N . ALA B 2 725 ? 170.421 159.367 131.464 1.00 97.69 725 ALA C N 1
ATOM 14947 C CA . ALA B 2 725 ? 169.090 159.621 130.950 1.00 97.69 725 ALA C CA 1
ATOM 14948 C C . ALA B 2 725 ? 168.041 160.031 131.983 1.00 97.69 725 ALA C C 1
ATOM 14949 O O . ALA B 2 725 ? 166.931 160.357 131.572 1.00 97.69 725 ALA C O 1
ATOM 14956 N N . MET B 2 726 ? 168.318 159.966 133.286 1.00 98.12 726 MET C N 1
ATOM 14957 C CA . MET B 2 726 ? 167.229 159.869 134.263 1.00 98.12 726 MET C CA 1
ATOM 14958 C C . MET B 2 726 ? 167.226 160.955 135.326 1.00 98.12 726 MET C C 1
ATOM 14959 O O . MET B 2 726 ? 168.041 161.854 135.316 1.00 98.12 726 MET C O 1
ATOM 14973 N N . LEU B 2 727 ? 166.222 160.975 136.193 1.00 98.57 727 LEU C N 1
ATOM 14974 C CA . LEU B 2 727 ? 165.779 162.221 136.793 1.00 98.57 727 LEU C CA 1
ATOM 14975 C C . LEU B 2 727 ? 166.532 162.705 138.017 1.00 98.57 727 LEU C C 1
ATOM 14976 O O . LEU B 2 727 ? 166.557 163.907 138.225 1.00 98.57 727 LEU C O 1
ATOM 14992 N N . GLN B 2 728 ? 167.335 161.883 138.682 1.00 98.41 728 GLN C N 1
ATOM 14993 C CA . GLN B 2 728 ? 168.464 162.411 139.449 1.00 98.41 728 GLN C CA 1
ATOM 14994 C C . GLN B 2 728 ? 169.596 162.903 138.534 1.00 98.41 728 GLN C C 1
ATOM 14995 O O . GLN B 2 728 ? 170.735 163.044 138.952 1.00 98.41 728 GLN C O 1
ATOM 15009 N N . GLU B 2 729 ? 169.309 163.189 137.270 1.00 98.51 729 GLU C N 1
ATOM 15010 C CA . GLU B 2 729 ? 170.222 163.780 136.286 1.00 98.51 729 GLU C CA 1
ATOM 15011 C C . GLU B 2 729 ? 169.527 164.778 135.327 1.00 98.51 729 GLU C C 1
ATOM 15012 O O . GLU B 2 729 ? 170.142 165.784 134.970 1.00 98.51 729 GLU C O 1
ATOM 15024 N N . VAL B 2 730 ? 168.255 164.559 134.949 1.00 98.73 730 VAL C N 1
ATOM 15025 C CA . VAL B 2 730 ? 167.501 165.404 133.997 1.00 98.73 730 VAL C CA 1
ATOM 15026 C C . VAL B 2 730 ? 166.052 165.721 134.371 1.00 98.73 730 VAL C C 1
ATOM 15027 O O . VAL B 2 730 ? 165.257 166.063 133.497 1.00 98.73 730 VAL C O 1
ATOM 15040 N N . CYS B 2 731 ? 165.695 165.708 135.658 1.00 98.72 731 CYS C N 1
ATOM 15041 C CA . CYS B 2 731 ? 164.586 166.564 136.099 1.00 98.72 731 CYS C CA 1
ATOM 15042 C C . CYS B 2 731 ? 165.059 168.033 136.151 1.00 98.72 731 CYS C C 1
ATOM 15043 O O . CYS B 2 731 ? 166.006 168.335 136.878 1.00 98.72 731 CYS C O 1
ATOM 15051 N N . VAL B 2 732 ? 164.421 168.956 135.411 1.00 98.65 732 VAL C N 1
ATOM 15052 C CA . VAL B 2 732 ? 164.745 170.395 135.452 1.00 98.65 732 VAL C CA 1
ATOM 15053 C C . VAL B 2 732 ? 163.588 171.181 136.067 1.00 98.65 732 VAL C C 1
ATOM 15054 O O . VAL B 2 732 ? 162.454 171.080 135.593 1.00 98.65 732 VAL C O 1
ATOM 15067 N N . PRO B 2 733 ? 163.845 171.961 137.131 1.00 98.81 733 PRO C N 1
ATOM 15068 C CA . PRO B 2 733 ? 162.846 172.656 137.914 1.00 98.81 733 PRO C CA 1
ATOM 15069 C C . PRO B 2 733 ? 162.418 173.932 137.211 1.00 98.81 733 PRO C C 1
ATOM 15070 O O . PRO B 2 733 ? 162.819 175.044 137.547 1.00 98.81 733 PRO C O 1
ATOM 15081 N N . VAL B 2 734 ? 161.542 173.752 136.240 1.00 98.82 734 VAL C N 1
ATOM 15082 C CA . VAL B 2 734 ? 160.563 174.773 135.862 1.00 98.82 734 VAL C CA 1
ATOM 15083 C C . VAL B 2 734 ? 159.337 174.586 136.774 1.00 98.82 734 VAL C C 1
ATOM 15084 O O . VAL B 2 734 ? 158.218 174.368 136.328 1.00 98.82 734 VAL C O 1
ATOM 15097 N N . LEU B 2 735 ? 159.573 174.622 138.088 1.00 98.52 735 LEU C N 1
ATOM 15098 C CA . LEU B 2 735 ? 158.561 174.995 139.070 1.00 98.52 735 LEU C CA 1
ATOM 15099 C C . LEU B 2 735 ? 158.220 176.452 138.772 1.00 98.52 735 LEU C C 1
ATOM 15100 O O . LEU B 2 735 ? 159.142 177.231 138.519 1.00 98.52 735 LEU C O 1
ATOM 15116 N N . GLN B 2 736 ? 156.950 176.862 138.769 1.00 97.92 736 GLN C N 1
ATOM 15117 C CA . GLN B 2 736 ? 156.708 178.309 138.696 1.00 97.92 736 GLN C CA 1
ATOM 15118 C C . GLN B 2 736 ? 157.282 178.887 139.979 1.00 97.92 736 GLN C C 1
ATOM 15119 O O . GLN B 2 736 ? 156.950 178.358 141.029 1.00 97.92 736 GLN C O 1
ATOM 15133 N N . VAL B 2 737 ? 158.156 179.883 139.927 1.00 96.16 737 VAL C N 1
ATOM 15134 C CA . VAL B 2 737 ? 158.774 180.436 141.136 1.00 96.16 737 VAL C CA 1
ATOM 15135 C C . VAL B 2 737 ? 159.027 181.925 140.974 1.00 96.16 737 VAL C C 1
ATOM 15136 O O . VAL B 2 737 ? 159.352 182.419 139.898 1.00 96.16 737 VAL C O 1
ATOM 15149 N N . LYS B 2 738 ? 158.970 182.658 142.088 1.00 91.54 738 LYS C N 1
ATOM 15150 C CA . LYS B 2 738 ? 159.483 184.021 142.119 1.00 91.54 738 LYS C CA 1
ATOM 15151 C C . LYS B 2 738 ? 160.566 184.514 143.123 1.00 91.54 738 LYS C C 1
ATOM 15152 O O . LYS B 2 738 ? 161.397 185.300 142.674 1.00 91.54 738 LYS C O 1
ATOM 15171 N N . ALA B 2 739 ? 160.648 184.096 144.401 1.00 87.57 739 ALA C N 1
ATOM 15172 C CA . ALA B 2 739 ? 161.635 184.546 145.397 1.00 87.57 739 ALA C CA 1
ATOM 15173 C C . ALA B 2 739 ? 161.717 183.556 146.583 1.00 87.57 739 ALA C C 1
ATOM 15174 O O . ALA B 2 739 ? 160.776 182.784 146.752 1.00 87.57 739 ALA C O 1
ATOM 15181 N N . LEU B 2 740 ? 162.787 183.563 147.406 1.00 80.50 740 LEU C N 1
ATOM 15182 C CA . LEU B 2 740 ? 163.086 182.504 148.411 1.00 80.50 740 LEU C CA 1
ATOM 15183 C C . LEU B 2 740 ? 163.617 183.032 149.772 1.00 80.50 740 LEU C C 1
ATOM 15184 O O . LEU B 2 740 ? 162.937 183.841 150.395 1.00 80.50 740 LEU C O 1
ATOM 15200 N N . GLN B 2 741 ? 164.765 182.547 150.280 1.00 74.19 741 GLN C N 1
ATOM 15201 C CA . GLN B 2 741 ? 165.258 182.736 151.649 1.00 74.19 741 GLN C CA 1
ATOM 15202 C C . GLN B 2 741 ? 166.797 182.928 151.826 1.00 74.19 741 GLN C C 1
ATOM 15203 O O . GLN B 2 741 ? 167.343 182.324 152.736 1.00 74.19 741 GLN C O 1
ATOM 15217 N N . LYS B 2 742 ? 167.534 183.714 151.016 1.00 68.09 742 LYS C N 1
ATOM 15218 C CA . LYS B 2 742 ? 169.032 183.735 150.876 1.00 68.09 742 LYS C CA 1
ATOM 15219 C C . LYS B 2 742 ? 169.907 183.264 152.053 1.00 68.09 742 LYS C C 1
ATOM 15220 O O . LYS B 2 742 ? 169.929 183.865 153.120 1.00 68.09 742 LYS C O 1
ATOM 15239 N N . THR B 2 743 ? 170.802 182.324 151.723 1.00 66.54 743 THR C N 1
ATOM 15240 C CA . THR B 2 743 ? 172.108 182.049 152.357 1.00 66.54 743 THR C CA 1
ATOM 15241 C C . THR B 2 743 ? 173.068 181.452 151.328 1.00 66.54 743 THR C C 1
ATOM 15242 O O . THR B 2 743 ? 174.268 181.681 151.422 1.00 66.54 743 THR C O 1
ATOM 15253 N N . ALA B 2 744 ? 172.577 180.749 150.306 1.00 69.53 744 ALA C N 1
ATOM 15254 C CA . ALA B 2 744 ? 173.407 180.413 149.161 1.00 69.53 744 ALA C CA 1
ATOM 15255 C C . ALA B 2 744 ? 173.976 181.671 148.530 1.00 69.53 744 ALA C C 1
ATOM 15256 O O . ALA B 2 744 ? 173.226 182.609 148.259 1.00 69.53 744 ALA C O 1
ATOM 15263 N N . ALA B 2 745 ? 175.280 181.653 148.263 1.00 69.47 745 ALA C N 1
ATOM 15264 C CA . ALA B 2 745 ? 175.976 182.696 147.529 1.00 69.47 745 ALA C CA 1
ATOM 15265 C C . ALA B 2 745 ? 175.689 184.093 148.126 1.00 69.47 745 ALA C C 1
ATOM 15266 O O . ALA B 2 745 ? 174.933 184.903 147.585 1.00 69.47 745 ALA C O 1
ATOM 15273 N N . GLU B 2 746 ? 176.271 184.339 149.301 1.00 66.29 746 GLU C N 1
ATOM 15274 C CA . GLU B 2 746 ? 175.905 185.448 150.190 1.00 66.29 746 GLU C CA 1
ATOM 15275 C C . GLU B 2 746 ? 177.096 186.167 150.864 1.00 66.29 746 GLU C C 1
ATOM 15276 O O . GLU B 2 746 ? 176.957 187.326 151.236 1.00 66.29 746 GLU C O 1
ATOM 15288 N N . LYS B 2 747 ? 178.281 185.543 150.981 1.00 63.30 747 LYS C N 1
ATOM 15289 C CA . LYS B 2 747 ? 179.318 185.935 151.962 1.00 63.30 747 LYS C CA 1
ATOM 15290 C C . LYS B 2 747 ? 180.089 187.261 151.746 1.00 63.30 747 LYS C C 1
ATOM 15291 O O . LYS B 2 747 ? 180.068 188.112 152.630 1.00 63.30 747 LYS C O 1
ATOM 15310 N N . GLN B 2 748 ? 180.849 187.417 150.654 1.00 64.10 748 GLN C N 1
ATOM 15311 C CA . GLN B 2 748 ? 182.047 188.291 150.660 1.00 64.10 748 GLN C CA 1
ATOM 15312 C C . GLN B 2 748 ? 181.854 189.835 150.594 1.00 64.10 748 GLN C C 1
ATOM 15313 O O . GLN B 2 748 ? 182.510 190.525 151.379 1.00 64.10 748 GLN C O 1
ATOM 15327 N N . PRO B 2 749 ? 181.035 190.434 149.695 1.00 62.59 749 PRO C N 1
ATOM 15328 C CA . PRO B 2 749 ? 180.773 191.884 149.660 1.00 62.59 749 PRO C CA 1
ATOM 15329 C C . PRO B 2 749 ? 180.076 192.379 150.934 1.00 62.59 749 PRO C C 1
ATOM 15330 O O . PRO B 2 749 ? 179.495 191.577 151.657 1.00 62.59 749 PRO C O 1
ATOM 15341 N N . GLN B 2 750 ? 180.076 193.688 151.209 1.00 65.29 750 GLN C N 1
ATOM 15342 C CA . GLN B 2 750 ? 179.595 194.204 152.503 1.00 65.29 750 GLN C CA 1
ATOM 15343 C C . GLN B 2 750 ? 178.115 193.887 152.794 1.00 65.29 750 GLN C C 1
ATOM 15344 O O . GLN B 2 750 ? 177.836 193.177 153.762 1.00 65.29 750 GLN C O 1
ATOM 15358 N N . ARG B 2 751 ? 177.158 194.388 151.989 1.00 74.84 751 ARG C N 1
ATOM 15359 C CA . ARG B 2 751 ? 175.710 194.144 152.226 1.00 74.84 751 ARG C CA 1
ATOM 15360 C C . ARG B 2 751 ? 174.748 194.451 151.071 1.00 74.84 751 ARG C C 1
ATOM 15361 O O . ARG B 2 751 ? 173.727 193.787 150.958 1.00 74.84 751 ARG C O 1
ATOM 15382 N N . ARG B 2 752 ? 175.013 195.474 150.264 1.00 83.59 752 ARG C N 1
ATOM 15383 C CA . ARG B 2 752 ? 174.032 196.107 149.355 1.00 83.59 752 ARG C CA 1
ATOM 15384 C C . ARG B 2 752 ? 172.631 196.321 149.965 1.00 83.59 752 ARG C C 1
ATOM 15385 O O . ARG B 2 752 ? 171.651 195.813 149.420 1.00 83.59 752 ARG C O 1
ATOM 15406 N N . PRO B 2 753 ? 172.493 197.089 151.065 1.00 89.50 753 PRO C N 1
ATOM 15407 C CA . PRO B 2 753 ? 171.194 197.375 151.679 1.00 89.50 753 PRO C CA 1
ATOM 15408 C C . PRO B 2 753 ? 170.292 198.141 150.701 1.00 89.50 753 PRO C C 1
ATOM 15409 O O . PRO B 2 753 ? 170.384 199.360 150.566 1.00 89.50 753 PRO C O 1
ATOM 15420 N N . VAL B 2 754 ? 169.500 197.360 149.959 1.00 93.49 754 VAL C N 1
ATOM 15421 C CA . VAL B 2 754 ? 168.854 197.706 148.680 1.00 93.49 754 VAL C CA 1
ATOM 15422 C C . VAL B 2 754 ? 169.792 198.494 147.762 1.00 93.49 754 VAL C C 1
ATOM 15423 O O . VAL B 2 754 ? 171.020 198.411 147.815 1.00 93.49 754 VAL C O 1
ATOM 15436 N N . ASP B 2 755 ? 169.190 199.171 146.813 1.00 93.21 755 ASP C N 1
ATOM 15437 C CA . ASP B 2 755 ? 169.679 200.396 146.225 1.00 93.21 755 ASP C CA 1
ATOM 15438 C C . ASP B 2 755 ? 168.404 201.219 146.020 1.00 93.21 755 ASP C C 1
ATOM 15439 O O . ASP B 2 755 ? 167.302 200.668 146.092 1.00 93.21 755 ASP C O 1
ATOM 15448 N N . ILE B 2 756 ? 168.500 202.541 145.946 1.00 95.02 756 ILE C N 1
ATOM 15449 C CA . ILE B 2 756 ? 167.316 203.367 146.233 1.00 95.02 756 ILE C CA 1
ATOM 15450 C C . ILE B 2 756 ? 167.260 204.707 145.491 1.00 95.02 756 ILE C C 1
ATOM 15451 O O . ILE B 2 756 ? 166.272 204.969 144.797 1.00 95.02 756 ILE C O 1
ATOM 15467 N N . VAL B 2 757 ? 168.306 205.527 145.623 1.00 93.70 757 VAL C N 1
ATOM 15468 C CA . VAL B 2 757 ? 168.369 206.925 145.147 1.00 93.70 757 VAL C CA 1
ATOM 15469 C C . VAL B 2 757 ? 168.108 207.120 143.643 1.00 93.70 757 VAL C C 1
ATOM 15470 O O . VAL B 2 757 ? 168.308 206.206 142.850 1.00 93.70 757 VAL C O 1
ATOM 15483 N N . LYS B 2 758 ? 167.740 208.362 143.286 1.00 89.81 758 LYS C N 1
ATOM 15484 C CA . LYS B 2 758 ? 167.904 209.052 141.986 1.00 89.81 758 LYS C CA 1
ATOM 15485 C C . LYS B 2 758 ? 167.282 208.456 140.701 1.00 89.81 758 LYS C C 1
ATOM 15486 O O . LYS B 2 758 ? 166.942 207.282 140.600 1.00 89.81 758 LYS C O 1
ATOM 15505 N N . HIS B 2 759 ? 167.234 209.325 139.686 1.00 87.59 759 HIS C N 1
ATOM 15506 C CA . HIS B 2 759 ? 167.263 209.012 138.247 1.00 87.59 759 HIS C CA 1
ATOM 15507 C C . HIS B 2 759 ? 167.966 210.184 137.514 1.00 87.59 759 HIS C C 1
ATOM 15508 O O . HIS B 2 759 ? 167.394 210.856 136.656 1.00 87.59 759 HIS C O 1
ATOM 15522 N N . HIS B 2 760 ? 169.194 210.487 137.961 1.00 87.12 760 HIS C N 1
ATOM 15523 C CA . HIS B 2 760 ? 169.973 211.716 137.700 1.00 87.12 760 HIS C CA 1
ATOM 15524 C C . HIS B 2 760 ? 171.474 211.373 137.517 1.00 87.12 760 HIS C C 1
ATOM 15525 O O . HIS B 2 760 ? 171.885 210.288 137.948 1.00 87.12 760 HIS C O 1
ATOM 15539 N N . PRO B 2 761 ? 172.316 212.241 136.916 1.00 85.46 761 PRO C N 1
ATOM 15540 C CA . PRO B 2 761 ? 173.752 211.982 136.750 1.00 85.46 761 PRO C CA 1
ATOM 15541 C C . PRO B 2 761 ? 174.500 212.011 138.101 1.00 85.46 761 PRO C C 1
ATOM 15542 O O . PRO B 2 761 ? 174.676 210.971 138.742 1.00 85.46 761 PRO C O 1
ATOM 15553 N N . LEU B 2 762 ? 174.890 213.194 138.583 1.00 88.99 762 LEU C N 1
ATOM 15554 C CA . LEU B 2 762 ? 175.034 213.461 140.021 1.00 88.99 762 LEU C CA 1
ATOM 15555 C C . LEU B 2 762 ? 173.620 213.484 140.637 1.00 88.99 762 LEU C C 1
ATOM 15556 O O . LEU B 2 762 ? 172.649 213.655 139.895 1.00 88.99 762 LEU C O 1
ATOM 15572 N N . ILE B 2 763 ? 173.439 213.384 141.960 1.00 93.04 763 ILE C N 1
ATOM 15573 C CA . ILE B 2 763 ? 172.138 213.732 142.566 1.00 93.04 763 ILE C CA 1
ATOM 15574 C C . ILE B 2 763 ? 172.002 215.267 142.568 1.00 93.04 763 ILE C C 1
ATOM 15575 O O . ILE B 2 763 ? 172.111 215.936 143.588 1.00 93.04 763 ILE C O 1
ATOM 15591 N N . LYS B 2 764 ? 171.873 215.843 141.371 1.00 91.55 764 LYS C N 1
ATOM 15592 C CA . LYS B 2 764 ? 171.819 217.280 141.109 1.00 91.55 764 LYS C CA 1
ATOM 15593 C C . LYS B 2 764 ? 170.443 217.662 140.586 1.00 91.55 764 LYS C C 1
ATOM 15594 O O . LYS B 2 764 ? 169.902 217.035 139.678 1.00 91.55 764 LYS C O 1
ATOM 15613 N N . LEU B 2 765 ? 169.899 218.705 141.194 1.00 92.07 765 LEU C N 1
ATOM 15614 C CA . LEU B 2 765 ? 168.535 219.183 141.027 1.00 92.07 765 LEU C CA 1
ATOM 15615 C C . LEU B 2 765 ? 168.564 220.665 140.631 1.00 92.07 765 LEU C C 1
ATOM 15616 O O . LEU B 2 765 ? 169.506 221.385 140.973 1.00 92.07 765 LEU C O 1
ATOM 15632 N N . VAL B 2 766 ? 167.567 221.103 139.865 1.00 89.14 766 VAL C N 1
ATOM 15633 C CA . VAL B 2 766 ? 167.575 222.405 139.171 1.00 89.14 766 VAL C CA 1
ATOM 15634 C C . VAL B 2 766 ? 166.234 223.146 139.207 1.00 89.14 766 VAL C C 1
ATOM 15635 O O . VAL B 2 766 ? 166.224 224.372 139.122 1.00 89.14 766 VAL C O 1
ATOM 15648 N N . ASN B 2 767 ? 165.100 222.463 139.374 1.00 87.89 767 ASN C N 1
ATOM 15649 C CA . ASN B 2 767 ? 163.835 223.155 139.654 1.00 87.89 767 ASN C CA 1
ATOM 15650 C C . ASN B 2 767 ? 163.843 223.743 141.082 1.00 87.89 767 ASN C C 1
ATOM 15651 O O . ASN B 2 767 ? 164.561 223.254 141.951 1.00 87.89 767 ASN C O 1
ATOM 15662 N N . ASN B 2 768 ? 163.035 224.772 141.359 1.00 90.32 768 ASN C N 1
ATOM 15663 C CA . ASN B 2 768 ? 162.971 225.385 142.700 1.00 90.32 768 ASN C CA 1
ATOM 15664 C C . ASN B 2 768 ? 162.478 224.387 143.768 1.00 90.32 768 ASN C C 1
ATOM 15665 O O . ASN B 2 768 ? 162.920 224.419 144.916 1.00 90.32 768 ASN C O 1
ATOM 15676 N N . ILE B 2 769 ? 161.588 223.476 143.365 1.00 91.03 769 ILE C N 1
ATOM 15677 C CA . ILE B 2 769 ? 161.202 222.256 144.085 1.00 91.03 769 ILE C CA 1
ATOM 15678 C C . ILE B 2 769 ? 161.301 221.122 143.053 1.00 91.03 769 ILE C C 1
ATOM 15679 O O . ILE B 2 769 ? 160.755 221.269 141.958 1.00 91.03 769 ILE C O 1
ATOM 15695 N N . ASP B 2 770 ? 162.021 220.031 143.336 1.00 91.76 770 ASP C N 1
ATOM 15696 C CA . ASP B 2 770 ? 162.501 219.125 142.278 1.00 91.76 770 ASP C CA 1
ATOM 15697 C C . ASP B 2 770 ? 162.515 217.639 142.652 1.00 91.76 770 ASP C C 1
ATOM 15698 O O . ASP B 2 770 ? 162.666 217.249 143.806 1.00 91.76 770 ASP C O 1
ATOM 15707 N N . LYS B 2 771 ? 162.363 216.795 141.636 1.00 92.37 771 LYS C N 1
ATOM 15708 C CA . LYS B 2 771 ? 162.161 215.354 141.745 1.00 92.37 771 LYS C CA 1
ATOM 15709 C C . LYS B 2 771 ? 163.458 214.636 142.123 1.00 92.37 771 LYS C C 1
ATOM 15710 O O . LYS B 2 771 ? 164.364 214.584 141.301 1.00 92.37 771 LYS C O 1
ATOM 15729 N N . VAL B 2 772 ? 163.547 214.013 143.301 1.00 94.45 772 VAL C N 1
ATOM 15730 C CA . VAL B 2 772 ? 164.499 212.912 143.532 1.00 94.45 772 VAL C CA 1
ATOM 15731 C C . VAL B 2 772 ? 163.850 211.625 143.040 1.00 94.45 772 VAL C C 1
ATOM 15732 O O . VAL B 2 772 ? 163.059 210.987 143.725 1.00 94.45 772 VAL C O 1
ATOM 15745 N N . SER B 2 773 ? 164.144 211.274 141.795 1.00 93.63 773 SER C N 1
ATOM 15746 C CA . SER B 2 773 ? 163.389 210.313 140.987 1.00 93.63 773 SER C CA 1
ATOM 15747 C C . SER B 2 773 ? 163.731 208.840 141.261 1.00 93.63 773 SER C C 1
ATOM 15748 O O . SER B 2 773 ? 163.877 208.080 140.315 1.00 93.63 773 SER C O 1
ATOM 15756 N N . LEU B 2 774 ? 163.852 208.436 142.534 1.00 94.92 774 LEU C N 1
ATOM 15757 C CA . LEU B 2 774 ? 164.186 207.086 143.029 1.00 94.92 774 LEU C CA 1
ATOM 15758 C C . LEU B 2 774 ? 163.778 205.943 142.063 1.00 94.92 774 LEU C C 1
ATOM 15759 O O . LEU B 2 774 ? 162.613 205.544 142.029 1.00 94.92 774 LEU C O 1
ATOM 15775 N N . LEU B 2 775 ? 164.709 205.400 141.270 1.00 94.47 775 LEU C N 1
ATOM 15776 C CA . LEU B 2 775 ? 164.416 204.425 140.204 1.00 94.47 775 LEU C CA 1
ATOM 15777 C C . LEU B 2 775 ? 164.248 202.988 140.731 1.00 94.47 775 LEU C C 1
ATOM 15778 O O . LEU B 2 775 ? 165.208 202.234 140.829 1.00 94.47 775 LEU C O 1
ATOM 15794 N N . GLN B 2 776 ? 163.039 202.558 141.051 1.00 93.24 776 GLN C N 1
ATOM 15795 C CA . GLN B 2 776 ? 162.781 201.266 141.687 1.00 93.24 776 GLN C CA 1
ATOM 15796 C C . GLN B 2 776 ? 163.314 200.079 140.884 1.00 93.24 776 GLN C C 1
ATOM 15797 O O . GLN B 2 776 ? 162.857 199.790 139.782 1.00 93.24 776 GLN C O 1
ATOM 15811 N N . THR B 2 777 ? 164.353 199.443 141.428 1.00 92.10 777 THR C N 1
ATOM 15812 C CA . THR B 2 777 ? 165.169 198.454 140.714 1.00 92.10 777 THR C CA 1
ATOM 15813 C C . THR B 2 777 ? 165.567 197.247 141.563 1.00 92.10 777 THR C C 1
ATOM 15814 O O . THR B 2 777 ? 165.688 196.143 141.039 1.00 92.10 777 THR C O 1
ATOM 15825 N N . HIS B 2 778 ? 165.781 197.419 142.864 1.00 90.36 778 HIS C N 1
ATOM 15826 C CA . HIS B 2 778 ? 166.246 196.341 143.733 1.00 90.36 778 HIS C CA 1
ATOM 15827 C C . HIS B 2 778 ? 165.606 196.417 145.112 1.00 90.36 778 HIS C C 1
ATOM 15828 O O . HIS B 2 778 ? 166.055 197.183 145.965 1.00 90.36 778 HIS C O 1
ATOM 15842 N N . PRO B 2 779 ? 164.541 195.637 145.328 1.00 90.98 779 PRO C N 1
ATOM 15843 C CA . PRO B 2 779 ? 163.898 195.462 146.617 1.00 90.98 779 PRO C CA 1
ATOM 15844 C C . PRO B 2 779 ? 164.785 194.977 147.758 1.00 90.98 779 PRO C C 1
ATOM 15845 O O . PRO B 2 779 ? 165.952 194.622 147.615 1.00 90.98 779 PRO C O 1
ATOM 15856 N N . VAL B 2 780 ? 164.094 194.883 148.887 1.00 89.15 780 VAL C N 1
ATOM 15857 C CA . VAL B 2 780 ? 164.376 194.075 150.065 1.00 89.15 780 VAL C CA 1
ATOM 15858 C C . VAL B 2 780 ? 164.786 192.635 149.693 1.00 89.15 780 VAL C C 1
ATOM 15859 O O . VAL B 2 780 ? 165.931 192.362 149.330 1.00 89.15 780 VAL C O 1
ATOM 15872 N N . GLY B 2 781 ? 163.883 191.668 149.765 1.00 79.54 781 GLY C N 1
ATOM 15873 C CA . GLY B 2 781 ? 164.283 190.269 149.878 1.00 79.54 781 GLY C CA 1
ATOM 15874 C C . GLY B 2 781 ? 165.147 190.021 151.125 1.00 79.54 781 GLY C C 1
ATOM 15875 O O . GLY B 2 781 ? 165.337 190.865 151.991 1.00 79.54 781 GLY C O 1
ATOM 15879 N N . GLU B 2 782 ? 165.666 188.814 151.228 1.00 73.20 782 GLU C N 1
ATOM 15880 C CA . GLU B 2 782 ? 166.057 188.154 152.482 1.00 73.20 782 GLU C CA 1
ATOM 15881 C C . GLU B 2 782 ? 167.475 188.496 152.994 1.00 73.20 782 GLU C C 1
ATOM 15882 O O . GLU B 2 782 ? 168.198 187.631 153.487 1.00 73.20 782 GLU C O 1
ATOM 15894 N N . LEU B 2 783 ? 167.882 189.761 152.834 1.00 79.74 783 LEU C N 1
ATOM 15895 C CA . LEU B 2 783 ? 169.173 190.362 153.236 1.00 79.74 783 LEU C CA 1
ATOM 15896 C C . LEU B 2 783 ? 169.161 191.876 152.943 1.00 79.74 783 LEU C C 1
ATOM 15897 O O . LEU B 2 783 ? 169.577 192.689 153.764 1.00 79.74 783 LEU C O 1
ATOM 15913 N N . TYR B 2 784 ? 168.654 192.257 151.775 1.00 86.88 784 TYR C N 1
ATOM 15914 C CA . TYR B 2 784 ? 168.432 193.648 151.448 1.00 86.88 784 TYR C CA 1
ATOM 15915 C C . TYR B 2 784 ? 167.244 194.356 152.131 1.00 86.88 784 TYR C C 1
ATOM 15916 O O . TYR B 2 784 ? 166.446 193.683 152.773 1.00 86.88 784 TYR C O 1
ATOM 15934 N N . GLU B 2 785 ? 167.141 195.689 152.183 1.00 87.72 785 GLU C N 1
ATOM 15935 C CA . GLU B 2 785 ? 166.373 196.361 153.263 1.00 87.72 785 GLU C CA 1
ATOM 15936 C C . GLU B 2 785 ? 164.872 196.709 153.021 1.00 87.72 785 GLU C C 1
ATOM 15937 O O . GLU B 2 785 ? 164.498 197.237 151.965 1.00 87.72 785 GLU C O 1
ATOM 15949 N N . PRO B 2 786 ? 164.012 196.554 154.057 1.00 90.13 786 PRO C N 1
ATOM 15950 C CA . PRO B 2 786 ? 162.672 197.146 154.141 1.00 90.13 786 PRO C CA 1
ATOM 15951 C C . PRO B 2 786 ? 162.647 198.593 154.690 1.00 90.13 786 PRO C C 1
ATOM 15952 O O . PRO B 2 786 ? 161.578 199.181 154.849 1.00 90.13 786 PRO C O 1
ATOM 15963 N N . ARG B 2 787 ? 163.821 199.161 154.996 1.00 93.60 787 ARG C N 1
ATOM 15964 C CA . ARG B 2 787 ? 164.034 200.432 155.707 1.00 93.60 787 ARG C CA 1
ATOM 15965 C C . ARG B 2 787 ? 163.242 201.609 155.130 1.00 93.60 787 ARG C C 1
ATOM 15966 O O . ARG B 2 787 ? 163.414 201.975 153.969 1.00 93.60 787 ARG C O 1
ATOM 15987 N N . THR B 2 788 ? 162.446 202.274 155.966 1.00 93.22 788 THR C N 1
ATOM 15988 C CA . THR B 2 788 ? 161.855 203.581 155.647 1.00 93.22 788 THR C CA 1
ATOM 15989 C C . THR B 2 788 ? 162.971 204.608 155.511 1.00 93.22 788 THR C C 1
ATOM 15990 O O . THR B 2 788 ? 163.913 204.629 156.300 1.00 93.22 788 THR C O 1
ATOM 16001 N N . LEU B 2 789 ? 162.898 205.449 154.494 1.00 95.90 789 LEU C N 1
ATOM 16002 C CA . LEU B 2 789 ? 163.990 206.322 154.092 1.00 95.90 789 LEU C CA 1
ATOM 16003 C C . LEU B 2 789 ? 163.662 207.749 154.492 1.00 95.90 789 LEU C C 1
ATOM 16004 O O . LEU B 2 789 ? 162.666 208.296 154.026 1.00 95.90 789 LEU C O 1
ATOM 16020 N N . ASN B 2 790 ? 164.501 208.355 155.328 1.00 94.69 790 ASN C N 1
ATOM 16021 C CA . ASN B 2 790 ? 164.375 209.765 155.679 1.00 94.69 790 ASN C CA 1
ATOM 16022 C C . ASN B 2 790 ? 165.367 210.523 154.795 1.00 94.69 790 ASN C C 1
ATOM 16023 O O . ASN B 2 790 ? 166.552 210.629 155.097 1.00 94.69 790 ASN C O 1
ATOM 16034 N N . ILE B 2 791 ? 164.878 210.951 153.642 1.00 96.24 791 ILE C N 1
ATOM 16035 C CA . ILE B 2 791 ? 165.656 211.490 152.534 1.00 96.24 791 ILE C CA 1
ATOM 16036 C C . ILE B 2 791 ? 165.798 213.000 152.696 1.00 96.24 791 ILE C C 1
ATOM 16037 O O . ILE B 2 791 ? 164.798 213.712 152.638 1.00 96.24 791 ILE C O 1
ATOM 16053 N N . PHE B 2 792 ? 167.021 213.502 152.875 1.00 96.27 792 PHE C N 1
ATOM 16054 C CA . PHE B 2 792 ? 167.335 214.932 152.843 1.00 96.27 792 PHE C CA 1
ATOM 16055 C C . PHE B 2 792 ? 168.790 215.224 152.493 1.00 96.27 792 PHE C C 1
ATOM 16056 O O . PHE B 2 792 ? 169.700 214.459 152.791 1.00 96.27 792 PHE C O 1
ATOM 16073 N N . ILE B 2 793 ? 169.021 216.375 151.880 1.00 96.39 793 ILE C N 1
ATOM 16074 C CA . ILE B 2 793 ? 170.343 216.801 151.455 1.00 96.39 793 ILE C CA 1
ATOM 16075 C C . ILE B 2 793 ? 171.097 217.425 152.628 1.00 96.39 793 ILE C C 1
ATOM 16076 O O . ILE B 2 793 ? 170.526 218.119 153.472 1.00 96.39 793 ILE C O 1
ATOM 16092 N N . VAL B 2 794 ? 172.398 217.174 152.661 1.00 94.92 794 VAL C N 1
ATOM 16093 C CA . VAL B 2 794 ? 173.320 217.548 153.716 1.00 94.92 794 VAL C CA 1
ATOM 16094 C C . VAL B 2 794 ? 174.696 217.945 153.198 1.00 94.92 794 VAL C C 1
ATOM 16095 O O . VAL B 2 794 ? 175.076 217.615 152.074 1.00 94.92 794 VAL C O 1
ATOM 16108 N N . ASP B 2 795 ? 175.476 218.597 154.054 1.00 91.51 795 ASP C N 1
ATOM 16109 C CA . ASP B 2 795 ? 176.935 218.640 153.923 1.00 91.51 795 ASP C CA 1
ATOM 16110 C C . ASP B 2 795 ? 177.609 217.307 154.316 1.00 91.51 795 ASP C C 1
ATOM 16111 O O . ASP B 2 795 ? 176.960 216.316 154.660 1.00 91.51 795 ASP C O 1
ATOM 16120 N N . ASN B 2 796 ? 178.947 217.285 154.313 1.00 85.60 796 ASN C N 1
ATOM 16121 C CA . ASN B 2 796 ? 179.758 216.167 154.806 1.00 85.60 796 ASN C CA 1
ATOM 16122 C C . ASN B 2 796 ? 179.351 215.641 156.198 1.00 85.60 796 ASN C C 1
ATOM 16123 O O . ASN B 2 796 ? 179.515 214.449 156.458 1.00 85.60 796 ASN C O 1
ATOM 16134 N N . ALA B 2 797 ? 178.817 216.484 157.080 1.00 82.33 797 ALA C N 1
ATOM 16135 C CA . ALA B 2 797 ? 178.567 216.191 158.488 1.00 82.33 797 ALA C CA 1
ATOM 16136 C C . ALA B 2 797 ? 177.070 216.057 158.830 1.00 82.33 797 ALA C C 1
ATOM 16137 O O . ALA B 2 797 ? 176.679 216.265 159.978 1.00 82.33 797 ALA C O 1
ATOM 16144 N N . ASN B 2 798 ? 176.228 215.669 157.862 1.00 87.98 798 ASN C N 1
ATOM 16145 C CA . ASN B 2 798 ? 174.781 215.457 158.037 1.00 87.98 798 ASN C CA 1
ATOM 16146 C C . ASN B 2 798 ? 173.984 216.748 158.373 1.00 87.98 798 ASN C C 1
ATOM 16147 O O . ASN B 2 798 ? 172.822 216.668 158.770 1.00 87.98 798 ASN C O 1
ATOM 16158 N N . ASN B 2 799 ? 174.562 217.949 158.219 1.00 87.56 799 ASN C N 1
ATOM 16159 C CA . ASN B 2 799 ? 173.830 219.203 158.434 1.00 87.56 799 ASN C CA 1
ATOM 16160 C C . ASN B 2 799 ? 172.890 219.496 157.259 1.00 87.56 799 ASN C C 1
ATOM 16161 O O . ASN B 2 799 ? 173.323 219.483 156.110 1.00 87.56 799 ASN C O 1
ATOM 16172 N N . VAL B 2 800 ? 171.624 219.807 157.547 1.00 91.61 800 VAL C N 1
ATOM 16173 C CA . VAL B 2 800 ? 170.534 219.972 156.566 1.00 91.61 800 VAL C CA 1
ATOM 16174 C C . VAL B 2 800 ? 170.797 221.100 155.555 1.00 91.61 800 VAL C C 1
ATOM 16175 O O . VAL B 2 800 ? 171.100 222.225 155.954 1.00 91.61 800 VAL C O 1
ATOM 16188 N N . VAL B 2 801 ? 170.557 220.843 154.263 1.00 92.90 801 VAL C N 1
ATOM 16189 C CA . VAL B 2 801 ? 170.460 221.869 153.199 1.00 92.90 801 VAL C CA 1
ATOM 16190 C C . VAL B 2 801 ? 169.282 221.639 152.226 1.00 92.90 801 VAL C C 1
ATOM 16191 O O . VAL B 2 801 ? 169.268 222.170 151.117 1.00 92.90 801 VAL C O 1
ATOM 16204 N N . SER B 2 802 ? 168.258 220.879 152.631 1.00 93.58 802 SER C N 1
ATOM 16205 C CA . SER B 2 802 ? 166.986 220.741 151.899 1.00 93.58 802 SER C CA 1
ATOM 16206 C C . SER B 2 802 ? 165.819 220.401 152.829 1.00 93.58 802 SER C C 1
ATOM 16207 O O . SER B 2 802 ? 166.015 219.965 153.962 1.00 93.58 802 SER C O 1
ATOM 16215 N N . GLY B 2 803 ? 164.591 220.518 152.322 1.00 90.96 803 GLY C N 1
ATOM 16216 C CA . GLY B 2 803 ? 163.445 219.790 152.877 1.00 90.96 803 GLY C CA 1
ATOM 16217 C C . GLY B 2 803 ? 163.652 218.266 152.855 1.00 90.96 803 GLY C C 1
ATOM 16218 O O . GLY B 2 803 ? 164.571 217.760 152.203 1.00 90.96 803 GLY C O 1
ATOM 16222 N N . LYS B 2 804 ? 162.804 217.537 153.584 1.00 91.90 804 LYS C N 1
ATOM 16223 C CA . LYS B 2 804 ? 163.014 216.129 153.954 1.00 91.90 804 LYS C CA 1
ATOM 16224 C C . LYS B 2 804 ? 161.774 215.289 153.663 1.00 91.90 804 LYS C C 1
ATOM 16225 O O . LYS B 2 804 ? 160.659 215.724 153.945 1.00 91.90 804 LYS C O 1
ATOM 16244 N N . GLU B 2 805 ? 161.955 214.096 153.107 1.00 91.40 805 GLU C N 1
ATOM 16245 C CA . GLU B 2 805 ? 160.856 213.206 152.711 1.00 91.40 805 GLU C CA 1
ATOM 16246 C C . GLU B 2 805 ? 161.006 211.815 153.328 1.00 91.40 805 GLU C C 1
ATOM 16247 O O . GLU B 2 805 ? 162.107 211.271 153.396 1.00 91.40 805 GLU C O 1
ATOM 16259 N N . ARG B 2 806 ? 159.886 211.239 153.779 1.00 90.49 806 ARG C N 1
ATOM 16260 C CA . ARG B 2 806 ? 159.851 209.955 154.486 1.00 90.49 806 ARG C CA 1
ATOM 16261 C C . ARG B 2 806 ? 159.171 208.895 153.629 1.00 90.49 806 ARG C C 1
ATOM 16262 O O . ARG B 2 806 ? 157.979 209.001 153.344 1.00 90.49 806 ARG C O 1
ATOM 16283 N N . ILE B 2 807 ? 159.932 207.894 153.191 1.00 91.23 807 ILE C N 1
ATOM 16284 C CA . ILE B 2 807 ? 159.592 207.120 151.990 1.00 91.23 807 ILE C CA 1
ATOM 16285 C C . ILE B 2 807 ? 159.705 205.607 152.213 1.00 91.23 807 ILE C C 1
ATOM 16286 O O . ILE B 2 807 ? 160.667 205.124 152.808 1.00 91.23 807 ILE C O 1
ATOM 16302 N N . CYS B 2 808 ? 158.731 204.858 151.695 1.00 89.95 808 CYS C N 1
ATOM 16303 C CA . CYS B 2 808 ? 158.667 203.395 151.696 1.00 89.95 808 CYS C CA 1
ATOM 16304 C C . CYS B 2 808 ? 157.762 202.891 150.544 1.00 89.95 808 CYS C C 1
ATOM 16305 O O . CYS B 2 808 ? 157.035 203.686 149.942 1.00 89.95 808 CYS C O 1
ATOM 16313 N N . PHE B 2 809 ? 157.824 201.600 150.193 1.00 93.50 809 PHE C N 1
ATOM 16314 C CA . PHE B 2 809 ? 157.298 201.033 148.934 1.00 93.50 809 PHE C CA 1
ATOM 16315 C C . PHE B 2 809 ? 156.645 199.645 149.109 1.00 93.50 809 PHE C C 1
ATOM 16316 O O . PHE B 2 809 ? 156.892 198.947 150.089 1.00 93.50 809 PHE C O 1
ATOM 16333 N N . ASP B 2 810 ? 155.847 199.213 148.129 1.00 90.73 810 ASP C N 1
ATOM 16334 C CA . ASP B 2 810 ? 155.165 197.910 148.101 1.00 90.73 810 ASP C CA 1
ATOM 16335 C C . ASP B 2 810 ? 154.880 197.470 146.650 1.00 90.73 810 ASP C C 1
ATOM 16336 O O . ASP B 2 810 ? 153.735 197.458 146.190 1.00 90.73 810 ASP C O 1
ATOM 16345 N N . SER B 2 811 ? 155.934 197.202 145.874 1.00 90.16 811 SER C N 1
ATOM 16346 C CA . SER B 2 811 ? 155.799 196.924 144.439 1.00 90.16 811 SER C CA 1
ATOM 16347 C C . SER B 2 811 ? 156.869 195.96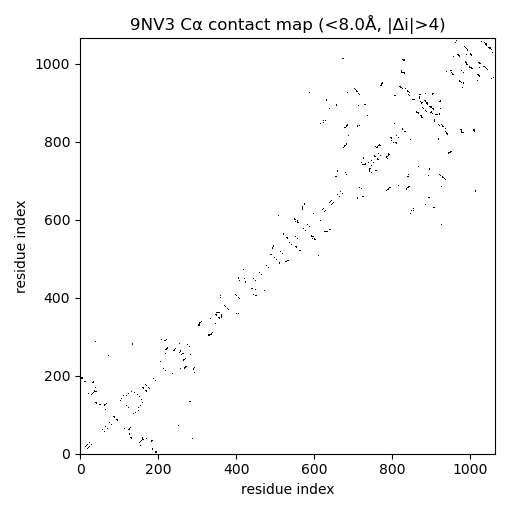6 143.887 1.00 90.16 811 SER C C 1
ATOM 16348 O O . SER B 2 811 ? 158.001 195.898 144.370 1.00 90.16 811 SER C O 1
ATOM 16356 N N . ASP B 2 812 ? 156.501 195.210 142.856 1.00 88.50 812 ASP C N 1
ATOM 16357 C CA . ASP B 2 812 ? 157.236 194.097 142.231 1.00 88.50 812 ASP C CA 1
ATOM 16358 C C . ASP B 2 812 ? 157.272 194.208 140.679 1.00 88.50 812 ASP C C 1
ATOM 16359 O O . ASP B 2 812 ? 157.554 193.240 139.966 1.00 88.50 812 ASP C O 1
ATOM 16368 N N . ASN B 2 813 ? 156.969 195.403 140.144 1.00 84.95 813 ASN C N 1
ATOM 16369 C CA . ASN B 2 813 ? 156.723 195.675 138.717 1.00 84.95 813 ASN C CA 1
ATOM 16370 C C . ASN B 2 813 ? 157.958 195.494 137.810 1.00 84.95 813 ASN C C 1
ATOM 16371 O O . ASN B 2 813 ? 159.102 195.690 138.229 1.00 84.95 813 ASN C O 1
ATOM 16382 N N . ASN B 2 814 ? 157.731 195.130 136.547 1.00 85.12 814 ASN C N 1
ATOM 16383 C CA . ASN B 2 814 ? 158.773 194.685 135.616 1.00 85.12 814 ASN C CA 1
ATOM 16384 C C . ASN B 2 814 ? 159.147 195.749 134.556 1.00 85.12 814 ASN C C 1
ATOM 16385 O O . ASN B 2 814 ? 158.623 196.856 134.592 1.00 85.12 814 ASN C O 1
ATOM 16396 N N . THR B 2 815 ? 160.076 195.427 133.646 1.00 85.10 815 THR C N 1
ATOM 16397 C CA . THR B 2 815 ? 160.702 196.338 132.664 1.00 85.10 815 THR C CA 1
ATOM 16398 C C . THR B 2 815 ? 161.510 197.465 133.330 1.00 85.10 815 THR C C 1
ATOM 16399 O O . THR B 2 815 ? 160.955 198.422 133.847 1.00 85.10 815 THR C O 1
ATOM 16410 N N . MET B 2 816 ? 162.844 197.378 133.354 1.00 83.67 816 MET C N 1
ATOM 16411 C CA . MET B 2 816 ? 163.681 198.271 134.179 1.00 83.67 816 MET C CA 1
ATOM 16412 C C . MET B 2 816 ? 163.644 199.754 133.772 1.00 83.67 816 MET C C 1
ATOM 16413 O O . MET B 2 816 ? 163.927 200.632 134.582 1.00 83.67 816 MET C O 1
ATOM 16427 N N . GLU B 2 817 ? 163.251 200.047 132.536 1.00 83.63 817 GLU C N 1
ATOM 16428 C CA . GLU B 2 817 ? 163.060 201.394 132.000 1.00 83.63 817 GLU C CA 1
ATOM 16429 C C . GLU B 2 817 ? 161.830 202.127 132.595 1.00 83.63 817 GLU C C 1
ATOM 16430 O O . GLU B 2 817 ? 161.671 203.336 132.416 1.00 83.63 817 GLU C O 1
ATOM 16442 N N . LYS B 2 818 ? 160.933 201.394 133.272 1.00 85.83 818 LYS C N 1
ATOM 16443 C CA . LYS B 2 818 ? 159.532 201.770 133.571 1.00 85.83 818 LYS C CA 1
ATOM 16444 C C . LYS B 2 818 ? 159.288 202.330 134.991 1.00 85.83 818 LYS C C 1
ATOM 16445 O O . LYS B 2 818 ? 158.144 202.615 135.340 1.00 85.83 818 LYS C O 1
ATOM 16464 N N . ARG B 2 819 ? 160.323 202.446 135.839 1.00 88.83 819 ARG C N 1
ATOM 16465 C CA . ARG B 2 819 ? 160.162 202.352 137.317 1.00 88.83 819 ARG C CA 1
ATOM 16466 C C . ARG B 2 819 ? 160.623 203.543 138.188 1.00 88.83 819 ARG C C 1
ATOM 16467 O O . ARG B 2 819 ? 161.030 203.355 139.329 1.00 88.83 819 ARG C O 1
ATOM 16488 N N . VAL B 2 820 ? 160.573 204.779 137.697 1.00 90.95 820 VAL C N 1
ATOM 16489 C CA . VAL B 2 820 ? 160.877 205.995 138.491 1.00 90.95 820 VAL C CA 1
ATOM 16490 C C . VAL B 2 820 ? 159.854 206.247 139.618 1.00 90.95 820 VAL C C 1
ATOM 16491 O O . VAL B 2 820 ? 158.652 206.135 139.380 1.00 90.95 820 VAL C O 1
ATOM 16504 N N . ARG B 2 821 ? 160.296 206.686 140.810 1.00 90.69 821 ARG C N 1
ATOM 16505 C CA . ARG B 2 821 ? 159.464 207.435 141.775 1.00 90.69 821 ARG C CA 1
ATOM 16506 C C . ARG B 2 821 ? 160.031 208.822 142.047 1.00 90.69 821 ARG C C 1
ATOM 16507 O O . ARG B 2 821 ? 161.079 208.960 142.661 1.00 90.69 821 ARG C O 1
ATOM 16528 N N . ASP B 2 822 ? 159.269 209.849 141.705 1.00 90.44 822 ASP C N 1
ATOM 16529 C CA . ASP B 2 822 ? 159.593 211.249 141.984 1.00 90.44 822 ASP C CA 1
ATOM 16530 C C . ASP B 2 822 ? 159.327 211.631 143.449 1.00 90.44 822 ASP C C 1
ATOM 16531 O O . ASP B 2 822 ? 158.246 212.104 143.800 1.00 90.44 822 ASP C O 1
ATOM 16540 N N . VAL B 2 823 ? 160.318 211.443 144.320 1.00 91.84 823 VAL C N 1
ATOM 16541 C CA . VAL B 2 823 ? 160.310 212.007 145.676 1.00 91.84 823 VAL C CA 1
ATOM 16542 C C . VAL B 2 823 ? 160.731 213.471 145.598 1.00 91.84 823 VAL C C 1
ATOM 16543 O O . VAL B 2 823 ? 161.912 213.794 145.569 1.00 91.84 823 VAL C O 1
ATOM 16556 N N . THR B 2 824 ? 159.768 214.375 145.454 1.00 91.98 824 THR C N 1
ATOM 16557 C CA . THR B 2 824 ? 160.056 215.774 145.104 1.00 91.98 824 THR C CA 1
ATOM 16558 C C . THR B 2 824 ? 160.504 216.587 146.330 1.00 91.98 824 THR C C 1
ATOM 16559 O O . THR B 2 824 ? 159.679 216.988 147.156 1.00 91.98 824 THR C O 1
ATOM 16570 N N . LEU B 2 825 ? 161.817 216.824 146.455 1.00 94.34 825 LEU C N 1
ATOM 16571 C CA . LEU B 2 825 ? 162.448 217.595 147.533 1.00 94.34 825 LEU C CA 1
ATOM 16572 C C . LEU B 2 825 ? 162.377 219.111 147.296 1.00 94.34 825 LEU C C 1
ATOM 16573 O O . LEU B 2 825 ? 162.315 219.593 146.165 1.00 94.34 825 LEU C O 1
ATOM 16589 N N . LYS B 2 826 ? 162.409 219.868 148.397 1.00 93.98 826 LYS C N 1
ATOM 16590 C CA . LYS B 2 826 ? 162.316 221.336 148.446 1.00 93.98 826 LYS C CA 1
ATOM 16591 C C . LYS B 2 826 ? 163.715 221.900 148.749 1.00 93.98 826 LYS C C 1
ATOM 16592 O O . LYS B 2 826 ? 164.396 221.382 149.635 1.00 93.98 826 LYS C O 1
ATOM 16611 N N . LEU B 2 827 ? 164.188 222.895 147.997 1.00 92.68 827 LEU C N 1
ATOM 16612 C CA . LEU B 2 827 ? 165.628 223.183 147.848 1.00 92.68 827 LEU C CA 1
ATOM 16613 C C . LEU B 2 827 ? 166.008 224.625 148.230 1.00 92.68 827 LEU C C 1
ATOM 16614 O O . LEU B 2 827 ? 165.189 225.541 148.153 1.00 92.68 827 LEU C O 1
ATOM 16630 N N . ILE B 2 828 ? 167.258 224.815 148.669 1.00 89.81 828 ILE C N 1
ATOM 16631 C CA . ILE B 2 828 ? 167.744 226.046 149.323 1.00 89.81 828 ILE C CA 1
ATOM 16632 C C . ILE B 2 828 ? 168.887 226.701 148.521 1.00 89.81 828 ILE C C 1
ATOM 16633 O O . ILE B 2 828 ? 170.041 226.744 148.952 1.00 89.81 828 ILE C O 1
ATOM 16649 N N . GLY B 2 829 ? 168.556 227.221 147.335 1.00 79.04 829 GLY C N 1
ATOM 16650 C CA . GLY B 2 829 ? 169.382 228.170 146.572 1.00 79.04 829 GLY C CA 1
ATOM 16651 C C . GLY B 2 829 ? 170.825 227.730 146.283 1.00 79.04 829 GLY C C 1
ATOM 16652 O O . GLY B 2 829 ? 171.070 226.905 145.402 1.00 79.04 829 GLY C O 1
ATOM 16656 N N . ALA B 2 830 ? 171.780 228.340 146.991 1.00 72.14 830 ALA C N 1
ATOM 16657 C CA . ALA B 2 830 ? 173.223 228.194 146.778 1.00 72.14 830 ALA C CA 1
ATOM 16658 C C . ALA B 2 830 ? 174.039 228.161 148.094 1.00 72.14 830 ALA C C 1
ATOM 16659 O O . ALA B 2 830 ? 175.192 228.594 148.136 1.00 72.14 830 ALA C O 1
ATOM 16666 N N . ASN B 2 831 ? 173.457 227.652 149.187 1.00 75.55 831 ASN C N 1
ATOM 16667 C CA . ASN B 2 831 ? 174.120 227.550 150.503 1.00 75.55 831 ASN C CA 1
ATOM 16668 C C . ASN B 2 831 ? 175.331 226.588 150.528 1.00 75.55 831 ASN C C 1
ATOM 16669 O O . ASN B 2 831 ? 176.139 226.620 151.457 1.00 75.55 831 ASN C O 1
ATOM 16680 N N . PHE B 2 832 ? 175.450 225.723 149.521 1.00 85.16 832 PHE C N 1
ATOM 16681 C CA . PHE B 2 832 ? 176.469 224.684 149.382 1.00 85.16 832 PHE C CA 1
ATOM 16682 C C . PHE B 2 832 ? 177.882 225.287 149.238 1.00 85.16 832 PHE C C 1
ATOM 16683 O O . PHE B 2 832 ? 178.191 225.944 148.241 1.00 85.16 832 PHE C O 1
ATOM 16700 N N . ASN B 2 833 ? 178.764 225.058 150.216 1.00 81.80 833 ASN C N 1
ATOM 16701 C CA . ASN B 2 833 ? 180.168 225.489 150.162 1.00 81.80 833 ASN C CA 1
ATOM 16702 C C . ASN B 2 833 ? 180.931 224.724 149.063 1.00 81.80 833 ASN C C 1
ATOM 16703 O O . ASN B 2 833 ? 181.289 223.562 149.248 1.00 81.80 833 ASN C O 1
ATOM 16714 N N . ARG B 2 834 ? 181.217 225.374 147.929 1.00 82.48 834 ARG C N 1
ATOM 16715 C CA . ARG B 2 834 ? 181.773 224.729 146.722 1.00 82.48 834 ARG C CA 1
ATOM 16716 C C . ARG B 2 834 ? 183.192 224.146 146.859 1.00 82.48 834 ARG C C 1
ATOM 16717 O O . ARG B 2 834 ? 183.620 223.403 145.976 1.00 82.48 834 ARG C O 1
ATOM 16738 N N . ARG B 2 835 ? 183.921 224.428 147.948 1.00 80.98 835 ARG C N 1
ATOM 16739 C CA . ARG B 2 835 ? 185.191 223.745 148.292 1.00 80.98 835 ARG C CA 1
ATOM 16740 C C . ARG B 2 835 ? 185.004 222.388 148.988 1.00 80.98 835 ARG C C 1
ATOM 16741 O O . ARG B 2 835 ? 185.968 221.630 149.090 1.00 80.98 835 ARG C O 1
ATOM 16762 N N . ASN B 2 836 ? 183.791 222.071 149.445 1.00 85.42 836 ASN C N 1
ATOM 16763 C CA . ASN B 2 836 ? 183.459 220.896 150.255 1.00 85.42 836 ASN C CA 1
ATOM 16764 C C . ASN B 2 836 ? 182.385 220.032 149.566 1.00 85.42 836 ASN C C 1
ATOM 16765 O O . ASN B 2 836 ? 181.599 220.502 148.743 1.00 85.42 836 ASN C O 1
ATOM 16776 N N . GLU B 2 837 ? 182.358 218.744 149.882 1.00 89.44 837 GLU C N 1
ATOM 16777 C CA . GLU B 2 837 ? 181.405 217.784 149.320 1.00 89.44 837 GLU C CA 1
ATOM 16778 C C . GLU B 2 837 ? 180.061 217.773 150.076 1.00 89.44 837 GLU C C 1
ATOM 16779 O O . GLU B 2 837 ? 179.989 218.020 151.282 1.00 89.44 837 GLU C O 1
ATOM 16791 N N . TYR B 2 838 ? 178.983 217.459 149.351 1.00 94.75 838 TYR C N 1
ATOM 16792 C CA . TYR B 2 838 ? 177.601 217.433 149.841 1.00 94.75 838 TYR C CA 1
ATOM 16793 C C . TYR B 2 838 ? 176.884 216.165 149.345 1.00 94.75 838 TYR C C 1
ATOM 16794 O O . TYR B 2 838 ? 177.343 215.477 148.427 1.00 94.75 838 TYR C O 1
ATOM 16812 N N . TRP B 2 839 ? 175.796 215.784 150.017 1.00 95.95 839 TRP C N 1
ATOM 16813 C CA . TRP B 2 839 ? 175.209 214.453 149.874 1.00 95.95 839 TRP C CA 1
ATOM 16814 C C . TRP B 2 839 ? 173.708 214.447 150.153 1.00 95.95 839 TRP C C 1
ATOM 16815 O O . TRP B 2 839 ? 173.221 215.248 150.935 1.00 95.95 839 TRP C O 1
ATOM 16836 N N . LEU B 2 840 ? 172.967 213.505 149.582 1.00 96.81 840 LEU C N 1
ATOM 16837 C CA . LEU B 2 840 ? 171.605 213.177 149.986 1.00 96.81 840 LEU C CA 1
ATOM 16838 C C . LEU B 2 840 ? 171.672 212.106 151.074 1.00 96.81 840 LEU C C 1
ATOM 16839 O O . LEU B 2 840 ? 171.885 210.938 150.755 1.00 96.81 840 LEU C O 1
ATOM 16855 N N . ILE B 2 841 ? 171.515 212.483 152.344 1.00 96.72 841 ILE C N 1
ATOM 16856 C CA . ILE B 2 841 ? 171.296 211.503 153.412 1.00 96.72 841 ILE C CA 1
ATOM 16857 C C . ILE B 2 841 ? 169.940 210.840 153.218 1.00 96.72 841 ILE C C 1
ATOM 16858 O O . ILE B 2 841 ? 168.891 211.475 153.230 1.00 96.72 841 ILE C O 1
ATOM 16874 N N . LEU B 2 842 ? 169.974 209.521 153.124 1.00 96.55 842 LEU C N 1
ATOM 16875 C CA . LEU B 2 842 ? 168.860 208.664 153.459 1.00 96.55 842 LEU C CA 1
ATOM 16876 C C . LEU B 2 842 ? 169.154 208.143 154.858 1.00 96.55 842 LEU C C 1
ATOM 16877 O O . LEU B 2 842 ? 169.942 207.210 155.035 1.00 96.55 842 LEU C O 1
ATOM 16893 N N . GLU B 2 843 ? 168.508 208.699 155.868 1.00 95.66 843 GLU C N 1
ATOM 16894 C CA . GLU B 2 843 ? 168.537 208.059 157.177 1.00 95.66 843 GLU C CA 1
ATOM 16895 C C . GLU B 2 843 ? 167.856 206.693 157.081 1.00 95.66 843 GLU C C 1
ATOM 16896 O O . GLU B 2 843 ? 166.924 206.488 156.293 1.00 95.66 843 GLU C O 1
ATOM 16908 N N . ASP B 2 844 ? 168.278 205.751 157.912 1.00 93.88 844 ASP C N 1
ATOM 16909 C CA . ASP B 2 844 ? 167.365 204.708 158.336 1.00 93.88 844 ASP C CA 1
ATOM 16910 C C . ASP B 2 844 ? 166.289 205.417 159.154 1.00 93.88 844 ASP C C 1
ATOM 16911 O O . ASP B 2 844 ? 166.531 205.746 160.305 1.00 93.88 844 ASP C O 1
ATOM 16920 N N . ALA B 2 845 ? 165.125 205.720 158.584 1.00 88.10 845 ALA C N 1
ATOM 16921 C CA . ALA B 2 845 ? 164.109 206.521 159.263 1.00 88.10 845 ALA C CA 1
ATOM 16922 C C . ALA B 2 845 ? 163.571 205.864 160.550 1.00 88.10 845 ALA C C 1
ATOM 16923 O O . ALA B 2 845 ? 162.860 206.502 161.320 1.00 88.10 845 ALA C O 1
ATOM 16930 N N . GLN B 2 846 ? 163.885 204.589 160.788 1.00 82.95 846 GLN C N 1
ATOM 16931 C CA . GLN B 2 846 ? 163.512 203.858 161.997 1.00 82.95 846 GLN C CA 1
ATOM 16932 C C . GLN B 2 846 ? 164.586 203.945 163.107 1.00 82.95 846 GLN C C 1
ATOM 16933 O O . GLN B 2 846 ? 164.346 203.481 164.220 1.00 82.95 846 GLN C O 1
ATOM 16947 N N . THR B 2 847 ? 165.733 204.592 162.848 1.00 87.56 847 THR C N 1
ATOM 16948 C CA . THR B 2 847 ? 166.762 204.965 163.854 1.00 87.56 847 THR C CA 1
ATOM 16949 C C . THR B 2 847 ? 167.262 206.417 163.728 1.00 87.56 847 THR C C 1
ATOM 16950 O O . THR B 2 847 ? 167.810 206.972 164.675 1.00 87.56 847 THR C O 1
ATOM 16961 N N . GLU B 2 848 ? 167.027 207.059 162.584 1.00 86.90 848 GLU C N 1
ATOM 16962 C CA . GLU B 2 848 ? 167.160 208.493 162.286 1.00 86.90 848 GLU C CA 1
ATOM 16963 C C . GLU B 2 848 ? 168.566 209.095 162.462 1.00 86.90 848 GLU C C 1
ATOM 16964 O O . GLU B 2 848 ? 168.726 210.310 162.577 1.00 86.90 848 GLU C O 1
ATOM 16976 N N . THR B 2 849 ? 169.609 208.266 162.454 1.00 89.61 849 THR C N 1
ATOM 16977 C CA . THR B 2 849 ? 170.999 208.736 162.345 1.00 89.61 849 THR C CA 1
ATOM 16978 C C . THR B 2 849 ? 171.278 209.289 160.944 1.00 89.61 849 THR C C 1
ATOM 16979 O O . THR B 2 849 ? 170.506 209.066 160.009 1.00 89.61 849 THR C O 1
ATOM 16990 N N . GLY B 2 850 ? 172.420 209.964 160.762 1.00 89.11 850 GLY C N 1
ATOM 16991 C CA . GLY B 2 850 ? 172.968 210.297 159.442 1.00 89.11 850 GLY C CA 1
ATOM 16992 C C . GLY B 2 850 ? 173.463 209.048 158.704 1.00 89.11 850 GLY C C 1
ATOM 16993 O O . GLY B 2 850 ? 174.657 208.882 158.464 1.00 89.11 850 GLY C O 1
ATOM 16997 N N . TYR B 2 851 ? 172.533 208.136 158.439 1.00 90.42 851 TYR C N 1
ATOM 16998 C CA . TYR B 2 851 ? 172.793 206.707 158.303 1.00 90.42 851 TYR C CA 1
ATOM 16999 C C . TYR B 2 851 ? 173.549 206.344 157.025 1.00 90.42 851 TYR C C 1
ATOM 17000 O O . TYR B 2 851 ? 174.577 205.667 157.076 1.00 90.42 851 TYR C O 1
ATOM 17018 N N . GLN B 2 852 ? 173.061 206.812 155.880 1.00 90.78 852 GLN C N 1
ATOM 17019 C CA . GLN B 2 852 ? 173.679 206.611 154.571 1.00 90.78 852 GLN C CA 1
ATOM 17020 C C . GLN B 2 852 ? 173.497 207.852 153.717 1.00 90.78 852 GLN C C 1
ATOM 17021 O O . GLN B 2 852 ? 172.491 208.542 153.865 1.00 90.78 852 GLN C O 1
ATOM 17035 N N . LYS B 2 853 ? 174.425 208.117 152.792 1.00 93.09 853 LYS C N 1
ATOM 17036 C CA . LYS B 2 853 ? 174.337 209.256 151.873 1.00 93.09 853 LYS C CA 1
ATOM 17037 C C . LYS B 2 853 ? 175.009 209.000 150.523 1.00 93.09 853 LYS C C 1
ATOM 17038 O O . LYS B 2 853 ? 176.028 208.314 150.472 1.00 93.09 853 LYS C O 1
ATOM 17057 N N . TYR B 2 854 ? 174.482 209.595 149.454 1.00 94.54 854 TYR C N 1
ATOM 17058 C CA . TYR B 2 854 ? 175.039 209.543 148.087 1.00 94.54 854 TYR C CA 1
ATOM 17059 C C . TYR B 2 854 ? 175.179 210.972 147.502 1.00 94.54 854 TYR C C 1
ATOM 17060 O O . TYR B 2 854 ? 174.520 211.892 147.981 1.00 94.54 854 TYR C O 1
ATOM 17078 N N . PRO B 2 855 ? 176.090 211.224 146.545 1.00 93.72 855 PRO C N 1
ATOM 17079 C CA . PRO B 2 855 ? 176.647 212.559 146.308 1.00 93.72 855 PRO C CA 1
ATOM 17080 C C . PRO B 2 855 ? 175.695 213.557 145.636 1.00 93.72 855 PRO C C 1
ATOM 17081 O O . PRO B 2 855 ? 175.051 213.256 144.633 1.00 93.72 855 PRO C O 1
ATOM 17092 N N . VAL B 2 856 ? 175.697 214.783 146.160 1.00 94.00 856 VAL C N 1
ATOM 17093 C CA . VAL B 2 856 ? 174.931 215.949 145.696 1.00 94.00 856 VAL C CA 1
ATOM 17094 C C . VAL B 2 856 ? 175.853 217.163 145.582 1.00 94.00 856 VAL C C 1
ATOM 17095 O O . VAL B 2 856 ? 176.636 217.419 146.487 1.00 94.00 856 VAL C O 1
ATOM 17108 N N . ILE B 2 857 ? 175.693 217.984 144.544 1.00 92.64 857 ILE C N 1
ATOM 17109 C CA . ILE B 2 857 ? 176.050 219.412 144.594 1.00 92.64 857 ILE C CA 1
ATOM 17110 C C . ILE B 2 857 ? 174.919 220.199 143.922 1.00 92.64 857 ILE C C 1
ATOM 17111 O O . ILE B 2 857 ? 174.471 219.810 142.843 1.00 92.64 857 ILE C O 1
ATOM 17127 N N . ILE B 2 858 ? 174.462 221.294 144.536 1.00 91.81 858 ILE C N 1
ATOM 17128 C CA . ILE B 2 858 ? 173.389 222.162 144.017 1.00 91.81 858 ILE C CA 1
ATOM 17129 C C . ILE B 2 858 ? 173.801 223.640 144.133 1.00 91.81 858 ILE C C 1
ATOM 17130 O O . ILE B 2 858 ? 174.422 224.059 145.107 1.00 91.81 858 ILE C O 1
ATOM 17146 N N . ASP B 2 859 ? 173.456 224.426 143.115 1.00 87.29 859 ASP C N 1
ATOM 17147 C CA . ASP B 2 859 ? 173.676 225.873 143.016 1.00 87.29 859 ASP C CA 1
ATOM 17148 C C . ASP B 2 859 ? 172.677 226.400 141.968 1.00 87.29 859 ASP C C 1
ATOM 17149 O O . ASP B 2 859 ? 172.962 226.398 140.767 1.00 87.29 859 ASP C O 1
ATOM 17158 N N . LEU B 2 860 ? 171.433 226.658 142.393 1.00 82.52 860 LEU C N 1
ATOM 17159 C CA . LEU B 2 860 ? 170.268 226.611 141.498 1.00 82.52 860 LEU C CA 1
ATOM 17160 C C . LEU B 2 860 ? 170.288 227.639 140.352 1.00 82.52 860 LEU C C 1
ATOM 17161 O O . LEU B 2 860 ? 170.319 228.851 140.568 1.00 82.52 860 LEU C O 1
ATOM 17177 N N . ALA B 2 861 ? 170.141 227.135 139.126 1.00 62.97 861 ALA C N 1
ATOM 17178 C CA . ALA B 2 861 ? 169.589 227.877 137.995 1.00 62.97 861 ALA C CA 1
ATOM 17179 C C . ALA B 2 861 ? 168.058 227.934 138.157 1.00 62.97 861 ALA C C 1
ATOM 17180 O O . ALA B 2 861 ? 167.356 227.001 137.769 1.00 62.97 861 ALA C O 1
ATOM 17187 N N . PHE B 2 862 ? 167.549 228.965 138.838 1.00 53.02 862 PHE C N 1
ATOM 17188 C CA . PHE B 2 862 ? 166.158 229.034 139.302 1.00 53.02 862 PHE C CA 1
ATOM 17189 C C . PHE B 2 862 ? 165.110 228.916 138.179 1.00 53.02 862 PHE C C 1
ATOM 17190 O O . PHE B 2 862 ? 165.394 229.159 137.008 1.00 53.02 862 PHE C O 1
ATOM 17207 N N . GLN B 2 863 ? 163.873 228.575 138.552 1.00 46.49 863 GLN C N 1
ATOM 17208 C CA . GLN B 2 863 ? 162.804 228.085 137.668 1.00 46.49 863 GLN C CA 1
ATOM 17209 C C . GLN B 2 863 ? 162.614 228.860 136.346 1.00 46.49 863 GLN C C 1
ATOM 17210 O O . GLN B 2 863 ? 162.397 228.254 135.295 1.00 46.49 863 GLN C O 1
ATOM 17224 N N . ASP B 2 864 ? 162.724 230.189 136.388 1.00 40.66 864 ASP C N 1
ATOM 17225 C CA . ASP B 2 864 ? 162.537 231.082 135.233 1.00 40.66 864 ASP C CA 1
ATOM 17226 C C . ASP B 2 864 ? 163.562 230.851 134.102 1.00 40.66 864 ASP C C 1
ATOM 17227 O O . ASP B 2 864 ? 163.309 231.194 132.947 1.00 40.66 864 ASP C O 1
ATOM 17236 N N . ASP B 2 865 ? 164.719 230.245 134.395 1.00 34.40 865 ASP C N 1
ATOM 17237 C CA . ASP B 2 865 ? 165.740 229.892 133.400 1.00 34.40 865 ASP C CA 1
ATOM 17238 C C . ASP B 2 865 ? 165.287 228.767 132.446 1.00 34.40 865 ASP C C 1
ATOM 17239 O O . ASP B 2 865 ? 165.852 228.613 131.361 1.00 34.40 865 ASP C O 1
ATOM 17248 N N . PHE B 2 866 ? 164.266 227.990 132.828 1.00 28.54 866 PHE C N 1
ATOM 17249 C CA . PHE B 2 866 ? 163.696 226.902 132.027 1.00 28.54 866 PHE C CA 1
ATOM 17250 C C . PHE B 2 866 ? 162.323 227.235 131.414 1.00 28.54 866 PHE C C 1
ATOM 17251 O O . PHE B 2 866 ? 161.956 226.634 130.400 1.00 28.54 866 PHE C O 1
ATOM 17268 N N . PHE B 2 867 ? 161.559 228.164 132.011 1.00 24.92 867 PHE C N 1
ATOM 17269 C CA . PHE B 2 867 ? 160.145 228.427 131.686 1.00 24.92 867 PHE C CA 1
ATOM 17270 C C . PHE B 2 867 ? 159.809 229.924 131.609 1.00 24.92 867 PHE C C 1
ATOM 17271 O O . PHE B 2 867 ? 159.701 230.579 132.664 1.00 24.92 867 PHE C O 1
#

Radius of gyration: 48.94 Å; Cα contacts (8 Å, |Δi|>4): 2093; chains: 2; bounding box: 67×98×138 Å

InterPro domains:
  IPR014858 BREX protein BrxB [PF08747] (66-187)

Foldseek 3Di:
DPQLVVVLLVLVLVVLPDDCQLCLPVVSPAQNAAEAEDAQVCQCVQQVSLVVCQVPCVVPFFEEEEEDVVLVVVQDDPLRQLVVLCVCDVVPHCPVNVCDNPVDDPLQQSAVVVCVVTVLCPGLHYTYHNQSPQPDPDDQQSPVNRNCVRNPSRYDYRYANHDAQVFDDAHDPGDDDGGHDSHYYSQHPDDVSSRPDDD/DVLVVVLLVLVCVQVVPFLEAEEEPLVCLCVPCVVVRPDDQEDEAACAPDPQLVVVCVDPPVCPNGRYYYYYSHDADDPVPRPCVVVVPVGYYRPSDDCCVLCVLLPQNDPVCSVLVVLVVVPDDSVLSNVNVLQDDNVDDNLNVLQSSLVSLQVDNHRDLLVSLLSLLVQVVCVVPPDHDSSVVSLVVSVVSPSVVVNQVVCCVQQQAHDPDDDNVLVLQQLLLLVCLVLPQPVDRPVSNPSHGNDVVNSVSSVVSVVCLQPVVVRVCSVVPSQVVPAPVPNVLVVCQLRDQLVSLPPDSYPSNLLSNLVNVLVVLVVHPLVHPQVSLVSNQVSQCVDDVVVVAVLSNLQSLLSVLVSVLSVVCVVQVLAHADQAPQRVVVVCLVPLCSNVVSLLSSVVSLVSNCVVVCCSNPPSLVVVLCCVFVTNQLGCLVRVLVRCVVQVCQARPDDPPADALAFPLQPPQCVVCPDVLAQAAEAEAEFEDQCCLVVLLQVVVPVDDLQDFFSGWHWYQFFFGQQLLVQSVLNENAGADDPPQQLWTHHPPQTPDDQVSQQVSQVVQPGGEEELVAVQQHDAQCLLPPPLRGSYYYYYAYLLVCLFLVQVNQLVVSVCSPPVVVFRSADFAFFAFWLAAKFDHYKHSWAKAAGNDDHDPSQADEDDDAAPSFSDDEFFKTKAADFPADPFWHKHASVVRRSHPHRIIMTGTRGNHTYDHNRHRSMTETHGDNSTITMPPTGGGAGHGDRSHPDDDAHQWHWWAPDDACEAAEQWFFRFTQRDTDGGNRHDQFWWFKAKFFPQRHGFWATDTDIGGGHGYNSNPGTDGPTIHGDAQPDDPVGWMWIQTDSVVVRDSHDTGGYDYHYPYDVNPD

Solvent-accessible surface area: 48410 Å² total; per-residue (Å²): 191,46,74,60,2,68,14,12,1,36,37,5,40,31,80,4,67,82,118,105,4,56,119,4,69,39,78,19,139,56,38,0,0,4,1,0,6,2,56,21,115,30,2,123,40,0,28,124,32,1,128,115,0,40,207,18,0,124,164,71,35,109,20,33,96,8,31,30,0,53,25,19,16,59,115,24,76,25,66,2,94,55,80,108,36,57,123,36,93,147,141,104,31,83,112,26,22,138,130,68,29,103,53,43,47,91,38,144,149,30,3,86,69,6,39,169,81,8,83,4,123,81,21,58,7,17,6,13,1,10,10,0,2,9,16,4,38,26,26,4,11,34,29,2,53,2,2,23,95,25,1,24,114,12,5,11,16,6,24,10,2,12,75,6,47,30,86,76,2,27,0,34,88,58,54,50,105,118,48,14,136,156,5,18,56,0,4,47,88,79,43,107,58,0,63,101,84,124,300,145,123,99,25,111,122,4,26,47,18,0,97,68,46,11,80,163,64,57,11,0,5,1,25,0,70,100,101,44,3,90,163,40,54,144,107,33,118,28,145,103,30,39,62,5,57,0,46,138,68,33,18,0,27,13,0,55,84,0,20,48,68,53,76,149,37,38,0,1,2,20,2,40,82,104,34,11,86,133,98,38,0,10,0,8,1,0,45,83,55,19,32,36,4,38,1,38,93,24,56,126,18,0,72,31,0,8,0,57,72,131,57,20,101,97,10,6,62,139,2,76,70,3,43,49,97,165,72,10,55,53,0,106,66,32,22,90,74,179,23,80,72,57,24,0,12,48,26,0,4,0,24,40,11,63,31,170,88,20,117,3,57,41,4,0,2,10,0,4,51,37,3,28,50,61,45,104,110,154,45,55,84,5,94,68,13,16,58,55,0,150,134,12,84,0,32,41,26,6,31,79,17,0,55,136,51,8,1,0,87,40,163,161,38,60,3,86,45,1,8,64,46,5,16,6,4,13,21,21,50,22,3,1,78,97,67,90,118,76,4,64,137,60,9,5,48,33,101,78,0,71,60,30,0,58,61,8,8,81,50,2,42,74,48,136,130,43,48,87,2,41,65,31,4,29,130,39,18,51,107,76,76,108,21,16,58,92,14,133,150,4,33,20,9,53,6,39,68,0,27,25,9,65,18,16,2,54,17,1,5,87,16,9,17,51,25,12,87,129,30,10,4,111,28,75,88,119,28,0,90,91,0,3,69,73,4,38,73,49,23,24,3,103,58,89,123,21,26,25,3,10,1,9,9,7,77,11,0,10,94,1,0,22,5,32,46,120,24,65,101,4,7,94,73,130,15,8,14,50,0,16,146,8,3,21,112,32,5,1,47,0,1,18,0,4,13,17,6,17,17,59,12,62,45,3,18,51,152,59,42,95,42,19,77,59,11,27,53,63,0,1,32,4,0,0,73,24,12,12,3,47,31,6,104,1,14,9,130,3,10,90,94,18,64,45,7,63,79,40,158,26,69,73,35,79,108,8,28,47,61,16,58,120,61,31,69,64,97,67,143,66,128,60,19,111,20,26,59,20,43,19,15,23,1,23,7,8,6,16,17,21,12,16,11,66,91,36,117,121,66,176,137,27,50,46,75,133,139,22,11,18,5,4,20,0,0,9,14,37,0,0,8,0,0,43,2,1,0,99,75,3,14,21,72,133,92,24,39,50,59,0,34,0,32,30,44,13,0,33,32,68,98,69,50,24,44,0,0,98,115,17,106,0,70,22,25,94,38,93,54,2,17,27,86,137,25,3,35,5,3,46,96,17,94,84,42,31,8,10,7,8,17,14,55,48,8,42,58,22,0,79,48,62,81,25,21,82,80,1,56,66,2,10,65,78,0,23,105,42,11,73,20,26,35,5,16,23,24,38,7,0,31,10,22,84,53,57,42,30,2,9,1,0,6,16,1,0,41,50,106,49,12,63,69,0,88,57,51,41,86,149,89,10,154,89,40,26,40,47,2,0,10,0,0,0,0,48,122,11,85,36,32,121,69,0,2,22,0,43,0,40,54,5,0,39,10,60,18,97,0,9,2,0,1,0,4,7,25,6,0,0,84,69,50,13,4,19,39,1,0,7,0,0,18,33,3,25,8,3,0,4,10,74,29,39,13,50,3,15,37,18,59,1,11,49,170,137,29,176,109,22,11,0,0,0,0,30,92,35,124,59,2,103,5,52,40,68,99,11,106,0,8,0,4,1,10,30,0,23,6,47,30,4,30,80,11,27,0,13,0,3,0,0,30,65,73,52,85,91,15,4,28,88,48,130,13,62,28,108,28,40,38,1,16,11,104,113,22,65,82,59,6,47,0,92,25,78,18,58,102,13,74,181,222,73,96,21,60,0,1,0,8,21,2,120,90,95,78,38,104,41,78,63,56,1,84,1,69,15,45,106,56,128,106,104,186